Protein 6UB1 (pdb70)

Radius of gyration: 30.56 Å; Cα contacts (8 Å, |Δi|>4): 1996; chains: 4; bounding box: 62×91×70 Å

Sequence (920 aa):
GSGKRGLAYNNINLLTAFEGGPFSWSYNWEPRPGGYTAGIEYVPMLWGPRGYGSWNADAEAGIAAGSKNLLAFNEPDIASQANMSPEAAAAAYQKYMNPYAARARLGSPAVSNGAPPKGLGWMQGFLDVCAGNCKIDFLAVHWHGPSGNVDDFKRYVSEAIALGQKYGIGTVWVTEFEGQGDEEAQVNFLKEVLPWLDSNAGVERYASFFVDNLVKGGALTSVGKAYKTIGSGKRGLAYNNINLLTAFEGGPFSWSYNWEPRPGGYTAGIEYVPMLWGPRGYGSWNADAEAGIAAGSKNLLAFNEPDIASQANMSPEAAAAAYQKYMNPYAARARLGSPAVSNGAPPKGLGWMQGFLDVCAGNCKIDFLAVHWHGPSGNVDDFKRYVSEAIALGQKYGIGTVWVTEFEGQGDEEAQVNFLKEVLPWLDSNAGVERYASFFVDNNLVKGGALTSVGKAYKTIGSGKRGLAYNNINLLTAFEGGPFSWSYNWEPRPGGYTAGIEYVPMLWGPRGYGSWNADAEAGIAAGSKNLLAFNEPDIASQANMSPEAAAAAYQKYMNPYAARARLGSPAVSNGAPPKGLGWMQGFLDVCAGNCKIDFLAVHWHGPSGNVDDFKRYVSEAIALGQKYGIGTVWVTEFEGQGDEEAQVNFLKEVLPWLDSNAGVEERYASFFVDNLVKGGALTSVGKAYKTIGSGKRGLAYNNINLLTAFEGGPFSWSYNWEPRPGGYTAGIEYVPMLWGPRGYGSWNADAEAGIAAGSKNLLAFNEPDIASQANMSPEEAAAAAYQKYMNPYAARARLGSPAVSNGAPPKGLGWMQGFLDVCAGNCKIDFLAVHWHGPSGNVDDFKRYVSEAIALGQKYGIGTVWVTEFEGQGDEEAQVNFLKEVLPWLDSNAGVERYASFFVDNLVKGGALTSVGKAYKTI

Foldseek 3Di:
DLLFEAAADAPLVLCVQLPPFSHAEYEDLALADPDDDPRHQYEGEQAADVSQVCQVVSVVVSLVVPHQAYEYHEACLDCVGRVHQLLRQLVVLLVRPVVCVVRHAYEGHEFECDDPVGFVVRVLSNLVNNVLRHRHQAYEYEYEDALVVLVVVVVSLVVRCVSCVVSPHRAYEDAEYFHDDPLVSLLSSCVPVVVVLSPDPRYRHYYYPHSVVQADPSHGDSNSVSSRPD/DLQFEAAADAPPLLCVQLPPFSHAEYEDLALAPVDDDPRHQYEGEQAADVRPVCLVVSVVVSLVVPHQEYEYHEACLDCPGRVHQLLRQLVVQLVRVVVCVVRHAYEGHEFECDDPVGFVVRVLSNLVSNVLRHRHQAYEYEYEDALVVLVVVVVSLVVRQVSCVVSVHRAYEDAEYFNDDDQVSLLVSLVPVVVVLSPDSRYRHYYYPHSVVQADPSHGDSNVVSSRPD/DLLFEEAADQPPVLVVQLPPFSHAEYEDLALADVDDDPRHQYEGEQAAPVNPVCLVVSVVVSLVVPHAEYEYHEACLDCVGNVHQLLRQLVVQLVRPVVCVVRHAYEGHEFECDDPVGFVVRVLSNLVNNVLRHRHQAYEYEYEDALVCLVVVVVSLVVRCVSCVVSPHRAYEDAEYFHDDPLVSRLVSCVPVVVVLSPDPRYRHYYYPHSVVQDDPSHGDSNSVSSRPD/DLLFEEAADQPPVLCVQQPPFSHAEYEDLALADVDDDPRHQYEGEQAADVRPVCQVVSVVVSLVVPHQEYEYHEACLDCVGRVHQLLRQLVVQLVRVVVCVVRHAYEGHEFELDDPVGFVVRVLSNLVSNVLRHRHQAYEYEYEEALVVLVSVVVSLVVRCVSCVVSPHHAYEDAEYFHDDPLVSRLVSCVVVVVVLSPPPRYRHYYYPHSVVQADPSHGDSNRVSSRPD

Secondary structure (DSSP, 8-state):
--S-EEEE-SSGGGGGGGTTSSEEEEE-SSSS-SS--TTSEE--B--SGGGHHHHHHHHHHHHHTT--EEE--B-TTSTTTT---HHHHHHHHHHHTGGGTTTSEEEEEEE-SPPTTSHHHHHHHHHHHHTT-S--SEEEEEEEEEGGGHHHHHHHHHHHHHHHHHTT--EEEEEEEEEESSHHHHHHHHHHHHHHHHT-TTEEEEEES-GGGSEETTEE-HHHHHHHH-/--S-EEEE-SSGGGGGGGTTSSEEEEE-SSSS-SS--TTSEE--B--SGGGHHHHHHHHHHHHHTT--EEE--B-TTSTTTT---HHHHHHHHHHHTGGGTTTSEEEEEEE-S--TTSHHHHHHHHHHHHTT-S--SEEEEEEEEEGGGHHHHHHHHHHHHHHHHHTT---EEEEEEEEESSHHHHHHHHHHHHHHHHH-TTEEEEEES-GGGSEETTEE-HHHHHHHH-/--S-BEEE-S-GGGGGGGTTSS--EEE-SSSS-SS--TTSEE--B--SGGGHHHHHHHHHHHHHTT--EEE--B-TTSTTTT---HHHHHHHHHHHTGGGTTTSEEEEEEE-SPPTTSHHHHHHHHHHHHTT-S--SEEEEEEEEEGGGHHHHHHHHHHHHHHHHHTT---EEEEEEEEESSHHHHHHHHHHHHHHHHH-TTEEEEEES-GGGSEETTEE-HHHHHHHH-/--S-BEEE-S-GGGGGGGTTSS--EEE-SSSS-SS--TTSEE--B--SGGGHHHHHHHHHHHHHTT--EEE--B-TTSTTTT---HHHHHHHHHHHTGGGTTTSEEEEEEE-SPPTTSHHHHHHHHHHHHTT-S--SEEEEEEEEETT-HHHHHHHHHHHHHHHHHTT--EEEEEEEEEESSHHHHHHHHHHHHHHHHH-TTEEEEEES-HHHHEETTEE-HHHHHHHH-

Structure (mmCIF, N/CA/C/O backbone):
data_6UB1
#
_entry.id   6UB1
#
_cell.length_a   56.323
_cell.length_b   60.804
_cell.length_c   63.545
_cell.angle_alpha   69.670
_cell.angle_beta   78.240
_cell.angle_gamma   77.860
#
_symmetry.space_group_name_H-M   'P 1'
#
loop_
_entity.id
_entity.type
_entity.pdbx_description
1 polymer 'GLYCOSIDE HYDROLASE'
2 branched beta-D-glucopyranose-(1-3)-beta-D-glucopyranose
3 non-polymer beta-D-glucopyranose
4 water water
#
loop_
_atom_site.group_PDB
_atom_site.id
_atom_site.type_symbol
_atom_site.label_atom_id
_atom_site.label_alt_id
_atom_site.label_comp_id
_atom_site.label_asym_id
_atom_site.label_entity_id
_atom_site.label_seq_id
_atom_site.pdbx_PDB_ins_code
_atom_site.Cartn_x
_atom_site.Cartn_y
_atom_site.Cartn_z
_atom_site.occupancy
_atom_site.B_iso_or_equiv
_atom_site.auth_seq_id
_atom_site.auth_comp_id
_atom_site.auth_asym_id
_atom_site.auth_atom_id
_atom_site.pdbx_PDB_model_num
ATOM 1 N N . GLY A 1 32 ? -4.329 33.794 -45.147 1.00 46.49 33 GLY A N 1
ATOM 2 C CA . GLY A 1 32 ? -5.341 33.808 -44.058 1.00 45.42 33 GLY A CA 1
ATOM 3 C C . GLY A 1 32 ? -5.993 32.445 -43.851 1.00 43.61 33 GLY A C 1
ATOM 4 O O . GLY A 1 32 ? -5.268 31.420 -43.865 1.00 44.98 33 GLY A O 1
ATOM 5 N N . SER A 1 33 ? -7.314 32.431 -43.616 1.00 40.33 34 SER A N 1
ATOM 6 C CA . SER A 1 33 ? -8.170 31.215 -43.459 1.00 34.71 34 SER A CA 1
ATOM 7 C C . SER A 1 33 ? -8.219 30.368 -44.749 1.00 31.80 34 SER A C 1
ATOM 8 O O . SER A 1 33 ? -8.392 29.115 -44.678 1.00 32.57 34 SER A O 1
ATOM 11 N N . GLY A 1 34 ? -8.126 30.989 -45.929 1.00 27.14 35 GLY A N 1
ATOM 12 C CA . GLY A 1 34 ? -8.401 30.250 -47.156 1.00 23.09 35 GLY A CA 1
ATOM 13 C C . GLY A 1 34 ? -9.863 30.402 -47.576 1.00 20.32 35 GLY A C 1
ATOM 14 O O . GLY A 1 34 ? -10.188 29.883 -48.643 1.00 20.99 35 GLY A O 1
ATOM 15 N N . LYS A 1 35 ? -10.669 31.135 -46.806 1.00 18.44 36 LYS A N 1
ATOM 16 C CA . LYS A 1 35 ? -12.128 31.254 -47.074 1.00 16.86 36 LYS A CA 1
ATOM 17 C C . LYS A 1 35 ? -12.415 32.421 -48.039 1.00 16.84 36 LYS A C 1
ATOM 18 O O . LYS A 1 35 ? -13.514 32.389 -48.625 1.00 14.85 36 LYS A O 1
ATOM 24 N N . ARG A 1 36 ? -11.553 33.430 -48.161 1.00 15.76 37 ARG A N 1
ATOM 25 C CA . ARG A 1 36 ? -11.923 34.770 -48.676 1.00 16.21 37 ARG A CA 1
ATOM 26 C C . ARG A 1 36 ? -11.936 34.733 -50.201 1.00 15.77 37 ARG A C 1
ATOM 27 O O . ARG A 1 36 ? -10.938 34.259 -50.738 1.00 16.63 37 ARG A O 1
ATOM 35 N N . GLY A 1 37 ? -13.027 35.194 -50.839 1.00 14.55 38 GLY A N 1
ATOM 36 C CA . GLY A 1 37 ? -13.174 35.192 -52.308 1.00 13.35 38 GLY A CA 1
ATOM 37 C C . GLY A 1 37 ? -13.299 36.571 -52.951 1.00 13.28 38 GLY A C 1
ATOM 38 O O . GLY A 1 37 ? -13.607 37.596 -52.269 1.00 13.78 38 GLY A O 1
ATOM 39 N N . LEU A 1 38 ? -13.079 36.586 -54.253 1.00 13.27 39 LEU A N 1
ATOM 40 C CA . LEU A 1 38 ? -13.152 37.797 -55.091 1.00 13.64 39 LEU A CA 1
ATOM 41 C C . LEU A 1 38 ? -14.328 37.658 -56.063 1.00 13.39 39 LEU A C 1
ATOM 42 O O . LEU A 1 38 ? -14.257 36.911 -57.033 1.00 14.76 39 LEU A O 1
ATOM 47 N N . ALA A 1 39 ? -15.427 38.363 -55.754 1.00 12.72 40 ALA A N 1
ATOM 48 C CA . ALA A 1 39 ? -16.668 38.443 -56.568 1.00 13.00 40 ALA A CA 1
ATOM 49 C C . ALA A 1 39 ? -16.548 39.661 -57.462 1.00 13.52 40 ALA A C 1
ATOM 50 O O . ALA A 1 39 ? -16.433 40.802 -56.926 1.00 13.65 40 ALA A O 1
ATOM 52 N N . TYR A 1 40 ? -16.468 39.472 -58.782 1.00 13.09 41 TYR A N 1
ATOM 53 C CA . TYR A 1 40 ? -16.104 40.561 -59.719 1.00 13.27 41 TYR A CA 1
ATOM 54 C C . TYR A 1 40 ? -17.078 40.670 -60.872 1.00 13.52 41 TYR A C 1
ATOM 55 O O . TYR A 1 40 ? -17.748 39.725 -61.241 1.00 12.64 41 TYR A O 1
ATOM 64 N N . ASN A 1 41 ? -17.070 41.855 -61.467 1.00 14.39 42 ASN A N 1
ATOM 65 C CA . ASN A 1 41 ? -17.597 42.102 -62.834 1.00 14.97 42 ASN A CA 1
ATOM 66 C C . ASN A 1 41 ? -16.419 42.359 -63.772 1.00 15.30 42 ASN A C 1
ATOM 67 O O . ASN A 1 41 ? -16.200 41.586 -64.722 1.00 15.55 42 ASN A O 1
ATOM 72 N N . ASN A 1 42 ? -15.673 43.444 -63.544 1.00 16.24 43 ASN A N 1
ATOM 73 C CA . ASN A 1 42 ? -14.521 43.767 -64.405 1.00 16.11 43 ASN A CA 1
ATOM 74 C C . ASN A 1 42 ? -13.304 42.940 -63.975 1.00 16.78 43 ASN A C 1
ATOM 75 O O . ASN A 1 42 ? -12.716 43.227 -62.928 1.00 16.75 43 ASN A O 1
ATOM 80 N N . ILE A 1 43 ? -12.925 41.962 -64.774 1.00 15.99 44 ILE A N 1
ATOM 81 C CA . ILE A 1 43 ? -11.816 41.013 -64.484 1.00 16.70 44 ILE A CA 1
ATOM 82 C C . ILE A 1 43 ? -10.508 41.792 -64.259 1.00 17.43 44 ILE A C 1
ATOM 83 O O . ILE A 1 43 ? -9.613 41.224 -63.560 1.00 18.41 44 ILE A O 1
ATOM 88 N N . ASN A 1 44 ? -10.364 42.971 -64.875 1.00 18.79 45 ASN A N 1
ATOM 89 C CA . ASN A 1 44 ? -9.114 43.756 -64.877 1.00 19.75 45 ASN A CA 1
ATOM 90 C C . ASN A 1 44 ? -8.894 44.361 -63.486 1.00 20.40 45 ASN A C 1
ATOM 91 O O . ASN A 1 44 ? -7.789 44.899 -63.288 1.00 22.48 45 ASN A O 1
ATOM 96 N N . LEU A 1 45 ? -9.870 44.287 -62.571 1.00 18.92 46 LEU A N 1
ATOM 97 C CA . LEU A 1 45 ? -9.711 44.851 -61.207 1.00 18.49 46 LEU A CA 1
ATOM 98 C C . LEU A 1 45 ? -9.148 43.826 -60.221 1.00 18.36 46 LEU A C 1
ATOM 99 O O . LEU A 1 45 ? -8.768 44.245 -59.145 1.00 17.96 46 LEU A O 1
ATOM 104 N N . LEU A 1 46 ? -9.163 42.528 -60.547 1.00 17.19 47 LEU A N 1
ATOM 105 C CA . LEU A 1 46 ? -8.621 41.470 -59.679 1.00 17.20 47 LEU A CA 1
ATOM 106 C C . LEU A 1 46 ? -7.136 41.718 -59.358 1.00 16.77 47 LEU A C 1
ATOM 107 O O . LEU A 1 46 ? -6.720 41.391 -58.268 1.00 16.69 47 LEU A O 1
ATOM 112 N N . THR A 1 47 ? -6.363 42.261 -60.279 1.00 17.77 48 THR A N 1
ATOM 113 C CA . THR A 1 47 ? -4.928 42.611 -60.104 1.00 19.15 48 THR A CA 1
ATOM 114 C C . THR A 1 47 ? -4.719 43.409 -58.818 1.00 19.43 48 THR A C 1
ATOM 115 O O . THR A 1 47 ? -3.644 43.218 -58.198 1.00 19.50 48 THR A O 1
ATOM 122 N N . ALA A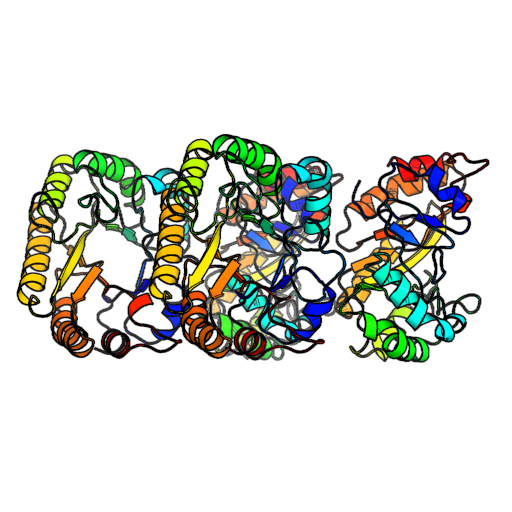 1 48 ? -5.664 44.265 -58.429 1.00 18.81 49 ALA A N 1
ATOM 123 C CA . ALA A 1 48 ? -5.490 45.121 -57.225 1.00 19.98 49 ALA A CA 1
ATOM 124 C C . ALA A 1 48 ? -5.358 44.236 -56.000 1.00 20.71 49 ALA A C 1
ATOM 125 O O . ALA A 1 48 ? -4.806 44.688 -54.971 1.00 20.88 49 ALA A O 1
ATOM 127 N N . PHE A 1 49 ? -5.822 42.995 -56.073 1.00 18.72 50 PHE A N 1
ATOM 128 C CA . PHE A 1 49 ? -5.945 42.093 -54.899 1.00 19.28 50 PHE A CA 1
ATOM 129 C C . PHE A 1 49 ? -4.819 41.065 -54.935 1.00 20.71 50 PHE A C 1
ATOM 130 O O . PHE A 1 49 ? -4.758 40.190 -54.040 1.00 22.34 50 PHE A O 1
ATOM 138 N N . GLU A 1 50 ? -4.000 41.081 -55.977 1.00 24.12 51 GLU A N 1
ATOM 139 C CA . GLU A 1 50 ? -2.916 40.076 -56.205 1.00 29.08 51 GLU A CA 1
ATOM 140 C C . GLU A 1 50 ? -2.058 39.974 -54.934 1.00 29.19 51 GLU A C 1
ATOM 141 O O . GLU A 1 50 ? -1.751 41.009 -54.331 1.00 27.50 51 GLU A O 1
ATOM 147 N N . GLY A 1 51 ? -1.768 38.747 -54.481 1.00 31.40 52 GLY A N 1
ATOM 148 C CA . GLY A 1 51 ? -0.941 38.502 -53.280 1.00 30.55 52 GLY A CA 1
ATOM 149 C C . GLY A 1 51 ? -1.741 38.444 -51.980 1.00 31.34 52 GLY A C 1
ATOM 150 O O . GLY A 1 51 ? -1.196 37.963 -50.962 1.00 33.11 52 GLY A O 1
ATOM 151 N N . GLY A 1 52 ? -3.006 38.868 -51.971 1.00 26.43 53 GLY A N 1
ATOM 152 C CA . GLY A 1 52 ? -3.847 38.770 -50.759 1.00 24.87 53 GLY A CA 1
ATOM 153 C C . GLY A 1 52 ? -4.279 37.348 -50.421 1.00 22.93 53 GLY A C 1
ATOM 154 O O . GLY A 1 52 ? -4.008 36.432 -51.194 1.00 22.12 53 GLY A O 1
ATOM 155 N N . PRO A 1 53 ? -4.997 37.159 -49.281 1.00 21.69 54 PRO A N 1
ATOM 156 C CA . PRO A 1 53 ? -5.394 35.844 -48.770 1.00 21.84 54 PRO A CA 1
ATOM 157 C C . PRO A 1 53 ? -6.704 35.406 -49.429 1.00 21.03 54 PRO A C 1
ATOM 158 O O . PRO A 1 53 ? -7.726 35.118 -48.769 1.00 21.70 54 PRO A O 1
ATOM 162 N N . PHE A 1 54 ? -6.651 35.316 -50.742 1.00 18.97 55 PHE A N 1
ATOM 163 C CA . PHE A 1 54 ? -7.812 35.039 -51.608 1.00 19.20 55 PHE A CA 1
ATOM 164 C C . PHE A 1 54 ? -7.589 33.738 -52.347 1.00 19.34 55 PHE A C 1
ATOM 165 O O . PHE A 1 54 ? -6.599 33.663 -53.069 1.00 23.38 55 PHE A O 1
ATOM 173 N N . SER A 1 55 ? -8.530 32.808 -52.235 1.00 17.10 56 SER A N 1
ATOM 174 C CA . SER A 1 55 ? -8.424 31.451 -52.807 1.00 17.46 56 SER A CA 1
ATOM 175 C C . SER A 1 55 ? -9.239 31.320 -54.085 1.00 15.32 56 SER A C 1
ATOM 176 O O . SER A 1 55 ? -9.041 30.343 -54.840 1.00 15.51 56 SER A O 1
ATOM 179 N N . TRP A 1 56 ? -10.249 32.169 -54.233 1.00 14.57 57 TRP A N 1
ATOM 180 C CA . TRP A 1 56 ? -11.330 31.826 -55.195 1.00 13.89 57 TRP A CA 1
ATOM 181 C C . TRP A 1 56 ? -11.998 33.108 -55.690 1.00 13.63 57 TRP A C 1
ATOM 182 O O . TRP A 1 56 ? -11.902 34.144 -55.031 1.00 13.35 57 TRP A O 1
ATOM 193 N N . SER A 1 57 ? -12.648 32.999 -56.830 1.00 14.27 58 SER A N 1
ATOM 194 C CA . SER A 1 57 ? -13.393 34.114 -57.431 1.00 13.12 58 SER A CA 1
ATOM 195 C C . SER A 1 57 ? -14.679 33.601 -58.068 1.00 12.85 58 SER A C 1
ATOM 196 O O . SER A 1 57 ? -14.791 32.407 -58.327 1.00 12.87 58 SER A O 1
ATOM 199 N N . TYR A 1 58 ? -15.612 34.494 -58.304 1.00 11.86 59 TYR A N 1
ATOM 200 C CA . TYR A 1 58 ? -16.765 34.194 -59.203 1.00 11.21 59 TYR A CA 1
ATOM 201 C C . TYR A 1 58 ? -17.249 35.520 -59.786 1.00 11.33 59 TYR A C 1
ATOM 202 O O . TYR A 1 58 ? -16.857 36.589 -59.279 1.00 11.37 59 TYR A O 1
ATOM 211 N N . ASN A 1 59 ? -18.076 35.476 -60.817 1.00 11.56 60 ASN A N 1
ATOM 212 C CA . ASN A 1 59 ? -18.450 36.733 -61.503 1.00 11.62 60 ASN A CA 1
ATOM 213 C C . ASN A 1 59 ? -19.950 36.731 -61.877 1.00 11.93 60 ASN A C 1
ATOM 214 O O . ASN A 1 59 ? -20.345 37.475 -62.764 1.00 12.03 60 ASN A O 1
ATOM 219 N N . TRP A 1 60 ? -20.780 35.918 -61.221 1.00 11.57 61 TRP A N 1
ATOM 220 C CA . TRP A 1 60 ? -22.236 35.789 -61.505 1.00 11.99 61 TRP A CA 1
ATOM 221 C C . TRP A 1 60 ? -22.479 35.281 -62.919 1.00 12.28 61 TRP A C 1
ATOM 222 O O . TRP A 1 60 ? -23.595 35.445 -63.423 1.00 15.40 61 TRP A O 1
ATOM 233 N N . GLU A 1 61 ? -21.465 34.727 -63.564 1.00 11.99 62 GLU A N 1
ATOM 234 C CA . GLU A 1 61 ? -21.546 34.240 -64.961 1.00 12.79 62 GLU A CA 1
ATOM 235 C C . GLU A 1 61 ? -21.036 32.821 -65.005 1.00 12.26 62 GLU A C 1
ATOM 236 O O . GLU A 1 61 ? -20.417 32.340 -64.058 1.00 11.73 62 GLU A O 1
ATOM 242 N N . PRO A 1 62 ? -21.309 32.075 -66.098 1.00 11.93 63 PRO A N 1
ATOM 243 C CA . PRO A 1 62 ? -20.767 30.736 -66.222 1.00 11.93 63 PRO A CA 1
ATOM 244 C C . PRO A 1 62 ? -19.307 30.660 -66.710 1.00 12.45 63 PRO A C 1
ATOM 245 O O . PRO A 1 62 ? -18.760 29.598 -66.727 1.00 14.09 63 PRO A O 1
ATOM 249 N N . ARG A 1 63 ? -18.787 31.764 -67.246 1.00 13.60 64 ARG A N 1
ATOM 250 C CA . ARG A 1 63 ? -17.443 31.835 -67.845 1.00 15.04 64 ARG A CA 1
ATOM 251 C C . ARG A 1 63 ? -16.721 33.031 -67.243 1.00 14.28 64 ARG A C 1
ATOM 252 O O . ARG A 1 63 ? -17.328 34.046 -66.964 1.00 13.07 64 ARG A O 1
ATOM 260 N N . PRO A 1 64 ? -15.405 32.913 -67.024 1.00 13.53 65 PRO A N 1
ATOM 261 C CA . PRO A 1 64 ? -14.681 33.963 -66.288 1.00 13.93 65 PRO A CA 1
ATOM 262 C C . PRO A 1 64 ? -14.408 35.293 -67.013 1.00 14.20 65 PRO A C 1
ATOM 263 O O . PRO A 1 64 ? -14.105 36.278 -66.333 1.00 14.34 65 PRO A O 1
ATOM 267 N N . GLY A 1 65 ? -14.528 35.314 -68.338 1.00 15.60 66 GLY A N 1
ATOM 268 C CA . GLY A 1 65 ? -14.298 36.559 -69.091 1.00 15.58 66 GLY A CA 1
ATOM 269 C C . GLY A 1 65 ? -12.816 36.826 -69.308 1.00 15.22 66 GLY A C 1
ATOM 270 O O . GLY A 1 65 ? -12.438 37.997 -69.490 1.00 17.51 66 GLY A O 1
ATOM 271 N N . GLY A 1 66 ? -12.022 35.778 -69.174 1.00 15.25 67 GLY A N 1
ATOM 272 C CA . GLY A 1 66 ? -10.571 35.769 -69.305 1.00 15.92 67 GLY A CA 1
ATOM 273 C C . GLY A 1 66 ? -9.932 34.737 -68.397 1.00 15.85 67 GLY A C 1
ATOM 274 O O . GLY A 1 66 ? -10.554 33.715 -68.100 1.00 18.46 67 GLY A O 1
ATOM 275 N N . TYR A 1 67 ? -8.703 34.995 -67.971 1.00 14.97 68 TYR A N 1
ATOM 276 C CA . TYR A 1 67 ? -7.915 34.117 -67.107 1.00 15.34 68 TYR A CA 1
ATOM 277 C C . TYR A 1 67 ? -7.241 34.955 -66.041 1.00 14.74 68 TYR A C 1
ATOM 278 O O . TYR A 1 67 ? -6.697 36.026 -66.355 1.00 13.89 68 TYR A O 1
ATOM 287 N N . THR A 1 68 ? -7.305 34.469 -64.805 1.00 14.82 69 THR A N 1
ATOM 288 C CA . THR A 1 68 ? -6.572 35.046 -63.671 1.00 15.32 69 THR A CA 1
ATOM 289 C C . THR A 1 68 ? -5.726 33.960 -63.007 1.00 15.38 69 THR A C 1
ATOM 290 O O . THR A 1 68 ? -6.319 33.035 -62.405 1.00 16.56 69 THR A O 1
ATOM 294 N N . ALA A 1 69 ? -4.403 34.072 -63.033 1.00 14.23 70 ALA A N 1
ATOM 295 C CA . ALA A 1 69 ? -3.521 33.062 -62.400 1.00 15.30 70 ALA A CA 1
ATOM 296 C C . ALA A 1 69 ? -3.703 33.053 -60.876 1.00 15.50 70 ALA A C 1
ATOM 297 O O . ALA A 1 69 ? -3.904 34.072 -60.255 1.00 16.23 70 ALA A O 1
ATOM 299 N N . GLY A 1 70 ? -3.672 31.853 -60.315 1.00 16.93 71 GLY A N 1
ATOM 300 C CA . GLY A 1 70 ? -3.428 31.603 -58.879 1.00 18.48 71 GLY A CA 1
ATOM 301 C C . GLY A 1 70 ? -4.701 31.593 -58.026 1.00 18.89 71 GLY A C 1
ATOM 302 O O . GLY A 1 70 ? -4.611 31.638 -56.789 1.00 21.08 71 GLY A O 1
ATOM 303 N N . ILE A 1 71 ? -5.860 31.626 -58.662 1.00 17.91 72 ILE A N 1
ATOM 304 C CA . ILE A 1 71 ? -7.180 31.779 -58.005 1.00 19.09 72 ILE A CA 1
ATOM 305 C C . ILE A 1 71 ? -8.111 30.753 -58.632 1.00 17.09 72 ILE A C 1
ATOM 306 O O . ILE A 1 71 ? -8.035 30.604 -59.830 1.00 16.82 72 ILE A O 1
ATOM 311 N N . GLU A 1 72 ? -8.877 30.016 -57.847 1.00 15.19 73 GLU A N 1
ATOM 312 C CA . GLU A 1 72 ? -9.896 29.072 -58.378 1.00 15.37 73 GLU A CA 1
ATOM 313 C C . GLU A 1 72 ? -11.125 29.861 -58.833 1.00 14.74 73 GLU A C 1
ATOM 314 O O . GLU A 1 72 ? -11.803 30.449 -57.958 1.00 13.78 73 GLU A O 1
ATOM 320 N N . TYR A 1 73 ? -11.406 29.910 -60.147 1.00 13.46 74 TYR A N 1
ATOM 321 C CA . TYR A 1 73 ? -12.675 30.517 -60.615 1.00 13.31 74 TYR A CA 1
ATOM 322 C C . TYR A 1 73 ? -13.831 29.509 -60.414 1.00 12.54 74 TYR A C 1
ATOM 323 O O . TYR A 1 73 ? -13.679 28.328 -60.755 1.00 14.78 74 TYR A O 1
ATOM 332 N N . VAL A 1 74 ? -14.969 29.952 -59.906 1.00 11.87 75 VAL A N 1
ATOM 333 C CA . VAL A 1 74 ? -16.179 29.106 -59.643 1.00 11.45 75 VAL A CA 1
ATOM 334 C C . VAL A 1 74 ? -17.252 29.571 -60.631 1.00 10.92 75 VAL A C 1
ATOM 335 O O . VAL A 1 74 ? -17.808 30.634 -60.492 1.00 10.42 75 VAL A O 1
ATOM 339 N N . PRO A 1 75 ? -17.561 28.771 -61.654 1.00 10.58 76 PRO A N 1
ATOM 340 C CA . PRO A 1 75 ? -18.692 29.039 -62.551 1.00 10.67 76 PRO A CA 1
ATOM 341 C C . PRO A 1 75 ? -20.043 29.049 -61.836 1.00 10.48 76 PRO A C 1
ATOM 342 O O . PRO A 1 75 ? -20.256 28.259 -60.926 1.00 9.96 76 PRO A O 1
ATOM 346 N N . MET A 1 76 ? -20.953 29.875 -62.341 1.00 10.48 77 MET A N 1
ATOM 347 C CA . MET A 1 76 ? -22.302 30.022 -61.807 1.00 10.28 77 MET A CA 1
ATOM 348 C C . MET A 1 76 ? -23.291 29.770 -62.934 1.00 10.39 77 MET A C 1
ATOM 349 O O . MET A 1 76 ? -23.156 30.334 -64.030 1.00 9.39 77 MET A O 1
ATOM 354 N N . LEU A 1 77 ? -24.289 28.939 -62.644 1.00 10.09 78 LEU A N 1
ATOM 355 C CA . LEU A 1 77 ? -25.518 28.782 -63.440 1.00 10.54 78 LEU A CA 1
ATOM 356 C C . LEU A 1 77 ? -26.497 29.796 -62.853 1.00 9.90 78 LEU A C 1
ATOM 357 O O . LEU A 1 77 ? -27.147 29.519 -61.879 1.00 10.45 78 LEU A O 1
ATOM 362 N N . TRP A 1 78 ? -26.575 31.002 -63.458 1.00 10.05 79 TRP A N 1
ATOM 363 C CA . TRP A 1 78 ? -27.216 32.167 -62.801 1.00 10.15 79 TRP A CA 1
ATOM 364 C C . TRP A 1 78 ? -28.725 31.969 -62.756 1.00 10.42 79 TRP A C 1
ATOM 365 O O . TRP A 1 78 ? -29.345 32.375 -61.788 1.00 10.28 79 TRP A O 1
ATOM 376 N N . GLY A 1 79 ? -29.293 31.401 -63.807 1.00 11.02 80 GLY A N 1
ATOM 377 C CA . GLY A 1 79 ? -30.757 31.273 -63.950 1.00 11.42 80 GLY A CA 1
ATOM 378 C C . GLY A 1 79 ? -31.088 30.588 -65.259 1.00 11.85 80 GLY A C 1
ATOM 379 O O . GLY A 1 79 ? -30.198 30.115 -65.957 1.00 11.60 80 GLY A O 1
ATOM 380 N N . PRO A 1 80 ? -32.382 30.510 -65.593 1.00 12.84 81 PRO A N 1
ATOM 381 C CA . PRO A 1 80 ? -32.799 29.764 -66.775 1.00 13.64 81 PRO A CA 1
ATOM 382 C C . PRO A 1 80 ? -32.179 30.218 -68.109 1.00 13.59 81 PRO A C 1
ATOM 383 O O . PRO A 1 80 ? -32.066 29.391 -69.020 1.00 14.30 81 PRO A O 1
ATOM 387 N N . ARG A 1 81 ? -31.774 31.476 -68.261 1.00 15.63 82 ARG A N 1
ATOM 388 C CA . ARG A 1 81 ? -31.109 31.958 -69.516 1.00 17.86 82 ARG A CA 1
ATOM 389 C C . ARG A 1 81 ? -29.833 31.133 -69.704 1.00 16.08 82 ARG A C 1
ATOM 390 O O . ARG A 1 81 ? -29.324 30.975 -70.877 1.00 17.79 82 ARG A O 1
ATOM 398 N N . GLY A 1 82 ? -29.260 30.536 -68.657 1.00 13.66 83 GLY A N 1
ATOM 399 C CA . GLY A 1 82 ? -27.959 29.849 -68.751 1.00 13.73 83 GLY A CA 1
ATOM 400 C C . GLY A 1 82 ? -28.092 28.389 -69.167 1.00 13.77 83 GLY A C 1
ATOM 401 O O . GLY A 1 82 ? -27.061 27.715 -69.361 1.00 13.01 83 GLY A O 1
ATOM 402 N N . TYR A 1 83 ? -29.314 27.842 -69.241 1.00 12.99 84 TYR A N 1
ATOM 403 C CA . TYR A 1 83 ? -29.482 26.368 -69.416 1.00 13.19 84 TYR A CA 1
ATOM 404 C C . TYR A 1 83 ? -28.886 25.914 -70.760 1.00 14.25 84 TYR A C 1
ATOM 405 O O . TYR A 1 83 ? -28.283 24.823 -70.867 1.00 15.02 84 TYR A O 1
ATOM 414 N N . GLY A 1 84 ? -29.049 26.719 -71.807 1.00 14.38 85 GLY A N 1
ATOM 415 C CA . GLY A 1 84 ? -28.607 26.330 -73.159 1.00 14.52 85 GLY A CA 1
ATOM 416 C C . GLY A 1 84 ? -27.121 26.053 -73.240 1.00 15.04 85 GLY A C 1
ATOM 417 O O . GLY A 1 84 ? -26.748 25.103 -73.928 1.00 16.78 85 GLY A O 1
ATOM 418 N N . SER A 1 85 ? -26.295 26.846 -72.566 1.00 14.22 86 SER A N 1
ATOM 419 C CA . SER A 1 85 ? -24.810 26.715 -72.616 1.00 14.13 86 SER A CA 1
ATOM 420 C C . SER A 1 85 ? -24.248 25.969 -71.401 1.00 13.53 86 SER A C 1
ATOM 421 O O . SER A 1 85 ? -23.020 25.692 -71.406 1.00 12.77 86 SER A O 1
ATOM 424 N N . TRP A 1 86 ? -25.072 25.658 -70.398 1.00 12.68 87 TRP A N 1
ATOM 425 C CA . TRP A 1 86 ? -24.489 25.291 -69.089 1.00 12.14 87 TRP A CA 1
ATOM 426 C C . TRP A 1 86 ? -23.626 24.034 -69.178 1.00 12.23 87 TRP A C 1
ATOM 427 O O . TRP A 1 86 ? -22.554 24.023 -68.522 1.00 12.60 87 TRP A O 1
ATOM 438 N N . ASN A 1 87 ? -24.075 22.965 -69.831 1.00 13.46 88 ASN A N 1
ATOM 439 C CA . ASN A 1 87 ? -23.306 21.697 -69.817 1.00 14.19 88 ASN A CA 1
ATOM 440 C C . ASN A 1 87 ? -21.895 21.969 -70.382 1.00 14.28 88 ASN A C 1
ATOM 441 O O . ASN A 1 87 ? -20.909 21.539 -69.744 1.00 15.23 88 ASN A O 1
ATOM 446 N N . ALA A 1 88 ? -21.762 22.693 -71.486 1.00 14.39 89 ALA A N 1
ATOM 447 C CA . ALA A 1 88 ? -20.464 23.086 -72.067 1.00 15.20 89 ALA A CA 1
ATOM 448 C C . ALA A 1 88 ? -19.670 23.960 -71.096 1.00 14.41 89 ALA A C 1
ATOM 449 O O . ALA A 1 88 ? -18.462 23.764 -70.977 1.00 15.96 89 ALA A O 1
ATOM 451 N N . ASP A 1 89 ? -20.351 24.924 -70.447 1.00 14.23 90 ASP A N 1
ATOM 452 C CA . ASP A 1 89 ? -19.723 25.889 -69.537 1.00 14.11 90 ASP A CA 1
ATOM 453 C C . ASP A 1 89 ? -19.161 25.117 -68.324 1.00 14.01 90 ASP A C 1
ATOM 454 O O . ASP A 1 89 ? -18.033 25.409 -67.909 1.00 14.78 90 ASP A O 1
ATOM 459 N N . ALA A 1 90 ? -19.933 24.180 -67.780 1.00 13.20 91 ALA A N 1
ATOM 460 C CA . ALA A 1 90 ? -19.505 23.373 -66.595 1.00 13.33 91 ALA A CA 1
ATOM 461 C C . ALA A 1 90 ? -18.320 22.483 -66.977 1.00 13.92 91 ALA A C 1
ATOM 462 O O . ALA A 1 90 ? -17.295 22.447 -66.238 1.00 14.45 91 ALA A O 1
ATOM 464 N N . GLU A 1 91 ? -18.359 21.884 -68.150 1.00 13.86 92 GLU A N 1
ATOM 465 C CA . GLU A 1 91 ? -17.252 20.982 -68.552 1.00 15.24 92 GLU A CA 1
ATOM 466 C C . GLU A 1 91 ? -16.010 21.840 -68.735 1.00 15.64 92 GLU A C 1
ATOM 467 O O . GLU A 1 91 ? -14.904 21.374 -68.365 1.00 17.50 92 GLU A O 1
ATOM 473 N N . ALA A 1 92 ? -16.166 23.033 -69.345 1.00 17.09 93 ALA A N 1
ATOM 474 C CA . ALA A 1 92 ? -15.018 23.923 -69.575 1.00 17.37 93 ALA A CA 1
ATOM 475 C C . ALA A 1 92 ? -14.401 24.329 -68.234 1.00 17.83 93 ALA A C 1
ATOM 476 O O . ALA A 1 92 ? -13.143 24.355 -68.164 1.00 19.55 93 ALA A O 1
ATOM 478 N N . GLY A 1 93 ? -15.224 24.691 -67.241 1.00 16.82 94 GLY A N 1
ATOM 479 C CA . GLY A 1 93 ? -14.769 25.094 -65.908 1.00 15.71 94 GLY A CA 1
ATOM 480 C C . GLY A 1 93 ? -14.030 23.935 -65.225 1.00 15.37 94 GLY A C 1
ATOM 481 O O . GLY A 1 93 ? -12.928 24.163 -64.710 1.00 16.20 94 GLY A O 1
ATOM 482 N N . ILE A 1 94 ? -14.591 22.731 -65.279 1.00 15.21 95 ILE A N 1
ATOM 483 C CA . ILE A 1 94 ? -13.955 21.526 -64.678 1.00 15.59 95 ILE A CA 1
ATOM 484 C C . ILE A 1 94 ? -12.597 21.275 -65.341 1.00 15.96 95 ILE A C 1
ATOM 485 O O . ILE A 1 94 ? -11.626 21.094 -64.609 1.00 17.72 95 ILE A O 1
ATOM 490 N N . ALA A 1 95 ? -12.516 21.332 -66.659 1.00 17.45 96 ALA A N 1
ATOM 491 C CA . ALA A 1 95 ? -11.271 21.113 -67.401 1.00 18.79 96 ALA A CA 1
ATOM 492 C C . ALA A 1 95 ? -10.260 22.228 -67.072 1.00 19.72 96 ALA A C 1
ATOM 493 O O . ALA A 1 95 ? -9.037 21.963 -67.121 1.00 24.74 96 ALA A O 1
ATOM 495 N N . ALA A 1 96 ? -10.664 23.443 -66.738 1.00 20.24 97 ALA A N 1
ATOM 496 C CA . ALA A 1 96 ? -9.720 24.542 -66.456 1.00 21.06 97 ALA A CA 1
ATOM 497 C C . ALA A 1 96 ? -9.409 24.560 -64.950 1.00 21.94 97 ALA A C 1
ATOM 498 O O . ALA A 1 96 ? -8.723 25.474 -64.532 1.00 23.92 97 ALA A O 1
ATOM 500 N N . GLY A 1 97 ? -9.887 23.583 -64.165 1.00 20.04 98 GLY A N 1
ATOM 501 C CA . GLY A 1 97 ? -9.433 23.423 -62.761 1.00 20.27 98 GLY A CA 1
ATOM 502 C C . GLY A 1 97 ? -10.475 23.803 -61.745 1.00 20.38 98 GLY A C 1
ATOM 503 O O . GLY A 1 97 ? -10.191 23.669 -60.548 1.00 20.52 98 GLY A O 1
ATOM 504 N N . SER A 1 98 ? -11.665 24.268 -62.151 1.00 19.99 99 SER A N 1
ATOM 505 C CA . SER A 1 98 ? -12.759 24.568 -61.190 1.00 18.52 99 SER A CA 1
ATOM 506 C C . SER A 1 98 ? -13.150 23.263 -60.474 1.00 17.52 99 SER A C 1
ATOM 507 O O . SER A 1 98 ? -13.316 22.247 -61.165 1.00 17.75 99 SER A O 1
ATOM 510 N N . LYS A 1 99 ? -13.332 23.322 -59.149 1.00 17.65 100 LYS A N 1
ATOM 511 C CA . LYS A 1 99 ? -13.725 22.137 -58.317 1.00 17.26 100 LYS A CA 1
ATOM 512 C C . LYS A 1 99 ? -15.052 22.374 -57.607 1.00 14.81 100 LYS A C 1
ATOM 513 O O . LYS A 1 99 ? -15.480 21.542 -56.807 1.00 14.08 100 LYS A O 1
ATOM 519 N N . ASN A 1 100 ? -15.689 23.499 -57.905 1.00 13.08 101 ASN A N 1
ATOM 520 C CA . ASN A 1 100 ? -16.994 23.895 -57.360 1.00 12.42 101 ASN A CA 1
ATOM 521 C C . ASN A 1 100 ? -17.813 24.547 -58.474 1.00 11.72 101 ASN A C 1
ATOM 522 O O . ASN A 1 100 ? -17.244 25.113 -59.404 1.00 12.00 101 ASN A O 1
ATOM 527 N N . LEU A 1 101 ? -19.125 24.417 -58.357 1.00 11.21 102 LEU A N 1
ATOM 528 C CA . LEU A 1 101 ? -20.110 25.053 -59.256 1.00 10.82 102 LEU A CA 1
ATOM 529 C C . LEU A 1 101 ? -21.171 25.649 -58.362 1.00 11.00 102 LEU A C 1
ATOM 530 O O . LEU A 1 101 ? -21.618 24.979 -57.406 1.00 11.13 102 LEU A O 1
ATOM 535 N N . LEU A 1 102 ? -21.644 26.827 -58.725 1.00 10.31 103 LEU A N 1
ATOM 536 C CA . LEU A 1 102 ? -22.753 27.497 -58.022 1.00 10.22 103 LEU A CA 1
ATOM 537 C C . LEU A 1 102 ? -24.055 27.485 -58.845 1.00 9.94 103 LEU A C 1
ATOM 538 O O . LEU A 1 102 ? -24.006 27.723 -60.066 1.00 10.18 103 LEU A O 1
ATOM 543 N N . ALA A 1 103 ? -25.191 27.293 -58.196 1.00 10.35 104 ALA A N 1
ATOM 544 C CA . ALA A 1 103 ? -26.503 27.392 -58.863 1.00 10.45 104 ALA A CA 1
ATOM 545 C C . ALA A 1 103 ? -27.072 28.827 -58.778 1.00 10.36 104 ALA A C 1
ATOM 546 O O . ALA A 1 103 ? -26.325 29.790 -58.541 1.00 11.24 104 ALA A O 1
ATOM 548 N N . PHE A 1 104 ? -28.387 28.976 -58.905 1.00 9.52 105 PHE A N 1
ATOM 549 C CA . PHE A 1 104 ? -29.075 30.172 -59.409 1.00 9.83 105 PHE A CA 1
ATOM 550 C C . PHE A 1 104 ? -28.869 31.312 -58.424 1.00 9.58 105 PHE A C 1
ATOM 551 O O . PHE A 1 104 ? -28.843 31.132 -57.205 1.00 9.88 105 PHE A O 1
ATOM 559 N N . ASN A 1 105 ? -28.834 32.509 -58.963 1.00 9.52 106 ASN A N 1
ATOM 560 C CA . ASN A 1 105 ? -28.585 33.757 -58.186 1.00 9.41 106 ASN A CA 1
ATOM 561 C C . ASN A 1 105 ? -29.912 34.379 -57.810 1.00 9.64 106 ASN A C 1
ATOM 562 O O . ASN A 1 105 ? -30.548 34.935 -58.646 1.00 9.60 106 ASN A O 1
ATOM 567 N N . GLU A 1 106 ? -30.253 34.318 -56.564 1.00 9.77 107 GLU A N 1
ATOM 568 C CA . GLU A 1 106 ? -31.446 34.954 -55.964 1.00 10.50 107 GLU A CA 1
ATOM 569 C C . GLU A 1 106 ? -32.705 34.594 -56.741 1.00 10.05 107 GLU A C 1
ATOM 570 O O . GLU A 1 106 ? -33.439 35.449 -57.235 1.00 10.50 107 GLU A O 1
ATOM 576 N N . PRO A 1 107 ? -33.011 33.270 -56.834 1.00 9.99 108 PRO A N 1
ATOM 577 C CA . PRO A 1 107 ? -34.276 32.848 -57.457 1.00 10.23 108 PRO A CA 1
ATOM 578 C C . PRO A 1 107 ? -35.493 33.422 -56.718 1.00 10.51 108 PRO A C 1
ATOM 579 O O . PRO A 1 107 ? -36.612 33.456 -57.241 1.00 11.19 108 PRO A O 1
ATOM 583 N N . ASP A 1 108 ? -35.264 33.796 -55.440 1.00 11.26 109 ASP A N 1
ATOM 584 C CA . ASP A 1 108 ? -36.300 34.365 -54.560 1.00 11.47 109 ASP A CA 1
ATOM 585 C C . ASP A 1 108 ? -36.639 35.812 -54.948 1.00 11.84 109 ASP A C 1
ATOM 586 O O . ASP A 1 108 ? -37.691 36.301 -54.503 1.00 13.32 109 ASP A O 1
ATOM 591 N N . ILE A 1 109 ? -35.855 36.458 -55.795 1.00 12.61 110 ILE A N 1
ATOM 592 C CA . ILE A 1 109 ? -35.969 37.898 -56.150 1.00 12.30 110 ILE A CA 1
ATOM 593 C C . ILE A 1 109 ? -36.397 37.968 -57.610 1.00 12.79 110 ILE A C 1
ATOM 594 O O . ILE A 1 109 ? -35.719 37.386 -58.503 1.00 11.91 110 ILE A O 1
ATOM 599 N N . ALA A 1 110 ? -37.492 38.641 -57.898 1.00 12.41 111 ALA A N 1
ATOM 600 C CA . ALA A 1 110 ? -38.070 38.627 -59.254 1.00 12.73 111 ALA A CA 1
ATOM 601 C C . ALA A 1 110 ? -37.183 39.379 -60.263 1.00 12.72 111 ALA A C 1
ATOM 602 O O . ALA A 1 110 ? -37.236 39.032 -61.444 1.00 14.63 111 ALA A O 1
ATOM 604 N N . SER A 1 111 ? -36.337 40.289 -59.809 1.00 13.57 112 SER A N 1
ATOM 605 C CA . SER A 1 111 ? -35.392 41.021 -60.685 1.00 15.07 112 SER A CA 1
ATOM 606 C C . SER A 1 111 ? -34.094 40.242 -60.866 1.00 14.90 112 SER A C 1
ATOM 607 O O . SER A 1 111 ? -33.184 40.742 -61.606 1.00 17.19 112 SER A O 1
ATOM 610 N N . GLN A 1 112 ? -33.960 39.106 -60.166 1.00 12.78 113 GLN A N 1
ATOM 611 C CA . GLN A 1 112 ? -32.779 38.210 -60.320 1.00 13.00 113 GLN A CA 1
ATOM 612 C C . GLN A 1 112 ? -33.261 36.911 -60.963 1.00 12.82 113 GLN A C 1
ATOM 613 O O . GLN A 1 112 ? -33.973 36.975 -61.973 1.00 12.79 113 GLN A O 1
ATOM 619 N N . ALA A 1 113 ? -32.848 35.743 -60.474 1.00 12.46 114 ALA A N 1
ATOM 620 C CA . ALA A 1 113 ? -33.097 34.520 -61.266 1.00 12.15 114 ALA A CA 1
ATOM 621 C C . ALA A 1 113 ? -34.611 34.240 -61.331 1.00 12.58 114 ALA A C 1
ATOM 622 O O . ALA A 1 113 ? -35.033 33.653 -62.330 1.00 12.51 114 ALA A O 1
ATOM 624 N N . ASN A 1 114 ? -35.410 34.673 -60.348 1.00 11.92 115 ASN A N 1
ATOM 625 C CA . ASN A 1 114 ? -36.894 34.635 -60.410 1.00 11.64 115 ASN A CA 1
ATOM 626 C C . ASN A 1 114 ? -37.436 33.235 -60.735 1.00 11.75 115 ASN A C 1
ATOM 627 O O . ASN A 1 114 ? -38.012 33.072 -61.841 1.00 12.42 115 ASN A O 1
ATOM 632 N N . MET A 1 115 ? -37.233 32.299 -59.824 1.00 11.19 116 MET A N 1
ATOM 633 C CA . MET A 1 115 ? -37.657 30.888 -60.016 1.00 11.51 116 MET A CA 1
ATOM 634 C C . MET A 1 115 ? -38.388 30.396 -58.785 1.00 10.61 116 MET A C 1
ATOM 635 O O . MET A 1 115 ? -37.945 30.684 -57.651 1.00 11.20 116 MET A O 1
ATOM 640 N N . SER A 1 116 ? -39.496 29.702 -58.969 1.00 11.14 117 SER A N 1
ATOM 641 C CA . SER A 1 116 ? -40.170 29.011 -57.859 1.00 11.23 117 SER A CA 1
ATOM 642 C C . SER A 1 116 ? -39.245 27.993 -57.212 1.00 11.55 117 SER A C 1
ATOM 643 O O . SER A 1 116 ? -38.353 27.431 -57.850 1.00 10.92 117 SER A O 1
ATOM 646 N N . PRO A 1 117 ? -39.423 27.711 -55.907 1.00 12.41 118 PRO A N 1
ATOM 647 C CA . PRO A 1 117 ? -38.728 26.550 -55.327 1.00 12.69 118 PRO A CA 1
ATOM 648 C C . PRO A 1 117 ? -38.871 25.243 -56.131 1.00 12.89 118 PRO A C 1
ATOM 649 O O . PRO A 1 117 ? -37.898 24.508 -56.335 1.00 12.55 118 PRO A O 1
ATOM 653 N N . GLU A 1 118 ? -40.062 24.945 -56.618 1.00 13.71 119 GLU A N 1
ATOM 654 C CA . GLU A 1 118 ? -40.345 23.692 -57.365 1.00 15.99 119 GLU A CA 1
ATOM 655 C C . GLU A 1 118 ? -39.532 23.696 -58.664 1.00 14.19 119 GLU A C 1
ATOM 656 O O . GLU A 1 118 ? -38.900 22.651 -59.030 1.00 14.42 119 GLU A O 1
ATOM 662 N N . ALA A 1 119 ? -39.524 24.815 -59.381 1.00 12.42 120 ALA A N 1
ATOM 663 C CA . ALA A 1 119 ? -38.781 24.929 -60.636 1.00 12.52 120 ALA A CA 1
ATOM 664 C C . ALA A 1 119 ? -37.293 24.770 -60.351 1.00 11.76 120 ALA A C 1
ATOM 665 O O . ALA A 1 119 ? -36.654 24.043 -61.102 1.00 11.99 120 ALA A O 1
ATOM 667 N N . ALA A 1 120 ? -36.776 25.431 -59.324 1.00 11.07 121 ALA A N 1
ATOM 668 C CA . ALA A 1 120 ? -35.340 25.378 -59.032 1.00 10.65 121 ALA A CA 1
ATOM 669 C C . ALA A 1 120 ? -34.959 23.938 -58.646 1.00 11.45 121 ALA A C 1
ATOM 670 O O . ALA A 1 120 ? -33.855 23.532 -58.978 1.00 10.57 121 ALA A O 1
ATOM 672 N N . ALA A 1 121 ? -35.780 23.239 -57.868 1.00 11.69 122 ALA A N 1
ATOM 673 C CA . ALA A 1 121 ? -35.450 21.841 -57.474 1.00 12.06 122 ALA A CA 1
ATOM 674 C C . ALA A 1 121 ? -35.327 20.944 -58.715 1.00 12.14 122 ALA A C 1
ATOM 675 O O . ALA A 1 121 ? -34.374 20.173 -58.786 1.00 11.63 122 ALA A O 1
ATOM 677 N N . ALA A 1 122 ? -36.247 21.060 -59.660 1.00 11.55 123 ALA A N 1
ATOM 678 C CA . ALA A 1 122 ? -36.201 20.227 -60.865 1.00 11.95 123 ALA A CA 1
ATOM 679 C C . ALA A 1 122 ? -34.958 20.644 -61.655 1.00 11.71 123 ALA A C 1
ATOM 680 O O . ALA A 1 122 ? -34.277 19.780 -62.199 1.00 11.32 123 ALA A O 1
ATOM 682 N N . ALA A 1 123 ? -34.742 21.933 -61.847 1.00 10.98 124 ALA A N 1
ATOM 683 C CA . ALA A 1 123 ? -33.600 22.389 -62.678 1.00 10.65 124 ALA A CA 1
ATOM 684 C C . ALA A 1 123 ? -32.243 22.038 -62.058 1.00 10.27 124 ALA A C 1
ATOM 685 O O . ALA A 1 123 ? -31.305 21.735 -62.782 1.00 10.78 124 ALA A O 1
ATOM 687 N N . TYR A 1 124 ? -32.172 22.065 -60.722 1.00 10.17 125 TYR A N 1
ATOM 688 C CA . TYR A 1 124 ? -30.944 21.712 -59.997 1.00 10.27 125 TYR A CA 1
ATOM 689 C C . TYR A 1 124 ? -30.632 20.248 -60.285 1.00 10.80 125 TYR A C 1
ATOM 690 O O . TYR A 1 124 ? -29.487 19.924 -60.589 1.00 11.10 125 TYR A O 1
ATOM 699 N N . GLN A 1 125 ? -31.642 19.367 -60.243 1.00 11.73 126 GLN A N 1
ATOM 700 C CA . GLN A 1 125 ? -31.430 17.912 -60.448 1.00 12.43 126 GLN A CA 1
ATOM 701 C C . GLN A 1 125 ? -30.982 17.723 -61.881 1.00 12.37 126 GLN A C 1
ATOM 702 O O . GLN A 1 125 ? -30.137 16.856 -62.102 1.00 13.19 126 GLN A O 1
ATOM 708 N N . LYS A 1 126 ? -31.527 18.485 -62.850 1.00 12.20 127 LYS A N 1
ATOM 709 C CA . LYS A 1 126 ? -31.153 18.323 -64.278 1.00 12.57 127 LYS A CA 1
ATOM 710 C C . LYS A 1 126 ? -29.730 18.844 -64.536 1.00 12.04 127 LYS A C 1
ATOM 711 O O . LYS A 1 126 ? -28.955 18.143 -65.224 1.00 13.47 127 LYS A O 1
ATOM 717 N N . TYR A 1 127 ? -29.405 20.026 -64.057 1.00 11.61 128 TYR A N 1
ATOM 718 C CA . TYR A 1 127 ? -28.249 20.788 -64.542 1.00 11.70 128 TYR A CA 1
ATOM 719 C C . TYR A 1 127 ? -27.067 20.754 -63.569 1.00 11.49 128 TYR A C 1
ATOM 720 O O . TYR A 1 127 ? -25.947 20.916 -64.064 1.00 11.66 128 TYR A O 1
ATOM 729 N N . MET A 1 128 ? -27.292 20.518 -62.256 1.00 11.11 129 MET A N 1
ATOM 730 C CA . MET A 1 128 ? -26.200 20.556 -61.267 1.00 11.98 129 MET A CA 1
ATOM 731 C C . MET A 1 128 ? -25.822 19.112 -60.890 1.00 12.05 129 MET A C 1
ATOM 732 O O . MET A 1 128 ? -24.630 18.770 -60.994 1.00 10.75 129 MET A O 1
ATOM 737 N N . ASN A 1 129 ? -26.796 18.267 -60.546 1.00 12.02 130 ASN A N 1
ATOM 738 C CA . ASN A 1 129 ? -26.500 16.881 -60.057 1.00 12.41 130 ASN A CA 1
ATOM 739 C C . ASN A 1 129 ? -25.524 16.135 -60.961 1.00 13.09 130 ASN A C 1
ATOM 740 O O . ASN A 1 129 ? -24.673 15.398 -60.439 1.00 14.31 130 ASN A O 1
ATOM 745 N N . PRO A 1 130 ? -25.570 16.225 -62.307 1.00 13.60 131 PRO A N 1
ATOM 746 C CA . PRO A 1 130 ? -24.667 15.386 -63.099 1.00 13.98 131 PRO A CA 1
ATOM 747 C C . PRO A 1 130 ? -23.167 15.637 -62.838 1.00 14.75 131 PRO A C 1
ATOM 748 O O . PRO A 1 130 ? -22.407 14.703 -63.157 1.00 15.22 131 PRO A O 1
ATOM 752 N N . TYR A 1 131 ? -22.798 16.750 -62.216 1.00 13.21 132 TYR A N 1
ATOM 753 C CA . TYR A 1 131 ? -21.398 17.176 -61.992 1.00 15.05 132 TYR A CA 1
ATOM 754 C C . TYR A 1 131 ? -20.899 16.764 -60.614 1.00 15.25 132 TYR A C 1
ATOM 755 O O . TYR A 1 131 ? -19.715 17.030 -60.338 1.00 15.63 132 TYR A O 1
ATOM 764 N N . ALA A 1 132 ? -21.744 16.137 -59.804 1.00 15.28 133 ALA A N 1
ATOM 765 C CA . ALA A 1 132 ? -21.421 15.978 -58.357 1.00 15.87 133 ALA A CA 1
ATOM 766 C C . ALA A 1 132 ? -20.168 15.106 -58.154 1.00 16.07 133 ALA A C 1
ATOM 767 O O . ALA A 1 132 ? -19.484 15.346 -57.153 1.00 16.71 133 ALA A O 1
ATOM 769 N N . ALA A 1 133 ? -19.909 14.152 -59.032 1.00 17.26 134 ALA A N 1
ATOM 770 C CA . ALA A 1 133 ? -18.743 13.254 -58.859 1.00 16.31 134 ALA A CA 1
ATOM 771 C C . ALA A 1 133 ? -17.451 14.083 -59.024 1.00 16.26 134 ALA A C 1
ATOM 772 O O . ALA A 1 133 ? -16.380 13.604 -58.546 1.00 16.93 134 ALA A O 1
ATOM 774 N N . ARG A 1 134 ? -17.476 15.197 -59.761 1.00 15.39 135 ARG A N 1
ATOM 775 C CA . ARG A 1 134 ? -16.250 15.914 -60.213 1.00 14.95 135 ARG A CA 1
ATOM 776 C C . ARG A 1 134 ? -16.192 17.356 -59.689 1.00 14.51 135 ARG A C 1
ATOM 777 O O . ARG A 1 134 ? -15.181 18.070 -59.923 1.00 15.11 135 ARG A O 1
ATOM 785 N N . ALA A 1 135 ? -17.183 17.800 -58.926 1.00 14.99 136 ALA A N 1
ATOM 786 C CA . ALA A 1 135 ? -17.274 19.176 -58.433 1.00 14.33 136 ALA A CA 1
ATOM 787 C C . ALA A 1 135 ? -18.208 19.211 -57.237 1.00 14.03 136 ALA A C 1
ATOM 788 O O . ALA A 1 135 ? -19.193 18.443 -57.208 1.00 14.27 136 ALA A O 1
ATOM 790 N N . ARG A 1 136 ? -17.856 20.000 -56.273 1.00 13.02 137 ARG A N 1
ATOM 791 C CA . ARG A 1 136 ? -18.734 20.287 -55.128 1.00 13.41 137 ARG A CA 1
ATOM 792 C C . ARG A 1 136 ? -19.764 21.315 -55.608 1.00 13.55 137 ARG A C 1
ATOM 793 O O . ARG A 1 136 ? -19.382 22.259 -56.317 1.00 14.51 137 ARG A O 1
ATOM 801 N N . LEU A 1 137 ? -21.010 21.118 -55.230 1.00 12.43 138 LEU A N 1
ATOM 802 C CA . LEU A 1 137 ? -22.170 21.835 -55.761 1.00 11.51 138 LEU A CA 1
ATOM 803 C C . LEU A 1 137 ? -22.800 22.712 -54.726 1.00 11.22 138 LEU A C 1
ATOM 804 O O . LEU A 1 137 ? -23.213 22.239 -53.633 1.00 11.42 138 LEU A O 1
ATOM 809 N N . GLY A 1 138 ? -22.925 23.978 -55.062 1.00 10.16 139 GLY A N 1
ATOM 810 C CA . GLY A 1 138 ? -23.607 24.946 -54.186 1.00 10.68 139 GLY A CA 1
ATOM 811 C C . GLY A 1 138 ? -25.058 25.195 -54.537 1.00 10.32 139 GLY A C 1
ATOM 812 O O . GLY A 1 138 ? -25.448 25.227 -55.709 1.00 10.04 139 GLY A O 1
ATOM 813 N N . SER A 1 139 ? -25.868 25.263 -53.530 1.00 10.53 140 SER A N 1
ATOM 814 C CA . SER A 1 139 ? -27.306 25.586 -53.667 1.00 10.69 140 SER A CA 1
ATOM 815 C C . SER A 1 139 ? -27.490 26.897 -54.441 1.00 10.21 140 SER A C 1
ATOM 816 O O . SER A 1 139 ? -26.617 27.727 -54.564 1.00 10.27 140 SER A O 1
ATOM 819 N N . PRO A 1 140 ? -28.718 27.161 -54.930 1.00 11.01 141 PRO A N 1
ATOM 820 C CA . PRO A 1 140 ? -29.071 28.512 -55.342 1.00 10.64 141 PRO A CA 1
ATOM 821 C C . PRO A 1 140 ? -28.842 29.439 -54.165 1.00 10.67 141 PRO A C 1
ATOM 822 O O . PRO A 1 140 ? -28.999 29.030 -53.008 1.00 10.80 141 PRO A O 1
ATOM 826 N N . ALA A 1 141 ? -28.426 30.672 -54.445 1.00 10.76 142 ALA A N 1
ATOM 827 C CA . ALA A 1 141 ? -28.102 31.677 -53.427 1.00 11.70 142 ALA A CA 1
ATOM 828 C C . ALA A 1 141 ? -29.323 32.523 -53.166 1.00 12.40 142 ALA A C 1
ATOM 829 O O . ALA A 1 141 ? -29.817 33.121 -54.093 1.00 13.31 142 ALA A O 1
ATOM 831 N N . VAL A 1 142 ? -29.796 32.520 -51.922 1.00 12.90 143 VAL A N 1
ATOM 832 C CA . VAL A 1 142 ? -30.976 33.369 -51.566 1.00 12.84 143 VAL A CA 1
ATOM 833 C C . VAL A 1 142 ? -30.529 34.690 -50.959 1.00 12.99 143 VAL A C 1
ATOM 834 O O . VAL A 1 142 ? -29.427 34.792 -50.428 1.00 12.75 143 VAL A O 1
ATOM 838 N N . SER A 1 143 ? -31.387 35.696 -51.100 1.00 12.94 144 SER A N 1
ATOM 839 C CA . SER A 1 143 ? -31.274 36.996 -50.384 1.00 13.66 144 SER A CA 1
ATOM 840 C C . SER A 1 143 ? -31.462 36.820 -48.881 1.00 14.39 144 SER A C 1
ATOM 841 O O . SER A 1 143 ? -31.643 35.705 -48.424 1.00 14.42 144 SER A O 1
ATOM 844 N N . ASN A 1 144 ? -31.399 37.947 -48.156 1.00 15.59 145 ASN A N 1
ATOM 845 C CA . ASN A 1 144 ? -31.756 37.955 -46.713 1.00 18.41 145 ASN A CA 1
ATOM 846 C C . ASN A 1 144 ? -33.180 38.461 -46.516 1.00 19.22 145 ASN A C 1
ATOM 847 O O . ASN A 1 144 ? -33.506 38.830 -45.370 1.00 21.46 145 ASN A O 1
ATOM 852 N N . GLY A 1 145 ? -34.036 38.420 -47.548 1.00 19.52 146 GLY A N 1
ATOM 853 C CA . GLY A 1 145 ? -35.453 38.814 -47.441 1.00 20.11 146 GLY A CA 1
ATOM 854 C C . GLY A 1 145 ? -36.207 37.959 -46.440 1.00 21.09 146 GLY A C 1
ATOM 855 O O . GLY A 1 145 ? -35.850 36.768 -46.238 1.00 20.72 146 GLY A O 1
ATOM 856 N N . ALA A 1 146 ? -37.302 38.483 -45.885 1.00 21.87 147 ALA A N 1
ATOM 857 C CA . ALA A 1 146 ? -38.169 37.686 -44.996 1.00 23.11 147 ALA A CA 1
ATOM 858 C C . ALA A 1 146 ? -38.901 36.619 -45.786 1.00 22.91 147 ALA A C 1
ATOM 859 O O . ALA A 1 146 ? -39.154 36.775 -46.989 1.00 21.61 147 ALA A O 1
ATOM 861 N N . PRO A 1 147 ? -39.275 35.488 -45.147 1.00 23.40 148 PRO A N 1
ATOM 862 C CA . PRO A 1 147 ? -40.106 34.491 -45.795 1.00 22.97 148 PRO A CA 1
ATOM 863 C C . PRO A 1 147 ? -41.330 35.146 -46.411 1.00 22.67 148 PRO A C 1
ATOM 864 O O . PRO A 1 147 ? -41.834 36.101 -45.804 1.00 25.15 148 PRO A O 1
ATOM 868 N N . PRO A 1 148 ? -41.835 34.694 -47.586 1.00 21.89 149 PRO A N 1
ATOM 869 C CA . PRO A 1 148 ? -41.363 33.491 -48.267 1.00 20.46 149 PRO A CA 1
ATOM 870 C C . PRO A 1 148 ? -40.132 33.639 -49.176 1.00 18.88 149 PRO A C 1
ATOM 871 O O . PRO A 1 148 ? -39.866 32.737 -49.915 1.00 19.67 149 PRO A O 1
ATOM 875 N N . LYS A 1 149 ? -39.444 34.763 -49.127 1.00 17.56 150 LYS A N 1
ATOM 876 C CA . LYS A 1 149 ? -38.136 34.937 -49.810 1.00 17.35 150 LYS A CA 1
ATOM 877 C C . LYS A 1 149 ? -37.036 34.449 -48.873 1.00 16.43 150 LYS A C 1
ATOM 878 O O . LYS A 1 149 ? -37.366 33.814 -47.843 1.00 14.94 150 LYS A O 1
ATOM 884 N N . GLY A 1 150 ? -35.772 34.655 -49.249 1.00 14.69 151 GLY A N 1
ATOM 885 C CA . GLY A 1 150 ? -34.642 34.359 -48.378 1.00 14.38 151 GLY A CA 1
ATOM 886 C C . GLY A 1 150 ? -34.574 32.918 -47.927 1.00 14.14 151 GLY A C 1
ATOM 887 O O . GLY A 1 150 ? -34.750 32.001 -48.750 1.00 13.37 151 GLY A O 1
ATOM 888 N N . LEU A 1 151 ? -34.308 32.683 -46.642 1.00 14.12 152 LEU A N 1
ATOM 889 C CA . LEU A 1 151 ? -34.250 31.305 -46.095 1.00 14.23 152 LEU A CA 1
ATOM 890 C C . LEU A 1 151 ? -35.622 30.616 -46.107 1.00 13.73 152 LEU A C 1
ATOM 891 O O . LEU A 1 151 ? -35.690 29.368 -46.065 1.00 14.97 152 LEU A O 1
ATOM 896 N N . GLY A 1 152 ? -36.699 31.351 -46.197 1.00 14.19 153 GLY A N 1
ATOM 897 C CA . GLY A 1 152 ? -38.014 30.747 -46.485 1.00 13.89 153 GLY A CA 1
ATOM 898 C C . GLY A 1 152 ? -38.024 30.056 -47.814 1.00 13.41 153 GLY A C 1
ATOM 899 O O . GLY A 1 152 ? -38.488 28.931 -47.907 1.00 14.30 153 GLY A O 1
ATOM 900 N N . TRP A 1 153 ? -37.575 30.776 -48.814 1.00 12.78 154 TRP A N 1
ATOM 901 C CA . TRP A 1 153 ? -37.414 30.199 -50.171 1.00 12.16 154 TRP A CA 1
ATOM 902 C C . TRP A 1 153 ? -36.502 28.987 -50.098 1.00 12.00 154 TRP A C 1
ATOM 903 O O . TRP A 1 153 ? -36.785 28.006 -50.700 1.00 11.83 154 TRP A O 1
ATOM 914 N N . MET A 1 154 ? -35.379 29.119 -49.423 1.00 12.78 155 MET A N 1
ATOM 915 C CA . MET A 1 154 ? -34.407 28.030 -49.338 1.00 13.40 155 MET A CA 1
ATOM 916 C C . MET A 1 154 ? -35.074 26.799 -48.726 1.00 13.92 155 MET A C 1
ATOM 917 O O . MET A 1 154 ? -34.891 25.714 -49.290 1.00 13.28 155 MET A O 1
ATOM 922 N N . GLN A 1 155 ? -35.822 26.959 -47.627 1.00 15.08 156 GLN A N 1
ATOM 923 C CA . GLN A 1 155 ? -36.475 25.793 -47.013 1.00 16.47 156 GLN A CA 1
ATOM 924 C C . GLN A 1 155 ? -37.449 25.188 -48.032 1.00 16.12 156 GLN A C 1
ATOM 925 O O . GLN A 1 155 ? -37.507 23.952 -48.133 1.00 15.30 156 GLN A O 1
ATOM 931 N N . GLY A 1 156 ? -38.206 26.012 -48.785 1.00 15.00 157 GLY A N 1
ATOM 932 C CA . GLY A 1 156 ? -39.165 25.460 -49.755 1.00 15.14 157 GLY A CA 1
ATOM 933 C C . GLY A 1 156 ? -38.438 24.634 -50.809 1.00 14.07 157 GLY A C 1
ATOM 934 O O . GLY A 1 156 ? -38.966 23.586 -51.247 1.00 14.51 157 GLY A O 1
ATOM 935 N N . PHE A 1 157 ? -37.292 25.155 -51.258 1.00 12.97 158 PHE A N 1
ATOM 936 C CA . PHE A 1 157 ? -36.427 24.508 -52.253 1.00 12.04 158 PHE A CA 1
ATOM 937 C C . PHE A 1 157 ? -35.924 23.181 -51.690 1.00 11.91 158 PHE A C 1
ATOM 938 O O . PHE A 1 157 ? -35.970 22.143 -52.399 1.00 13.07 158 PHE A O 1
ATOM 946 N N . LEU A 1 158 ? -35.450 23.138 -50.431 1.00 12.06 159 LEU A N 1
ATOM 947 C CA . LEU A 1 158 ? -34.927 21.876 -49.835 1.00 12.67 159 LEU A CA 1
ATOM 948 C C . LEU A 1 158 ? -36.046 20.869 -49.608 1.00 12.72 159 LEU A C 1
ATOM 949 O O . LEU A 1 158 ? -35.776 19.649 -49.784 1.00 13.11 159 LEU A O 1
ATOM 954 N N . ASP A 1 159 ? -37.256 21.337 -49.351 1.00 13.12 160 ASP A N 1
ATOM 955 C CA . ASP A 1 159 ? -38.474 20.487 -49.308 1.00 13.84 160 ASP A CA 1
ATOM 956 C C . ASP A 1 159 ? -38.765 19.897 -50.686 1.00 13.69 160 ASP A C 1
ATOM 957 O O . ASP A 1 159 ? -38.863 18.674 -50.795 1.00 13.30 160 ASP A O 1
ATOM 962 N N . VAL A 1 160 ? -38.810 20.698 -51.763 1.00 13.58 161 VAL A N 1
ATOM 963 C CA . VAL A 1 160 ? -39.156 20.088 -53.073 1.00 13.75 161 VAL A CA 1
ATOM 964 C C . VAL A 1 160 ? -38.048 19.129 -53.548 1.00 13.00 161 VAL A C 1
ATOM 965 O O . VAL A 1 160 ? -38.327 18.069 -54.222 1.00 13.53 161 VAL A O 1
ATOM 969 N N . CYS A 1 161 ? -36.788 19.469 -53.236 1.00 13.26 162 CYS A N 1
ATOM 970 C CA B CYS A 1 161 ? -35.663 18.582 -53.563 0.97 13.58 162 CYS A CA 1
ATOM 971 C C . CYS A 1 161 ? -35.947 17.181 -53.023 1.00 13.61 162 CYS A C 1
ATOM 972 O O . CYS A 1 161 ? -35.609 16.184 -53.734 1.00 14.00 162 CYS A O 1
ATOM 975 N N . ALA A 1 162 ? -36.456 17.088 -51.811 1.00 13.69 163 ALA A N 1
ATOM 976 C CA . ALA A 1 162 ? -36.867 15.789 -51.208 1.00 13.81 163 ALA A CA 1
ATOM 977 C C . ALA A 1 162 ? -35.712 14.778 -51.201 1.00 13.90 163 ALA A C 1
ATOM 978 O O . ALA A 1 162 ? -35.993 13.593 -51.374 1.00 13.67 163 ALA A O 1
ATOM 980 N N . GLY A 1 163 ? -34.496 15.261 -50.923 1.00 14.59 164 GLY A N 1
ATOM 981 C CA . GLY A 1 163 ? -33.287 14.428 -50.801 1.00 15.85 164 GLY A CA 1
ATOM 982 C C . GLY A 1 163 ? -32.639 14.119 -52.125 1.00 16.08 164 GLY A C 1
ATOM 983 O O . GLY A 1 163 ? -31.600 13.367 -52.120 1.00 16.83 164 GLY A O 1
ATOM 984 N N . ASN A 1 164 ? -33.191 14.613 -53.242 1.00 15.38 165 ASN A N 1
ATOM 985 C CA . ASN A 1 164 ? -32.715 14.259 -54.600 1.00 15.94 165 ASN A CA 1
ATOM 986 C C . ASN A 1 164 ? -31.724 15.293 -55.159 1.00 14.84 165 ASN A C 1
ATOM 987 O O . ASN A 1 164 ? -31.160 15.034 -56.233 1.00 16.34 165 ASN A O 1
ATOM 992 N N . CYS A 1 165 ? -31.564 16.451 -54.547 1.00 14.87 166 CYS A N 1
ATOM 993 C CA . CYS A 1 165 ? -30.586 17.454 -54.991 1.00 14.31 166 CYS A CA 1
ATOM 994 C C . CYS A 1 165 ? -29.236 17.144 -54.319 1.00 14.07 166 CYS A C 1
ATOM 995 O O . CYS A 1 165 ? -29.167 17.113 -53.045 1.00 14.48 166 CYS A O 1
ATOM 998 N N . LYS A 1 166 ? -28.182 17.038 -55.101 1.00 13.87 167 LYS A N 1
ATOM 999 C CA . LYS A 1 166 ? -26.815 16.796 -54.556 1.00 14.64 167 LYS A CA 1
ATOM 1000 C C . LYS A 1 166 ? -26.231 18.165 -54.258 1.00 13.22 167 LYS A C 1
ATOM 1001 O O . LYS A 1 166 ? -25.811 18.862 -55.175 1.00 13.56 167 LYS A O 1
ATOM 1007 N N . ILE A 1 167 ? -26.267 18.558 -53.002 1.00 13.64 168 ILE A N 1
ATOM 1008 C CA . ILE A 1 167 ? -25.885 19.888 -52.481 1.00 13.42 168 ILE A CA 1
ATOM 1009 C C . ILE A 1 167 ? -24.778 19.708 -51.460 1.00 13.70 168 ILE A C 1
ATOM 1010 O O . ILE A 1 167 ? -25.010 19.029 -50.373 1.00 14.25 168 ILE A O 1
ATOM 1015 N N . ASP A 1 168 ? -23.607 20.256 -51.778 1.00 13.44 169 ASP A N 1
ATOM 1016 C CA . ASP A 1 168 ? -22.439 20.198 -50.864 1.00 14.11 169 ASP A CA 1
ATOM 1017 C C . ASP A 1 168 ? -22.498 21.371 -49.890 1.00 13.44 169 ASP A C 1
ATOM 1018 O O . ASP A 1 168 ? -22.131 21.189 -48.726 1.00 14.85 169 ASP A O 1
ATOM 1023 N N . PHE A 1 169 ? -23.056 22.505 -50.269 1.00 12.59 170 PHE A N 1
ATOM 1024 C CA . PHE A 1 169 ? -23.115 23.680 -49.369 1.00 12.64 170 PHE A CA 1
ATOM 1025 C C . PHE A 1 169 ? -24.249 24.587 -49.790 1.00 12.61 170 PHE A C 1
ATOM 1026 O O . PHE A 1 169 ? -24.644 24.589 -50.978 1.00 11.95 170 PHE A O 1
ATOM 1034 N N . LEU A 1 170 ? -24.796 25.308 -48.821 1.00 12.31 171 LEU A N 1
ATOM 1035 C CA . LEU A 1 170 ? -25.818 26.360 -49.110 1.00 13.07 171 LEU A CA 1
ATOM 1036 C C . LEU A 1 170 ? -25.062 27.613 -49.500 1.00 12.98 171 LEU A C 1
ATOM 1037 O O . LEU A 1 170 ? -23.973 27.894 -48.936 1.00 15.36 171 LEU A O 1
ATOM 1042 N N . ALA A 1 171 ? -25.619 28.376 -50.430 1.00 12.37 172 ALA A N 1
ATOM 1043 C CA . ALA A 1 171 ? -25.092 29.707 -50.762 1.00 11.39 172 ALA A CA 1
ATOM 1044 C C . ALA A 1 171 ? -26.080 30.753 -50.293 1.00 11.05 172 ALA A C 1
ATOM 1045 O O . ALA A 1 171 ? -27.277 30.581 -50.566 1.00 10.95 172 ALA A O 1
ATOM 1047 N N . VAL A 1 172 ? -25.617 31.786 -49.581 1.00 11.42 173 VAL A N 1
ATOM 1048 C CA . VAL A 1 172 ? -26.525 32.813 -49.028 1.00 12.27 173 VAL A CA 1
ATOM 1049 C C . VAL A 1 172 ? -25.933 34.213 -49.183 1.00 12.38 173 VAL A C 1
ATOM 1050 O O . VAL A 1 172 ? -24.690 34.340 -49.349 1.00 11.79 173 VAL A O 1
ATOM 1054 N N . HIS A 1 173 ? -26.775 35.238 -49.116 1.00 12.41 174 HIS A N 1
ATOM 1055 C CA . HIS A 1 173 ? -26.430 36.670 -49.302 1.00 13.29 174 HIS A CA 1
ATOM 1056 C C . HIS A 1 173 ? -26.953 37.467 -48.114 1.00 13.97 174 HIS A C 1
ATOM 1057 O O . HIS A 1 173 ? -28.069 37.207 -47.721 1.00 15.12 174 HIS A O 1
ATOM 1064 N N . TRP A 1 174 ? -26.228 38.474 -47.682 1.00 13.71 175 TRP A N 1
ATOM 1065 C CA . TRP A 1 174 ? -26.732 39.426 -46.649 1.00 14.43 175 TRP A CA 1
ATOM 1066 C C . TRP A 1 174 ? -26.247 40.800 -47.038 1.00 14.56 175 TRP A C 1
ATOM 1067 O O . TRP A 1 174 ? -25.036 40.956 -47.153 1.00 14.51 175 TRP A O 1
ATOM 1078 N N . HIS A 1 175 ? -27.173 41.755 -47.170 1.00 15.31 176 HIS A N 1
ATOM 1079 C CA . HIS A 1 175 ? -26.856 43.172 -47.356 1.00 16.13 176 HIS A CA 1
ATOM 1080 C C . HIS A 1 175 ? -27.604 43.985 -46.312 1.00 16.62 176 HIS A C 1
ATOM 1081 O O . HIS A 1 175 ? -28.813 43.784 -46.191 1.00 17.67 176 HIS A O 1
ATOM 1088 N N . GLY A 1 176 ? -26.911 44.911 -45.664 1.00 18.28 177 GLY A N 1
ATOM 1089 C CA . GLY A 1 176 ? -27.627 45.819 -44.748 1.00 19.01 177 GLY A CA 1
ATOM 1090 C C . GLY A 1 176 ? -26.651 46.720 -44.055 1.00 20.30 177 GLY A C 1
ATOM 1091 O O . GLY A 1 176 ? -25.450 46.667 -44.261 1.00 21.50 177 GLY A O 1
ATOM 1092 N N . PRO A 1 177 ? -27.163 47.651 -43.241 1.00 21.58 178 PRO A N 1
ATOM 1093 C CA . PRO A 1 177 ? -26.298 48.608 -42.575 1.00 21.35 178 PRO A CA 1
ATOM 1094 C C . PRO A 1 177 ? -25.230 47.961 -41.680 1.00 20.39 178 PRO A C 1
ATOM 1095 O O . PRO A 1 177 ? -25.445 46.889 -41.079 1.00 20.45 178 PRO A O 1
ATOM 1099 N N . SER A 1 178 ? -24.105 48.634 -41.644 1.00 21.51 179 SER A N 1
ATOM 1100 C CA . SER A 1 178 ? -22.857 48.244 -40.932 1.00 22.22 179 SER A CA 1
ATOM 1101 C C . SER A 1 178 ? -23.069 48.084 -39.428 1.00 22.28 179 SER A C 1
ATOM 1102 O O . SER A 1 178 ? -22.438 47.152 -38.809 1.00 22.47 179 SER A O 1
ATOM 1105 N N . GLY A 1 179 ? -24.043 48.829 -38.904 1.00 23.87 180 GLY A N 1
ATOM 1106 C CA . GLY A 1 179 ? -24.502 48.696 -37.507 1.00 24.20 180 GLY A CA 1
ATOM 1107 C C . GLY A 1 179 ? -25.264 47.415 -37.220 1.00 24.33 180 GLY A C 1
ATOM 1108 O O . GLY A 1 179 ? -25.462 47.132 -36.052 1.00 26.49 180 GLY A O 1
ATOM 1109 N N . ASN A 1 180 ? -25.668 46.639 -38.244 1.00 24.17 181 ASN A N 1
ATOM 1110 C CA . ASN A 1 180 ? -26.542 45.444 -38.070 1.00 24.67 181 ASN A CA 1
ATOM 1111 C C . ASN A 1 180 ? -25.691 44.139 -38.074 1.00 23.94 181 ASN A C 1
ATOM 1112 O O . ASN A 1 180 ? -26.140 43.128 -38.581 1.00 22.04 181 ASN A O 1
ATOM 1117 N N . VAL A 1 181 ? -24.472 44.145 -37.538 1.00 23.38 182 VAL A N 1
ATOM 1118 C CA . VAL A 1 181 ? -23.657 42.921 -37.318 1.00 23.70 182 VAL A CA 1
ATOM 1119 C C . VAL A 1 181 ? -24.488 41.819 -36.662 1.00 23.65 182 VAL A C 1
ATOM 1120 O O . VAL A 1 181 ? -24.312 40.634 -37.028 1.00 22.47 182 VAL A O 1
ATOM 1124 N N . ASP A 1 182 ? -25.295 42.176 -35.647 1.00 24.62 183 ASP A N 1
ATOM 1125 C CA . ASP A 1 182 ? -26.108 41.205 -34.897 1.00 25.59 183 ASP A CA 1
ATOM 1126 C C . ASP A 1 182 ? -26.982 40.441 -35.897 1.00 22.95 183 ASP A C 1
ATOM 1127 O O . ASP A 1 182 ? -27.050 39.201 -35.836 1.00 22.77 183 ASP A O 1
ATOM 1132 N N . ASP A 1 183 ? -27.545 41.188 -36.821 1.00 21.75 184 ASP A N 1
ATOM 1133 C CA . ASP A 1 183 ? -28.551 40.622 -37.765 1.00 21.42 184 ASP A CA 1
ATOM 1134 C C . ASP A 1 183 ? -27.810 39.775 -38.804 1.00 21.58 184 ASP A C 1
ATOM 1135 O O . ASP A 1 183 ? -28.344 38.675 -39.189 1.00 20.16 184 ASP A O 1
ATOM 1140 N N . PHE A 1 184 ? -26.586 40.193 -39.146 1.00 20.01 185 PHE A N 1
ATOM 1141 C CA . PHE A 1 184 ? -25.763 39.415 -40.104 1.00 18.73 185 PHE A CA 1
ATOM 1142 C C . PHE A 1 184 ? -25.464 38.051 -39.490 1.00 18.92 185 PHE A C 1
ATOM 1143 O O . PHE A 1 184 ? -25.632 37.029 -40.174 1.00 20.44 185 PHE A O 1
ATOM 1151 N N . LYS A 1 185 ? -25.025 38.051 -38.217 1.00 19.79 186 LYS A N 1
ATOM 1152 C CA . LYS A 1 185 ? -24.595 36.792 -37.554 1.00 20.46 186 LYS A CA 1
ATOM 1153 C C . LYS A 1 185 ? -25.820 35.885 -37.411 1.00 19.50 186 LYS A C 1
ATOM 1154 O O . LYS A 1 185 ? -25.693 34.623 -37.619 1.00 19.77 186 LYS A O 1
ATOM 1160 N N . ARG A 1 186 ? -26.947 36.478 -37.033 1.00 20.63 187 ARG A N 1
ATOM 1161 C CA . ARG A 1 186 ? -28.273 35.817 -36.873 1.00 21.29 187 ARG A CA 1
ATOM 1162 C C . ARG A 1 186 ? -28.618 35.086 -38.186 1.00 19.42 187 ARG A C 1
ATOM 1163 O O . ARG A 1 186 ? -28.951 33.856 -38.154 1.00 19.91 187 ARG A O 1
ATOM 1171 N N . TYR A 1 187 ? -28.471 35.818 -39.279 1.00 17.94 188 TYR A N 1
ATOM 1172 C CA . TYR A 1 187 ? -28.813 35.305 -40.627 1.00 16.96 188 TYR A CA 1
ATOM 1173 C C . TYR A 1 187 ? -27.879 34.160 -41.022 1.00 17.34 188 TYR A C 1
ATOM 1174 O O . TYR A 1 187 ? -28.318 33.051 -41.453 1.00 16.74 188 TYR A O 1
ATOM 1183 N N . VAL A 1 188 ? -26.575 34.345 -40.868 1.00 16.93 189 VAL A N 1
ATOM 1184 C CA . VAL A 1 188 ? -25.609 33.260 -41.192 1.00 16.12 189 VAL A CA 1
ATOM 1185 C C . VAL A 1 188 ? -25.854 32.043 -40.283 1.00 16.47 189 VAL A C 1
ATOM 1186 O O . VAL A 1 188 ? -25.842 30.904 -40.771 1.00 16.88 189 VAL A O 1
ATOM 1190 N N . SER A 1 189 ? -26.028 32.238 -38.972 1.00 16.59 190 SER A N 1
ATOM 1191 C CA . SER A 1 189 ? -26.312 31.086 -38.067 1.00 17.58 190 SER A CA 1
ATOM 1192 C C . SER A 1 189 ? -27.579 30.346 -38.501 1.00 16.90 190 SER A C 1
ATOM 1193 O O . SER A 1 189 ? -27.590 29.126 -38.437 1.00 17.98 190 SER A O 1
ATOM 1196 N N . GLU A 1 190 ? -28.590 31.096 -38.954 1.00 17.78 191 GLU A N 1
ATOM 1197 C CA . GLU A 1 190 ? -29.936 30.549 -39.320 1.00 18.69 191 GLU A CA 1
ATOM 1198 C C . GLU A 1 190 ? -29.708 29.692 -40.569 1.00 17.23 191 GLU A C 1
ATOM 1199 O O . GLU A 1 190 ? -30.269 28.589 -40.676 1.00 16.41 191 GLU A O 1
ATOM 1205 N N . ALA A 1 191 ? -28.869 30.165 -41.473 1.00 17.81 192 ALA A N 1
ATOM 1206 C CA . ALA A 1 191 ? -28.558 29.443 -42.735 1.00 17.02 192 ALA A CA 1
ATOM 1207 C C . ALA A 1 191 ? -27.827 28.135 -42.477 1.00 17.96 192 ALA A C 1
ATOM 1208 O O . ALA A 1 191 ? -28.167 27.077 -43.027 1.00 17.43 192 ALA A O 1
ATOM 1210 N N . ILE A 1 192 ? -26.859 28.197 -41.583 1.00 17.92 193 ILE A N 1
ATOM 1211 C CA . ILE A 1 192 ? -26.120 26.997 -41.142 1.00 18.56 193 ILE A CA 1
ATOM 1212 C C . ILE A 1 192 ? -27.117 26.007 -40.543 1.00 17.06 193 ILE A C 1
ATOM 1213 O O . ILE A 1 192 ? -27.088 24.830 -40.937 1.00 18.02 193 ILE A O 1
ATOM 1218 N N . ALA A 1 193 ? -27.981 26.456 -39.635 1.00 18.27 194 ALA A N 1
ATOM 1219 C CA . ALA A 1 193 ? -28.963 25.557 -38.972 1.00 18.77 194 ALA A CA 1
ATOM 1220 C C . ALA A 1 193 ? -29.894 24.927 -40.003 1.00 18.61 194 ALA A C 1
ATOM 1221 O O . ALA A 1 193 ? -30.236 23.777 -39.870 1.00 19.56 194 ALA A O 1
ATOM 1223 N N . LEU A 1 194 ? -30.252 25.670 -41.048 1.00 18.22 195 LEU A N 1
ATOM 1224 C CA . LEU A 1 194 ? -31.225 25.167 -42.042 1.00 17.68 195 LEU A CA 1
ATOM 1225 C C . LEU A 1 194 ? -30.557 24.060 -42.867 1.00 17.63 195 LEU A C 1
ATOM 1226 O O . LEU A 1 194 ? -31.133 22.961 -43.015 1.00 16.83 195 LEU A O 1
ATOM 1231 N N . GLY A 1 195 ? -29.349 24.320 -43.352 1.00 17.44 196 GLY A N 1
AT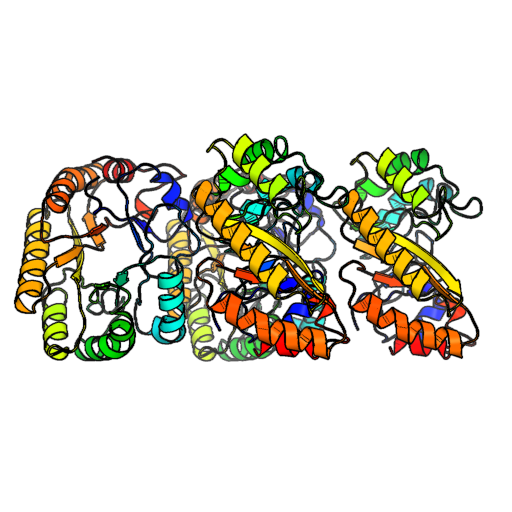OM 1232 C CA . GLY A 1 195 ? -28.528 23.326 -44.053 1.00 17.61 196 GLY A CA 1
ATOM 1233 C C . GLY A 1 195 ? -28.467 22.052 -43.231 1.00 18.17 196 GLY A C 1
ATOM 1234 O O . GLY A 1 195 ? -28.791 20.987 -43.734 1.00 17.41 196 GLY A O 1
ATOM 1235 N N . GLN A 1 196 ? -28.159 22.195 -41.932 1.00 19.01 197 GLN A N 1
ATOM 1236 C CA . GLN A 1 196 ? -27.971 21.019 -41.044 1.00 20.58 197 GLN A CA 1
ATOM 1237 C C . GLN A 1 196 ? -29.269 20.190 -40.966 1.00 21.13 197 GLN A C 1
ATOM 1238 O O . GLN A 1 196 ? -29.135 18.959 -40.948 1.00 20.19 197 GLN A O 1
ATOM 1244 N N . LYS A 1 197 ? -30.454 20.803 -41.032 1.00 21.79 198 LYS A N 1
ATOM 1245 C CA . LYS A 1 197 ? -31.760 20.065 -40.941 1.00 24.08 198 LYS A CA 1
ATOM 1246 C C . LYS A 1 197 ? -31.943 19.189 -42.187 1.00 22.20 198 LYS A C 1
ATOM 1247 O O . LYS A 1 197 ? -32.691 18.170 -42.104 1.00 22.64 198 LYS A O 1
ATOM 1253 N N . TYR A 1 198 ? -31.256 19.533 -43.290 1.00 19.68 199 TYR A N 1
ATOM 1254 C CA . TYR A 1 198 ? -31.357 18.818 -44.585 1.00 19.24 199 TYR A CA 1
ATOM 1255 C C . TYR A 1 198 ? -30.030 18.115 -44.933 1.00 18.82 199 TYR A C 1
ATOM 1256 O O . TYR A 1 198 ? -29.826 17.686 -46.091 1.00 17.54 199 TYR A O 1
ATOM 1265 N N . GLY A 1 199 ? -29.171 17.871 -43.939 1.00 18.72 200 GLY A N 1
ATOM 1266 C CA . GLY A 1 199 ? -27.912 17.131 -44.121 1.00 19.25 200 GLY A CA 1
ATOM 1267 C C . GLY A 1 199 ? -26.806 17.833 -44.889 1.00 19.84 200 GLY A C 1
ATOM 1268 O O . GLY A 1 199 ? -25.911 17.121 -45.387 1.00 22.10 200 GLY A O 1
ATOM 1269 N N . ILE A 1 200 ? -26.846 19.162 -44.964 1.00 20.00 201 ILE A N 1
ATOM 1270 C CA . ILE A 1 200 ? -25.871 20.019 -45.686 1.00 20.62 201 ILE A CA 1
ATOM 1271 C C . ILE A 1 200 ? -25.112 20.771 -44.578 1.00 21.46 201 ILE A C 1
ATOM 1272 O O . ILE A 1 200 ? -25.693 21.649 -43.923 1.00 21.69 201 ILE A O 1
ATOM 1277 N N . GLY A 1 201 ? -23.852 20.410 -44.386 1.00 24.33 202 GLY A N 1
ATOM 1278 C CA . GLY A 1 201 ? -23.056 20.797 -43.207 1.00 25.04 202 GLY A CA 1
ATOM 1279 C C . GLY A 1 201 ? -22.744 22.282 -43.149 1.00 26.56 202 GLY A C 1
ATOM 1280 O O . GLY A 1 201 ? -22.732 22.828 -42.010 1.00 30.74 202 GLY A O 1
ATOM 1281 N N . THR A 1 202 ? -22.525 22.931 -44.317 1.00 24.48 203 THR A N 1
ATOM 1282 C CA . THR A 1 202 ? -21.811 24.231 -44.414 1.00 22.12 203 THR A CA 1
ATOM 1283 C C . THR A 1 202 ? -22.431 25.147 -45.473 1.00 18.43 203 THR A C 1
ATOM 1284 O O . THR A 1 202 ? -23.227 24.675 -46.285 1.00 18.85 203 THR A O 1
ATOM 1288 N N . VAL A 1 203 ? -22.068 26.422 -45.379 1.00 15.68 204 VAL A N 1
ATOM 1289 C CA . VAL A 1 203 ? -22.539 27.522 -46.243 1.00 15.32 204 VAL A CA 1
ATOM 1290 C C . VAL A 1 203 ? -21.310 28.221 -46.813 1.00 15.23 204 VAL A C 1
ATOM 1291 O O . VAL A 1 203 ? -20.182 28.183 -46.259 1.00 14.03 204 VAL A O 1
ATOM 1295 N N . TRP A 1 204 ? -21.541 28.827 -47.978 1.00 13.38 205 TRP A N 1
ATOM 1296 C CA . TRP A 1 204 ? -20.738 29.951 -48.484 1.00 13.05 205 TRP A CA 1
ATOM 1297 C C . TRP A 1 204 ? -21.608 31.188 -48.404 1.00 13.01 205 TRP A C 1
ATOM 1298 O O . TRP A 1 204 ? -22.791 31.196 -48.867 1.00 14.09 205 TRP A O 1
ATOM 1309 N N . VAL A 1 205 ? -21.037 32.226 -47.860 1.00 12.60 206 VAL A N 1
ATOM 1310 C CA . VAL A 1 205 ? -21.694 33.551 -47.870 1.00 11.59 206 VAL A CA 1
ATOM 1311 C C . VAL A 1 205 ? -21.196 34.265 -49.106 1.00 11.12 206 VAL A C 1
ATOM 1312 O O . VAL A 1 205 ? -20.140 34.904 -49.079 1.00 12.42 206 VAL A O 1
ATOM 1316 N N . THR A 1 206 ? -21.842 34.020 -50.246 1.00 11.36 207 THR A N 1
ATOM 1317 C CA . THR A 1 206 ? -21.281 34.448 -51.543 1.00 11.24 207 THR A CA 1
ATOM 1318 C C . THR A 1 206 ? -21.485 35.942 -51.813 1.00 11.98 207 THR A C 1
ATOM 1319 O O . THR A 1 206 ? -20.897 36.468 -52.775 1.00 12.49 207 THR A O 1
ATOM 1323 N N . GLU A 1 207 ? -22.322 36.639 -51.066 1.00 12.65 208 GLU A N 1
ATOM 1324 C CA . GLU A 1 207 ? -22.376 38.119 -51.032 1.00 13.39 208 GLU A CA 1
ATOM 1325 C C . GLU A 1 207 ? -22.630 38.523 -49.587 1.00 14.11 208 GLU A C 1
ATOM 1326 O O . GLU A 1 207 ? -23.600 38.040 -48.995 1.00 13.44 208 GLU A O 1
ATOM 1332 N N . PHE A 1 208 ? -21.813 39.414 -49.054 1.00 14.69 209 PHE A N 1
ATOM 1333 C CA . PHE A 1 208 ? -22.240 40.116 -47.826 1.00 16.10 209 PHE A CA 1
ATOM 1334 C C . PHE A 1 208 ? -21.741 41.538 -47.971 1.00 15.77 209 PHE A C 1
ATOM 1335 O O . PHE A 1 208 ? -20.689 41.791 -48.470 1.00 15.49 209 PHE A O 1
ATOM 1343 N N . GLU A 1 209 ? -22.502 42.452 -47.405 1.00 16.58 210 GLU A N 1
ATOM 1344 C CA . GLU A 1 209 ? -22.226 43.891 -47.522 1.00 17.22 210 GLU A CA 1
ATOM 1345 C C . GLU A 1 209 ? -22.729 44.639 -46.280 1.00 17.78 210 GLU A C 1
ATOM 1346 O O . GLU A 1 209 ? -23.951 44.749 -46.131 1.00 18.52 210 GLU A O 1
ATOM 1352 N N . GLY A 1 210 ? -21.813 45.005 -45.384 1.00 18.86 211 GLY A N 1
ATOM 1353 C CA . GLY A 1 210 ? -22.079 45.894 -44.235 1.00 19.57 211 GLY A CA 1
ATOM 1354 C C . GLY A 1 210 ? -21.946 47.323 -44.707 1.00 20.22 211 GLY A C 1
ATOM 1355 O O . GLY A 1 210 ? -20.820 47.785 -44.830 1.00 19.95 211 GLY A O 1
ATOM 1356 N N . GLN A 1 211 ? -23.060 47.997 -44.965 1.00 21.68 212 GLN A N 1
ATOM 1357 C CA . GLN A 1 211 ? -23.134 49.263 -45.718 1.00 22.68 212 GLN A CA 1
ATOM 1358 C C . GLN A 1 211 ? -22.962 50.496 -44.812 1.00 23.61 212 GLN A C 1
ATOM 1359 O O . GLN A 1 211 ? -23.431 50.449 -43.656 1.00 21.65 212 GLN A O 1
ATOM 1365 N N . GLY A 1 212 ? -22.384 51.552 -45.373 1.00 22.08 213 GLY A N 1
ATOM 1366 C CA . GLY A 1 212 ? -22.188 52.861 -44.706 1.00 22.93 213 GLY A CA 1
ATOM 1367 C C . GLY A 1 212 ? -21.051 53.624 -45.355 1.00 23.77 213 GLY A C 1
ATOM 1368 O O . GLY A 1 212 ? -20.708 53.250 -46.466 1.00 23.50 213 GLY A O 1
ATOM 1369 N N . ASP A 1 213 ? -20.469 54.621 -44.679 1.00 22.09 214 ASP A N 1
ATOM 1370 C CA . ASP A 1 213 ? -19.194 55.271 -45.130 1.00 23.56 214 ASP A CA 1
ATOM 1371 C C . ASP A 1 213 ? -18.022 54.299 -45.037 1.00 23.79 214 ASP A C 1
ATOM 1372 O O . ASP A 1 213 ? -18.195 53.184 -44.482 1.00 22.83 214 ASP A O 1
ATOM 1377 N N . GLU A 1 214 ? -16.838 54.682 -45.558 1.00 26.53 215 GLU A N 1
ATOM 1378 C CA . GLU A 1 214 ? -15.716 53.710 -45.682 1.00 26.89 215 GLU A CA 1
ATOM 1379 C C . GLU A 1 214 ? -15.339 53.253 -44.276 1.00 25.06 215 GLU A C 1
ATOM 1380 O O . GLU A 1 214 ? -15.109 52.047 -44.080 1.00 23.44 215 GLU A O 1
ATOM 1386 N N . GLU A 1 215 ? -15.347 54.184 -43.320 1.00 25.34 216 GLU A N 1
ATOM 1387 C CA . GLU A 1 215 ? -14.991 53.910 -41.903 1.00 25.81 216 GLU A CA 1
ATOM 1388 C C . GLU A 1 215 ? -15.922 52.845 -41.310 1.00 22.01 216 GLU A C 1
ATOM 1389 O O . GLU A 1 215 ? -15.435 51.899 -40.676 1.00 21.73 216 GLU A O 1
ATOM 1395 N N . ALA A 1 216 ? -17.233 53.003 -41.500 1.00 22.27 217 ALA A N 1
ATOM 1396 C CA . ALA A 1 216 ? -18.285 52.084 -41.031 1.00 21.10 217 ALA A CA 1
ATOM 1397 C C . ALA A 1 216 ? -18.101 50.748 -41.757 1.00 20.90 217 ALA A C 1
ATOM 1398 O O . ALA A 1 216 ? -18.209 49.717 -41.104 1.00 22.20 217 ALA A O 1
ATOM 1400 N N . GLN A 1 217 ? -17.779 50.786 -43.055 1.00 20.25 218 GLN A N 1
ATOM 1401 C CA . GLN A 1 217 ? -17.545 49.533 -43.829 1.00 20.00 218 GLN A CA 1
ATOM 1402 C C . GLN A 1 217 ? -16.350 48.742 -43.281 1.00 19.84 218 GLN A C 1
ATOM 1403 O O . GLN A 1 217 ? -16.454 47.476 -43.162 1.00 20.14 218 GLN A O 1
ATOM 1409 N N . VAL A 1 218 ? -15.267 49.418 -42.936 1.00 21.27 219 VAL A N 1
ATOM 1410 C CA . VAL A 1 218 ? -14.038 48.811 -42.344 1.00 20.85 219 VAL A CA 1
ATOM 1411 C C . VAL A 1 218 ? -14.355 48.236 -40.955 1.00 21.18 219 VAL A C 1
ATOM 1412 O O . VAL A 1 218 ? -14.020 47.044 -40.711 1.00 22.76 219 VAL A O 1
ATOM 1416 N N . ASN A 1 219 ? -15.028 49.003 -40.090 1.00 22.78 220 ASN A N 1
ATOM 1417 C CA . ASN A 1 219 ? -15.458 48.482 -38.770 1.00 24.23 220 ASN A CA 1
ATOM 1418 C C . ASN A 1 219 ? -16.263 47.218 -38.928 1.00 23.69 220 ASN A C 1
ATOM 1419 O O . ASN A 1 219 ? -16.064 46.292 -38.099 1.00 23.55 220 ASN A O 1
ATOM 1424 N N . PHE A 1 220 ? -17.125 47.156 -39.950 1.00 22.19 221 PHE A N 1
ATOM 1425 C CA . PHE A 1 220 ? -17.969 45.960 -40.158 1.00 22.73 221 PHE A CA 1
ATOM 1426 C C . PHE A 1 220 ? -17.022 44.784 -40.446 1.00 19.88 221 PHE A C 1
ATOM 1427 O O . PHE A 1 220 ? -17.143 43.685 -39.780 1.00 20.35 221 PHE A O 1
ATOM 1435 N N . LEU A 1 221 ? -16.099 44.989 -41.386 1.00 19.07 222 LEU A N 1
ATOM 1436 C CA . LEU A 1 221 ? -15.144 43.914 -41.763 1.00 19.15 222 LEU A CA 1
ATOM 1437 C C . LEU A 1 221 ? -14.280 43.477 -40.574 1.00 19.59 222 LEU A C 1
ATOM 1438 O O . LEU A 1 221 ? -14.073 42.254 -40.409 1.00 20.42 222 LEU A O 1
ATOM 1443 N N . LYS A 1 222 ? -13.853 44.403 -39.723 1.00 21.02 223 LYS A N 1
ATOM 1444 C CA . LYS A 1 222 ? -13.055 44.089 -38.516 1.00 23.33 223 LYS A CA 1
ATOM 1445 C C . LYS A 1 222 ? -13.867 43.200 -37.575 1.00 22.76 223 LYS A C 1
ATOM 1446 O O . LYS A 1 222 ? -13.211 42.347 -36.883 1.00 22.43 223 LYS A O 1
ATOM 1452 N N . GLU A 1 223 ? -15.194 43.358 -37.550 1.00 23.22 224 GLU A N 1
ATOM 1453 C CA . GLU A 1 223 ? -16.110 42.552 -36.696 1.00 25.27 224 GLU A CA 1
ATOM 1454 C C . GLU A 1 223 ? -16.353 41.206 -37.364 1.00 23.64 224 GLU A C 1
ATOM 1455 O O . GLU A 1 223 ? -16.211 40.191 -36.668 1.00 25.95 224 GLU A O 1
ATOM 1461 N N . VAL A 1 224 ? -16.716 41.144 -38.655 1.00 20.80 225 VAL A N 1
ATOM 1462 C CA . VAL A 1 224 ? -17.262 39.866 -39.208 1.00 19.79 225 VAL A CA 1
ATOM 1463 C C . VAL A 1 224 ? -16.172 38.982 -39.817 1.00 18.69 225 VAL A C 1
ATOM 1464 O O . VAL A 1 224 ? -16.378 37.725 -39.840 1.00 18.30 225 VAL A O 1
ATOM 1468 N N . LEU A 1 225 ? -15.037 39.526 -40.271 1.00 18.89 226 LEU A N 1
ATOM 1469 C CA . LEU A 1 225 ? -14.047 38.679 -40.954 1.00 18.61 226 LEU A CA 1
ATOM 1470 C C . LEU A 1 225 ? -13.493 37.655 -39.973 1.00 18.21 226 LEU A C 1
ATOM 1471 O O . LEU A 1 225 ? -13.430 36.476 -40.292 1.00 19.11 226 LEU A O 1
ATOM 1476 N N . PRO A 1 226 ? -13.054 38.025 -38.759 1.00 18.59 227 PRO A N 1
ATOM 1477 C CA . PRO A 1 226 ? -12.621 36.981 -37.824 1.00 18.89 227 PRO A CA 1
ATOM 1478 C C . PRO A 1 226 ? -13.720 36.000 -37.428 1.00 19.16 227 PRO A C 1
ATOM 1479 O O . PRO A 1 226 ? -13.403 34.784 -37.194 1.00 19.85 227 PRO A O 1
ATOM 1483 N N . TRP A 1 227 ? -14.935 36.511 -37.297 1.00 19.46 228 TRP A N 1
ATOM 1484 C CA . TRP A 1 227 ? -16.097 35.692 -36.893 1.00 19.13 228 TRP A CA 1
ATOM 1485 C C . TRP A 1 227 ? -16.323 34.639 -37.974 1.00 18.14 228 TRP A C 1
ATOM 1486 O O . TRP A 1 227 ? -16.441 33.409 -37.633 1.00 20.13 228 TRP A O 1
ATOM 1497 N N . LEU A 1 228 ? -16.208 35.028 -39.243 1.00 17.17 229 LEU A N 1
ATOM 1498 C CA . LEU A 1 228 ? -16.446 34.060 -40.353 1.00 17.44 229 LEU A CA 1
ATOM 1499 C C . LEU A 1 228 ? -15.288 33.067 -40.439 1.00 17.07 229 LEU A C 1
ATOM 1500 O O . LEU A 1 228 ? -15.509 31.871 -40.721 1.00 17.43 229 LEU A O 1
ATOM 1505 N N . ASP A 1 229 ? -14.071 33.581 -40.305 1.00 18.65 230 ASP A N 1
ATOM 1506 C CA . ASP A 1 229 ? -12.833 32.775 -40.379 1.00 18.18 230 ASP A CA 1
ATOM 1507 C C . ASP A 1 229 ? -12.839 31.680 -39.320 1.00 18.80 230 ASP A C 1
ATOM 1508 O O . ASP A 1 229 ? -12.356 30.611 -39.625 1.00 19.44 230 ASP A O 1
ATOM 1513 N N . SER A 1 230 ? -13.400 31.893 -38.132 1.00 19.57 231 SER A N 1
ATOM 1514 C CA . SER A 1 230 ? -13.391 30.823 -37.097 1.00 19.99 231 SER A CA 1
ATOM 1515 C C . SER A 1 230 ? -14.721 30.059 -37.079 1.00 19.97 231 SER A C 1
ATOM 1516 O O . SER A 1 230 ? -14.878 29.124 -36.245 1.00 19.71 231 SER A O 1
ATOM 1519 N N . ASN A 1 231 ? -15.645 30.341 -38.003 1.00 19.06 232 ASN A N 1
ATOM 1520 C CA . ASN A 1 231 ? -16.996 29.714 -37.971 1.00 17.59 232 ASN A CA 1
ATOM 1521 C C . ASN A 1 231 ? -16.912 28.407 -38.755 1.00 17.59 232 ASN A C 1
ATOM 1522 O O . ASN A 1 231 ? -16.743 28.458 -39.973 1.00 18.71 232 ASN A O 1
ATOM 1527 N N . ALA A 1 232 ? -17.022 27.262 -38.069 1.00 20.22 233 ALA A N 1
ATOM 1528 C CA . ALA A 1 232 ? -16.884 25.929 -38.702 1.00 21.48 233 ALA A CA 1
ATOM 1529 C C . ALA A 1 232 ? -17.961 25.796 -39.806 1.00 20.58 233 ALA A C 1
ATOM 1530 O O . ALA A 1 232 ? -17.760 24.978 -40.740 1.00 20.84 233 ALA A O 1
ATOM 1532 N N . GLY A 1 233 ? -19.080 26.529 -39.657 1.00 20.90 234 GLY A N 1
ATOM 1533 C CA . GLY A 1 233 ? -20.263 26.453 -40.539 1.00 18.80 234 GLY A CA 1
ATOM 1534 C C . GLY A 1 233 ? -20.018 27.137 -41.861 1.00 18.11 234 GLY A C 1
ATOM 1535 O O . GLY A 1 233 ? -20.811 26.927 -42.756 1.00 17.02 234 GLY A O 1
ATOM 1536 N N . VAL A 1 234 ? -19.016 27.993 -41.927 1.00 16.09 235 VAL A N 1
ATOM 1537 C CA . VAL A 1 234 ? -18.784 28.783 -43.169 1.00 15.96 235 VAL A CA 1
ATOM 1538 C C . VAL A 1 234 ? -17.499 28.318 -43.838 1.00 15.75 235 VAL A C 1
ATOM 1539 O O . VAL A 1 234 ? -16.372 28.539 -43.303 1.00 16.24 235 VAL A O 1
ATOM 1543 N N . GLU A 1 235 ? -17.640 27.756 -45.030 1.00 14.95 236 GLU A N 1
ATOM 1544 C CA . GLU A 1 235 ? -16.451 27.296 -45.782 1.00 16.56 236 GLU A CA 1
ATOM 1545 C C . GLU A 1 235 ? -15.771 28.456 -46.489 1.00 15.54 236 GLU A C 1
ATOM 1546 O O . GLU A 1 235 ? -14.526 28.415 -46.596 1.00 16.29 236 GLU A O 1
ATOM 1552 N N . ARG A 1 236 ? -16.547 29.314 -47.149 1.00 14.85 237 ARG A N 1
ATOM 1553 C CA . ARG A 1 236 ? -15.992 30.385 -48.005 1.00 14.28 237 ARG A CA 1
ATOM 1554 C C . ARG A 1 236 ? -16.923 31.581 -47.942 1.00 13.50 237 ARG A C 1
ATOM 1555 O O . ARG A 1 236 ? -18.094 31.400 -47.628 1.00 13.36 237 ARG A O 1
ATOM 1563 N N . TYR A 1 237 ? -16.454 32.742 -48.315 1.00 13.04 238 TYR A N 1
ATOM 1564 C CA . TYR A 1 237 ? -17.281 33.963 -48.324 1.00 13.76 238 TYR A CA 1
ATOM 1565 C C . TYR A 1 237 ? -16.655 34.983 -49.275 1.00 13.70 238 TYR A C 1
ATOM 1566 O O . TYR A 1 237 ? -15.470 34.887 -49.562 1.00 14.99 238 TYR A O 1
ATOM 1575 N N . ALA A 1 238 ? -17.437 35.969 -49.686 1.00 13.74 239 ALA A N 1
ATOM 1576 C CA . ALA A 1 238 ? -16.982 37.065 -50.542 1.00 13.38 239 ALA A CA 1
ATOM 1577 C C . ALA A 1 238 ? -17.720 38.340 -50.185 1.00 13.91 239 ALA A C 1
ATOM 1578 O O . ALA A 1 238 ? -18.972 38.418 -50.249 1.00 14.51 239 ALA A O 1
ATOM 1580 N N . SER A 1 239 ? -16.982 39.283 -49.660 1.00 14.89 240 SER A N 1
ATOM 1581 C CA . SER A 1 239 ? -17.523 40.639 -49.441 1.00 15.21 240 SER A CA 1
ATOM 1582 C C . SER A 1 239 ? -17.966 41.197 -50.787 1.00 15.54 240 SER A C 1
ATOM 1583 O O . SER A 1 239 ? -17.383 40.854 -51.822 1.00 16.60 240 SER A O 1
ATOM 1586 N N . PHE A 1 240 ? -19.042 41.943 -50.805 1.00 15.07 241 PHE A N 1
ATOM 1587 C CA . PHE A 1 240 ? -19.707 42.429 -52.022 1.00 14.84 241 PHE A CA 1
ATOM 1588 C C . PHE A 1 240 ? -19.193 43.838 -52.273 1.00 16.16 241 PHE A C 1
ATOM 1589 O O . PHE A 1 240 ? -19.520 44.728 -51.465 1.00 17.24 241 PHE A O 1
ATOM 1597 N N . PHE A 1 241 ? -18.404 44.090 -53.311 1.00 16.33 242 PHE A N 1
ATOM 1598 C CA . PHE A 1 241 ? -17.786 43.147 -54.245 1.00 15.55 242 PHE A CA 1
ATOM 1599 C C . PHE A 1 241 ? -16.568 43.856 -54.810 1.00 16.40 242 PHE A C 1
ATOM 1600 O O . PHE A 1 241 ? -16.366 45.019 -54.477 1.00 14.73 242 PHE A O 1
ATOM 1608 N N . VAL A 1 242 ? -15.707 43.143 -55.524 1.00 16.79 243 VAL A N 1
ATOM 1609 C CA . VAL A 1 242 ? -14.404 43.650 -56.050 1.00 16.91 243 VAL A CA 1
ATOM 1610 C C . VAL A 1 242 ? -14.563 45.045 -56.690 1.00 17.39 243 VAL A C 1
ATOM 1611 O O . VAL A 1 242 ? -13.810 45.924 -56.283 1.00 18.48 243 VAL A O 1
ATOM 1615 N N . ASP A 1 243 ? -15.544 45.273 -57.547 1.00 17.81 244 ASP A N 1
ATOM 1616 C CA . ASP A 1 243 ? -15.603 46.511 -58.357 1.00 18.28 244 ASP A CA 1
ATOM 1617 C C . ASP A 1 243 ? -15.985 47.720 -57.517 1.00 20.15 244 ASP A C 1
ATOM 1618 O O . ASP A 1 243 ? -15.709 48.807 -57.996 1.00 23.02 244 ASP A O 1
ATOM 1623 N N . ASN A 1 244 ? -16.613 47.552 -56.364 1.00 19.06 245 ASN A N 1
ATOM 1624 C CA . ASN A 1 244 ? -16.789 48.705 -55.444 1.00 20.26 245 ASN A CA 1
ATOM 1625 C C . ASN A 1 244 ? -15.531 48.903 -54.566 1.00 20.21 245 ASN A C 1
ATOM 1626 O O . ASN A 1 244 ? -15.458 49.982 -53.910 1.00 23.29 245 ASN A O 1
ATOM 1631 N N . LEU A 1 245 ? -14.605 47.925 -54.489 1.00 19.51 246 LEU A N 1
ATOM 1632 C CA . LEU A 1 245 ? -13.499 47.918 -53.496 1.00 19.64 246 LEU A CA 1
ATOM 1633 C C . LEU A 1 245 ? -12.222 48.475 -54.124 1.00 21.55 246 LEU A C 1
ATOM 1634 O O . LEU A 1 245 ? -11.220 48.555 -53.423 1.00 19.13 246 LEU A O 1
ATOM 1639 N N . VAL A 1 246 ? -12.306 48.848 -55.400 1.00 22.57 247 VAL A N 1
ATOM 1640 C CA . VAL A 1 246 ? -11.206 49.282 -56.297 1.00 25.95 247 VAL A CA 1
ATOM 1641 C C . VAL A 1 246 ? -11.671 50.581 -56.946 1.00 28.16 247 VAL A C 1
ATOM 1642 O O . VAL A 1 246 ? -12.672 50.520 -57.638 1.00 32.92 247 VAL A O 1
ATOM 1646 N N . LYS A 1 247 ? -10.931 51.683 -56.768 1.00 28.39 248 LYS A N 1
ATOM 1647 C CA . LYS A 1 247 ? -11.182 52.996 -57.425 1.00 30.24 248 LYS A CA 1
ATOM 1648 C C . LYS A 1 247 ? -9.880 53.499 -58.076 1.00 27.54 248 LYS A C 1
ATOM 1649 O O . LYS A 1 247 ? -8.834 53.541 -57.380 1.00 25.74 248 LYS A O 1
ATOM 1655 N N . GLY A 1 248 ? -9.910 53.813 -59.379 1.00 26.22 249 GLY A N 1
ATOM 1656 C CA . GLY A 1 248 ? -8.735 54.291 -60.149 1.00 26.98 249 GLY A CA 1
ATOM 1657 C C . GLY A 1 248 ? -7.552 53.320 -60.096 1.00 26.46 249 GLY A C 1
ATOM 1658 O O . GLY A 1 248 ? -6.397 53.777 -60.078 1.00 27.08 249 GLY A O 1
ATOM 1659 N N . GLY A 1 249 ? -7.814 52.022 -60.129 1.00 24.41 250 GLY A N 1
ATOM 1660 C CA . GLY A 1 249 ? -6.789 50.972 -60.060 1.00 22.48 250 GLY A CA 1
ATOM 1661 C C . GLY A 1 249 ? -6.356 50.620 -58.659 1.00 22.87 250 GLY A C 1
ATOM 1662 O O . GLY A 1 249 ? -5.642 49.608 -58.559 1.00 22.33 250 GLY A O 1
ATOM 1663 N N . ALA A 1 250 ? -6.775 51.368 -57.628 1.00 21.70 251 ALA A N 1
ATOM 1664 C CA . ALA A 1 250 ? -6.230 51.275 -56.251 1.00 21.03 251 ALA A CA 1
ATOM 1665 C C . ALA A 1 250 ? -7.258 50.683 -55.292 1.00 18.93 251 ALA A C 1
ATOM 1666 O O . ALA A 1 250 ? -8.432 50.954 -55.434 1.00 20.79 251 ALA A O 1
ATOM 1668 N N . LEU A 1 251 ? -6.828 49.848 -54.358 1.00 20.48 252 LEU A N 1
ATOM 1669 C CA . LEU A 1 251 ? -7.765 49.403 -53.309 1.00 19.71 252 LEU A CA 1
ATOM 1670 C C . LEU A 1 251 ? -8.249 50.676 -52.606 1.00 20.13 252 LEU A C 1
ATOM 1671 O O . LEU A 1 251 ? -7.413 51.583 -52.338 1.00 20.56 252 LEU A O 1
ATOM 1676 N N . THR A 1 252 ? -9.529 50.779 -52.328 1.00 20.61 253 THR A N 1
ATOM 1677 C CA . THR A 1 252 ? -10.055 51.769 -51.363 1.00 20.95 253 THR A CA 1
ATOM 1678 C C . THR A 1 252 ? -9.643 51.342 -49.953 1.00 21.87 253 THR A C 1
ATOM 1679 O O . THR A 1 252 ? -9.135 50.216 -49.773 1.00 21.33 253 THR A O 1
ATOM 1683 N N . SER A 1 253 ? -9.942 52.153 -48.932 1.00 21.36 254 SER A N 1
ATOM 1684 C CA . SER A 1 253 ? -9.587 51.729 -47.550 1.00 22.67 254 SER A CA 1
ATOM 1685 C C . SER A 1 253 ? -10.344 50.448 -47.182 1.00 20.96 254 SER A C 1
ATOM 1686 O O . SER A 1 253 ? -9.809 49.631 -46.356 1.00 23.00 254 SER A O 1
ATOM 1689 N N . VAL A 1 254 ? -11.499 50.226 -47.822 1.00 20.91 255 VAL A N 1
ATOM 1690 C CA . VAL A 1 254 ? -12.382 49.056 -47.595 1.00 19.33 255 VAL A CA 1
ATOM 1691 C C . VAL A 1 254 ? -11.742 47.851 -48.283 1.00 18.61 255 VAL A C 1
ATOM 1692 O O . VAL A 1 254 ? -11.589 46.808 -47.628 1.00 17.87 255 VAL A O 1
ATOM 1696 N N . GLY A 1 255 ? -11.309 48.021 -49.536 1.00 17.98 256 GLY A N 1
ATOM 1697 C CA . GLY A 1 255 ? -10.553 46.955 -50.232 1.00 19.12 256 GLY A CA 1
ATOM 1698 C C . GLY A 1 255 ? -9.285 46.581 -49.492 1.00 19.34 256 GLY A C 1
ATOM 1699 O O . GLY A 1 255 ? -8.988 45.406 -49.374 1.00 19.08 256 GLY A O 1
ATOM 1700 N N . LYS A 1 256 ? -8.587 47.558 -48.918 1.00 20.64 257 LYS A N 1
ATOM 1701 C CA . LYS A 1 256 ? -7.325 47.275 -48.209 1.00 22.00 257 LYS A CA 1
ATOM 1702 C C . LYS A 1 256 ? -7.671 46.475 -46.948 1.00 19.87 257 LYS A C 1
ATOM 1703 O O . LYS A 1 256 ? -6.918 45.527 -46.633 1.00 19.48 257 LYS A O 1
ATOM 1709 N N . ALA A 1 257 ? -8.747 46.822 -46.238 1.00 19.58 258 ALA A N 1
ATOM 1710 C CA . ALA A 1 257 ? -9.127 46.078 -45.015 1.00 19.57 258 ALA A CA 1
ATOM 1711 C C . ALA A 1 257 ? -9.513 44.648 -45.390 1.00 19.28 258 ALA A C 1
ATOM 1712 O O . ALA A 1 257 ? -9.114 43.688 -44.691 1.00 18.50 258 ALA A O 1
ATOM 1714 N N . TYR A 1 258 ? -10.213 44.471 -46.508 1.00 19.37 259 TYR A N 1
ATOM 1715 C CA . TYR A 1 258 ? -10.569 43.113 -46.987 1.00 19.24 259 TYR A CA 1
ATOM 1716 C C . TYR A 1 258 ? -9.304 42.279 -47.245 1.00 18.49 259 TYR A C 1
ATOM 1717 O O . TYR A 1 258 ? -9.372 41.068 -47.026 1.00 19.60 259 TYR A O 1
ATOM 1726 N N . LYS A 1 259 ? -8.242 42.891 -47.761 1.00 20.26 260 LYS A N 1
ATOM 1727 C CA . LYS A 1 259 ? -6.950 42.229 -48.070 1.00 21.73 260 LYS A CA 1
ATOM 1728 C C . LYS A 1 259 ? -6.208 41.946 -46.760 1.00 22.84 260 LYS A C 1
ATOM 1729 O O . LYS A 1 259 ? -5.581 40.902 -46.704 1.00 25.10 260 LYS A O 1
ATOM 1735 N N . THR A 1 260 ? -6.304 42.794 -45.732 1.00 23.93 261 THR A N 1
ATOM 1736 C CA . THR A 1 260 ? -5.308 42.783 -44.614 1.00 24.41 261 THR A CA 1
ATOM 1737 C C . THR A 1 260 ? -5.853 42.195 -43.293 1.00 23.67 261 THR A C 1
ATOM 1738 O O . THR A 1 260 ? -5.051 41.632 -42.485 1.00 23.91 261 THR A O 1
ATOM 1742 N N . ILE A 1 261 ? -7.162 42.213 -43.057 1.00 22.69 262 ILE A N 1
ATOM 1743 C CA . ILE A 1 261 ? -7.713 41.746 -41.751 1.00 22.88 262 ILE A CA 1
ATOM 1744 C C . ILE A 1 261 ? -7.432 40.248 -41.578 1.00 24.96 262 ILE A C 1
ATOM 1745 O O . ILE A 1 261 ? -7.006 39.876 -40.451 1.00 27.85 262 ILE A O 1
ATOM 1751 N N . GLY B 1 32 ? -15.795 -1.959 -48.588 1.00 37.55 33 GLY B N 1
ATOM 1752 C CA . GLY B 1 32 ? -15.118 -3.295 -48.305 1.00 36.52 33 GLY B CA 1
ATOM 1753 C C . GLY B 1 32 ? -14.356 -3.270 -46.979 1.00 36.85 33 GLY B C 1
ATOM 1754 O O . GLY B 1 32 ? -14.903 -2.696 -46.009 1.00 40.53 33 GLY B O 1
ATOM 1755 N N . SER B 1 33 ? -13.156 -3.870 -46.894 1.00 34.67 34 SER B N 1
ATOM 1756 C CA . SER B 1 33 ? -12.220 -3.738 -45.724 1.00 32.14 34 SER B CA 1
ATOM 1757 C C . SER B 1 33 ? -12.015 -2.252 -45.386 1.00 28.91 34 SER B C 1
ATOM 1758 O O . SER B 1 33 ? -11.756 -1.891 -44.192 1.00 29.92 34 SER B O 1
ATOM 1761 N N . GLY B 1 34 ? -12.122 -1.418 -46.417 1.00 24.69 35 GLY B N 1
ATOM 1762 C CA . GLY B 1 34 ? -11.730 -0.028 -46.334 1.00 21.37 35 GLY B CA 1
ATOM 1763 C C . GLY B 1 34 ? -10.262 0.122 -46.653 1.00 18.50 35 GLY B C 1
ATOM 1764 O O . GLY B 1 34 ? -9.860 1.285 -46.631 1.00 19.36 35 GLY B O 1
ATOM 1765 N N . LYS B 1 35 ? -9.520 -0.951 -47.044 1.00 15.06 36 LYS B N 1
ATOM 1766 C CA . LYS B 1 35 ? -8.069 -0.821 -47.218 1.00 12.96 36 LYS B CA 1
ATOM 1767 C C . LYS B 1 35 ? -7.712 -0.424 -48.659 1.00 12.30 36 LYS B C 1
ATOM 1768 O O . LYS B 1 35 ? -6.631 0.145 -48.835 1.00 11.99 36 LYS B O 1
ATOM 1774 N N . ARG B 1 36 ? -8.568 -0.668 -49.630 1.00 12.57 37 ARG B N 1
ATOM 1775 C CA . ARG B 1 36 ? -8.162 -0.638 -51.053 1.00 12.92 37 ARG B CA 1
ATOM 1776 C C . ARG B 1 36 ? -8.127 0.774 -51.599 1.00 12.48 37 ARG B C 1
ATOM 1777 O O . ARG B 1 36 ? -9.120 1.536 -51.350 1.00 13.33 37 ARG B O 1
ATOM 1785 N N . GLY B 1 37 ? -7.040 1.132 -52.284 1.00 11.26 38 GLY B N 1
ATOM 1786 C CA . GLY B 1 37 ? -6.856 2.498 -52.817 1.00 11.07 38 GLY B CA 1
ATOM 1787 C C . GLY B 1 37 ? -6.786 2.525 -54.326 1.00 11.43 38 GLY B C 1
ATOM 1788 O O . GLY B 1 37 ? -6.496 1.512 -54.959 1.00 11.59 38 GLY B O 1
ATOM 1789 N N . LEU B 1 38 ? -6.941 3.716 -54.860 1.00 10.89 39 LEU B N 1
ATOM 1790 C CA . LEU B 1 38 ? -6.862 3.999 -56.305 1.00 11.46 39 LEU B CA 1
ATOM 1791 C C . LEU B 1 38 ? -5.681 4.957 -56.551 1.00 11.69 39 LEU B C 1
ATOM 1792 O O . LEU B 1 38 ? -5.792 6.173 -56.290 1.00 11.30 39 LEU B O 1
ATOM 1797 N N . ALA B 1 39 ? -4.610 4.374 -57.067 1.00 10.66 40 ALA B N 1
ATOM 1798 C CA . ALA B 1 39 ? -3.376 5.077 -57.469 1.00 10.51 40 ALA B CA 1
ATOM 1799 C C . ALA B 1 39 ? -3.510 5.426 -58.937 1.00 10.80 40 ALA B C 1
ATOM 1800 O O . ALA B 1 39 ? -3.629 4.486 -59.773 1.00 11.16 40 ALA B O 1
ATOM 1802 N N . TYR B 1 40 ? -3.552 6.727 -59.236 1.00 10.82 41 TYR B N 1
ATOM 1803 C CA . TYR B 1 40 ? -3.960 7.155 -60.611 1.00 11.18 41 TYR B CA 1
ATOM 1804 C C . TYR B 1 40 ? -3.029 8.199 -61.172 1.00 11.35 41 TYR B C 1
ATOM 1805 O O . TYR B 1 40 ? -2.311 8.919 -60.456 1.00 11.23 41 TYR B O 1
ATOM 1814 N N . ASN B 1 41 ? -3.103 8.320 -62.507 1.00 12.46 42 ASN B N 1
ATOM 1815 C CA . ASN B 1 41 ? -2.526 9.468 -63.232 1.00 12.67 42 ASN B CA 1
ATOM 1816 C C . ASN B 1 41 ? -3.672 10.264 -63.827 1.00 13.54 42 ASN B C 1
ATOM 1817 O O . ASN B 1 41 ? -3.841 11.462 -63.498 1.00 14.16 42 ASN B O 1
ATOM 1822 N N . ASN B 1 42 ? -4.415 9.647 -64.745 1.00 12.81 43 ASN B N 1
ATOM 1823 C CA . ASN B 1 42 ? -5.603 10.289 -65.353 1.00 13.32 43 ASN B CA 1
ATOM 1824 C C . ASN B 1 42 ? -6.807 10.213 -64.406 1.00 13.59 43 ASN B C 1
ATOM 1825 O O . ASN B 1 42 ? -7.427 9.148 -64.256 1.00 14.10 43 ASN B O 1
ATOM 1830 N N . ILE B 1 43 ? -7.136 11.318 -63.778 1.00 13.95 44 ILE B N 1
ATOM 1831 C CA . ILE B 1 43 ? -8.264 11.424 -62.828 1.00 14.36 44 ILE B CA 1
ATOM 1832 C C . ILE B 1 43 ? -9.596 10.984 -63.481 1.00 14.73 44 ILE B C 1
ATOM 1833 O O . ILE B 1 43 ? -10.454 10.473 -62.740 1.00 14.24 44 ILE B O 1
ATOM 1838 N N . ASN B 1 44 ? -9.727 11.111 -64.814 1.00 15.47 45 ASN B N 1
ATOM 1839 C CA . ASN B 1 44 ? -10.957 10.692 -65.520 1.00 16.84 45 ASN B CA 1
ATOM 1840 C C . ASN B 1 44 ? -11.144 9.168 -65.539 1.00 16.44 45 ASN B C 1
ATOM 1841 O O . ASN B 1 44 ? -12.287 8.735 -65.885 1.00 17.19 45 ASN B O 1
ATOM 1846 N N . LEU B 1 45 ? -10.138 8.384 -65.167 1.00 14.97 46 LEU B N 1
ATOM 1847 C CA . LEU B 1 45 ? -10.267 6.911 -65.161 1.00 15.20 46 LEU B CA 1
ATOM 1848 C C . LEU B 1 45 ? -10.842 6.416 -63.832 1.00 15.35 46 LEU B C 1
ATOM 1849 O O . LEU B 1 45 ? -11.209 5.234 -63.736 1.00 16.74 46 LEU B O 1
ATOM 1854 N N . LEU B 1 46 ? -10.831 7.225 -62.784 1.00 14.94 47 LEU B N 1
ATOM 1855 C CA . LEU B 1 46 ? -11.370 6.784 -61.474 1.00 15.56 47 LEU B CA 1
ATOM 1856 C C . LEU B 1 46 ? -12.862 6.384 -61.584 1.00 16.91 47 LEU B C 1
ATOM 1857 O O . LEU B 1 46 ? -13.295 5.494 -60.851 1.00 16.46 47 LEU B O 1
ATOM 1862 N N . THR B 1 47 ? -13.622 7.029 -62.452 1.00 17.86 48 THR B N 1
ATOM 1863 C CA . THR B 1 47 ? -15.061 6.715 -62.681 1.00 20.08 48 THR B CA 1
ATOM 1864 C C . THR B 1 47 ? -15.291 5.235 -62.950 1.00 18.90 48 THR B C 1
ATOM 1865 O O . THR B 1 47 ? -16.297 4.738 -62.536 1.00 20.11 48 THR B O 1
ATOM 1869 N N . ALA B 1 48 ? -14.351 4.524 -63.558 1.00 19.30 49 ALA B N 1
ATOM 1870 C CA . ALA B 1 48 ? -14.528 3.102 -63.907 1.00 20.17 49 ALA B CA 1
ATOM 1871 C C . ALA B 1 48 ? -14.631 2.291 -62.605 1.00 20.20 49 ALA B C 1
ATOM 1872 O O . ALA B 1 48 ? -15.243 1.187 -62.578 1.00 21.02 49 ALA B O 1
ATOM 1874 N N . PHE B 1 49 ? -14.094 2.827 -61.514 1.00 18.67 50 PHE B N 1
ATOM 1875 C CA . PHE B 1 49 ? -14.044 2.093 -60.225 1.00 19.06 50 PHE B CA 1
ATOM 1876 C C . PHE B 1 49 ? -15.168 2.524 -59.284 1.00 20.52 50 PHE B C 1
ATOM 1877 O O . PHE B 1 49 ? -15.217 2.003 -58.152 1.00 20.21 50 PHE B O 1
ATOM 1885 N N . GLU B 1 50 ? -16.080 3.387 -59.714 1.00 22.20 51 GLU B N 1
ATOM 1886 C CA . GLU B 1 50 ? -17.268 3.821 -58.911 1.00 25.58 51 GLU B CA 1
ATOM 1887 C C . GLU B 1 50 ? -18.096 2.623 -58.428 1.00 25.30 51 GLU B C 1
ATOM 1888 O O . GLU B 1 50 ? -18.395 1.721 -59.210 1.00 25.41 51 GLU B O 1
ATOM 1894 N N . GLY B 1 51 ? -18.448 2.621 -57.144 1.00 23.79 52 GLY B N 1
ATOM 1895 C CA . GLY B 1 51 ? -19.222 1.523 -56.532 1.00 23.64 52 GLY B CA 1
ATOM 1896 C C . GLY B 1 51 ? -18.329 0.466 -55.922 1.00 23.00 52 GLY B C 1
ATOM 1897 O O . GLY B 1 51 ? -18.833 -0.378 -55.167 1.00 25.00 52 GLY B O 1
ATOM 1898 N N . GLY B 1 52 ? -17.019 0.521 -56.165 1.00 20.97 53 GLY B N 1
ATOM 1899 C CA . GLY B 1 52 ? -16.073 -0.453 -55.588 1.00 18.98 53 GLY B CA 1
ATOM 1900 C C . GLY B 1 52 ? -15.701 -0.157 -54.137 1.00 18.03 53 GLY B C 1
ATOM 1901 O O . GLY B 1 52 ? -16.035 0.892 -53.584 1.00 18.45 53 GLY B O 1
ATOM 1902 N N . PRO B 1 53 ? -14.952 -1.067 -53.481 1.00 17.01 54 PRO B N 1
ATOM 1903 C CA . PRO B 1 53 ? -14.621 -0.949 -52.056 1.00 16.54 54 PRO B CA 1
ATOM 1904 C C . PRO B 1 53 ? -13.363 -0.095 -51.859 1.00 16.65 54 PRO B C 1
ATOM 1905 O O . PRO B 1 53 ? -12.363 -0.596 -51.334 1.00 17.71 54 PRO B O 1
ATOM 1909 N N . PHE B 1 54 ? -13.435 1.133 -52.351 1.00 15.80 55 PHE B N 1
ATOM 1910 C CA . PHE B 1 54 ? -12.288 2.056 -52.440 1.00 15.95 55 PHE B CA 1
ATOM 1911 C C . PHE B 1 54 ? -12.513 3.237 -51.516 1.00 16.44 55 PHE B C 1
ATOM 1912 O O . PHE B 1 54 ? -13.543 3.879 -51.632 1.00 19.13 55 PHE B O 1
ATOM 1920 N N . SER B 1 55 ? -11.568 3.493 -50.607 1.00 16.07 56 SER B N 1
ATOM 1921 C CA . SER B 1 55 ? -11.702 4.557 -49.559 1.00 15.54 56 SER B CA 1
ATOM 1922 C C . SER B 1 55 ? -10.776 5.737 -49.843 1.00 14.52 56 SER B C 1
ATOM 1923 O O . SER B 1 55 ? -11.000 6.826 -49.257 1.00 15.16 56 SER B O 1
ATOM 1926 N N . TRP B 1 56 ? -9.775 5.529 -50.692 1.00 13.40 57 TRP B N 1
ATOM 1927 C CA . TRP B 1 56 ? -8.685 6.523 -50.827 1.00 12.00 57 TRP B CA 1
ATOM 1928 C C . TRP B 1 56 ? -8.045 6.453 -52.203 1.00 11.37 57 TRP B C 1
ATOM 1929 O O . TRP B 1 56 ? -8.159 5.463 -52.944 1.00 10.84 57 TRP B O 1
ATOM 1940 N N . SER B 1 57 ? -7.391 7.553 -52.531 1.00 11.40 58 SER B N 1
ATOM 1941 C CA . SER B 1 57 ? -6.609 7.682 -53.782 1.00 11.46 58 SER B CA 1
ATOM 1942 C C . SER B 1 57 ? -5.305 8.411 -53.529 1.00 10.90 58 SER B C 1
ATOM 1943 O O . SER B 1 57 ? -5.192 9.163 -52.575 1.00 10.88 58 SER B O 1
ATOM 1946 N N . TYR B 1 58 ? -4.391 8.301 -54.478 1.00 10.84 59 TYR B N 1
ATOM 1947 C CA . TYR B 1 58 ? -3.215 9.177 -54.587 1.00 10.71 59 TYR B CA 1
ATOM 1948 C C . TYR B 1 58 ? -2.729 9.167 -56.018 1.00 10.63 59 TYR B C 1
ATOM 1949 O O . TYR B 1 58 ? -3.165 8.303 -56.819 1.00 10.08 59 TYR B O 1
ATOM 1958 N N . ASN B 1 59 ? -1.911 10.151 -56.349 1.00 10.99 60 ASN B N 1
ATOM 1959 C CA . ASN B 1 59 ? -1.507 10.266 -57.774 1.00 10.62 60 ASN B CA 1
ATOM 1960 C C . ASN B 1 59 ? -0.050 10.638 -57.901 1.00 10.17 60 ASN B C 1
ATOM 1961 O O . ASN B 1 59 ? 0.309 11.128 -58.998 1.00 9.86 60 ASN B O 1
ATOM 1966 N N . TRP B 1 60 ? 0.779 10.327 -56.899 1.00 10.84 61 TRP B N 1
ATOM 1967 C CA . TRP B 1 60 ? 2.240 10.619 -56.905 1.00 11.15 61 TRP B CA 1
ATOM 1968 C C . TRP B 1 60 ? 2.520 12.116 -57.034 1.00 11.49 61 TRP B C 1
ATOM 1969 O O . TRP B 1 60 ? 3.647 12.465 -57.284 1.00 14.01 61 TRP B O 1
ATOM 1980 N N . GLU B 1 61 ? 1.542 12.975 -56.767 1.00 11.79 62 GLU B N 1
ATOM 1981 C CA . GLU B 1 61 ? 1.609 14.452 -56.887 1.00 12.77 62 GLU B CA 1
ATOM 1982 C C . GLU B 1 61 ? 1.082 15.000 -55.571 1.00 11.58 62 GLU B C 1
ATOM 1983 O O . GLU B 1 61 ? 0.486 14.295 -54.762 1.00 10.16 62 GLU B O 1
ATOM 1989 N N . PRO B 1 62 ? 1.329 16.293 -55.316 1.00 11.12 63 PRO B N 1
ATOM 1990 C CA . PRO B 1 62 ? 0.803 16.971 -54.144 1.00 11.34 63 PRO B CA 1
ATOM 1991 C C . PRO B 1 62 ? -0.648 17.421 -54.243 1.00 11.61 63 PRO B C 1
ATOM 1992 O O . PRO B 1 62 ? -1.227 17.836 -53.267 1.00 13.00 63 PRO B O 1
ATOM 1996 N N . ARG B 1 63 ? -1.112 17.541 -55.472 1.00 11.76 64 ARG B N 1
ATOM 1997 C CA . ARG B 1 63 ? -2.472 18.037 -55.793 1.00 12.81 64 ARG B CA 1
ATOM 1998 C C . ARG B 1 63 ? -3.210 17.018 -56.651 1.00 11.55 64 ARG B C 1
ATOM 1999 O O . ARG B 1 63 ? -2.593 16.344 -57.466 1.00 11.21 64 ARG B O 1
ATOM 2007 N N . PRO B 1 64 ? -4.535 16.878 -56.448 1.00 11.32 65 PRO B N 1
ATOM 2008 C CA . PRO B 1 64 ? -5.344 15.812 -57.049 1.00 11.60 65 PRO B CA 1
ATOM 2009 C C . PRO B 1 64 ? -5.635 15.990 -58.551 1.00 12.31 65 PRO B C 1
ATOM 2010 O O . PRO B 1 64 ? -5.871 14.987 -59.251 1.00 12.93 65 PRO B O 1
ATOM 2014 N N . GLY B 1 65 ? -5.438 17.198 -59.066 1.00 14.10 66 GLY B N 1
ATOM 2015 C CA . GLY B 1 65 ? -5.708 17.479 -60.502 1.00 14.92 66 GLY B CA 1
ATOM 2016 C C . GLY B 1 65 ? -7.192 17.462 -60.840 1.00 15.54 66 GLY B C 1
ATOM 2017 O O . GLY B 1 65 ? -7.513 17.230 -62.014 1.00 17.14 66 GLY B O 1
ATOM 2018 N N . GLY B 1 66 ? -8.008 17.768 -59.836 1.00 15.97 67 GLY B N 1
ATOM 2019 C CA . GLY B 1 66 ? -9.471 17.865 -59.925 1.00 15.79 67 GLY B CA 1
ATOM 2020 C C . GLY B 1 66 ? -10.087 17.483 -58.603 1.00 17.07 67 GLY B C 1
ATOM 2021 O O . GLY B 1 66 ? -9.402 17.593 -57.577 1.00 18.88 67 GLY B O 1
ATOM 2022 N N . TYR B 1 67 ? -11.334 17.044 -58.617 1.00 16.11 68 TYR B N 1
ATOM 2023 C CA . TYR B 1 67 ? -12.066 16.606 -57.412 1.00 15.99 68 TYR B CA 1
ATOM 2024 C C . TYR B 1 67 ? -12.756 15.296 -57.737 1.00 15.59 68 TYR B C 1
ATOM 2025 O O . TYR B 1 67 ? -13.380 15.218 -58.800 1.00 15.10 68 TYR B O 1
ATOM 2034 N N . THR B 1 68 ? -12.716 14.356 -56.797 1.00 15.45 69 THR B N 1
ATOM 2035 C CA . THR B 1 68 ? -13.379 13.041 -56.889 1.00 15.27 69 THR B CA 1
ATOM 2036 C C . THR B 1 68 ? -14.239 12.859 -55.639 1.00 15.02 69 THR B C 1
ATOM 2037 O O . THR B 1 68 ? -13.690 12.790 -54.492 1.00 15.45 69 THR B O 1
ATOM 2041 N N . ALA B 1 69 ? -15.552 12.850 -55.791 1.00 14.40 70 ALA B N 1
ATOM 2042 C CA . ALA B 1 69 ? -16.465 12.745 -54.638 1.00 15.28 70 ALA B CA 1
ATOM 2043 C C . ALA B 1 69 ? -16.304 11.371 -53.982 1.00 14.79 70 ALA B C 1
ATOM 2044 O O . ALA B 1 69 ? -16.154 10.358 -54.707 1.00 15.59 70 ALA B O 1
ATOM 2046 N N . GLY B 1 70 ? -16.403 11.348 -52.644 1.00 15.35 71 GLY B N 1
ATOM 2047 C CA . GLY B 1 70 ? -16.601 10.093 -51.891 1.00 16.39 71 GLY B CA 1
ATOM 2048 C C . GLY B 1 70 ? -15.333 9.270 -51.657 1.00 15.98 71 GLY B C 1
ATOM 2049 O O . GLY B 1 70 ? -15.453 8.111 -51.183 1.00 17.83 71 GLY B O 1
ATOM 2050 N N . ILE B 1 71 ? -14.165 9.861 -51.870 1.00 14.92 72 ILE B N 1
ATOM 2051 C CA . ILE B 1 71 ? -12.830 9.193 -51.811 1.00 15.97 72 ILE B CA 1
ATOM 2052 C C . ILE B 1 71 ? -11.923 10.175 -51.079 1.00 14.48 72 ILE B C 1
ATOM 2053 O O . ILE B 1 71 ? -11.944 11.407 -51.354 1.00 15.19 72 ILE B O 1
ATOM 2058 N N . GLU B 1 72 ? -11.069 9.686 -50.202 1.00 12.91 73 GLU B N 1
ATOM 2059 C CA . GLU B 1 72 ? -10.048 10.501 -49.531 1.00 13.31 73 GLU B CA 1
ATOM 2060 C C . GLU B 1 72 ? -8.852 10.565 -50.462 1.00 12.11 73 GLU B C 1
ATOM 2061 O O . GLU B 1 72 ? -8.141 9.572 -50.621 1.00 12.20 73 GLU B O 1
ATOM 2067 N N . TYR B 1 73 ? -8.538 11.763 -50.936 1.00 11.29 74 TYR B N 1
ATOM 2068 C CA . TYR B 1 73 ? -7.281 11.946 -51.696 1.00 10.65 74 TYR B CA 1
ATOM 2069 C C . TYR B 1 73 ? -6.121 12.205 -50.721 1.00 10.89 74 TYR B C 1
ATOM 2070 O O . TYR B 1 73 ? -6.256 12.996 -49.783 1.00 12.49 74 TYR B O 1
ATOM 2079 N N . VAL B 1 74 ? -5.010 11.543 -50.937 1.00 10.29 75 VAL B N 1
ATOM 2080 C CA . VAL B 1 74 ? -3.807 11.652 -50.075 1.00 9.62 75 VAL B CA 1
ATOM 2081 C C . VAL B 1 74 ? -2.696 12.328 -50.875 1.00 9.73 75 VAL B C 1
ATOM 2082 O O . VAL B 1 74 ? -2.100 11.731 -51.765 1.00 9.78 75 VAL B O 1
ATOM 2086 N N . PRO B 1 75 ? -2.387 13.582 -50.545 1.00 9.79 76 PRO B N 1
ATOM 2087 C CA . PRO B 1 75 ? -1.280 14.281 -51.151 1.00 9.37 76 PRO B CA 1
ATOM 2088 C C . PRO B 1 75 ? 0.063 13.606 -50.875 1.00 9.37 76 PRO B C 1
ATOM 2089 O O . PRO B 1 75 ? 0.279 13.069 -49.784 1.00 9.03 76 PRO B O 1
ATOM 2093 N N . MET B 1 76 ? 0.934 13.673 -51.858 1.00 8.99 77 MET B N 1
ATOM 2094 C CA . MET B 1 76 ? 2.323 13.183 -51.762 1.00 9.22 77 MET B CA 1
ATOM 2095 C C . MET B 1 76 ? 3.330 14.323 -51.973 1.00 9.27 77 MET B C 1
ATOM 2096 O O . MET B 1 76 ? 3.296 15.024 -52.967 1.00 9.45 77 MET B O 1
ATOM 2101 N N . LEU B 1 77 ? 4.316 14.355 -51.101 1.00 8.83 78 LEU B N 1
ATOM 2102 C CA . LEU B 1 77 ? 5.560 15.129 -51.241 1.00 8.84 78 LEU B CA 1
ATOM 2103 C C . LEU B 1 77 ? 6.522 14.172 -51.963 1.00 8.87 78 LEU B C 1
ATOM 2104 O O . LEU B 1 77 ? 7.148 13.347 -51.322 1.00 8.59 78 LEU B O 1
ATOM 2109 N N . TRP B 1 78 ? 6.590 14.255 -53.302 1.00 8.93 79 TRP B N 1
ATOM 2110 C CA . TRP B 1 78 ? 7.223 13.210 -54.116 1.00 9.60 79 TRP B CA 1
ATOM 2111 C C . TRP B 1 78 ? 8.721 13.208 -53.877 1.00 9.99 79 TRP B C 1
ATOM 2112 O O . TRP B 1 78 ? 9.350 12.157 -53.841 1.00 9.49 79 TRP B O 1
ATOM 2123 N N . GLY B 1 79 ? 9.298 14.388 -53.798 1.00 10.68 80 GLY B N 1
ATOM 2124 C CA . GLY B 1 79 ? 10.744 14.535 -53.663 1.00 11.21 80 GLY B CA 1
ATOM 2125 C C . GLY B 1 79 ? 11.125 16.009 -53.644 1.00 12.66 80 GLY B C 1
ATOM 2126 O O . GLY B 1 79 ? 10.259 16.860 -53.498 1.00 11.76 80 GLY B O 1
ATOM 2127 N N . PRO B 1 80 ? 12.428 16.314 -53.732 1.00 13.21 81 PRO B N 1
ATOM 2128 C CA . PRO B 1 80 ? 12.861 17.689 -53.588 1.00 15.75 81 PRO B CA 1
ATOM 2129 C C . PRO B 1 80 ? 12.225 18.739 -54.511 1.00 16.71 81 PRO B C 1
ATOM 2130 O O . PRO B 1 80 ? 12.064 19.873 -54.035 1.00 17.54 81 PRO B O 1
ATOM 2134 N N . ARG B 1 81 ? 11.787 18.337 -55.702 1.00 18.81 82 ARG B N 1
ATOM 2135 C CA . ARG B 1 81 ? 11.085 19.227 -56.698 1.00 20.21 82 ARG B CA 1
ATOM 2136 C C . ARG B 1 81 ? 9.850 19.815 -56.014 1.00 20.75 82 ARG B C 1
ATOM 2137 O O . ARG B 1 81 ? 9.359 20.868 -56.465 1.00 23.14 82 ARG B O 1
ATOM 2145 N N . GLY B 1 82 ? 9.297 19.142 -54.990 1.00 17.06 83 GLY B N 1
ATOM 2146 C CA . GLY B 1 82 ? 8.050 19.576 -54.348 1.00 15.77 83 GLY B CA 1
ATOM 2147 C C . GLY B 1 82 ? 8.213 20.525 -53.180 1.00 15.94 83 GLY B C 1
ATOM 2148 O O . GLY B 1 82 ? 7.180 20.925 -52.668 1.00 15.24 83 GLY B O 1
ATOM 2149 N N . TYR B 1 83 ? 9.409 20.814 -52.674 1.00 15.12 84 TYR B N 1
ATOM 2150 C CA . TYR B 1 83 ? 9.579 21.552 -51.407 1.00 15.65 84 TYR B CA 1
ATOM 2151 C C . TYR B 1 83 ? 8.996 22.959 -51.542 1.00 16.06 84 TYR B C 1
ATOM 2152 O O . TYR B 1 83 ? 8.340 23.390 -50.594 1.00 16.25 84 TYR B O 1
ATOM 2161 N N . GLY B 1 84 ? 9.108 23.584 -52.723 1.00 17.34 85 GLY B N 1
ATOM 2162 C CA . GLY B 1 84 ? 8.670 24.989 -52.895 1.00 16.28 85 GLY B CA 1
ATOM 2163 C C . GLY B 1 84 ? 7.186 25.219 -52.657 1.00 16.98 85 GLY B C 1
ATOM 2164 O O . GLY B 1 84 ? 6.825 26.215 -51.946 1.00 17.89 85 GLY B O 1
ATOM 2165 N N . SER B 1 85 ? 6.329 24.285 -53.088 1.00 16.10 86 SER B N 1
ATOM 2166 C CA . SER B 1 85 ? 4.848 24.408 -52.989 1.00 15.63 86 SER B CA 1
ATOM 2167 C C . SER B 1 85 ? 4.272 23.588 -51.811 1.00 15.06 86 SER B C 1
ATOM 2168 O O . SER B 1 85 ? 3.055 23.655 -51.564 1.00 14.44 86 SER B O 1
ATOM 2171 N N . TRP B 1 86 ? 5.052 22.712 -51.157 1.00 13.86 87 TRP B N 1
ATOM 2172 C CA . TRP B 1 86 ? 4.499 21.651 -50.258 1.00 13.05 87 TRP B CA 1
ATOM 2173 C C . TRP B 1 86 ? 3.609 22.269 -49.153 1.00 12.96 87 TRP B C 1
ATOM 2174 O O . TRP B 1 86 ? 2.510 21.709 -48.910 1.00 12.28 87 TRP B O 1
ATOM 2185 N N . ASN B 1 87 ? 4.044 23.338 -48.491 1.00 13.53 88 ASN B N 1
ATOM 2186 C CA . ASN B 1 87 ? 3.217 23.816 -47.365 1.00 14.47 88 ASN B CA 1
ATOM 2187 C C . ASN B 1 87 ? 1.818 24.217 -47.855 1.00 14.06 88 ASN B C 1
ATOM 2188 O O . ASN B 1 87 ? 0.808 23.817 -47.187 1.00 15.87 88 ASN B O 1
ATOM 2193 N N . ALA B 1 88 ? 1.731 24.933 -48.977 1.00 13.88 89 ALA B N 1
ATOM 2194 C CA . ALA B 1 88 ? 0.426 25.253 -49.591 1.00 14.34 89 ALA B CA 1
ATOM 2195 C C . ALA B 1 88 ? -0.347 24.011 -50.026 1.00 13.96 89 ALA B C 1
ATOM 2196 O O . ALA B 1 88 ? -1.583 23.934 -49.842 1.00 15.10 89 ALA B O 1
ATOM 2198 N N . ASP B 1 89 ? 0.350 23.028 -50.586 1.00 13.91 90 ASP B N 1
ATOM 2199 C CA . ASP B 1 89 ? -0.266 21.808 -51.086 1.00 13.80 90 ASP B CA 1
ATOM 2200 C C . ASP B 1 89 ? -0.863 21.031 -49.910 1.00 13.11 90 ASP B C 1
ATOM 2201 O O . ASP B 1 89 ? -1.997 20.539 -50.026 1.00 13.65 90 ASP B O 1
ATOM 2206 N N . ALA B 1 90 ? -0.088 20.867 -48.847 1.00 14.06 91 ALA B N 1
ATOM 2207 C CA . ALA B 1 90 ? -0.493 20.121 -47.637 1.00 13.71 91 ALA B CA 1
ATOM 2208 C C . ALA B 1 90 ? -1.698 20.826 -46.996 1.00 14.27 91 ALA B C 1
ATOM 2209 O O . ALA B 1 90 ? -2.676 20.155 -46.659 1.00 14.15 91 ALA B O 1
ATOM 2211 N N . GLU B 1 91 ? -1.633 22.131 -46.854 1.00 15.58 92 GLU B N 1
ATOM 2212 C CA . GLU B 1 91 ? -2.810 22.880 -46.333 1.00 16.43 92 GLU B CA 1
ATOM 2213 C C . GLU B 1 91 ? -4.036 22.669 -47.221 1.00 16.28 92 GLU B C 1
ATOM 2214 O O . GLU B 1 91 ? -5.138 22.531 -46.656 1.00 18.68 92 GLU B O 1
ATOM 2220 N N . ALA B 1 92 ? -3.919 22.759 -48.558 1.00 16.17 93 ALA B N 1
ATOM 2221 C CA . ALA B 1 92 ? -5.087 22.612 -49.455 1.00 16.47 93 ALA B CA 1
ATOM 2222 C C . ALA B 1 92 ? -5.670 21.213 -49.244 1.00 17.40 93 ALA B C 1
ATOM 2223 O O . ALA B 1 92 ? -6.883 21.013 -49.371 1.00 18.04 93 ALA B O 1
ATOM 2225 N N . GLY B 1 93 ? -4.804 20.214 -49.103 1.00 16.12 94 GLY B N 1
ATOM 2226 C CA . GLY B 1 93 ? -5.244 18.835 -48.937 1.00 16.89 94 GLY B CA 1
ATOM 2227 C C . GLY B 1 93 ? -6.004 18.710 -47.648 1.00 18.46 94 GLY B C 1
ATOM 2228 O O . GLY B 1 93 ? -7.127 18.185 -47.649 1.00 22.18 94 GLY B O 1
ATOM 2229 N N . ILE B 1 94 ? -5.419 19.127 -46.547 1.00 17.88 95 ILE B N 1
ATOM 2230 C CA . ILE B 1 94 ? -6.094 19.073 -45.231 1.00 17.41 95 ILE B CA 1
ATOM 2231 C C . ILE B 1 94 ? -7.422 19.830 -45.303 1.00 17.55 95 ILE B C 1
ATOM 2232 O O . ILE B 1 94 ? -8.390 19.263 -44.796 1.00 18.19 95 ILE B O 1
ATOM 2237 N N . ALA B 1 95 ? -7.475 21.007 -45.920 1.00 18.74 96 ALA B N 1
ATOM 2238 C CA . ALA B 1 95 ? -8.746 21.792 -46.035 1.00 19.69 96 ALA B CA 1
ATOM 2239 C C . ALA B 1 95 ? -9.794 21.012 -46.833 1.00 21.04 96 ALA B C 1
ATOM 2240 O O . ALA B 1 95 ? -11.022 21.144 -46.549 1.00 24.71 96 ALA B O 1
ATOM 2242 N N . ALA B 1 96 ? -9.376 20.201 -47.810 1.00 21.71 97 ALA B N 1
ATOM 2243 C CA . ALA B 1 96 ? -10.308 19.453 -48.674 1.00 22.17 97 ALA B CA 1
ATOM 2244 C C . ALA B 1 96 ? -10.676 18.118 -48.029 1.00 22.70 97 ALA B C 1
ATOM 2245 O O . ALA B 1 96 ? -11.483 17.372 -48.669 1.00 25.18 97 ALA B O 1
ATOM 2247 N N . GLY B 1 97 ? -10.175 17.844 -46.830 1.00 21.12 98 GLY B N 1
ATOM 2248 C CA . GLY B 1 97 ? -10.559 16.664 -46.042 1.00 21.69 98 GLY B CA 1
ATOM 2249 C C . GLY B 1 97 ? -9.523 15.544 -46.042 1.00 20.11 98 GLY B C 1
ATOM 2250 O O . GLY B 1 97 ? -9.840 14.502 -45.429 1.00 20.35 98 GLY B O 1
ATOM 2251 N N . SER B 1 98 ? -8.348 15.709 -46.661 1.00 20.62 99 SER B N 1
ATOM 2252 C CA . SER B 1 98 ? -7.223 14.718 -46.555 1.00 18.30 99 SER B CA 1
ATOM 2253 C C . SER B 1 98 ? -6.823 14.566 -45.055 1.00 18.38 99 SER B C 1
ATOM 2254 O O . SER B 1 98 ? -6.717 15.637 -44.391 1.00 18.27 99 SER B O 1
ATOM 2257 N N . LYS B 1 99 ? -6.742 13.341 -44.503 1.00 16.91 100 LYS B N 1
ATOM 2258 C CA . LYS B 1 99 ? -6.329 13.023 -43.091 1.00 17.61 100 LYS B CA 1
ATOM 2259 C C . LYS B 1 99 ? -4.959 12.300 -43.025 1.00 14.33 100 LYS B C 1
ATOM 2260 O O . LYS B 1 99 ? -4.497 11.947 -41.949 1.00 12.14 100 LYS B O 1
ATOM 2266 N N . ASN B 1 100 ? -4.342 12.190 -44.191 1.00 11.77 101 ASN B N 1
ATOM 2267 C CA . ASN B 1 100 ? -3.043 11.538 -44.361 1.00 11.00 101 ASN B CA 1
ATOM 2268 C C . ASN B 1 100 ? -2.183 12.285 -45.382 1.00 10.43 101 ASN B C 1
ATOM 2269 O O . ASN B 1 100 ? -2.759 12.933 -46.304 1.00 10.93 101 ASN B O 1
ATOM 2274 N N . LEU B 1 101 ? -0.836 12.243 -45.201 1.00 9.88 102 LEU B N 1
ATOM 2275 C CA . LEU B 1 101 ? 0.169 12.791 -46.141 1.00 9.99 102 LEU B CA 1
ATOM 2276 C C . LEU B 1 101 ? 1.271 11.758 -46.356 1.00 9.70 102 LEU B C 1
ATOM 2277 O O . LEU B 1 101 ? 1.623 11.048 -45.401 1.00 10.53 102 LEU B O 1
ATOM 2282 N N . LEU B 1 102 ? 1.722 11.599 -47.593 1.00 9.51 103 LEU B N 1
ATOM 2283 C CA . LEU B 1 102 ? 2.772 10.642 -47.935 1.00 8.98 103 LEU B CA 1
ATOM 2284 C C . LEU B 1 102 ? 4.067 11.390 -48.263 1.00 8.79 103 LEU B C 1
ATOM 2285 O O . LEU B 1 102 ? 4.020 12.439 -48.936 1.00 9.17 103 LEU B O 1
ATOM 2290 N N . ALA B 1 103 ? 5.229 10.840 -47.896 1.00 8.48 104 ALA B N 1
ATOM 2291 C CA . ALA B 1 103 ? 6.540 11.429 -48.213 1.00 8.54 104 ALA B CA 1
ATOM 2292 C C . ALA B 1 103 ? 7.083 10.790 -49.482 1.00 8.81 104 ALA B C 1
ATOM 2293 O O . ALA B 1 103 ? 6.298 10.211 -50.305 1.00 9.12 104 ALA B O 1
ATOM 2295 N N . PHE B 1 104 ? 8.382 10.869 -49.634 1.00 9.17 105 PHE B N 1
ATOM 2296 C CA . PHE B 1 104 ? 9.042 10.846 -50.950 1.00 9.47 105 PHE B CA 1
ATOM 2297 C C . PHE B 1 104 ? 8.808 9.484 -51.614 1.00 9.43 105 PHE B C 1
ATOM 2298 O O . PHE B 1 104 ? 8.874 8.428 -50.987 1.00 9.86 105 PHE B O 1
ATOM 2306 N N . ASN B 1 105 ? 8.761 9.513 -52.959 1.00 9.46 106 ASN B N 1
ATOM 2307 C CA . ASN B 1 105 ? 8.556 8.309 -53.795 1.00 9.57 106 ASN B CA 1
ATOM 2308 C C . ASN B 1 105 ? 9.866 7.667 -54.190 1.00 9.57 106 ASN B C 1
ATOM 2309 O O . ASN B 1 105 ? 10.559 8.269 -55.032 1.00 9.78 106 ASN B O 1
ATOM 2314 N N . GLU B 1 106 ? 10.201 6.510 -53.602 1.00 9.46 107 GLU B N 1
ATOM 2315 C CA . GLU B 1 106 ? 11.376 5.744 -54.009 1.00 9.42 107 GLU B CA 1
ATOM 2316 C C . GLU B 1 106 ? 12.652 6.585 -53.952 1.00 9.34 107 GLU B C 1
ATOM 2317 O O . GLU B 1 106 ? 13.395 6.724 -54.926 1.00 9.32 107 GLU B O 1
ATOM 2323 N N . PRO B 1 107 ? 12.995 7.168 -52.790 1.00 9.42 108 PRO B N 1
ATOM 2324 C CA . PRO B 1 107 ? 14.274 7.838 -52.648 1.00 9.69 108 PRO B CA 1
ATOM 2325 C C . PRO B 1 107 ? 15.461 6.895 -52.862 1.00 9.95 108 PRO B C 1
ATOM 2326 O O . PRO B 1 107 ? 16.574 7.362 -53.136 1.00 10.82 108 PRO B O 1
ATOM 2330 N N . ASP B 1 108 ? 15.216 5.598 -52.717 1.00 9.97 109 ASP B N 1
ATOM 2331 C CA . ASP B 1 108 ? 16.229 4.543 -52.924 1.00 10.12 109 ASP B CA 1
ATOM 2332 C C . ASP B 1 108 ? 16.468 4.275 -54.406 1.00 10.78 109 ASP B C 1
ATOM 2333 O O . ASP B 1 108 ? 17.435 3.550 -54.693 1.00 12.16 109 ASP B O 1
ATOM 2338 N N . ILE B 1 109 ? 15.724 4.885 -55.310 1.00 11.28 110 ILE B N 1
ATOM 2339 C CA . ILE B 1 109 ? 15.826 4.633 -56.758 1.00 11.52 110 ILE B CA 1
ATOM 2340 C C . ILE B 1 109 ? 16.348 5.902 -57.430 1.00 12.16 110 ILE B C 1
ATOM 2341 O O . ILE B 1 109 ? 15.799 6.980 -57.273 1.00 11.86 110 ILE B O 1
ATOM 2346 N N . ALA B 1 110 ? 17.364 5.735 -58.258 1.00 11.91 111 ALA B N 1
ATOM 2347 C CA . ALA B 1 110 ? 18.091 6.868 -58.881 1.00 13.33 111 ALA B CA 1
ATOM 2348 C C . ALA B 1 110 ? 17.194 7.653 -59.836 1.00 13.12 111 ALA B C 1
ATOM 2349 O O . ALA B 1 110 ? 17.401 8.894 -60.011 1.00 13.88 111 ALA B O 1
ATOM 2351 N N . SER B 1 111 ? 16.254 6.963 -60.477 1.00 13.01 112 SER B N 1
ATOM 2352 C CA . SER B 1 111 ? 15.316 7.556 -61.445 1.00 13.09 112 SER B CA 1
ATOM 2353 C C . SER B 1 111 ? 14.051 8.092 -60.796 1.00 13.34 112 SER B C 1
ATOM 2354 O O . SER B 1 111 ? 13.146 8.579 -61.518 1.00 13.48 112 SER B O 1
ATOM 2357 N N . GLN B 1 112 ? 13.941 7.999 -59.457 1.00 11.64 113 GLN B N 1
ATOM 2358 C CA . GLN B 1 112 ? 12.748 8.498 -58.719 1.00 11.91 113 GLN B CA 1
ATOM 2359 C C . GLN B 1 112 ? 13.254 9.570 -57.784 1.00 11.40 113 GLN B C 1
ATOM 2360 O O . GLN B 1 112 ? 14.041 10.454 -58.228 1.00 11.22 113 GLN B O 1
ATOM 2366 N N . ALA B 1 113 ? 12.806 9.596 -56.537 1.00 11.31 114 ALA B N 1
ATOM 2367 C CA . ALA B 1 113 ? 13.163 10.760 -55.679 1.00 10.93 114 ALA B CA 1
ATOM 2368 C C . ALA B 1 113 ? 14.670 10.861 -55.442 1.00 11.34 114 ALA B C 1
ATOM 2369 O O . ALA B 1 113 ? 15.192 11.978 -55.313 1.00 12.15 114 ALA B O 1
ATOM 2371 N N . ASN B 1 114 ? 15.400 9.749 -55.450 1.00 11.17 115 ASN B N 1
ATOM 2372 C CA . ASN B 1 114 ? 16.877 9.768 -55.467 1.00 11.49 115 ASN B CA 1
ATOM 2373 C C . ASN B 1 114 ? 17.429 10.656 -54.369 1.00 11.91 115 ASN B C 1
ATOM 2374 O O . ASN B 1 114 ? 18.066 11.689 -54.642 1.00 13.06 115 ASN B O 1
ATOM 2379 N N . MET B 1 115 ? 17.262 10.186 -53.110 1.00 11.40 116 MET B N 1
ATOM 2380 C CA . MET B 1 115 ? 17.716 10.909 -51.891 1.00 11.76 116 MET B CA 1
ATOM 2381 C C . MET B 1 115 ? 18.449 9.953 -50.957 1.00 12.09 116 MET B C 1
ATOM 2382 O O . MET B 1 115 ? 18.034 8.807 -50.768 1.00 12.15 116 MET B O 1
ATOM 2387 N N . SER B 1 116 ? 19.521 10.432 -50.332 1.00 13.25 117 SER B N 1
ATOM 2388 C CA . SER B 1 116 ? 20.193 9.614 -49.297 1.00 13.41 117 SER B CA 1
ATOM 2389 C C . SER B 1 116 ? 19.248 9.492 -48.105 1.00 13.41 117 SER B C 1
ATOM 2390 O O . SER B 1 116 ? 18.375 10.321 -47.884 1.00 12.49 117 SER B O 1
ATOM 2393 N N . PRO B 1 117 ? 19.393 8.430 -47.311 1.00 13.64 118 PRO B N 1
ATOM 2394 C CA . PRO B 1 117 ? 18.662 8.388 -46.043 1.00 14.17 118 PRO B CA 1
ATOM 2395 C C . PRO B 1 117 ? 18.827 9.651 -45.198 1.00 14.88 118 PRO B C 1
ATOM 2396 O O . PRO B 1 117 ? 17.878 10.141 -44.642 1.00 14.10 118 PRO B O 1
ATOM 2400 N N . GLU B 1 118 ? 20.038 10.167 -45.112 1.00 16.60 119 GLU B N 1
ATOM 2401 C CA . GLU B 1 118 ? 20.298 11.310 -44.229 1.00 18.38 119 GLU B CA 1
ATOM 2402 C C . GLU B 1 118 ? 19.586 12.549 -44.803 1.00 16.55 119 GLU B C 1
ATOM 2403 O O . GLU B 1 118 ? 18.937 13.316 -44.045 1.00 15.56 119 GLU B O 1
ATOM 2409 N N . ALA B 1 119 ? 19.578 12.761 -46.128 1.00 14.99 120 ALA B N 1
ATOM 2410 C CA . ALA B 1 119 ? 18.844 13.906 -46.675 1.00 14.53 120 ALA B CA 1
ATOM 2411 C C . ALA B 1 119 ? 17.339 13.724 -46.393 1.00 12.70 120 ALA B C 1
ATOM 2412 O O . ALA B 1 119 ? 16.654 14.713 -46.051 1.00 13.18 120 ALA B O 1
ATOM 2414 N N . ALA B 1 120 ? 16.821 12.513 -46.584 1.00 11.81 121 ALA B N 1
ATOM 2415 C CA . ALA B 1 120 ? 15.375 12.256 -46.427 1.00 11.28 121 ALA B CA 1
ATOM 2416 C C . ALA B 1 120 ? 14.967 12.430 -44.960 1.00 11.62 121 ALA B C 1
ATOM 2417 O O . ALA B 1 120 ? 13.911 12.993 -44.734 1.00 11.00 121 ALA B O 1
ATOM 2419 N N . ALA B 1 121 ? 15.794 12.040 -43.994 1.00 12.35 122 ALA B N 1
ATOM 2420 C CA . ALA B 1 121 ? 15.444 12.247 -42.562 1.00 13.28 122 ALA B CA 1
ATOM 2421 C C . ALA B 1 121 ? 15.338 13.746 -42.287 1.00 14.04 122 ALA B C 1
ATOM 2422 O O . ALA B 1 121 ? 14.397 14.178 -41.611 1.00 13.34 122 ALA B O 1
ATOM 2424 N N . ALA B 1 122 ? 16.286 14.541 -42.765 1.00 13.99 123 ALA B N 1
ATOM 2425 C CA . ALA B 1 122 ? 16.257 16.009 -42.560 1.00 14.40 123 ALA B CA 1
ATOM 2426 C C . ALA B 1 122 ? 15.020 16.648 -43.190 1.00 14.51 123 ALA B C 1
ATOM 2427 O O . ALA B 1 122 ? 14.311 17.402 -42.511 1.00 14.89 123 ALA B O 1
ATOM 2429 N N . ALA B 1 123 ? 14.727 16.307 -44.451 1.00 13.67 124 ALA B N 1
ATOM 2430 C CA . ALA B 1 123 ? 13.634 16.904 -45.233 1.00 13.02 124 ALA B CA 1
ATOM 2431 C C . ALA B 1 123 ? 12.297 16.451 -44.619 1.00 12.59 124 ALA B C 1
ATOM 2432 O O . ALA B 1 123 ? 11.350 17.206 -44.579 1.00 12.01 124 ALA B O 1
ATOM 2434 N N . TYR B 1 124 ? 12.257 15.222 -44.115 1.00 11.79 125 TYR B N 1
ATOM 2435 C CA . TYR B 1 124 ? 11.035 14.672 -43.470 1.00 11.36 125 TYR B CA 1
ATOM 2436 C C . TYR B 1 124 ? 10.730 15.503 -42.223 1.00 11.16 125 TYR B C 1
ATOM 2437 O O . TYR B 1 124 ? 9.601 15.932 -42.043 1.00 11.23 125 TYR B O 1
ATOM 2446 N N . GLN B 1 125 ? 11.753 15.792 -41.421 1.00 12.00 126 GLN B N 1
ATOM 2447 C CA . GLN B 1 125 ? 11.545 16.591 -40.186 1.00 12.87 126 GLN B CA 1
ATOM 2448 C C . GLN B 1 125 ? 11.079 17.978 -40.584 1.00 12.96 126 GLN B C 1
ATOM 2449 O O . GLN B 1 125 ? 10.323 18.564 -39.857 1.00 13.99 126 GLN B O 1
ATOM 2455 N N . LYS B 1 126 ? 11.630 18.566 -41.637 1.00 12.89 127 LYS B N 1
ATOM 2456 C CA . LYS B 1 126 ? 11.284 19.938 -42.021 1.00 13.98 127 LYS B CA 1
ATOM 2457 C C . LYS B 1 126 ? 9.883 20.011 -42.587 1.00 13.83 127 LYS B C 1
ATOM 2458 O O . LYS B 1 126 ? 9.196 21.020 -42.351 1.00 14.38 127 LYS B O 1
ATOM 2464 N N . TYR B 1 127 ? 9.521 19.083 -43.465 1.00 12.49 128 TYR B N 1
ATOM 2465 C CA . TYR B 1 127 ? 8.367 19.263 -44.345 1.00 13.17 128 TYR B CA 1
ATOM 2466 C C . TYR B 1 127 ? 7.162 18.403 -43.935 1.00 12.04 128 TYR B C 1
ATOM 2467 O O . TYR B 1 127 ? 6.055 18.803 -44.277 1.00 11.31 128 TYR B O 1
ATOM 2476 N N . MET B 1 128 ? 7.364 17.240 -43.278 1.00 11.19 129 MET B N 1
ATOM 2477 C CA . MET B 1 128 ? 6.242 16.350 -42.901 1.00 10.91 129 MET B CA 1
ATOM 2478 C C . MET B 1 128 ? 5.842 16.571 -41.437 1.00 10.45 129 MET B C 1
ATOM 2479 O O . MET B 1 128 ? 4.672 16.845 -41.148 1.00 9.52 129 MET B O 1
ATOM 2484 N N . ASN B 1 129 ? 6.822 16.567 -40.517 1.00 10.70 130 ASN B N 1
ATOM 2485 C CA . ASN B 1 129 ? 6.570 16.727 -39.062 1.00 10.84 130 ASN B CA 1
ATOM 2486 C C . ASN B 1 129 ? 5.612 17.876 -38.766 1.00 11.08 130 ASN B C 1
ATOM 2487 O O . ASN B 1 129 ? 4.777 17.689 -37.887 1.00 11.87 130 ASN B O 1
ATOM 2492 N N . PRO B 1 130 ? 5.656 19.069 -39.423 1.00 11.01 131 PRO B N 1
ATOM 2493 C CA . PRO B 1 130 ? 4.773 20.169 -39.020 1.00 11.06 131 PRO B CA 1
ATOM 2494 C C . PRO B 1 130 ? 3.276 19.857 -39.090 1.00 11.76 131 PRO B C 1
ATOM 2495 O O . PRO B 1 130 ? 2.481 20.590 -38.415 1.00 13.73 131 PRO B O 1
ATOM 2499 N N . TYR B 1 131 ? 2.884 18.830 -39.861 1.00 11.48 132 TYR B N 1
ATOM 2500 C CA . TYR B 1 131 ? 1.457 18.437 -40.082 1.00 12.12 132 TYR B CA 1
ATOM 2501 C C . TYR B 1 131 ? 0.984 17.305 -39.151 1.00 12.44 132 TYR B C 1
ATOM 2502 O O . TYR B 1 131 ? -0.183 16.943 -39.252 1.00 13.09 132 TYR B O 1
ATOM 2511 N N . ALA B 1 132 ? 1.816 16.828 -38.227 1.00 13.11 133 ALA B N 1
ATOM 2512 C CA . ALA B 1 132 ? 1.489 15.615 -37.422 1.00 13.55 133 ALA B CA 1
ATOM 2513 C C . ALA B 1 132 ? 0.218 15.800 -36.563 1.00 14.36 133 ALA B C 1
ATOM 2514 O O . ALA B 1 132 ? -0.518 14.755 -36.354 1.00 15.80 133 ALA B O 1
ATOM 2516 N N . ALA B 1 133 ? -0.067 17.036 -36.119 1.00 15.62 134 ALA B N 1
ATOM 2517 C CA . ALA B 1 133 ? -1.252 17.245 -35.256 1.00 15.84 134 ALA B CA 1
ATOM 2518 C C . ALA B 1 133 ? -2.533 17.056 -36.068 1.00 14.80 134 ALA B C 1
ATOM 2519 O O . ALA B 1 133 ? -3.536 16.693 -35.476 1.00 16.01 134 ALA B O 1
ATOM 2521 N N . ARG B 1 134 ? -2.511 17.284 -37.389 1.00 14.23 135 ARG B N 1
ATOM 2522 C CA . ARG B 1 134 ? -3.725 17.379 -38.217 1.00 14.15 135 ARG B CA 1
ATOM 2523 C C . ARG B 1 134 ? -3.762 16.287 -39.282 1.00 13.82 135 ARG B C 1
ATOM 2524 O O . ARG B 1 134 ? -4.774 16.189 -40.011 1.00 12.92 135 ARG B O 1
ATOM 2532 N N . ALA B 1 135 ? -2.718 15.479 -39.410 1.00 12.37 136 ALA B N 1
ATOM 2533 C CA . ALA B 1 135 ? -2.688 14.434 -40.431 1.00 11.96 136 ALA B CA 1
ATOM 2534 C C . ALA B 1 135 ? -1.769 13.311 -39.954 1.00 11.82 136 ALA B C 1
ATOM 2535 O O . ALA B 1 135 ? -0.762 13.569 -39.323 1.00 12.07 136 ALA B O 1
ATOM 2537 N N . ARG B 1 136 ? -2.119 12.090 -40.308 1.00 12.28 137 ARG B N 1
ATOM 2538 C CA . ARG B 1 136 ? -1.194 10.969 -40.111 1.00 12.65 137 ARG B CA 1
ATOM 2539 C C . ARG B 1 136 ? -0.199 10.928 -41.260 1.00 12.26 137 ARG B C 1
ATOM 2540 O O . ARG B 1 136 ? -0.568 11.276 -42.415 1.00 12.68 137 ARG B O 1
ATOM 2548 N N . LEU B 1 137 ? 1.035 10.604 -40.936 1.00 10.89 138 LEU B N 1
ATOM 2549 C CA . LEU B 1 137 ? 2.163 10.845 -41.836 1.00 10.59 138 LEU B CA 1
ATOM 2550 C C . LEU B 1 137 ? 2.811 9.532 -42.238 1.00 10.15 138 LEU B C 1
ATOM 2551 O O . LEU B 1 137 ? 3.184 8.706 -41.387 1.00 9.86 138 LEU B O 1
ATOM 2556 N N . GLY B 1 138 ? 2.938 9.358 -43.528 1.00 9.81 139 GLY B N 1
ATOM 2557 C CA . GLY B 1 138 ? 3.584 8.184 -44.133 1.00 9.54 139 GLY B CA 1
ATOM 2558 C C . GLY B 1 138 ? 5.061 8.393 -44.435 1.00 9.06 139 GLY B C 1
ATOM 2559 O O . GLY B 1 138 ? 5.451 9.450 -44.910 1.00 9.48 139 GLY B O 1
ATOM 2560 N N . SER B 1 139 ? 5.858 7.368 -44.182 1.00 8.61 140 SER B N 1
ATOM 2561 C CA . SER B 1 139 ? 7.296 7.387 -44.503 1.00 8.90 140 SER B CA 1
ATOM 2562 C C . SER B 1 139 ? 7.468 7.606 -46.018 1.00 8.91 140 SER B C 1
ATOM 2563 O O . SER B 1 139 ? 6.575 7.335 -46.848 1.00 8.51 140 SER B O 1
ATOM 2566 N N . PRO B 1 140 ? 8.693 7.945 -46.438 1.00 9.34 141 PRO B N 1
ATOM 2567 C CA . PRO B 1 140 ? 9.095 7.758 -47.839 1.00 9.48 141 PRO B CA 1
ATOM 2568 C C . PR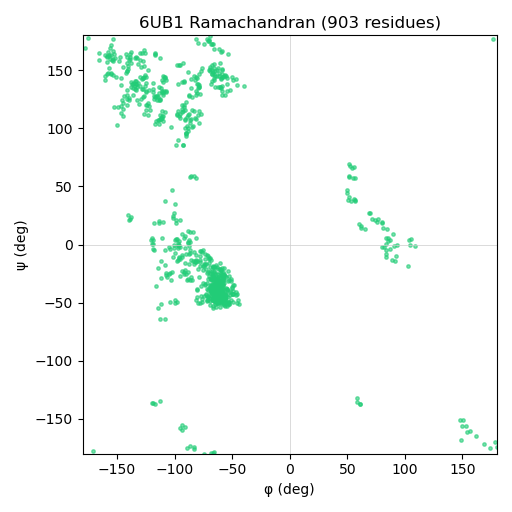O B 1 140 ? 8.840 6.303 -48.206 1.00 9.27 141 PRO B C 1
ATOM 2569 O O . PRO B 1 140 ? 8.995 5.413 -47.393 1.00 9.58 141 PRO B O 1
ATOM 2573 N N . ALA B 1 141 ? 8.406 6.079 -49.458 1.00 9.31 142 ALA B N 1
ATOM 2574 C CA . ALA B 1 141 ? 8.076 4.761 -50.009 1.00 9.87 142 ALA B CA 1
ATOM 2575 C C . ALA B 1 141 ? 9.292 4.178 -50.680 1.00 10.32 142 ALA B C 1
ATOM 2576 O O . ALA B 1 141 ? 9.748 4.761 -51.642 1.00 11.05 142 ALA B O 1
ATOM 2578 N N . VAL B 1 142 ? 9.730 3.019 -50.195 1.00 10.48 143 VAL B N 1
ATOM 2579 C CA . VAL B 1 142 ? 10.881 2.327 -50.823 1.00 9.85 143 VAL B CA 1
ATOM 2580 C C . VAL B 1 142 ? 10.405 1.249 -51.769 1.00 10.35 143 VAL B C 1
ATOM 2581 O O . VAL B 1 142 ? 9.255 0.756 -51.648 1.00 10.02 143 VAL B O 1
ATOM 2585 N N . SER B 1 143 ? 11.247 0.943 -52.724 1.00 10.35 144 SER B N 1
ATOM 2586 C CA . SER B 1 143 ? 11.112 -0.223 -53.623 1.00 11.23 144 SER B CA 1
ATOM 2587 C C . SER B 1 143 ? 11.280 -1.532 -52.869 1.00 12.32 144 SER B C 1
ATOM 2588 O O . SER B 1 143 ? 11.512 -1.520 -51.645 1.00 12.25 144 SER B O 1
ATOM 2591 N N . ASN B 1 144 ? 11.190 -2.639 -53.575 1.00 13.01 145 ASN B N 1
ATOM 2592 C CA . ASN B 1 144 ? 11.549 -3.977 -53.054 1.00 13.52 145 ASN B CA 1
ATOM 2593 C C . ASN B 1 144 ? 12.931 -4.361 -53.573 1.00 14.13 145 ASN B C 1
ATOM 2594 O O . ASN B 1 144 ? 13.216 -5.543 -53.531 1.00 15.49 145 ASN B O 1
ATOM 2599 N N . GLY B 1 145 ? 13.774 -3.395 -53.920 1.00 14.62 146 GLY B N 1
ATOM 2600 C CA . GLY B 1 145 ? 15.212 -3.609 -54.213 1.00 14.78 146 GLY B CA 1
ATOM 2601 C C . GLY B 1 145 ? 15.906 -4.208 -53.005 1.00 16.13 146 GLY B C 1
ATOM 2602 O O . GLY B 1 145 ? 15.487 -3.991 -51.800 1.00 15.71 146 GLY B O 1
ATOM 2603 N N . ALA B 1 146 ? 16.962 -5.006 -53.234 1.00 17.20 147 ALA B N 1
ATOM 2604 C CA . ALA B 1 146 ? 17.825 -5.527 -52.169 1.00 17.10 147 ALA B CA 1
ATOM 2605 C C . ALA B 1 146 ? 18.629 -4.410 -51.512 1.00 16.81 147 ALA B C 1
ATOM 2606 O O . ALA B 1 146 ? 18.955 -3.421 -52.163 1.00 17.06 147 ALA B O 1
ATOM 2608 N N . PRO B 1 147 ? 18.915 -4.511 -50.201 1.00 17.68 148 PRO B N 1
ATOM 2609 C CA . PRO B 1 147 ? 19.856 -3.596 -49.527 1.00 17.37 148 PRO B CA 1
ATOM 2610 C C . PRO B 1 147 ? 21.081 -3.275 -50.392 1.00 17.76 148 PRO B C 1
ATOM 2611 O O . PRO B 1 147 ? 21.637 -4.201 -51.026 1.00 20.47 148 PRO B O 1
ATOM 2615 N N . PRO B 1 148 ? 21.567 -2.011 -50.498 1.00 18.94 149 PRO B N 1
ATOM 2616 C CA . PRO B 1 148 ? 21.093 -0.898 -49.678 1.00 18.79 149 PRO B CA 1
ATOM 2617 C C . PRO B 1 148 ? 19.864 -0.137 -50.185 1.00 17.70 149 PRO B C 1
ATOM 2618 O O . PRO B 1 148 ? 19.590 0.916 -49.650 1.00 16.59 149 PRO B O 1
ATOM 2622 N N . LYS B 1 149 ? 19.186 -0.651 -51.198 1.00 15.51 150 LYS B N 1
ATOM 2623 C CA . LYS B 1 149 ? 17.885 -0.084 -51.614 1.00 15.64 150 LYS B CA 1
ATOM 2624 C C . LYS B 1 149 ? 16.809 -0.688 -50.716 1.00 13.74 150 LYS B C 1
ATOM 2625 O O . LYS B 1 149 ? 17.116 -1.388 -49.704 1.00 13.26 150 LYS B O 1
ATOM 2631 N N . GLY B 1 150 ? 15.555 -0.380 -51.030 1.00 13.11 151 GLY B N 1
ATOM 2632 C CA . GLY B 1 150 ? 14.435 -1.090 -50.387 1.00 12.87 151 GLY B CA 1
ATOM 2633 C C . GLY B 1 150 ? 14.396 -0.926 -48.868 1.00 12.47 151 GLY B C 1
ATOM 2634 O O . GLY B 1 150 ? 14.593 0.203 -48.338 1.00 12.22 151 GLY B O 1
ATOM 2635 N N . LEU B 1 151 ? 14.125 -2.016 -48.166 1.00 12.25 152 LEU B N 1
ATOM 2636 C CA . LEU B 1 151 ? 14.073 -1.963 -46.712 1.00 13.26 152 LEU B CA 1
ATOM 2637 C C . LEU B 1 151 ? 15.472 -1.669 -46.103 1.00 13.20 152 LEU B C 1
ATOM 2638 O O . LEU B 1 151 ? 15.499 -1.232 -44.956 1.00 13.68 152 LEU B O 1
ATOM 2643 N N . GLY B 1 152 ? 16.572 -1.884 -46.819 1.00 13.51 153 GLY B N 1
ATOM 2644 C CA . GLY B 1 152 ? 17.885 -1.382 -46.364 1.00 13.19 153 GLY B CA 1
ATOM 2645 C C . GLY B 1 152 ? 17.861 0.112 -46.243 1.00 12.64 153 GLY B C 1
ATOM 2646 O O . GLY B 1 152 ? 18.267 0.686 -45.203 1.00 12.30 153 GLY B O 1
ATOM 2647 N N . TRP B 1 153 ? 17.454 0.785 -47.332 1.00 11.60 154 TRP B N 1
ATOM 2648 C CA . TRP B 1 153 ? 17.286 2.259 -47.345 1.00 11.31 154 TRP B CA 1
ATOM 2649 C C . TRP B 1 153 ? 16.392 2.656 -46.177 1.00 11.22 154 TRP B C 1
ATOM 2650 O O . TRP B 1 153 ? 16.723 3.566 -45.407 1.00 11.37 154 TRP B O 1
ATOM 2661 N N . MET B 1 154 ? 15.233 2.017 -46.043 1.00 11.23 155 MET B N 1
ATOM 2662 C CA . MET B 1 154 ? 14.274 2.378 -44.982 1.00 11.71 155 MET B CA 1
ATOM 2663 C C . MET B 1 154 ? 14.958 2.280 -43.623 1.00 11.84 155 MET B C 1
ATOM 2664 O O . MET B 1 154 ? 14.785 3.211 -42.810 1.00 12.15 155 MET B O 1
ATOM 2669 N N . GLN B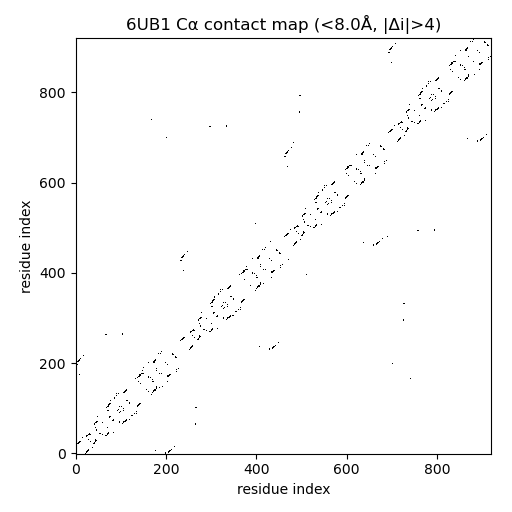 1 155 ? 15.684 1.194 -43.353 1.00 12.80 156 GLN B N 1
ATOM 2670 C CA . GLN B 1 155 ? 16.317 1.055 -42.015 1.00 13.68 156 GLN B CA 1
ATOM 2671 C C . GLN B 1 155 ? 17.343 2.194 -41.857 1.00 13.32 156 GLN B C 1
ATOM 2672 O O . GLN B 1 155 ? 17.442 2.806 -40.740 1.00 13.16 156 GLN B O 1
ATOM 2678 N N . GLY B 1 156 ? 18.076 2.540 -42.901 1.00 12.65 157 GLY B N 1
ATOM 2679 C CA . GLY B 1 156 ? 19.074 3.633 -42.849 1.00 13.23 157 GLY B CA 1
ATOM 2680 C C . GLY B 1 156 ? 18.422 4.959 -42.499 1.00 12.78 157 GLY B C 1
ATOM 2681 O O . GLY B 1 156 ? 18.950 5.762 -41.701 1.00 13.41 157 GLY B O 1
ATOM 2682 N N . PHE B 1 157 ? 17.218 5.176 -43.019 1.00 11.98 158 PHE B N 1
ATOM 2683 C CA . PHE B 1 157 ? 16.439 6.433 -42.845 1.00 11.51 158 PHE B CA 1
ATOM 2684 C C . PHE B 1 157 ? 15.923 6.460 -41.405 1.00 11.34 158 PHE B C 1
ATOM 2685 O O . PHE B 1 157 ? 15.938 7.527 -40.771 1.00 11.57 158 PHE B O 1
ATOM 2693 N N . LEU B 1 158 ? 15.431 5.321 -40.931 1.00 11.48 159 LEU B N 1
ATOM 2694 C CA . LEU B 1 158 ? 14.881 5.255 -39.546 1.00 11.44 159 LEU B CA 1
ATOM 2695 C C . LEU B 1 158 ? 16.022 5.433 -38.538 1.00 11.94 159 LEU B C 1
ATOM 2696 O O . LEU B 1 158 ? 15.766 6.084 -37.523 1.00 12.77 159 LEU B O 1
ATOM 2701 N N . ASP B 1 159 ? 17.232 5.017 -38.882 1.00 12.69 160 ASP B N 1
ATOM 2702 C CA . ASP B 1 159 ? 18.407 5.292 -38.015 1.00 13.52 160 ASP B CA 1
ATOM 2703 C C . ASP B 1 159 ? 18.703 6.789 -38.046 1.00 13.37 160 ASP B C 1
ATOM 2704 O O . ASP B 1 159 ? 18.836 7.411 -36.984 1.00 12.84 160 ASP B O 1
ATOM 2709 N N . VAL B 1 160 ? 18.841 7.440 -39.199 1.00 13.74 161 VAL B N 1
ATOM 2710 C CA . VAL B 1 160 ? 19.209 8.881 -39.156 1.00 14.43 161 VAL B CA 1
ATOM 2711 C C . VAL B 1 160 ? 18.082 9.689 -38.499 1.00 13.82 161 VAL B C 1
ATOM 2712 O O . VAL B 1 160 ? 18.355 10.725 -37.830 1.00 13.99 161 VAL B O 1
ATOM 2716 N N . CYS B 1 161 ? 16.815 9.270 -38.667 1.00 13.06 162 CYS B N 1
ATOM 2717 C CA B CYS B 1 161 ? 15.658 9.923 -37.979 0.97 13.10 162 CYS B CA 1
ATOM 2718 C C . CYS B 1 161 ? 15.877 9.968 -36.464 1.00 13.26 162 CYS B C 1
ATOM 2719 O O . CYS B 1 161 ? 15.599 10.991 -35.870 1.00 12.67 162 CYS B O 1
ATOM 2722 N N . ALA B 1 162 ? 16.444 8.935 -35.881 1.00 13.43 163 ALA B N 1
ATOM 2723 C CA . ALA B 1 162 ? 16.853 8.937 -34.466 1.00 13.47 163 ALA B CA 1
ATOM 2724 C C . ALA B 1 162 ? 15.699 9.351 -33.560 1.00 13.92 163 ALA B C 1
ATOM 2725 O O . ALA B 1 162 ? 15.971 9.965 -32.535 1.00 12.78 163 ALA B O 1
ATOM 2727 N N . GLY B 1 163 ? 14.471 8.919 -33.909 1.00 13.26 164 GLY B N 1
ATOM 2728 C CA . GLY B 1 163 ? 13.268 9.183 -33.089 1.00 14.36 164 GLY B CA 1
ATOM 2729 C C . GLY B 1 163 ? 12.607 10.498 -33.401 1.00 14.73 164 GLY B C 1
ATOM 2730 O O . GLY B 1 163 ? 11.546 10.817 -32.747 1.00 16.88 164 GLY B O 1
ATOM 2731 N N . ASN B 1 164 ? 13.186 11.315 -34.299 1.00 14.16 165 ASN B N 1
ATOM 2732 C CA . ASN B 1 164 ? 12.711 12.707 -34.520 1.00 15.03 165 ASN B CA 1
ATOM 2733 C C . ASN B 1 164 ? 11.720 12.787 -35.697 1.00 13.69 165 ASN B C 1
ATOM 2734 O O . ASN B 1 164 ? 11.186 13.829 -35.888 1.00 14.57 165 ASN B O 1
ATOM 2739 N N . CYS B 1 165 ? 11.584 11.761 -36.511 1.00 14.35 166 CYS B N 1
ATOM 2740 C CA . CYS B 1 165 ? 10.600 11.758 -37.615 1.00 13.54 166 CYS B CA 1
ATOM 2741 C C . CYS B 1 165 ? 9.253 11.297 -37.059 1.00 13.26 166 CYS B C 1
ATOM 2742 O O . CYS B 1 165 ? 9.210 10.185 -36.509 1.00 14.29 166 CYS B O 1
ATOM 2745 N N . LYS B 1 166 ? 8.187 12.073 -37.285 1.00 11.67 167 LYS B N 1
ATOM 2746 C CA . LYS B 1 166 ? 6.825 11.725 -36.807 1.00 12.59 167 LYS B CA 1
ATOM 2747 C C . LYS B 1 166 ? 6.204 10.884 -37.910 1.00 11.49 167 LYS B C 1
ATOM 2748 O O . LYS B 1 166 ? 5.797 11.429 -38.939 1.00 12.49 167 LYS B O 1
ATOM 2754 N N . ILE B 1 167 ? 6.253 9.582 -37.755 1.00 10.91 168 ILE B N 1
ATOM 2755 C CA . ILE B 1 167 ? 5.836 8.599 -38.786 1.00 11.10 168 ILE B CA 1
ATOM 2756 C C . ILE B 1 167 ? 4.739 7.720 -38.195 1.00 11.80 168 ILE B C 1
ATOM 2757 O O . ILE B 1 167 ? 4.971 6.987 -37.167 1.00 13.25 168 ILE B O 1
ATOM 2762 N N . ASP B 1 168 ? 3.572 7.762 -38.814 1.00 11.39 169 ASP B N 1
ATOM 2763 C CA . ASP B 1 168 ? 2.420 6.940 -38.384 1.00 11.76 169 ASP B CA 1
ATOM 2764 C C . ASP B 1 168 ? 2.435 5.597 -39.120 1.00 11.61 169 ASP B C 1
ATOM 2765 O O . ASP B 1 168 ? 1.981 4.607 -38.562 1.00 12.32 169 ASP B O 1
ATOM 2770 N N . PHE B 1 169 ? 3.023 5.503 -40.294 1.00 10.47 170 PHE B N 1
ATOM 2771 C CA . PHE B 1 169 ? 3.021 4.230 -41.057 1.00 10.32 170 PHE B CA 1
ATOM 2772 C C . PHE B 1 169 ? 4.178 4.257 -42.036 1.00 9.86 170 PHE B C 1
ATOM 2773 O O . PHE B 1 169 ? 4.540 5.339 -42.518 1.00 10.03 170 PHE B O 1
ATOM 2781 N N . LEU B 1 170 ? 4.750 3.097 -42.298 1.00 9.81 171 LEU B N 1
ATOM 2782 C CA . LEU B 1 170 ? 5.728 2.963 -43.397 1.00 10.16 171 LEU B CA 1
ATOM 2783 C C . LEU B 1 170 ? 4.973 2.802 -44.710 1.00 9.90 171 LEU B C 1
ATOM 2784 O O . LEU B 1 170 ? 3.947 2.058 -44.750 1.00 10.82 171 LEU B O 1
ATOM 2789 N N . ALA B 1 171 ? 5.498 3.362 -45.782 1.00 8.93 172 ALA B N 1
ATOM 2790 C CA . ALA B 1 171 ? 5.001 3.098 -47.143 1.00 9.32 172 ALA B CA 1
ATOM 2791 C C . ALA B 1 171 ? 5.982 2.232 -47.926 1.00 9.06 172 ALA B C 1
ATOM 2792 O O . ALA B 1 171 ? 7.149 2.510 -47.872 1.00 9.39 172 ALA B O 1
ATOM 2794 N N . VAL B 1 172 ? 5.508 1.180 -48.560 1.00 9.00 173 VAL B N 1
ATOM 2795 C CA . VAL B 1 172 ? 6.388 0.238 -49.280 1.00 9.03 173 VAL B CA 1
ATOM 2796 C C . VAL B 1 172 ? 5.768 -0.158 -50.615 1.00 8.88 173 VAL B C 1
ATOM 2797 O O . VAL B 1 172 ? 4.515 -0.038 -50.802 1.00 9.48 173 VAL B O 1
ATOM 2801 N N . HIS B 1 173 ? 6.652 -0.567 -51.512 1.00 9.01 174 HIS B N 1
ATOM 2802 C CA . HIS B 1 173 ? 6.301 -0.992 -52.888 1.00 9.33 174 HIS B CA 1
ATOM 2803 C C . HIS B 1 173 ? 6.848 -2.380 -53.178 1.00 9.53 174 HIS B C 1
ATOM 2804 O O . HIS B 1 173 ? 7.963 -2.663 -52.725 1.00 10.79 174 HIS B O 1
ATOM 2811 N N . TRP B 1 174 ? 6.126 -3.131 -53.951 1.00 10.19 175 TRP B N 1
ATOM 2812 C CA . TRP B 1 174 ? 6.593 -4.478 -54.413 1.00 10.59 175 TRP B CA 1
ATOM 2813 C C . TRP B 1 174 ? 6.185 -4.690 -55.853 1.00 11.01 175 TRP B C 1
ATOM 2814 O O . TRP B 1 174 ? 4.993 -4.657 -56.189 1.00 11.71 175 TRP B O 1
ATOM 2825 N N . HIS B 1 175 ? 7.159 -4.891 -56.685 1.00 11.36 176 HIS B N 1
ATOM 2826 C CA . HIS B 1 175 ? 6.917 -5.319 -58.081 1.00 11.80 176 HIS B CA 1
ATOM 2827 C C . HIS B 1 175 ? 7.744 -6.573 -58.320 1.00 12.92 176 HIS B C 1
ATOM 2828 O O . HIS B 1 175 ? 8.982 -6.559 -58.083 1.00 13.29 176 HIS B O 1
ATOM 2835 N N . GLY B 1 176 ? 7.089 -7.623 -58.806 1.00 13.89 177 GLY B N 1
ATOM 2836 C CA . GLY B 1 176 ? 7.863 -8.817 -59.149 1.00 15.00 177 GLY B CA 1
ATOM 2837 C C . GLY B 1 176 ? 6.947 -9.786 -59.875 1.00 14.76 177 GLY B C 1
ATOM 2838 O O . GLY B 1 176 ? 5.804 -9.508 -60.127 1.00 14.48 177 GLY B O 1
ATOM 2839 N N . PRO B 1 177 ? 7.419 -10.988 -60.245 1.00 17.94 178 PRO B N 1
ATOM 2840 C CA . PRO B 1 177 ? 6.554 -11.923 -60.951 1.00 17.14 178 PRO B CA 1
ATOM 2841 C C . PRO B 1 177 ? 5.374 -12.414 -60.117 1.00 15.58 178 PRO B C 1
ATOM 2842 O O . PRO B 1 177 ? 5.539 -12.662 -58.893 1.00 16.06 178 PRO B O 1
ATOM 2846 N N . SER B 1 178 ? 4.263 -12.610 -60.811 1.00 15.20 179 SER B N 1
ATOM 2847 C CA . SER B 1 178 ? 2.974 -13.064 -60.254 1.00 15.74 179 SER B CA 1
ATOM 2848 C C . SER B 1 178 ? 3.224 -14.409 -59.572 1.00 15.76 179 SER B C 1
ATOM 2849 O O . SER B 1 178 ? 2.577 -14.651 -58.571 1.00 15.83 179 SER B O 1
ATOM 2852 N N . GLY B 1 179 ? 4.186 -15.197 -60.055 1.00 16.45 180 GLY B N 1
ATOM 2853 C CA . GLY B 1 179 ? 4.532 -16.509 -59.466 1.00 17.31 180 GLY B CA 1
ATOM 2854 C C . GLY B 1 179 ? 5.324 -16.439 -58.180 1.00 18.85 180 GLY B C 1
ATOM 2855 O O . GLY B 1 179 ? 5.449 -17.489 -57.501 1.00 18.19 180 GLY B O 1
ATOM 2856 N N . ASN B 1 180 ? 5.720 -15.242 -57.732 1.00 19.06 181 ASN B N 1
ATOM 2857 C CA . ASN B 1 180 ? 6.626 -15.015 -56.569 1.00 19.59 181 ASN B CA 1
ATOM 2858 C C . ASN B 1 180 ? 5.796 -14.431 -55.409 1.00 19.64 181 ASN B C 1
ATOM 2859 O O . ASN B 1 180 ? 6.322 -13.610 -54.675 1.00 17.77 181 ASN B O 1
ATOM 2864 N N . VAL B 1 181 ? 4.555 -14.872 -55.219 1.00 19.40 182 VAL B N 1
ATOM 2865 C CA . VAL B 1 181 ? 3.625 -14.316 -54.181 1.00 21.59 182 VAL B CA 1
ATOM 2866 C C . VAL B 1 181 ? 4.232 -14.551 -52.807 1.00 21.31 182 VAL B C 1
ATOM 2867 O O . VAL B 1 181 ? 4.042 -13.729 -51.879 1.00 17.59 182 VAL B O 1
ATOM 2871 N N . ASP B 1 182 ? 4.954 -15.644 -52.586 1.00 18.63 183 ASP B N 1
ATOM 2872 C CA . ASP B 1 182 ? 5.508 -15.818 -51.223 1.00 20.52 183 ASP B CA 1
ATOM 2873 C C . ASP B 1 182 ? 6.501 -14.689 -50.952 1.00 18.45 183 ASP B C 1
ATOM 2874 O O . ASP B 1 182 ? 6.687 -14.296 -49.803 1.00 19.42 183 ASP B O 1
ATOM 2879 N N . ASP B 1 183 ? 7.189 -14.211 -51.982 1.00 17.10 184 ASP B N 1
ATOM 2880 C CA . ASP B 1 183 ? 8.206 -13.160 -51.767 1.00 16.94 184 ASP B CA 1
ATOM 2881 C C . ASP B 1 183 ? 7.474 -11.857 -51.428 1.00 15.67 184 ASP B C 1
ATOM 2882 O O . ASP B 1 183 ? 8.007 -11.092 -50.589 1.00 15.74 184 ASP B O 1
ATOM 2887 N N . PHE B 1 184 ? 6.349 -11.608 -52.094 1.00 15.67 185 PHE B N 1
ATOM 2888 C CA . PHE B 1 184 ? 5.474 -10.440 -51.803 1.00 14.76 185 PHE B CA 1
ATOM 2889 C C . PHE B 1 184 ? 5.087 -10.496 -50.315 1.00 14.92 185 PHE B C 1
ATOM 2890 O O . PHE B 1 184 ? 5.209 -9.498 -49.538 1.00 14.29 185 PHE B O 1
ATOM 2898 N N . LYS B 1 185 ? 4.558 -11.626 -49.865 1.00 14.35 186 LYS B N 1
ATOM 2899 C CA . LYS B 1 185 ? 4.148 -11.752 -48.432 1.00 14.95 186 LYS B CA 1
ATOM 2900 C C . LYS B 1 185 ? 5.344 -11.599 -47.489 1.00 15.01 186 LYS B C 1
ATOM 2901 O O . LYS B 1 185 ? 5.245 -10.923 -46.404 1.00 15.17 186 LYS B O 1
ATOM 2907 N N . ARG B 1 186 ? 6.495 -12.153 -47.847 1.00 15.47 187 ARG B N 1
ATOM 2908 C CA . ARG B 1 186 ? 7.709 -12.024 -47.001 1.00 17.37 187 ARG B CA 1
ATOM 2909 C C . ARG B 1 186 ? 8.174 -10.566 -46.929 1.00 16.57 187 ARG B C 1
ATOM 2910 O O . ARG B 1 186 ? 8.537 -10.085 -45.839 1.00 16.49 187 ARG B O 1
ATOM 2918 N N . TYR B 1 187 ? 8.097 -9.856 -48.051 1.00 14.78 188 TYR B N 1
ATOM 2919 C CA . TYR B 1 187 ? 8.543 -8.454 -48.084 1.00 13.87 188 TYR B CA 1
ATOM 2920 C C . TYR B 1 187 ? 7.637 -7.590 -47.216 1.00 12.81 188 TYR B C 1
ATOM 2921 O O . TYR B 1 187 ? 8.128 -6.806 -46.359 1.00 12.20 188 TYR B O 1
ATOM 2930 N N . VAL B 1 188 ? 6.323 -7.748 -47.357 1.00 13.06 189 VAL B N 1
ATOM 2931 C CA . VAL B 1 188 ? 5.357 -7.005 -46.506 1.00 12.73 189 VAL B CA 1
ATOM 2932 C C . VAL B 1 188 ? 5.545 -7.380 -45.025 1.00 13.48 189 VAL B C 1
ATOM 2933 O O . VAL B 1 188 ? 5.593 -6.480 -44.182 1.00 12.91 189 VAL B O 1
ATOM 2937 N N . SER B 1 189 ? 5.726 -8.670 -44.705 1.00 13.68 190 SER B N 1
ATOM 2938 C CA . SER B 1 189 ? 6.005 -9.101 -43.318 1.00 13.93 190 SER B CA 1
ATOM 2939 C C . SER B 1 189 ? 7.266 -8.430 -42.752 1.00 13.81 190 SER B C 1
ATOM 2940 O O . SER B 1 189 ? 7.267 -8.030 -41.550 1.00 14.05 190 SER B O 1
ATOM 2943 N N . GLU B 1 190 ? 8.338 -8.376 -43.552 1.00 14.42 191 GLU B N 1
ATOM 2944 C CA . GLU B 1 190 ? 9.610 -7.761 -43.144 1.00 16.10 191 GLU B CA 1
ATOM 2945 C C . GLU B 1 190 ? 9.417 -6.264 -42.943 1.00 15.02 191 GLU B C 1
ATOM 2946 O O . GLU B 1 190 ? 9.939 -5.732 -41.971 1.00 14.07 191 GLU B O 1
ATOM 2952 N N . ALA B 1 191 ? 8.605 -5.624 -43.795 1.00 14.51 192 ALA B N 1
ATOM 2953 C CA . ALA B 1 191 ? 8.340 -4.180 -43.660 1.00 13.35 192 ALA B CA 1
ATOM 2954 C C . ALA B 1 191 ? 7.649 -3.911 -42.341 1.00 12.98 192 ALA B C 1
ATOM 2955 O O . ALA B 1 191 ? 8.034 -2.970 -41.620 1.00 13.12 192 ALA B O 1
ATOM 2957 N N . ILE B 1 192 ? 6.654 -4.711 -42.017 1.00 13.14 193 ILE B N 1
ATOM 2958 C CA . ILE B 1 192 ? 5.934 -4.583 -40.735 1.00 13.36 193 ILE B CA 1
ATOM 2959 C C . ILE B 1 192 ? 6.888 -4.766 -39.572 1.00 13.99 193 ILE B C 1
ATOM 2960 O O . ILE B 1 192 ? 6.865 -3.963 -38.630 1.00 13.48 193 ILE B O 1
ATOM 2965 N N . ALA B 1 193 ? 7.690 -5.805 -39.611 1.00 14.06 194 ALA B N 1
ATOM 2966 C CA . ALA B 1 193 ? 8.657 -6.068 -38.518 1.00 14.70 194 ALA B CA 1
ATOM 2967 C C . ALA B 1 193 ? 9.653 -4.921 -38.407 1.00 14.92 194 ALA B C 1
ATOM 2968 O O . ALA B 1 193 ? 10.003 -4.562 -37.285 1.00 17.41 194 ALA B O 1
ATOM 2970 N N . LEU B 1 194 ? 10.078 -4.309 -39.537 1.00 14.93 195 LEU B N 1
ATOM 2971 C CA . LEU B 1 194 ? 11.041 -3.196 -39.465 1.00 15.05 195 LEU B CA 1
ATOM 2972 C C . LEU B 1 194 ? 10.369 -2.010 -38.786 1.00 14.18 195 LEU B C 1
ATOM 2973 O O . LEU B 1 194 ? 10.988 -1.414 -37.912 1.00 14.04 195 LEU B O 1
ATOM 2978 N N . GLY B 1 195 ? 9.129 -1.682 -39.158 1.00 14.40 196 GLY B N 1
ATOM 2979 C CA . GLY B 1 195 ? 8.385 -0.573 -38.515 1.00 14.28 196 GLY B CA 1
ATOM 2980 C C . GLY B 1 195 ? 8.310 -0.798 -37.022 1.00 15.54 196 GLY B C 1
ATOM 2981 O O . GLY B 1 195 ? 8.651 0.095 -36.242 1.00 14.99 196 GLY B O 1
ATOM 2982 N N . GLN B 1 196 ? 8.026 -2.023 -36.623 1.00 15.63 197 GLN B N 1
ATOM 2983 C CA . GLN B 1 196 ? 7.817 -2.330 -35.183 1.00 16.82 197 GLN B CA 1
ATOM 2984 C C . GLN B 1 196 ? 9.105 -2.088 -34.366 1.00 17.89 197 GLN B C 1
ATOM 2985 O O . GLN B 1 196 ? 9.001 -1.610 -33.222 1.00 18.43 197 GLN B O 1
ATOM 2991 N N . LYS B 1 197 ? 10.277 -2.292 -34.945 1.00 19.22 198 LYS B N 1
ATOM 2992 C CA . LYS B 1 197 ? 11.600 -2.082 -34.285 1.00 20.50 198 LYS B CA 1
ATOM 2993 C C . LYS B 1 197 ? 11.759 -0.603 -33.977 1.00 18.97 198 LYS B C 1
ATOM 2994 O O . LYS B 1 197 ? 12.517 -0.270 -33.097 1.00 20.11 198 LYS B O 1
ATOM 3000 N N . TYR B 1 198 ? 11.127 0.279 -34.769 1.00 17.13 199 TYR B N 1
ATOM 3001 C CA . TYR B 1 198 ? 11.239 1.756 -34.634 1.00 16.13 199 TYR B CA 1
ATOM 3002 C C . TYR B 1 198 ? 9.934 2.382 -34.136 1.00 15.85 199 TYR B C 1
ATOM 3003 O O . TYR B 1 198 ? 9.818 3.590 -34.217 1.00 15.95 199 TYR B O 1
ATOM 3012 N N . GLY B 1 199 ? 9.035 1.604 -33.526 1.00 16.51 200 GLY B N 1
ATOM 3013 C CA . GLY B 1 199 ? 7.778 2.096 -32.908 1.00 16.77 200 GLY B CA 1
ATOM 3014 C C . GLY B 1 199 ? 6.673 2.458 -33.901 1.00 16.17 200 GLY B C 1
ATOM 3015 O O . GLY B 1 199 ? 5.790 3.215 -33.522 1.00 17.65 200 GLY B O 1
ATOM 3016 N N . ILE B 1 200 ? 6.755 1.964 -35.132 1.00 14.65 201 ILE B N 1
ATOM 3017 C CA . ILE B 1 200 ? 5.797 2.274 -36.232 1.00 15.65 201 ILE B CA 1
ATOM 3018 C C . ILE B 1 200 ? 5.023 0.978 -36.515 1.00 15.67 201 ILE B C 1
ATOM 3019 O O . ILE B 1 200 ? 5.584 0.025 -37.005 1.00 17.21 201 ILE B O 1
ATOM 3024 N N . GLY B 1 201 ? 3.766 0.968 -36.137 1.00 17.64 202 GLY B N 1
ATOM 3025 C CA . GLY B 1 201 ? 2.945 -0.241 -35.964 1.00 19.33 202 GLY B CA 1
ATOM 3026 C C . GLY B 1 201 ? 2.060 -0.528 -37.151 1.00 21.47 202 GLY B C 1
ATOM 3027 O O . GLY B 1 201 ? 1.141 -1.359 -36.978 1.00 30.28 202 GLY B O 1
ATOM 3028 N N . THR B 1 202 ? 2.338 0.035 -38.335 1.00 17.57 203 THR B N 1
ATOM 3029 C CA . THR B 1 202 ? 1.604 -0.401 -39.536 1.00 15.81 203 THR B CA 1
ATOM 3030 C C . THR B 1 202 ? 2.296 0.091 -40.796 1.00 13.45 203 THR B C 1
ATOM 3031 O O . THR B 1 202 ? 3.190 0.941 -40.734 1.00 12.62 203 THR B O 1
ATOM 3035 N N . VAL B 1 203 ? 1.897 -0.495 -41.896 1.00 12.62 204 VAL B N 1
ATOM 3036 C CA . VAL B 1 203 ? 2.411 -0.100 -43.214 1.00 12.03 204 VAL B CA 1
ATOM 3037 C C . VAL B 1 203 ? 1.255 0.087 -44.179 1.00 11.00 204 VAL B C 1
ATOM 3038 O O . VAL B 1 203 ? 0.139 -0.402 -43.990 1.00 11.52 204 VAL B O 1
ATOM 3042 N N . TRP B 1 204 ? 1.542 0.904 -45.180 1.00 9.49 205 TRP B N 1
ATOM 3043 C CA . TRP B 1 204 ? 0.744 0.988 -46.427 1.00 9.34 205 TRP B CA 1
ATOM 3044 C C . TRP B 1 204 ? 1.555 0.400 -47.574 1.00 9.08 205 TRP B C 1
ATOM 3045 O O . TRP B 1 204 ? 2.690 0.768 -47.739 1.00 9.76 205 TRP B O 1
ATOM 3056 N N . VAL B 1 205 ? 0.952 -0.507 -48.296 1.00 9.14 206 VAL B N 1
ATOM 3057 C CA . VAL B 1 205 ? 1.587 -1.050 -49.538 1.00 9.34 206 VAL B CA 1
ATOM 3058 C C . VAL B 1 205 ? 1.073 -0.191 -50.702 1.00 9.17 206 VAL B C 1
ATOM 3059 O O . VAL B 1 205 ? 0.054 -0.496 -51.326 1.00 9.63 206 VAL B O 1
ATOM 3063 N N . THR B 1 206 ? 1.727 0.935 -50.965 1.00 9.06 207 THR B N 1
ATOM 3064 C CA . THR B 1 206 ? 1.201 2.020 -51.853 1.00 8.53 207 THR B CA 1
ATOM 3065 C C . THR B 1 206 ? 1.434 1.719 -53.340 1.00 8.92 207 THR B C 1
ATOM 3066 O O . THR B 1 206 ? 0.866 2.379 -54.153 1.00 9.12 207 THR B O 1
ATOM 3070 N N . GLU B 1 207 ? 2.204 0.684 -53.652 1.00 8.83 208 GLU B N 1
ATOM 3071 C CA . GLU B 1 207 ? 2.226 0.069 -55.001 1.00 9.36 208 GLU B CA 1
ATOM 3072 C C . GLU B 1 207 ? 2.479 -1.441 -54.813 1.00 9.85 208 GLU B C 1
ATOM 3073 O O . GLU B 1 207 ? 3.426 -1.828 -54.111 1.00 9.75 208 GLU B O 1
ATOM 3079 N N . PHE B 1 208 ? 1.744 -2.253 -55.557 1.00 10.13 209 PHE B N 1
ATOM 3080 C CA . PHE B 1 208 ? 2.152 -3.659 -55.737 1.00 11.09 209 PHE B CA 1
ATOM 3081 C C . PHE B 1 208 ? 1.645 -4.092 -57.089 1.00 11.83 209 PHE B C 1
ATOM 3082 O O . PHE B 1 208 ? 0.518 -3.815 -57.471 1.00 11.68 209 PHE B O 1
ATOM 3090 N N . GLU B 1 209 ? 2.447 -4.939 -57.743 1.00 13.62 210 GLU B N 1
ATOM 3091 C CA . GLU B 1 209 ? 2.100 -5.505 -59.062 1.00 15.22 210 GLU B CA 1
ATOM 3092 C C . GLU B 1 209 ? 2.726 -6.891 -59.157 1.00 15.47 210 GLU B C 1
ATOM 3093 O O . GLU B 1 209 ? 3.953 -6.995 -59.067 1.00 13.75 210 GLU B O 1
ATOM 3099 N N . GLY B 1 210 ? 1.839 -7.881 -59.306 1.00 15.67 211 GLY B N 1
ATOM 3100 C CA . GLY B 1 210 ? 2.281 -9.247 -59.655 1.00 15.98 211 GLY B CA 1
ATOM 3101 C C . GLY B 1 210 ? 2.304 -9.335 -61.152 1.00 16.98 211 GLY B C 1
ATOM 3102 O O . GLY B 1 210 ? 1.203 -9.355 -61.715 1.00 22.04 211 GLY B O 1
ATOM 3103 N N . GLN B 1 211 ? 3.471 -9.255 -61.768 1.00 16.86 212 GLN B N 1
ATOM 3104 C CA . GLN B 1 211 ? 3.563 -9.138 -63.244 1.00 18.03 212 GLN B CA 1
ATOM 3105 C C . GLN B 1 211 ? 3.324 -10.466 -63.948 1.00 19.00 212 GLN B C 1
ATOM 3106 O O . GLN B 1 211 ? 3.702 -11.533 -63.441 1.00 19.09 212 GLN B O 1
ATOM 3112 N N . GLY B 1 212 ? 2.779 -10.345 -65.128 1.00 17.72 213 GLY B N 1
ATOM 3113 C CA . GLY B 1 212 ? 2.473 -11.498 -65.988 1.00 18.70 213 GLY B CA 1
ATOM 3114 C C . GLY B 1 212 ? 1.260 -11.209 -66.836 1.00 19.45 213 GLY B C 1
ATOM 3115 O O . GLY B 1 212 ? 0.815 -10.040 -66.907 1.00 19.07 213 GLY B O 1
ATOM 3116 N N . ASP B 1 213 ? 0.693 -12.214 -67.506 1.00 19.50 214 ASP B N 1
ATOM 3117 C CA . ASP B 1 213 ? -0.509 -11.926 -68.335 1.00 19.24 214 ASP B CA 1
ATOM 3118 C C . ASP B 1 213 ? -1.744 -11.718 -67.454 1.00 18.31 214 ASP B C 1
ATOM 3119 O O . ASP B 1 213 ? -1.625 -11.804 -66.196 1.00 17.75 214 ASP B O 1
ATOM 3124 N N . GLU B 1 214 ? -2.912 -11.451 -68.032 1.00 19.41 215 GLU B N 1
ATOM 3125 C CA . GLU B 1 214 ? -4.100 -10.987 -67.259 1.00 20.12 215 GLU B CA 1
ATOM 3126 C C . GLU B 1 214 ? -4.581 -12.078 -66.304 1.00 19.65 215 GLU B C 1
ATOM 3127 O O . GLU B 1 214 ? -4.882 -11.768 -65.167 1.00 18.72 215 GLU B O 1
ATOM 3133 N N . GLU B 1 215 ? -4.645 -13.334 -66.751 1.00 19.56 216 GLU B N 1
ATOM 3134 C CA . GLU B 1 215 ? -5.049 -14.440 -65.867 1.00 20.51 216 GLU B CA 1
ATOM 3135 C C . GLU B 1 215 ? -4.047 -14.570 -64.689 1.00 19.01 216 GLU B C 1
ATOM 3136 O O . GLU B 1 215 ? -4.462 -14.777 -63.562 1.00 19.48 216 GLU B O 1
ATOM 3142 N N . ALA B 1 216 ? -2.745 -14.439 -64.946 1.00 18.52 217 ALA B N 1
ATOM 3143 C CA . ALA B 1 216 ? -1.670 -14.538 -63.933 1.00 18.46 217 ALA B CA 1
ATOM 3144 C C . ALA B 1 216 ? -1.925 -13.447 -62.908 1.00 17.62 217 ALA B C 1
ATOM 3145 O O . ALA B 1 216 ? -1.807 -13.740 -61.662 1.00 18.64 217 ALA B O 1
ATOM 3147 N N . GLN B 1 217 ? -2.185 -12.243 -63.406 1.00 18.74 218 GLN B N 1
ATOM 3148 C CA . GLN B 1 217 ? -2.476 -11.090 -62.502 1.00 18.85 218 GLN B CA 1
ATOM 3149 C C . GLN B 1 217 ? -3.757 -11.316 -61.701 1.00 18.59 218 GLN B C 1
ATOM 3150 O O . GLN B 1 217 ? -3.761 -11.028 -60.480 1.00 18.06 218 GLN B O 1
ATOM 3156 N N . VAL B 1 218 ? -4.829 -11.800 -62.316 1.00 17.71 219 VAL B N 1
ATOM 3157 C CA . VAL B 1 218 ? -6.074 -12.065 -61.546 1.00 18.39 219 VAL B CA 1
ATOM 3158 C C . VAL B 1 218 ? -5.778 -13.082 -60.443 1.00 19.72 219 VAL B C 1
ATOM 3159 O O . VAL B 1 218 ? -6.290 -12.920 -59.329 1.00 18.74 219 VAL B O 1
ATOM 3163 N N . ASN B 1 219 ? -5.064 -14.169 -60.751 1.00 19.48 220 ASN B N 1
ATOM 3164 C CA . ASN B 1 219 ? -4.821 -15.230 -59.736 1.00 19.76 220 ASN B CA 1
ATOM 3165 C C . ASN B 1 219 ? -3.986 -14.657 -58.576 1.00 19.75 220 ASN B C 1
ATOM 3166 O O . ASN B 1 219 ? -4.214 -15.110 -57.424 1.00 19.36 220 ASN B O 1
ATOM 3171 N N . PHE B 1 220 ? -2.977 -13.822 -58.868 1.00 18.51 221 PHE B N 1
ATOM 3172 C CA . PHE B 1 220 ? -2.132 -13.118 -57.874 1.00 17.29 221 PHE B CA 1
ATOM 3173 C C . PHE B 1 220 ? -3.064 -12.334 -56.928 1.00 17.50 221 PHE B C 1
ATOM 3174 O O . PHE B 1 220 ? -3.007 -12.506 -55.660 1.00 16.60 221 PHE B O 1
ATOM 3182 N N . LEU B 1 221 ? -3.935 -11.523 -57.492 1.00 16.17 222 LEU B N 1
ATOM 3183 C CA . LEU B 1 221 ? -4.916 -10.753 -56.669 1.00 16.84 222 LEU B CA 1
ATOM 3184 C C . LEU B 1 221 ? -5.835 -11.657 -55.833 1.00 17.08 222 LEU B C 1
ATOM 3185 O O . LEU B 1 221 ? -6.141 -11.311 -54.653 1.00 16.95 222 LEU B O 1
ATOM 3190 N N . LYS B 1 222 ? -6.281 -12.788 -56.381 1.00 17.20 223 LYS B N 1
ATOM 3191 C CA . LYS B 1 222 ? -7.178 -13.682 -55.607 1.00 18.76 223 LYS B CA 1
ATOM 3192 C C . LYS B 1 222 ? -6.471 -14.211 -54.364 1.00 19.33 223 LYS B C 1
ATOM 3193 O O . LYS B 1 222 ? -7.186 -14.419 -53.347 1.00 18.83 223 LYS B O 1
ATOM 3199 N N . GLU B 1 223 ? -5.149 -14.416 -54.438 1.00 19.03 224 GLU B N 1
ATOM 3200 C CA . GLU B 1 223 ? -4.344 -14.796 -53.260 1.00 19.55 224 GLU B CA 1
ATOM 3201 C C . GLU B 1 223 ? -4.073 -13.560 -52.378 1.00 18.99 224 GLU B C 1
ATOM 3202 O O . GLU B 1 223 ? -4.258 -13.650 -51.142 1.00 20.82 224 GLU B O 1
ATOM 3208 N N . VAL B 1 224 ? -3.586 -12.464 -52.955 1.00 18.14 225 VAL B N 1
ATOM 3209 C CA . VAL B 1 224 ? -2.963 -11.445 -52.058 1.00 17.34 225 VAL B CA 1
ATOM 3210 C C . VAL B 1 224 ? -4.023 -10.518 -51.476 1.00 17.01 225 VAL B C 1
ATOM 3211 O O . VAL B 1 224 ? -3.802 -10.080 -50.309 1.00 15.58 225 VAL B O 1
ATOM 3215 N N . LEU B 1 225 ? -5.124 -10.234 -52.157 1.00 16.63 226 LEU B N 1
ATOM 3216 C CA . LEU B 1 225 ? -6.098 -9.277 -51.559 1.00 16.49 226 LEU B CA 1
ATOM 3217 C C . LEU B 1 225 ? -6.688 -9.803 -50.252 1.00 17.86 226 LEU B C 1
ATOM 3218 O O . LEU B 1 225 ? -6.717 -9.063 -49.272 1.00 15.87 226 LEU B O 1
ATOM 3223 N N . PRO B 1 226 ? -7.212 -11.032 -50.149 1.00 17.08 227 PRO B N 1
ATOM 3224 C CA . PRO B 1 226 ? -7.705 -11.487 -48.849 1.00 17.85 227 PRO B CA 1
ATOM 3225 C C . PRO B 1 226 ? -6.611 -11.457 -47.762 1.00 17.01 227 PRO B C 1
ATOM 3226 O O . PRO B 1 226 ? -6.907 -11.178 -46.588 1.00 17.99 227 PRO B O 1
ATOM 3230 N N . TRP B 1 227 ? -5.385 -11.834 -48.131 1.00 15.64 228 TRP B N 1
ATOM 3231 C CA . TRP B 1 227 ? -4.234 -11.906 -47.205 1.00 15.76 228 TRP B CA 1
ATOM 3232 C C . TRP B 1 227 ? -4.006 -10.481 -46.681 1.00 15.32 228 TRP B C 1
ATOM 3233 O O . TRP B 1 227 ? -3.804 -10.283 -45.448 1.00 15.04 228 TRP B O 1
ATOM 3244 N N . LEU B 1 228 ? -3.982 -9.505 -47.581 1.00 13.90 229 LEU B N 1
ATOM 3245 C CA . LEU B 1 228 ? -3.752 -8.104 -47.112 1.00 13.95 229 LEU B CA 1
ATOM 3246 C C . LEU B 1 228 ? -4.931 -7.655 -46.248 1.00 13.72 229 LEU B C 1
ATOM 3247 O O . LEU B 1 228 ? -4.703 -6.953 -45.238 1.00 12.98 229 LEU B O 1
ATOM 3252 N N . ASP B 1 229 ? -6.155 -8.004 -46.642 1.00 15.65 230 ASP B N 1
ATOM 3253 C CA . ASP B 1 229 ? -7.372 -7.533 -45.932 1.00 15.49 230 ASP B CA 1
ATOM 3254 C C . ASP B 1 229 ? -7.388 -8.055 -44.500 1.00 16.23 230 ASP B C 1
ATOM 3255 O O . ASP B 1 229 ? -7.857 -7.282 -43.651 1.00 16.19 230 ASP B O 1
ATOM 3260 N N . SER B 1 230 ? -6.863 -9.234 -44.195 1.00 16.29 231 SER B N 1
ATOM 3261 C CA . SER B 1 230 ? -6.837 -9.731 -42.786 1.00 17.89 231 SER B CA 1
ATOM 3262 C C . SER B 1 230 ? -5.495 -9.453 -42.101 1.00 17.96 231 SER B C 1
ATOM 3263 O O . SER B 1 230 ? -5.326 -9.843 -40.884 1.00 18.33 231 SER B O 1
ATOM 3266 N N . ASN B 1 231 ? -4.536 -8.811 -42.760 1.00 15.83 232 ASN B N 1
ATOM 3267 C CA . ASN B 1 231 ? -3.205 -8.553 -42.154 1.00 15.04 232 ASN B CA 1
ATOM 3268 C C . ASN B 1 231 ? -3.346 -7.343 -41.232 1.00 15.52 232 ASN B C 1
ATOM 3269 O O . ASN B 1 231 ? -3.465 -6.259 -41.785 1.00 15.68 232 ASN B O 1
ATOM 3274 N N . ALA B 1 232 ? -3.229 -7.542 -39.912 1.00 16.69 233 ALA B N 1
ATOM 3275 C CA . ALA B 1 232 ? -3.202 -6.481 -38.853 1.00 17.70 233 ALA B CA 1
ATOM 3276 C C . ALA B 1 232 ? -2.224 -5.344 -39.182 1.00 16.31 233 ALA B C 1
ATOM 3277 O O . ALA B 1 232 ? -2.534 -4.171 -38.842 1.00 17.34 233 ALA B O 1
ATOM 3279 N N . GLY B 1 233 ? -1.106 -5.678 -39.829 1.00 14.27 234 GLY B N 1
ATOM 3280 C CA . GLY B 1 233 ? 0.018 -4.787 -40.049 1.00 14.29 234 GLY B CA 1
ATOM 3281 C C . GLY B 1 233 ? -0.133 -3.944 -41.283 1.00 12.91 234 GLY B C 1
ATOM 3282 O O . GLY B 1 233 ? 0.759 -3.108 -41.513 1.00 13.00 234 GLY B O 1
ATOM 3283 N N . VAL B 1 234 ? -1.160 -4.216 -42.086 1.00 12.56 235 VAL B N 1
ATOM 3284 C CA . VAL B 1 234 ? -1.369 -3.448 -43.353 1.00 11.90 235 VAL B CA 1
ATOM 3285 C C . VAL B 1 234 ? -2.639 -2.624 -43.204 1.00 11.75 235 VAL B C 1
ATOM 3286 O O . VAL B 1 234 ? -3.772 -3.190 -43.151 1.00 11.58 235 VAL B O 1
ATOM 3290 N N . GLU B 1 235 ? -2.479 -1.309 -43.135 1.00 11.46 236 GLU B N 1
ATOM 3291 C CA . GLU B 1 235 ? -3.659 -0.430 -42.986 1.00 12.42 236 GLU B CA 1
ATOM 3292 C C . GLU B 1 235 ? -4.344 -0.206 -44.336 1.00 12.11 236 GLU B C 1
ATOM 3293 O O . GLU B 1 235 ? -5.616 -0.132 -44.358 1.00 12.83 236 GLU B O 1
ATOM 3299 N N . ARG B 1 236 ? -3.545 -0.050 -45.393 1.00 11.08 237 ARG B N 1
ATOM 3300 C CA . ARG B 1 236 ? -4.077 0.379 -46.708 1.00 11.06 237 ARG B CA 1
ATOM 3301 C C . ARG B 1 236 ? -3.150 -0.194 -47.753 1.00 10.07 237 ARG B C 1
ATOM 3302 O O . ARG B 1 236 ? -1.933 -0.427 -47.468 1.00 9.90 237 ARG B O 1
ATOM 3310 N N . TYR B 1 237 ? -3.635 -0.268 -48.968 1.00 9.93 238 TYR B N 1
ATOM 3311 C CA . TYR B 1 237 ? -2.800 -0.708 -50.094 1.00 10.19 238 TYR B CA 1
ATOM 3312 C C . TYR B 1 237 ? -3.438 -0.246 -51.379 1.00 10.57 238 TYR B C 1
ATOM 3313 O O . TYR B 1 237 ? -4.616 0.039 -51.392 1.00 10.62 238 TYR B O 1
ATOM 3322 N N . ALA B 1 238 ? -2.650 -0.267 -52.413 1.00 10.97 239 ALA B N 1
ATOM 3323 C CA . ALA B 1 238 ? -3.064 0.098 -53.788 1.00 10.84 239 ALA B CA 1
ATOM 3324 C C . ALA B 1 238 ? -2.352 -0.750 -54.806 1.00 11.63 239 ALA B C 1
ATOM 3325 O O . ALA B 1 238 ? -1.137 -0.698 -54.899 1.00 11.99 239 ALA B O 1
ATOM 3327 N N . SER B 1 239 ? -3.105 -1.535 -55.549 1.00 12.49 240 SER B N 1
ATOM 3328 C CA . SER B 1 239 ? -2.565 -2.212 -56.770 1.00 13.68 240 SER B CA 1
ATOM 3329 C C . SER B 1 239 ? -2.054 -1.176 -57.742 1.00 13.04 240 SER B C 1
ATOM 3330 O O . SER B 1 239 ? -2.602 -0.075 -57.798 1.00 14.50 240 SER B O 1
ATOM 3333 N N . PHE B 1 240 ? -0.971 -1.514 -58.440 1.00 12.41 241 PHE B N 1
ATOM 3334 C CA . PHE B 1 240 ? -0.334 -0.601 -59.396 1.00 12.96 241 PHE B CA 1
ATOM 3335 C C . PHE B 1 240 ? -0.819 -0.939 -60.811 1.00 12.45 241 PHE B C 1
ATOM 3336 O O . PHE B 1 240 ? -0.490 -2.026 -61.327 1.00 13.82 241 PHE B O 1
ATOM 3344 N N . PHE B 1 241 ? -1.588 -0.101 -61.476 1.00 12.93 242 PHE B N 1
ATOM 3345 C CA . PHE B 1 241 ? -2.262 1.090 -60.930 1.00 12.06 242 PHE B CA 1
ATOM 3346 C C . PHE B 1 241 ? -3.483 1.346 -61.789 1.00 12.93 242 PHE B C 1
ATOM 3347 O O . PHE B 1 241 ? -3.663 0.641 -62.768 1.00 13.23 242 PHE B O 1
ATOM 3355 N N . VAL B 1 242 ? -4.291 2.338 -61.445 1.00 11.91 243 VAL B N 1
ATOM 3356 C CA . VAL B 1 242 ? -5.626 2.521 -62.080 1.00 12.86 243 VAL B CA 1
ATOM 3357 C C . VAL B 1 242 ? -5.449 2.534 -63.596 1.00 13.41 243 VAL B C 1
ATOM 3358 O O . VAL B 1 242 ? -6.277 1.882 -64.290 1.00 13.73 243 VAL B O 1
ATOM 3362 N N . ASP B 1 243 ? -4.508 3.323 -64.128 1.00 13.67 244 ASP B N 1
ATOM 3363 C CA . ASP B 1 243 ? -4.506 3.609 -65.580 1.00 15.06 244 ASP B CA 1
ATOM 3364 C C . ASP B 1 243 ? -4.196 2.330 -66.368 1.00 16.25 244 ASP B C 1
ATOM 3365 O O . ASP B 1 243 ? -4.633 2.234 -67.527 1.00 18.92 244 ASP B O 1
ATOM 3370 N N A ASN B 1 244 ? -3.555 1.339 -65.742 0.60 15.85 245 ASN B N 1
ATOM 3371 N N B ASN B 1 244 ? -3.534 1.329 -65.784 0.40 15.85 245 ASN B N 1
ATOM 3372 C CA A ASN B 1 244 ? -3.215 0.069 -66.434 0.60 16.16 245 ASN B CA 1
ATOM 3373 C CA B ASN B 1 244 ? -3.279 0.046 -66.497 0.40 15.98 245 ASN B CA 1
ATOM 3374 C C A ASN B 1 244 ? -4.315 -0.993 -66.191 0.60 16.73 245 ASN B C 1
ATOM 3375 C C B ASN B 1 244 ? -4.500 -0.890 -66.377 0.40 16.58 245 ASN B C 1
ATOM 3376 O O A ASN B 1 244 ? -4.154 -2.107 -66.819 0.60 16.19 245 ASN B O 1
ATOM 3377 O O B ASN B 1 244 ? -4.613 -1.840 -67.217 0.40 17.13 245 ASN B O 1
ATOM 3386 N N . LEU B 1 245 ? -5.341 -0.696 -65.347 1.00 16.31 246 LEU B N 1
ATOM 3387 C CA . LEU B 1 245 ? -6.508 -1.558 -65.017 1.00 17.16 246 LEU B CA 1
ATOM 3388 C C . LEU B 1 245 ? -7.786 -1.167 -65.798 1.00 18.90 246 LEU B C 1
ATOM 3389 O O . LEU B 1 245 ? -8.810 -1.801 -65.564 1.00 17.93 246 LEU B O 1
ATOM 3394 N N . VAL B 1 246 ? -7.749 -0.139 -66.640 1.00 19.66 247 VAL B N 1
ATOM 3395 C CA . VAL B 1 246 ? -8.870 0.401 -67.459 1.00 23.04 247 VAL B CA 1
ATOM 3396 C C . VAL B 1 246 ? -8.374 0.426 -68.913 1.00 26.10 247 VAL B C 1
ATOM 3397 O O . VAL B 1 246 ? -7.244 0.906 -69.128 1.00 28.12 247 VAL B O 1
ATOM 3401 N N . LYS B 1 247 ? -9.199 0.010 -69.881 1.00 29.00 248 LYS B N 1
ATOM 3402 C CA . LYS B 1 247 ? -8.920 0.131 -71.349 1.00 33.09 248 LYS B CA 1
ATOM 3403 C C . LYS B 1 247 ? -10.181 0.695 -72.031 1.00 34.70 248 LYS B C 1
ATOM 3404 O O . LYS B 1 247 ? -11.270 0.104 -71.788 1.00 29.51 248 LYS B O 1
ATOM 3410 N N . GLY B 1 248 ? -10.063 1.815 -72.778 1.00 36.36 249 GLY B N 1
ATOM 3411 C CA . GLY B 1 248 ? -11.189 2.515 -73.434 1.00 36.32 249 GLY B CA 1
ATOM 3412 C C . GLY B 1 248 ? -12.349 2.760 -72.477 1.00 39.17 249 GLY B C 1
ATOM 3413 O O . GLY B 1 248 ? -13.505 2.474 -72.838 1.00 42.39 249 GLY B O 1
ATOM 3414 N N . GLY B 1 249 ? -12.063 3.259 -71.275 1.00 40.40 250 GLY B N 1
ATOM 3415 C CA . GLY B 1 249 ? -13.102 3.593 -70.280 1.00 40.51 250 GLY B CA 1
ATOM 3416 C C . GLY B 1 249 ? -13.565 2.401 -69.456 1.00 36.98 250 GLY B C 1
ATOM 3417 O O . GLY B 1 249 ? -14.228 2.653 -68.410 1.00 41.67 250 GLY B O 1
ATOM 3418 N N . ALA B 1 250 ? -13.191 1.165 -69.823 1.00 33.11 251 ALA B N 1
ATOM 3419 C CA . ALA B 1 250 ? -13.723 -0.061 -69.173 1.00 29.17 251 ALA B CA 1
ATOM 3420 C C . ALA B 1 250 ? -12.673 -0.777 -68.305 1.00 24.36 251 ALA B C 1
ATOM 3421 O O . ALA B 1 250 ? -11.568 -0.900 -68.750 1.00 22.84 251 ALA B O 1
ATOM 3423 N N . LEU B 1 251 ? -13.071 -1.360 -67.180 1.00 22.85 252 LEU B N 1
ATOM 3424 C CA . LEU B 1 251 ? -12.169 -2.239 -66.393 1.00 22.07 252 LEU B CA 1
ATOM 3425 C C . LEU B 1 251 ? -11.728 -3.442 -67.238 1.00 22.39 252 LEU B C 1
ATOM 3426 O O . LEU B 1 251 ? -12.578 -4.072 -67.873 1.00 24.23 252 LEU B O 1
ATOM 3431 N N . THR B 1 252 ? -10.456 -3.779 -67.198 1.00 20.43 253 THR B N 1
ATOM 3432 C CA . THR B 1 252 ? -9.917 -5.049 -67.713 1.00 19.41 253 THR B CA 1
ATOM 3433 C C . THR B 1 252 ? -10.296 -6.155 -66.729 1.00 19.43 253 THR B C 1
ATOM 3434 O O . THR B 1 252 ? -10.793 -5.889 -65.632 1.00 17.93 253 THR B O 1
ATOM 3438 N N . SER B 1 253 ? -10.027 -7.404 -67.084 1.00 18.98 254 SER B N 1
ATOM 3439 C CA . SER B 1 253 ? -10.289 -8.527 -66.147 1.00 19.02 254 SER B CA 1
ATOM 3440 C C . SER B 1 253 ? -9.546 -8.290 -64.862 1.00 17.71 254 SER B C 1
ATOM 3441 O O . SER B 1 253 ? -10.022 -8.726 -63.831 1.00 18.56 254 SER B O 1
ATOM 3444 N N . VAL B 1 254 ? -8.404 -7.611 -64.924 1.00 18.16 255 VAL B N 1
ATOM 3445 C CA . VAL B 1 254 ? -7.560 -7.403 -63.709 1.00 16.49 255 VAL B CA 1
ATOM 3446 C C . VAL B 1 254 ? -8.235 -6.295 -62.873 1.00 15.81 255 VAL B C 1
ATOM 3447 O O . VAL B 1 254 ? -8.347 -6.423 -61.635 1.00 15.37 255 VAL B O 1
ATOM 3451 N N . GLY B 1 255 ? -8.670 -5.222 -63.539 1.00 15.62 256 GLY B N 1
ATOM 3452 C CA . GLY B 1 255 ? -9.395 -4.129 -62.860 1.00 15.66 256 GLY B CA 1
ATOM 3453 C C . GLY B 1 255 ? -10.669 -4.665 -62.252 1.00 16.44 256 GLY B C 1
ATOM 3454 O O . GLY B 1 255 ? -10.976 -4.374 -61.076 1.00 15.97 256 GLY B O 1
ATOM 3455 N N . LYS B 1 256 ? -11.374 -5.534 -62.985 1.00 18.27 257 LYS B N 1
ATOM 3456 C CA . LYS B 1 256 ? -12.558 -6.161 -62.367 1.00 20.09 257 LYS B CA 1
ATOM 3457 C C . LYS B 1 256 ? -12.181 -6.955 -61.121 1.00 19.64 257 LYS B C 1
ATOM 3458 O O . LYS B 1 256 ? -12.944 -6.849 -60.137 1.00 19.72 257 LYS B O 1
ATOM 3464 N N . ALA B 1 257 ? -11.148 -7.799 -61.168 1.00 17.71 258 ALA B N 1
ATOM 3465 C CA . ALA B 1 257 ? -10.707 -8.560 -59.980 1.00 17.49 258 ALA B CA 1
ATOM 3466 C C . ALA B 1 257 ? -10.451 -7.590 -58.821 1.00 17.27 258 ALA B C 1
ATOM 3467 O O . ALA B 1 257 ? -10.797 -7.920 -57.682 1.00 16.90 258 ALA B O 1
ATOM 3469 N N . TYR B 1 258 ? -9.691 -6.521 -59.078 1.00 16.92 259 TYR B N 1
ATOM 3470 C CA . TYR B 1 258 ? -9.317 -5.529 -58.042 1.00 17.48 259 TYR B CA 1
ATOM 3471 C C . TYR B 1 258 ? -10.598 -4.972 -57.410 1.00 18.49 259 TYR B C 1
ATOM 3472 O O . TYR B 1 258 ? -10.571 -4.823 -56.144 1.00 17.73 259 TYR B O 1
ATOM 3481 N N . LYS B 1 259 ? -11.624 -4.686 -58.224 1.00 19.60 260 LYS B N 1
ATOM 3482 C CA . LYS B 1 259 ? -12.965 -4.169 -57.759 1.00 22.45 260 LYS B CA 1
ATOM 3483 C C . LYS B 1 259 ? -13.740 -5.211 -56.930 1.00 23.63 260 LYS B C 1
ATOM 3484 O O . LYS B 1 259 ? -14.376 -4.838 -55.902 1.00 29.89 260 LYS B O 1
ATOM 3490 N N . THR B 1 260 ? -13.742 -6.484 -57.297 1.00 21.68 261 THR B N 1
ATOM 3491 C CA . THR B 1 260 ? -14.778 -7.431 -56.821 1.00 22.41 261 THR B CA 1
ATOM 3492 C C . THR B 1 260 ? -14.239 -8.335 -55.721 1.00 22.75 261 THR B C 1
ATOM 3493 O O . THR B 1 260 ? -15.066 -8.785 -54.874 1.00 26.70 261 THR B O 1
ATOM 3497 N N . ILE B 1 261 ? -12.951 -8.670 -55.718 1.00 20.56 262 ILE B N 1
ATOM 3498 C CA . ILE B 1 261 ? -12.473 -9.745 -54.822 1.00 21.99 262 ILE B CA 1
ATOM 3499 C C . ILE B 1 261 ? -12.780 -9.344 -53.376 1.00 21.89 262 ILE B C 1
ATOM 3500 O O . ILE B 1 261 ? -13.211 -10.154 -52.582 1.00 26.21 262 ILE B O 1
ATOM 3506 N N . GLY C 1 32 ? -16.219 -21.513 -19.471 1.00 28.00 33 GLY C N 1
ATOM 3507 C CA . GLY C 1 32 ? -15.373 -22.757 -19.367 1.00 26.62 33 GLY C CA 1
ATOM 3508 C C . GLY C 1 32 ? -14.548 -22.764 -18.077 1.00 25.89 33 GLY C C 1
ATOM 3509 O O . GLY C 1 32 ? -15.115 -22.364 -17.026 1.00 30.79 33 GLY C O 1
ATOM 3510 N N . SER C 1 33 ? -13.309 -23.280 -18.088 1.00 24.53 34 SER C N 1
ATOM 3511 C CA . SER C 1 33 ? -12.351 -23.223 -16.939 1.00 23.77 34 SER C CA 1
ATOM 3512 C C . SER C 1 33 ? -12.056 -21.774 -16.561 1.00 21.79 34 SER C C 1
ATOM 3513 O O . SER C 1 33 ? -11.602 -21.523 -15.443 1.00 24.78 34 SER C O 1
ATOM 3516 N N . GLY C 1 34 ? -12.222 -20.843 -17.494 1.00 20.90 35 GLY C N 1
ATOM 3517 C CA . GLY C 1 34 ? -11.868 -19.459 -17.226 1.00 18.53 35 GLY C CA 1
ATOM 3518 C C . GLY C 1 34 ? -10.381 -19.263 -17.473 1.00 16.69 35 GLY C C 1
ATOM 3519 O O . GLY C 1 34 ? -9.974 -18.146 -17.290 1.00 17.37 35 GLY C O 1
ATOM 3520 N N . LYS C 1 35 ? -9.633 -20.263 -17.992 1.00 13.54 36 LYS C N 1
ATOM 3521 C CA . LYS C 1 35 ? -8.179 -20.127 -18.180 1.00 13.06 36 LYS C CA 1
ATOM 3522 C C . LYS C 1 35 ? -7.816 -19.691 -19.609 1.00 12.50 36 LYS C C 1
ATOM 3523 O O . LYS C 1 35 ? -6.722 -19.161 -19.821 1.00 12.30 36 LYS C O 1
ATOM 3529 N N . ARG C 1 36 ? -8.656 -20.020 -20.581 1.00 13.40 37 ARG C N 1
ATOM 3530 C CA . ARG C 1 36 ? -8.264 -19.921 -22.012 1.00 13.63 37 ARG C CA 1
ATOM 3531 C C . ARG C 1 36 ? -8.288 -18.492 -22.576 1.00 14.00 37 ARG C C 1
ATOM 3532 O O . ARG C 1 36 ? -9.262 -17.737 -22.318 1.00 14.63 37 ARG C O 1
ATOM 3540 N N . GLY C 1 37 ? -7.173 -18.135 -23.211 1.00 12.09 38 GLY C N 1
ATOM 3541 C CA . GLY C 1 37 ? -6.894 -16.777 -23.708 1.00 12.01 38 GLY C CA 1
ATOM 3542 C C . GLY C 1 37 ? -6.838 -16.630 -25.211 1.00 11.17 38 GLY C C 1
ATOM 3543 O O . GLY C 1 37 ? -6.548 -17.601 -25.912 1.00 11.07 38 GLY C O 1
ATOM 3544 N N . LEU C 1 38 ? -6.983 -15.413 -25.684 1.00 11.18 39 LEU C N 1
ATOM 3545 C CA . LEU C 1 38 ? -6.891 -15.131 -27.135 1.00 11.59 39 LEU C CA 1
ATOM 3546 C C . LEU C 1 38 ? -5.667 -14.223 -27.336 1.00 11.72 39 LEU C C 1
ATOM 3547 O O . LEU C 1 38 ? -5.748 -13.051 -26.954 1.00 11.75 39 LEU C O 1
ATOM 3552 N N . ALA C 1 39 ? -4.585 -14.769 -27.872 1.00 11.22 40 ALA C N 1
ATOM 3553 C CA . ALA C 1 39 ? -3.337 -14.061 -28.215 1.00 11.21 40 ALA C CA 1
ATOM 3554 C C . ALA C 1 39 ? -3.484 -13.588 -29.682 1.00 11.25 40 ALA C C 1
ATOM 3555 O O . ALA C 1 39 ? -3.593 -14.458 -30.607 1.00 12.23 40 ALA C O 1
ATOM 3557 N N . TYR C 1 40 ? -3.499 -12.288 -29.943 1.00 12.03 41 TYR C N 1
ATOM 3558 C CA . TYR C 1 40 ? -3.904 -11.782 -31.289 1.00 11.87 41 TYR C CA 1
ATOM 3559 C C . TYR C 1 40 ? -2.957 -10.709 -31.806 1.00 12.42 41 TYR C C 1
ATOM 3560 O O . TYR C 1 40 ? -2.189 -10.128 -31.006 1.00 11.96 41 TYR C O 1
ATOM 3569 N N . ASN C 1 41 ? -2.978 -10.475 -33.129 1.00 13.47 42 ASN C N 1
ATOM 3570 C CA . ASN C 1 41 ? -2.511 -9.228 -33.739 1.00 14.53 42 ASN C CA 1
ATOM 3571 C C . ASN C 1 41 ? -3.702 -8.469 -34.324 1.00 14.69 42 ASN C C 1
ATOM 3572 O O . ASN C 1 41 ? -3.853 -7.281 -34.037 1.00 14.54 42 ASN C O 1
ATOM 3577 N N . ASN C 1 42 ? -4.527 -9.139 -35.136 1.00 15.17 43 ASN C N 1
ATOM 3578 C CA . ASN C 1 42 ? -5.717 -8.498 -35.743 1.00 15.39 43 ASN C CA 1
ATOM 3579 C C . ASN C 1 42 ? -6.888 -8.613 -34.785 1.00 16.16 43 ASN C C 1
ATOM 3580 O O . ASN C 1 42 ? -7.467 -9.690 -34.699 1.00 15.96 43 ASN C O 1
ATOM 3585 N N . ILE C 1 43 ? -7.237 -7.521 -34.112 1.00 15.92 44 ILE C N 1
ATOM 3586 C CA . ILE C 1 43 ? -8.367 -7.496 -33.154 1.00 15.77 44 ILE C CA 1
ATOM 3587 C C . ILE C 1 43 ? -9.673 -7.888 -33.853 1.00 16.20 44 ILE C C 1
ATOM 3588 O O . ILE C 1 43 ? -10.524 -8.441 -33.193 1.00 14.93 44 ILE C O 1
ATOM 3593 N N . ASN C 1 44 ? -9.780 -7.664 -35.176 1.00 16.69 45 ASN C N 1
ATOM 3594 C CA . ASN C 1 44 ? -11.019 -8.024 -35.910 1.00 18.65 45 ASN C CA 1
ATOM 3595 C C . ASN C 1 44 ? -11.211 -9.542 -35.920 1.00 18.05 45 ASN C C 1
ATOM 3596 O O . ASN C 1 44 ? -12.392 -9.972 -36.102 1.00 19.25 45 ASN C O 1
ATOM 3601 N N . LEU C 1 45 ? -10.157 -10.346 -35.751 1.00 17.68 46 LEU C N 1
ATOM 3602 C CA . LEU C 1 45 ? -10.277 -11.829 -35.783 1.00 17.53 46 LEU C CA 1
ATOM 3603 C C . LEU C 1 45 ? -10.839 -12.384 -34.474 1.00 17.90 46 LEU C C 1
ATOM 3604 O O . LEU C 1 45 ? -11.277 -13.536 -34.428 1.00 18.58 46 LEU C O 1
ATOM 3609 N N . LEU C 1 46 ? -10.859 -11.597 -33.404 1.00 16.89 47 LEU C N 1
ATOM 3610 C CA . LEU C 1 46 ? -11.401 -12.100 -32.115 1.00 16.76 47 LEU C CA 1
ATOM 3611 C C . LEU C 1 46 ? -12.890 -12.451 -32.273 1.00 17.84 47 LEU C C 1
ATOM 3612 O O . LEU C 1 46 ? -13.374 -13.332 -31.560 1.00 16.81 47 LEU C O 1
ATOM 3617 N N . THR C 1 47 ? -13.591 -11.783 -33.206 1.00 19.04 48 THR C N 1
ATOM 3618 C CA . THR C 1 47 ? -15.041 -11.961 -33.471 1.00 19.84 48 THR C CA 1
ATOM 3619 C C . THR C 1 47 ? -15.324 -13.440 -33.772 1.00 19.28 48 THR C C 1
ATOM 3620 O O . THR C 1 47 ? -16.389 -13.983 -33.347 1.00 20.87 48 THR C O 1
ATOM 3624 N N . ALA C 1 48 ? -14.428 -14.122 -34.471 1.00 19.32 49 ALA C N 1
ATOM 3625 C CA . ALA C 1 48 ? -14.658 -15.540 -34.824 1.00 20.02 49 ALA C CA 1
ATOM 3626 C C . ALA C 1 48 ? -14.698 -16.408 -33.579 1.00 18.93 49 ALA C C 1
ATOM 3627 O O . ALA C 1 48 ? -15.219 -17.475 -33.651 1.00 21.58 49 ALA C O 1
ATOM 3629 N N . PHE C 1 49 ? -14.158 -15.949 -32.455 1.00 18.47 50 PHE C N 1
ATOM 3630 C CA . PHE C 1 49 ? -14.127 -16.742 -31.205 1.00 17.96 50 PHE C CA 1
ATOM 3631 C C . PHE C 1 49 ? -15.239 -16.337 -30.246 1.00 19.38 50 PHE C C 1
ATOM 3632 O O . PHE C 1 49 ? -15.260 -16.879 -29.158 1.00 19.47 50 PHE C O 1
ATOM 3640 N N . GLU C 1 50 ? -16.113 -15.415 -30.652 1.00 21.35 51 GLU C N 1
ATOM 3641 C CA . GLU C 1 50 ? -17.262 -14.974 -29.816 1.00 23.27 51 GLU C CA 1
ATOM 3642 C C . GLU C 1 50 ? -18.105 -16.189 -29.440 1.00 21.91 51 GLU C C 1
ATOM 3643 O O . GLU C 1 50 ? -18.439 -16.999 -30.342 1.00 22.81 51 GLU C O 1
ATOM 3649 N N . GLY C 1 51 ? -18.392 -16.363 -28.152 1.00 23.13 52 GLY C N 1
ATOM 3650 C CA . GLY C 1 51 ? -19.178 -17.504 -27.662 1.00 23.72 52 GLY C CA 1
ATOM 3651 C C . GLY C 1 51 ? -18.335 -18.583 -27.023 1.00 23.29 52 GLY C C 1
ATOM 3652 O O . GLY C 1 51 ? -18.885 -19.420 -26.294 1.00 24.44 52 GLY C O 1
ATOM 3653 N N . GLY C 1 52 ? -17.029 -18.610 -27.271 1.00 21.37 53 GLY C N 1
ATOM 3654 C CA . GLY C 1 52 ? -16.186 -19.652 -26.675 1.00 20.52 53 GLY C CA 1
ATOM 3655 C C . GLY C 1 52 ? -15.789 -19.335 -25.233 1.00 18.16 53 GLY C C 1
ATOM 3656 O O . GLY C 1 52 ? -16.079 -18.230 -24.733 1.00 18.26 53 GLY C O 1
ATOM 3657 N N . PRO C 1 53 ? -15.073 -20.283 -24.589 1.00 17.30 54 PRO C N 1
ATOM 3658 C CA . PRO C 1 53 ? -14.702 -20.194 -23.172 1.00 16.91 54 PRO C CA 1
ATOM 3659 C C . PRO C 1 53 ? -13.463 -19.329 -22.922 1.00 16.30 54 PRO C C 1
ATOM 3660 O O . PRO C 1 53 ? -12.493 -19.816 -22.414 1.00 16.67 54 PRO C O 1
ATOM 3664 N N . PHE C 1 54 ? -13.535 -18.080 -23.362 1.00 15.54 55 PHE C N 1
ATOM 3665 C CA . PHE C 1 54 ? -12.405 -17.127 -23.379 1.00 15.09 55 PHE C CA 1
ATOM 3666 C C . PHE C 1 54 ? -12.640 -16.047 -22.341 1.00 15.57 55 PHE C C 1
ATOM 3667 O O . PHE C 1 54 ? -13.758 -15.541 -22.249 1.00 16.80 55 PHE C O 1
ATOM 3675 N N . SER C 1 55 ? -11.639 -15.777 -21.505 1.00 14.86 56 SER C N 1
ATOM 3676 C CA . SER C 1 55 ? -11.751 -14.796 -20.406 1.00 14.92 56 SER C CA 1
ATOM 3677 C C . SER C 1 55 ? -10.811 -13.610 -20.652 1.00 13.16 56 SER C C 1
ATOM 3678 O O . SER C 1 55 ? -10.967 -12.571 -19.944 1.00 13.88 56 SER C O 1
ATOM 3681 N N . TRP C 1 56 ? -9.804 -13.799 -21.493 1.00 12.51 57 TRP C N 1
ATOM 3682 C CA . TRP C 1 56 ? -8.711 -12.805 -21.534 1.00 12.30 57 TRP C CA 1
ATOM 3683 C C . TRP C 1 56 ? -8.047 -12.774 -22.898 1.00 11.90 57 TRP C C 1
ATOM 3684 O O . TRP C 1 56 ? -8.153 -13.724 -23.664 1.00 11.76 57 TRP C O 1
ATOM 3695 N N . SER C 1 57 ? -7.316 -11.710 -23.117 1.00 11.88 58 SER C N 1
ATOM 3696 C CA . SER C 1 57 ? -6.623 -11.517 -24.395 1.00 11.55 58 SER C CA 1
ATOM 3697 C C . SER C 1 57 ? -5.319 -10.744 -24.161 1.00 11.62 58 SER C C 1
ATOM 3698 O O . SER C 1 57 ? -5.199 -10.073 -23.145 1.00 11.29 58 SER C O 1
ATOM 3701 N N . TYR C 1 58 ? -4.383 -10.882 -25.092 1.00 11.32 59 TYR C N 1
ATOM 3702 C CA . TYR C 1 58 ? -3.172 -10.031 -25.159 1.00 11.08 59 TYR C CA 1
ATOM 3703 C C . TYR C 1 58 ? -2.683 -10.042 -26.588 1.00 11.05 59 TYR C C 1
ATOM 3704 O O . TYR C 1 58 ? -3.059 -10.886 -27.435 1.00 10.72 59 TYR C O 1
ATOM 3713 N N . ASN C 1 59 ? -1.892 -9.027 -26.899 1.00 11.44 60 ASN C N 1
ATOM 3714 C CA . ASN C 1 59 ? -1.486 -8.849 -28.298 1.00 11.70 60 ASN C CA 1
ATOM 3715 C C . ASN C 1 59 ? -0.005 -8.476 -28.420 1.00 11.55 60 ASN C C 1
ATOM 3716 O O . ASN C 1 59 ? 0.360 -7.929 -29.472 1.00 11.88 60 ASN C O 1
ATOM 3721 N N . TRP C 1 60 ? 0.838 -8.815 -27.427 1.00 12.29 61 TRP C N 1
ATOM 3722 C CA . TRP C 1 60 ? 2.298 -8.541 -27.432 1.00 12.27 61 TRP C CA 1
ATOM 3723 C C . TRP C 1 60 ? 2.560 -7.051 -27.481 1.00 13.01 61 TRP C C 1
ATOM 3724 O O . TRP C 1 60 ? 3.741 -6.672 -27.744 1.00 15.13 61 TRP C O 1
ATOM 3735 N N . GLU C 1 61 ? 1.557 -6.214 -27.227 1.00 13.01 62 GLU C N 1
ATOM 3736 C CA . GLU C 1 61 ? 1.699 -4.726 -27.230 1.00 13.88 62 GLU C CA 1
ATOM 3737 C C . GLU C 1 61 ? 1.181 -4.215 -25.898 1.00 12.29 62 GLU C C 1
ATOM 3738 O O . GLU C 1 61 ? 0.574 -4.955 -25.109 1.00 11.35 62 GLU C O 1
ATOM 3744 N N . PRO C 1 62 ? 1.447 -2.927 -25.578 1.00 12.84 63 PRO C N 1
ATOM 3745 C CA . PRO C 1 62 ? 0.938 -2.315 -24.370 1.00 13.12 63 PRO C CA 1
ATOM 3746 C C . PRO C 1 62 ? -0.509 -1.833 -24.474 1.00 14.50 63 PRO C C 1
ATOM 3747 O O . PRO C 1 62 ? -1.070 -1.509 -23.467 1.00 14.01 63 PRO C O 1
ATOM 3751 N N . ARG C 1 63 ? -1.017 -1.734 -25.693 1.00 14.01 64 ARG C N 1
ATOM 3752 C CA . ARG C 1 63 ? -2.334 -1.162 -26.012 1.00 14.67 64 ARG C CA 1
ATOM 3753 C C . ARG C 1 63 ? -3.103 -2.153 -26.881 1.00 14.27 64 ARG C C 1
ATOM 3754 O O . ARG C 1 63 ? -2.542 -2.829 -27.731 1.00 14.87 64 ARG C O 1
ATOM 3762 N N . PRO C 1 64 ? -4.430 -2.277 -26.681 1.00 14.33 65 PRO C N 1
ATOM 3763 C CA . PRO C 1 64 ? -5.182 -3.355 -27.340 1.00 14.44 65 PRO C CA 1
ATOM 3764 C C . PRO C 1 64 ? -5.447 -3.133 -28.845 1.00 14.45 65 PRO C C 1
ATOM 3765 O O . PRO C 1 64 ? -5.791 -4.069 -29.501 1.00 13.86 65 PRO C O 1
ATOM 3769 N N . GLY C 1 65 ? -5.395 -1.882 -29.317 1.00 16.10 66 GLY C N 1
ATOM 3770 C CA . GLY C 1 65 ? -5.736 -1.595 -30.727 1.00 16.98 66 GLY C CA 1
ATOM 3771 C C . GLY C 1 65 ? -7.237 -1.519 -30.962 1.00 17.99 66 GLY C C 1
ATOM 3772 O O . GLY C 1 65 ? -7.672 -1.662 -32.127 1.00 20.30 66 GLY C O 1
ATOM 3773 N N . GLY C 1 66 ? -8.010 -1.326 -29.902 1.00 18.27 67 GLY C N 1
ATOM 3774 C CA . GLY C 1 66 ? -9.473 -1.316 -29.998 1.00 18.42 67 GLY C CA 1
ATOM 3775 C C . GLY C 1 66 ? -10.074 -1.730 -28.665 1.00 18.81 67 GLY C C 1
ATOM 3776 O O . GLY C 1 66 ? -9.381 -1.616 -27.635 1.00 22.65 67 GLY C O 1
ATOM 3777 N N . TYR C 1 67 ? -11.290 -2.228 -28.705 1.00 18.09 68 TYR C N 1
ATOM 3778 C CA . TYR C 1 67 ? -12.033 -2.689 -27.526 1.00 17.03 68 TYR C CA 1
ATOM 3779 C C . TYR C 1 67 ? -12.732 -3.983 -27.872 1.00 17.35 68 TYR C C 1
ATOM 3780 O O . TYR C 1 67 ? -13.375 -4.128 -28.973 1.00 16.76 68 TYR C O 1
ATOM 3789 N N . THR C 1 68 ? -12.633 -4.946 -26.935 1.00 16.56 69 THR C N 1
ATOM 3790 C CA . THR C 1 68 ? -13.325 -6.234 -27.048 1.00 17.44 69 THR C CA 1
ATOM 3791 C C . THR C 1 68 ? -14.217 -6.441 -25.827 1.00 17.45 69 THR C C 1
ATOM 3792 O O . THR C 1 68 ? -13.707 -6.647 -24.700 1.00 17.13 69 THR C O 1
ATOM 3796 N N . ALA C 1 69 ? -15.535 -6.425 -25.993 1.00 16.29 70 ALA C N 1
ATOM 3797 C CA . ALA C 1 69 ? -16.424 -6.568 -24.823 1.00 16.37 70 ALA C CA 1
ATOM 3798 C C . ALA C 1 69 ? -16.300 -7.977 -24.225 1.00 15.64 70 ALA C C 1
ATOM 3799 O O . ALA C 1 69 ? -16.136 -8.943 -24.966 1.00 15.39 70 ALA C O 1
ATOM 3801 N N . GLY C 1 70 ? -16.322 -8.079 -22.891 1.00 15.55 71 GLY C N 1
ATOM 3802 C CA . GLY C 1 70 ? -16.496 -9.366 -22.193 1.00 16.06 71 GLY C CA 1
ATOM 3803 C C . GLY C 1 70 ? -15.190 -10.129 -22.001 1.00 16.48 71 GLY C C 1
ATOM 3804 O O . GLY C 1 70 ? -15.269 -11.260 -21.521 1.00 18.91 71 GLY C O 1
ATOM 3805 N N . ILE C 1 71 ? -14.065 -9.531 -22.354 1.00 15.66 72 ILE C N 1
ATOM 3806 C CA . ILE C 1 71 ? -12.713 -10.183 -22.322 1.00 17.95 72 ILE C CA 1
ATOM 3807 C C . ILE C 1 71 ? -11.790 -9.229 -21.576 1.00 15.92 72 ILE C C 1
ATOM 3808 O O . ILE C 1 71 ? -11.830 -7.995 -21.910 1.00 17.87 72 ILE C O 1
ATOM 3813 N N . GLU C 1 72 ? -10.946 -9.722 -20.664 1.00 14.16 73 GLU C N 1
ATOM 3814 C CA . GLU C 1 72 ? -9.933 -8.889 -19.983 1.00 14.12 73 GLU C CA 1
ATOM 3815 C C . GLU C 1 72 ? -8.718 -8.772 -20.885 1.00 13.43 73 GLU C C 1
ATOM 3816 O O . GLU C 1 72 ? -8.110 -9.805 -21.192 1.00 13.16 73 GLU C O 1
ATOM 3822 N N . TYR C 1 73 ? -8.433 -7.563 -21.353 1.00 12.10 74 TYR C N 1
ATOM 3823 C CA . TYR C 1 73 ? -7.182 -7.337 -22.113 1.00 11.98 74 TYR C CA 1
ATOM 3824 C C . TYR C 1 73 ? -6.016 -7.194 -21.112 1.00 11.61 74 TYR C C 1
ATOM 3825 O O . TYR C 1 73 ? -6.125 -6.411 -20.176 1.00 13.19 74 TYR C O 1
ATOM 3834 N N . VAL C 1 74 ? -4.918 -7.866 -21.401 1.00 10.61 75 VAL C N 1
ATOM 3835 C CA . VAL C 1 74 ? -3.691 -7.820 -20.564 1.00 10.00 75 VAL C CA 1
ATOM 3836 C C . VAL C 1 74 ? -2.598 -7.074 -21.306 1.00 10.21 75 VAL C C 1
ATOM 3837 O O . VAL C 1 74 ? -2.024 -7.609 -22.243 1.00 10.55 75 VAL C O 1
ATOM 3841 N N . PRO C 1 75 ? -2.288 -5.836 -20.912 1.00 10.32 76 PRO C N 1
ATOM 3842 C CA . PRO C 1 75 ? -1.139 -5.119 -21.454 1.00 10.35 76 PRO C CA 1
ATOM 3843 C C . PRO C 1 75 ? 0.189 -5.823 -21.220 1.00 10.42 76 PRO C C 1
ATOM 3844 O O . PRO C 1 75 ? 0.363 -6.479 -20.159 1.00 9.69 76 PRO C O 1
ATOM 3848 N N . MET C 1 76 ? 1.046 -5.724 -22.218 1.00 10.64 77 MET C N 1
ATOM 3849 C CA . MET C 1 76 ? 2.440 -6.249 -22.187 1.00 10.63 77 MET C CA 1
ATOM 3850 C C . MET C 1 76 ? 3.470 -5.123 -22.355 1.00 10.55 77 MET C C 1
ATOM 3851 O O . MET C 1 76 ? 3.434 -4.367 -23.297 1.00 10.62 77 MET C O 1
ATOM 3856 N N . LEU C 1 77 ? 4.443 -5.144 -21.466 1.00 10.41 78 LEU C N 1
ATOM 3857 C CA . LEU C 1 77 ? 5.697 -4.397 -21.614 1.00 10.43 78 LEU C CA 1
ATOM 3858 C C . LEU C 1 77 ? 6.650 -5.336 -22.328 1.00 10.47 78 LEU C C 1
ATOM 3859 O O . LEU C 1 77 ? 7.253 -6.193 -21.701 1.00 10.31 78 LEU C O 1
ATOM 3864 N N . TRP C 1 78 ? 6.763 -5.226 -23.660 1.00 10.60 79 TRP C N 1
ATOM 3865 C CA . TRP C 1 78 ? 7.380 -6.264 -24.494 1.00 11.18 79 TRP C CA 1
ATOM 3866 C C . TRP C 1 78 ? 8.902 -6.272 -24.318 1.00 11.70 79 TRP C C 1
ATOM 3867 O O . TRP C 1 78 ? 9.492 -7.325 -24.320 1.00 12.00 79 TRP C O 1
ATOM 3878 N N . GLY C 1 79 ? 9.494 -5.106 -24.101 1.00 12.46 80 GLY C N 1
ATOM 3879 C CA . GLY C 1 79 ? 10.944 -4.949 -24.084 1.00 12.97 80 GLY C CA 1
ATOM 3880 C C . GLY C 1 79 ? 11.290 -3.477 -23.970 1.00 14.84 80 GLY C C 1
ATOM 3881 O O . GLY C 1 79 ? 10.402 -2.627 -23.761 1.00 14.01 80 GLY C O 1
ATOM 3882 N N . PRO C 1 80 ? 12.596 -3.171 -24.039 1.00 14.18 81 PRO C N 1
ATOM 3883 C CA . PRO C 1 80 ? 13.021 -1.794 -23.886 1.00 16.27 81 PRO C CA 1
ATOM 3884 C C . PRO C 1 80 ? 12.356 -0.731 -24.780 1.00 17.42 81 PRO C C 1
ATOM 3885 O O . PRO C 1 80 ? 12.201 0.416 -24.305 1.00 20.30 81 PRO C O 1
ATOM 3889 N N . ARG C 1 81 ? 11.939 -1.094 -25.984 1.00 19.42 82 ARG C N 1
ATOM 3890 C CA . ARG C 1 81 ? 11.164 -0.190 -26.922 1.00 20.69 82 ARG C CA 1
ATOM 3891 C C . ARG C 1 81 ? 9.915 0.387 -26.227 1.00 20.67 82 ARG C C 1
ATOM 3892 O O . ARG C 1 81 ? 9.371 1.397 -26.695 1.00 24.05 82 ARG C O 1
ATOM 3900 N N . GLY C 1 82 ? 9.395 -0.262 -25.175 1.00 17.70 83 GLY C N 1
ATOM 3901 C CA . GLY C 1 82 ? 8.140 0.093 -24.495 1.00 16.77 83 GLY C CA 1
ATOM 3902 C C . GLY C 1 82 ? 8.337 1.007 -23.298 1.00 16.75 83 GLY C C 1
ATOM 3903 O O . GLY C 1 82 ? 7.325 1.467 -22.773 1.00 16.64 83 GLY C O 1
ATOM 3904 N N . TYR C 1 83 ? 9.558 1.267 -22.848 1.00 16.60 84 TYR C N 1
ATOM 3905 C CA . TYR C 1 83 ? 9.741 1.976 -21.556 1.00 17.25 84 TYR C CA 1
ATOM 3906 C C . TYR C 1 83 ? 9.121 3.388 -21.642 1.00 18.25 84 TYR C C 1
ATOM 3907 O O . TYR C 1 83 ? 8.577 3.841 -20.648 1.00 17.80 84 TYR C O 1
ATOM 3916 N N . GLY C 1 84 ? 9.253 4.074 -22.786 1.00 19.50 85 GLY C N 1
ATOM 3917 C CA . GLY C 1 84 ? 8.877 5.511 -22.870 1.00 21.03 85 GLY C CA 1
ATOM 3918 C C . GLY C 1 84 ? 7.394 5.753 -22.635 1.00 20.65 85 GLY C C 1
ATOM 3919 O O . GLY C 1 84 ? 7.037 6.727 -21.936 1.00 22.77 85 GLY C O 1
ATOM 3920 N N . SER C 1 85 ? 6.539 4.855 -23.139 1.00 19.79 86 SER C N 1
ATOM 3921 C CA . SER C 1 85 ? 5.066 4.988 -23.014 1.00 18.57 86 SER C CA 1
ATOM 3922 C C . SER C 1 85 ? 4.491 4.147 -21.853 1.00 16.94 86 SER C C 1
ATOM 3923 O O . SER C 1 85 ? 3.271 4.223 -21.654 1.00 16.64 86 SER C O 1
ATOM 3926 N N . TRP C 1 86 ? 5.257 3.205 -21.281 1.00 15.78 87 TRP C N 1
ATOM 3927 C CA . TRP C 1 86 ? 4.700 2.140 -20.404 1.00 14.62 87 TRP C CA 1
ATOM 3928 C C . TRP C 1 86 ? 3.816 2.714 -19.309 1.00 14.84 87 TRP C C 1
ATOM 3929 O O . TRP C 1 86 ? 2.730 2.152 -19.073 1.00 14.99 87 TRP C O 1
ATOM 3940 N N . ASN C 1 87 ? 4.257 3.747 -18.603 1.00 16.15 88 ASN C N 1
ATOM 3941 C CA . ASN C 1 87 ? 3.480 4.223 -17.428 1.00 16.38 88 ASN C CA 1
ATOM 3942 C C . ASN C 1 87 ? 2.085 4.635 -17.897 1.00 16.28 88 ASN C C 1
ATOM 3943 O O . ASN C 1 87 ? 1.059 4.203 -17.239 1.00 16.75 88 ASN C O 1
ATOM 3948 N N . ALA C 1 88 ? 2.009 5.406 -18.985 1.00 16.52 89 ALA C N 1
ATOM 3949 C CA . ALA C 1 88 ? 0.724 5.807 -19.588 1.00 17.07 89 ALA C CA 1
ATOM 3950 C C . ALA C 1 88 ? -0.070 4.576 -20.030 1.00 15.63 89 ALA C C 1
ATOM 3951 O O . ALA C 1 88 ? -1.289 4.536 -19.873 1.00 16.16 89 ALA C O 1
ATOM 3953 N N . ASP C 1 89 ? 0.589 3.610 -20.664 1.00 15.35 90 ASP C N 1
ATOM 3954 C CA . ASP C 1 89 ? -0.059 2.402 -21.203 1.00 15.37 90 ASP C CA 1
ATOM 3955 C C . ASP C 1 89 ? -0.649 1.590 -20.044 1.00 14.62 90 ASP C C 1
ATOM 3956 O O . ASP C 1 89 ? -1.794 1.148 -20.162 1.00 15.92 90 ASP C O 1
ATOM 3961 N N . ALA C 1 90 ? 0.130 1.383 -18.995 1.00 14.46 91 ALA C N 1
ATOM 3962 C CA . ALA C 1 90 ? -0.299 0.608 -17.813 1.00 14.91 91 ALA C CA 1
ATOM 3963 C C . ALA C 1 90 ? -1.500 1.281 -17.157 1.00 15.18 91 ALA C C 1
ATOM 3964 O O . ALA C 1 90 ? -2.509 0.547 -16.850 1.00 15.42 91 ALA C O 1
ATOM 3966 N N . GLU C 1 91 ? -1.413 2.584 -16.928 1.00 16.70 92 GLU C N 1
ATOM 3967 C CA . GLU C 1 91 ? -2.538 3.303 -16.305 1.00 17.66 92 GLU C CA 1
ATOM 3968 C C . GLU C 1 91 ? -3.743 3.217 -17.231 1.00 17.78 92 GLU C C 1
ATOM 3969 O O . GLU C 1 91 ? -4.858 3.067 -16.706 1.00 19.39 92 GLU C O 1
ATOM 3975 N N . ALA C 1 92 ? -3.594 3.313 -18.553 1.00 18.44 93 ALA C N 1
ATOM 3976 C CA . ALA C 1 92 ? -4.783 3.223 -19.438 1.00 18.72 93 ALA C CA 1
ATOM 3977 C C . ALA C 1 92 ? -5.427 1.846 -19.276 1.00 18.30 93 ALA C C 1
ATOM 3978 O O . ALA C 1 92 ? -6.638 1.758 -19.249 1.00 21.00 93 ALA C O 1
ATOM 3980 N N . GLY C 1 93 ? -4.610 0.802 -19.281 1.00 16.84 94 GLY C N 1
ATOM 3981 C CA . GLY C 1 93 ? -5.066 -0.588 -19.140 1.00 16.39 94 GLY C CA 1
ATOM 3982 C C . GLY C 1 93 ? -5.790 -0.772 -17.819 1.00 17.46 94 GLY C C 1
ATOM 3983 O O . GLY C 1 93 ? -6.929 -1.241 -17.798 1.00 20.43 94 GLY C O 1
ATOM 3984 N N . ILE C 1 94 ? -5.207 -0.347 -16.717 1.00 17.30 95 ILE C N 1
ATOM 3985 C CA . ILE C 1 94 ? -5.876 -0.454 -15.398 1.00 17.37 95 ILE C CA 1
ATOM 3986 C C . ILE C 1 94 ? -7.207 0.325 -15.413 1.00 18.67 95 ILE C C 1
ATOM 3987 O O . ILE C 1 94 ? -8.203 -0.230 -14.957 1.00 18.71 95 ILE C O 1
ATOM 3992 N N . ALA C 1 95 ? -7.233 1.537 -15.940 1.00 19.79 96 ALA C N 1
ATOM 3993 C CA . ALA C 1 95 ? -8.488 2.336 -16.018 1.00 21.40 96 ALA C CA 1
ATOM 3994 C C . ALA C 1 95 ? -9.558 1.605 -16.841 1.00 22.67 96 ALA C C 1
ATOM 3995 O O . ALA C 1 95 ? -10.722 1.739 -16.496 1.00 24.84 96 ALA C O 1
ATOM 3997 N N . ALA C 1 96 ? -9.180 0.830 -17.870 1.00 21.18 97 ALA C N 1
ATOM 3998 C CA . ALA C 1 96 ? -10.116 0.138 -18.792 1.00 22.16 97 ALA C CA 1
ATOM 3999 C C . ALA C 1 96 ? -10.501 -1.242 -18.248 1.00 23.44 97 ALA C C 1
ATOM 4000 O O . ALA C 1 96 ? -11.264 -1.913 -18.923 1.00 24.53 97 ALA C O 1
ATOM 4002 N N . GLY C 1 97 ? -10.018 -1.611 -17.062 1.00 21.56 98 GLY C N 1
ATOM 4003 C CA . GLY C 1 97 ? -10.450 -2.810 -16.329 1.00 21.17 98 GLY C CA 1
ATOM 4004 C C . GLY C 1 97 ? -9.435 -3.938 -16.373 1.00 19.67 98 GLY C C 1
ATOM 4005 O O . GLY C 1 97 ? -9.754 -5.036 -15.836 1.00 19.96 98 GLY C O 1
ATOM 4006 N N . SER C 1 98 ? -8.255 -3.732 -16.950 1.00 18.71 99 SER C N 1
ATOM 4007 C CA . SER C 1 98 ? -7.158 -4.748 -16.934 1.00 17.22 99 SER C CA 1
ATOM 4008 C C . SER C 1 98 ? -6.729 -4.932 -15.456 1.00 17.34 99 SER C C 1
ATOM 4009 O O . SER C 1 98 ? -6.546 -3.912 -14.727 1.00 17.55 99 SER C O 1
ATOM 4012 N N . LYS C 1 99 ? -6.547 -6.171 -15.025 1.00 16.55 100 LYS C N 1
ATOM 4013 C CA . LYS C 1 99 ? -6.219 -6.562 -13.623 1.00 17.53 100 LYS C CA 1
ATOM 4014 C C . LYS C 1 99 ? -4.848 -7.284 -13.531 1.00 14.79 100 LYS C C 1
ATOM 4015 O O . LYS C 1 99 ? -4.432 -7.760 -12.512 1.00 12.46 100 LYS C O 1
ATOM 4021 N N . ASN C 1 100 ? -4.210 -7.419 -14.662 1.00 12.35 101 ASN C N 1
ATOM 4022 C CA . ASN C 1 100 ? -2.929 -8.133 -14.777 1.00 11.73 101 ASN C CA 1
ATOM 4023 C C . ASN C 1 100 ? -2.079 -7.334 -15.767 1.00 11.37 101 ASN C C 1
ATOM 4024 O O . ASN C 1 100 ? -2.648 -6.705 -16.667 1.00 11.81 101 ASN C O 1
ATOM 4029 N N . LEU C 1 101 ? -0.742 -7.421 -15.663 1.00 10.58 102 LEU C N 1
ATOM 4030 C CA . LEU C 1 101 ? 0.243 -6.845 -16.606 1.00 10.19 102 LEU C CA 1
ATOM 4031 C C . LEU C 1 101 ? 1.356 -7.855 -16.860 1.00 9.77 102 LEU C C 1
ATOM 4032 O O . LEU C 1 101 ? 1.667 -8.598 -15.930 1.00 10.42 102 LEU C O 1
ATOM 4037 N N . LEU C 1 102 ? 1.792 -7.986 -18.101 1.00 9.57 103 LEU C N 1
ATOM 4038 C CA . LEU C 1 102 ? 2.870 -8.950 -18.449 1.00 9.21 103 LEU C CA 1
ATOM 4039 C C . LEU C 1 102 ? 4.159 -8.201 -18.770 1.00 9.74 103 LEU C C 1
ATOM 4040 O O . LEU C 1 102 ? 4.114 -7.124 -19.394 1.00 9.97 103 LEU C O 1
ATOM 4045 N N . ALA C 1 103 ? 5.310 -8.756 -18.380 1.00 9.63 104 ALA C N 1
ATOM 4046 C CA . ALA C 1 103 ? 6.637 -8.167 -18.689 1.00 9.80 104 ALA C CA 1
ATOM 4047 C C . ALA C 1 103 ? 7.181 -8.793 -19.966 1.00 10.00 104 ALA C C 1
ATOM 4048 O O . ALA C 1 103 ? 6.431 -9.310 -20.874 1.00 9.83 104 ALA C O 1
ATOM 4050 N N . PHE C 1 104 ? 8.488 -8.785 -20.119 1.00 9.73 105 PHE C N 1
ATOM 4051 C CA . PHE C 1 104 ? 9.123 -8.734 -21.440 1.00 11.07 105 PHE C CA 1
ATOM 4052 C C . PHE C 1 104 ? 8.888 -10.047 -22.174 1.00 10.93 105 PHE C C 1
ATOM 4053 O O . PHE C 1 104 ? 8.915 -11.139 -21.614 1.00 10.68 105 PHE C O 1
ATOM 4061 N N . ASN C 1 105 ? 8.845 -9.981 -23.504 1.00 10.45 106 ASN C N 1
ATOM 4062 C CA . ASN C 1 105 ? 8.641 -11.169 -24.366 1.00 11.14 106 ASN C CA 1
ATOM 4063 C C . ASN C 1 105 ? 9.944 -11.813 -24.787 1.00 11.47 106 ASN C C 1
ATOM 4064 O O . ASN C 1 105 ? 10.622 -11.221 -25.619 1.00 11.84 106 ASN C O 1
ATOM 4069 N N . GLU C 1 106 ? 10.263 -12.974 -24.236 1.00 11.37 107 GLU C N 1
ATOM 4070 C CA . GLU C 1 106 ? 11.419 -13.783 -24.674 1.00 11.69 107 GLU C CA 1
ATOM 4071 C C . GLU C 1 106 ? 12.700 -12.969 -24.579 1.00 11.71 107 GLU C C 1
ATOM 4072 O O . GLU C 1 106 ? 13.447 -12.829 -25.532 1.00 11.99 107 GLU C O 1
ATOM 4078 N N . PRO C 1 107 ? 13.037 -12.444 -23.384 1.00 11.70 108 PRO C N 1
ATOM 4079 C CA . PRO C 1 107 ? 14.317 -11.761 -23.196 1.00 12.24 108 PRO C CA 1
ATOM 4080 C C . PRO C 1 107 ? 15.507 -12.721 -23.419 1.00 12.91 108 PRO C C 1
ATOM 4081 O O . PRO C 1 107 ? 16.614 -12.230 -23.662 1.00 13.14 108 PRO C O 1
ATOM 4085 N N . ASP C 1 108 ? 15.235 -14.019 -23.343 1.00 12.68 109 ASP C N 1
ATOM 4086 C CA . ASP C 1 108 ? 16.224 -15.101 -23.530 1.00 12.98 109 ASP C CA 1
ATOM 4087 C C . ASP C 1 108 ? 16.506 -15.313 -24.997 1.00 13.85 109 ASP C C 1
ATOM 4088 O O . ASP C 1 108 ? 17.462 -16.081 -25.267 1.00 15.06 109 ASP C O 1
ATOM 4093 N N . ILE C 1 109 ? 15.804 -14.638 -25.895 1.00 14.45 110 ILE C N 1
ATOM 4094 C CA . ILE C 1 109 ? 15.918 -14.880 -27.360 1.00 15.12 110 ILE C CA 1
ATOM 4095 C C . ILE C 1 109 ? 16.428 -13.599 -27.997 1.00 15.44 110 ILE C C 1
ATOM 4096 O O . ILE C 1 109 ? 15.845 -12.559 -27.821 1.00 15.66 110 ILE C O 1
ATOM 4101 N N . ALA C 1 110 ? 17.499 -13.699 -28.785 1.00 16.67 111 ALA C N 1
ATOM 4102 C CA . ALA C 1 110 ? 18.165 -12.507 -29.363 1.00 17.48 111 ALA C CA 1
ATOM 4103 C C . ALA C 1 110 ? 17.268 -11.740 -30.321 1.00 17.64 111 ALA C C 1
ATOM 4104 O O . ALA C 1 110 ? 17.498 -10.509 -30.496 1.00 17.69 111 ALA C O 1
ATOM 4106 N N . SER C 1 111 ? 16.370 -12.455 -31.015 1.00 18.42 112 SER C N 1
ATOM 4107 C CA . SER C 1 111 ? 15.480 -11.809 -31.995 1.00 18.28 112 SER C CA 1
ATOM 4108 C C . SER C 1 111 ? 14.179 -11.360 -31.358 1.00 18.06 112 SER C C 1
ATOM 4109 O O . SER C 1 111 ? 13.367 -10.780 -32.094 1.00 18.93 112 SER C O 1
ATOM 4112 N N . GLN C 1 112 ? 14.068 -11.466 -30.025 1.00 15.47 113 GLN C N 1
ATOM 4113 C CA . GLN C 1 112 ? 12.897 -10.945 -29.270 1.00 14.71 113 GLN C CA 1
ATOM 4114 C C . GLN C 1 112 ? 13.407 -9.906 -28.285 1.00 14.51 113 GLN C C 1
ATOM 4115 O O . GLN C 1 112 ? 14.142 -9.009 -28.681 1.00 14.73 113 GLN C O 1
ATOM 4121 N N . ALA C 1 113 ? 12.943 -9.910 -27.043 1.00 13.81 114 ALA C N 1
ATOM 4122 C CA . ALA C 1 113 ? 13.246 -8.754 -26.172 1.00 13.94 114 ALA C CA 1
ATOM 4123 C C . ALA C 1 113 ? 14.747 -8.684 -25.908 1.00 13.43 114 ALA C C 1
ATOM 4124 O O . ALA C 1 113 ? 15.258 -7.597 -25.684 1.00 13.76 114 ALA C O 1
ATOM 4126 N N . ASN C 1 114 ? 15.455 -9.805 -25.993 1.00 14.17 115 ASN C N 1
ATOM 4127 C CA . ASN C 1 114 ? 16.950 -9.757 -25.982 1.00 14.39 115 ASN C CA 1
ATOM 4128 C C . ASN C 1 114 ? 17.547 -8.974 -24.800 1.00 14.83 115 ASN C C 1
ATOM 4129 O O . ASN C 1 114 ? 18.177 -7.875 -25.004 1.00 17.00 115 ASN C O 1
ATOM 4134 N N . MET C 1 115 ? 17.385 -9.505 -23.570 1.00 14.05 116 MET C N 1
ATOM 4135 C CA . MET C 1 115 ? 17.801 -8.801 -22.317 1.00 14.03 116 MET C CA 1
ATOM 4136 C C . MET C 1 115 ? 18.497 -9.803 -21.410 1.00 13.97 116 MET C C 1
ATOM 4137 O O . MET C 1 115 ? 18.036 -10.871 -21.256 1.00 13.94 116 MET C O 1
ATOM 4142 N N . SER C 1 116 ? 19.591 -9.375 -20.792 1.00 16.10 117 SER C N 1
ATOM 4143 C CA . SER C 1 116 ? 20.272 -10.184 -19.754 1.00 16.00 117 SER C CA 1
ATOM 4144 C C . SER C 1 116 ? 19.313 -10.357 -18.566 1.00 14.94 117 SER C C 1
ATOM 4145 O O . SER C 1 116 ? 18.455 -9.515 -18.324 1.00 13.40 117 SER C O 1
ATOM 4148 N N . PRO C 1 117 ? 19.419 -11.466 -17.822 1.00 15.13 118 PRO C N 1
ATOM 4149 C CA . PRO C 1 117 ? 18.694 -11.557 -16.573 1.00 15.86 118 PRO C CA 1
ATOM 4150 C C . PRO C 1 117 ? 18.874 -10.340 -15.677 1.00 15.17 118 PRO C C 1
ATOM 4151 O O . PRO C 1 117 ? 17.925 -9.824 -15.095 1.00 14.43 118 PRO C O 1
ATOM 4155 N N . GLU C 1 118 ? 20.103 -9.821 -15.556 1.00 15.97 119 GLU C N 1
ATOM 4156 C CA . GLU C 1 118 ? 20.291 -8.680 -14.640 1.00 16.69 119 GLU C CA 1
ATOM 4157 C C . GLU C 1 118 ? 19.643 -7.392 -15.178 1.00 15.07 119 GLU C C 1
ATOM 4158 O O . GLU C 1 118 ? 19.001 -6.655 -14.436 1.00 16.23 119 GLU C O 1
ATOM 4164 N N . ALA C 1 119 ? 19.681 -7.120 -16.483 1.00 14.66 120 ALA C N 1
ATOM 4165 C CA . ALA C 1 119 ? 18.964 -5.974 -17.048 1.00 14.08 120 ALA C CA 1
ATOM 4166 C C . ALA C 1 119 ? 17.438 -6.123 -16.821 1.00 12.79 120 ALA C C 1
ATOM 4167 O O . ALA C 1 119 ? 16.778 -5.154 -16.441 1.00 11.91 120 ALA C O 1
ATOM 4169 N N . ALA C 1 120 ? 16.905 -7.321 -17.026 1.00 13.56 121 ALA C N 1
ATOM 4170 C CA . ALA C 1 120 ? 15.455 -7.551 -16.897 1.00 12.73 121 ALA C CA 1
ATOM 4171 C C . ALA C 1 120 ? 15.042 -7.368 -15.424 1.00 12.61 121 ALA C C 1
ATOM 4172 O O . ALA C 1 120 ? 13.983 -6.826 -15.173 1.00 12.49 121 ALA C O 1
ATOM 4174 N N . ALA C 1 121 ? 15.862 -7.829 -14.472 1.00 12.21 122 ALA C N 1
ATOM 4175 C CA . ALA C 1 121 ? 15.495 -7.704 -13.036 1.00 12.66 122 ALA C CA 1
ATOM 4176 C C . ALA C 1 121 ? 15.405 -6.234 -12.691 1.00 12.41 122 ALA C C 1
ATOM 4177 O O . ALA C 1 121 ? 14.461 -5.792 -12.020 1.00 11.67 122 ALA C O 1
ATOM 4179 N N . ALA C 1 122 ? 16.370 -5.429 -13.170 1.00 12.48 123 ALA C N 1
ATOM 4180 C CA . ALA C 1 122 ? 16.368 -3.985 -12.849 1.00 13.33 123 ALA C CA 1
ATOM 4181 C C . ALA C 1 122 ? 15.174 -3.279 -13.500 1.00 13.38 123 ALA C C 1
ATOM 4182 O O . ALA C 1 122 ? 14.475 -2.504 -12.876 1.00 13.55 123 ALA C O 1
ATOM 4184 N N . ALA C 1 123 ? 14.932 -3.547 -14.770 1.00 12.89 124 ALA C N 1
ATOM 4185 C CA . ALA C 1 123 ? 13.807 -2.929 -15.482 1.00 13.21 124 ALA C CA 1
ATOM 4186 C C . ALA C 1 123 ? 12.465 -3.378 -14.911 1.00 12.26 124 ALA C C 1
ATOM 4187 O O . ALA C 1 123 ? 11.539 -2.608 -14.898 1.00 11.98 124 ALA C O 1
ATOM 4189 N N . TYR C 1 124 ? 12.377 -4.646 -14.470 1.00 12.04 125 TYR C N 1
ATOM 4190 C CA . TYR C 1 124 ? 11.129 -5.180 -13.869 1.00 11.90 125 TYR C CA 1
ATOM 4191 C C . TYR C 1 124 ? 10.826 -4.405 -12.573 1.00 11.48 125 TYR C C 1
ATOM 4192 O O . TYR C 1 124 ? 9.673 -3.939 -12.353 1.00 11.79 125 TYR C O 1
ATOM 4201 N N . GLN C 1 125 ? 11.840 -4.212 -11.719 1.00 11.87 126 GLN C N 1
ATOM 4202 C CA . GLN C 1 125 ? 11.666 -3.406 -10.473 1.00 12.32 126 GLN C CA 1
ATOM 4203 C C . GLN C 1 125 ? 11.246 -1.981 -10.813 1.00 12.84 126 GLN C C 1
ATOM 4204 O O . GLN C 1 125 ? 10.446 -1.422 -10.066 1.00 14.03 126 GLN C O 1
ATOM 4210 N N . LYS C 1 126 ? 11.787 -1.395 -11.878 1.00 12.34 127 LYS C N 1
ATOM 4211 C CA . LYS C 1 126 ? 11.458 0.020 -12.241 1.00 13.50 127 LYS C CA 1
ATOM 4212 C C . LYS C 1 126 ? 10.034 0.103 -12.776 1.00 13.68 127 LYS C C 1
ATOM 4213 O O . LYS C 1 126 ? 9.344 1.099 -12.447 1.00 13.85 127 LYS C O 1
ATOM 4219 N N . TYR C 1 127 ? 9.688 -0.788 -13.715 1.00 12.38 128 TYR C N 1
ATOM 4220 C CA . TYR C 1 127 ? 8.519 -0.578 -14.583 1.00 13.20 128 TYR C CA 1
ATOM 4221 C C . TYR C 1 127 ? 7.335 -1.453 -14.204 1.00 11.78 128 TYR C C 1
ATOM 4222 O O . TYR C 1 127 ? 6.207 -1.003 -14.510 1.00 12.74 128 TYR C O 1
ATOM 4231 N N . MET C 1 128 ? 7.522 -2.622 -13.555 1.00 11.52 129 MET C N 1
ATOM 4232 C CA . MET C 1 128 ? 6.366 -3.464 -13.199 1.00 11.38 129 MET C CA 1
ATOM 4233 C C . MET C 1 128 ? 5.988 -3.250 -11.736 1.00 11.15 129 MET C C 1
ATOM 4234 O O . MET C 1 128 ? 4.830 -3.043 -11.452 1.00 10.46 129 MET C O 1
ATOM 4239 N N . ASN C 1 129 ? 6.952 -3.281 -10.832 1.00 11.26 130 ASN C N 1
ATOM 4240 C CA . ASN C 1 129 ? 6.672 -3.230 -9.378 1.00 11.32 130 ASN C CA 1
ATOM 4241 C C . ASN C 1 129 ? 5.736 -2.076 -9.012 1.00 12.00 130 ASN C C 1
ATOM 4242 O O . ASN C 1 129 ? 4.923 -2.265 -8.103 1.00 13.01 130 ASN C O 1
ATOM 4247 N N . PRO C 1 130 ? 5.792 -0.860 -9.629 1.00 11.85 131 PRO C N 1
ATOM 4248 C CA . PRO C 1 130 ? 4.902 0.225 -9.173 1.00 12.55 131 PRO C CA 1
ATOM 4249 C C . PRO C 1 130 ? 3.401 -0.107 -9.231 1.00 13.47 131 PRO C C 1
ATOM 4250 O O . PRO C 1 130 ? 2.588 0.555 -8.531 1.00 15.22 131 PRO C O 1
ATOM 4254 N N . TYR C 1 131 ? 2.996 -1.045 -10.081 1.00 13.12 132 TYR C N 1
ATOM 4255 C CA . TYR C 1 131 ? 1.573 -1.421 -10.327 1.00 13.64 132 TYR C CA 1
ATOM 4256 C C . TYR C 1 131 ? 1.090 -2.556 -9.408 1.00 14.12 132 TYR C C 1
ATOM 4257 O O . TYR C 1 131 ? -0.065 -2.919 -9.534 1.00 14.17 132 TYR C O 1
ATOM 4266 N N . ALA C 1 132 ? 1.943 -3.115 -8.557 1.00 14.24 133 ALA C N 1
ATOM 4267 C CA . ALA C 1 132 ? 1.627 -4.353 -7.779 1.00 14.99 133 ALA C CA 1
ATOM 4268 C C . ALA C 1 132 ? 0.370 -4.183 -6.913 1.00 15.79 133 ALA C C 1
ATOM 4269 O O . ALA C 1 132 ? -0.390 -5.151 -6.772 1.00 16.04 133 ALA C O 1
ATOM 4271 N N . ALA C 1 133 ? 0.075 -2.974 -6.454 1.00 16.08 134 ALA C N 1
ATOM 4272 C CA . ALA C 1 133 ? -1.123 -2.756 -5.608 1.00 15.96 134 ALA C CA 1
ATOM 4273 C C . ALA C 1 133 ? -2.414 -2.914 -6.384 1.00 15.71 134 ALA C C 1
ATOM 4274 O O . ALA C 1 133 ? -3.441 -3.267 -5.746 1.00 16.09 134 ALA C O 1
ATOM 4276 N N . ARG C 1 134 ? -2.377 -2.636 -7.692 1.00 15.67 135 ARG C N 1
ATOM 4277 C CA . ARG C 1 134 ? -3.590 -2.464 -8.523 1.00 15.47 135 ARG C CA 1
ATOM 4278 C C . ARG C 1 134 ? -3.632 -3.505 -9.630 1.00 14.99 135 ARG C C 1
ATOM 4279 O O . ARG C 1 134 ? -4.614 -3.589 -10.357 1.00 15.70 135 ARG C O 1
ATOM 4287 N N . ALA C 1 135 ? -2.607 -4.331 -9.757 1.00 14.85 136 ALA C N 1
ATOM 4288 C CA . ALA C 1 135 ? -2.605 -5.360 -10.808 1.00 13.70 136 ALA C CA 1
ATOM 4289 C C . ALA C 1 135 ? -1.691 -6.511 -10.373 1.00 12.64 136 ALA C C 1
ATOM 4290 O O . ALA C 1 135 ? -0.699 -6.280 -9.700 1.00 12.52 136 ALA C O 1
ATOM 4292 N N . ARG C 1 136 ? -2.027 -7.713 -10.772 1.00 12.71 137 ARG C N 1
ATOM 4293 C CA . ARG C 1 136 ? -1.144 -8.899 -10.640 1.00 12.71 137 ARG C CA 1
ATOM 4294 C C . ARG C 1 136 ? -0.125 -8.896 -11.769 1.00 11.60 137 ARG C C 1
ATOM 4295 O O . ARG C 1 136 ? -0.455 -8.436 -12.865 1.00 12.62 137 ARG C O 1
ATOM 4303 N N . LEU C 1 137 ? 1.119 -9.216 -11.453 1.00 10.73 138 LEU C N 1
ATOM 4304 C CA . LEU C 1 137 ? 2.248 -8.934 -12.333 1.00 10.03 138 LEU C CA 1
ATOM 4305 C C . LEU C 1 137 ? 2.871 -10.222 -12.811 1.00 9.74 138 LEU C C 1
ATOM 4306 O O . LEU C 1 137 ? 3.215 -11.091 -11.991 1.00 9.90 138 LEU C O 1
ATOM 4311 N N . GLY C 1 138 ? 2.970 -10.385 -14.096 1.00 8.89 139 GLY C N 1
ATOM 4312 C CA . GLY C 1 138 ? 3.590 -11.559 -14.733 1.00 9.02 139 GLY C CA 1
ATOM 4313 C C . GLY C 1 138 ? 5.078 -11.358 -15.015 1.00 9.24 139 GLY C C 1
ATOM 4314 O O . GLY C 1 138 ? 5.495 -10.296 -15.516 1.00 9.26 139 GLY C O 1
ATOM 4315 N N . SER C 1 139 ? 5.866 -12.402 -14.781 1.00 9.05 140 SER C N 1
ATOM 4316 C CA . SER C 1 139 ? 7.306 -12.362 -15.131 1.00 8.94 140 SER C CA 1
ATOM 4317 C C . SER C 1 139 ? 7.489 -12.103 -16.627 1.00 9.06 140 SER C C 1
ATOM 4318 O O . SER C 1 139 ? 6.606 -12.302 -17.455 1.00 8.65 140 SER C O 1
ATOM 4321 N N . PRO C 1 140 ? 8.709 -11.769 -17.040 1.00 9.11 141 PRO C N 1
ATOM 4322 C CA . PRO C 1 140 ? 9.088 -11.915 -18.449 1.00 9.27 141 PRO C CA 1
ATOM 4323 C C . PRO C 1 140 ? 8.827 -13.369 -18.841 1.00 9.09 141 PRO C C 1
ATOM 4324 O O . PRO C 1 140 ? 8.961 -14.318 -18.044 1.00 9.04 141 PRO C O 1
ATOM 4328 N N . ALA C 1 141 ? 8.412 -13.514 -20.099 1.00 9.69 142 ALA C N 1
ATOM 4329 C CA . ALA C 1 141 ? 8.046 -14.794 -20.703 1.00 10.46 142 ALA C CA 1
ATOM 4330 C C . ALA C 1 141 ? 9.264 -15.394 -21.382 1.00 10.94 142 ALA C C 1
ATOM 4331 O O . ALA C 1 141 ? 9.716 -14.852 -22.354 1.00 12.60 142 ALA C O 1
ATOM 4333 N N . VAL C 1 142 ? 9.687 -16.550 -20.937 1.00 11.46 143 VAL C N 1
ATOM 4334 C CA . VAL C 1 142 ? 10.815 -17.251 -21.591 1.00 11.54 143 VAL C CA 1
ATOM 4335 C C . VAL C 1 142 ? 10.345 -18.272 -22.592 1.00 12.40 143 VAL C C 1
ATOM 4336 O O . VAL C 1 142 ? 9.234 -18.809 -22.456 1.00 12.88 143 VAL C O 1
ATOM 4340 N N . SER C 1 143 ? 11.216 -18.532 -23.535 1.00 12.96 144 SER C N 1
ATOM 4341 C CA . SER C 1 143 ? 11.071 -19.644 -24.489 1.00 14.32 144 SER C CA 1
ATOM 4342 C C . SER C 1 143 ? 11.223 -20.994 -23.802 1.00 13.93 144 SER C C 1
ATOM 4343 O O . SER C 1 143 ? 11.494 -21.078 -22.587 1.00 13.29 144 SER C O 1
ATOM 4346 N N . ASN C 1 144 ? 11.119 -22.085 -24.556 1.00 13.92 145 ASN C N 1
ATOM 4347 C CA . ASN C 1 144 ? 11.408 -23.433 -24.019 1.00 14.53 145 ASN C CA 1
ATOM 4348 C C . ASN C 1 144 ? 12.807 -23.874 -24.473 1.00 15.25 145 ASN C C 1
ATOM 4349 O O . ASN C 1 144 ? 13.089 -25.079 -24.426 1.00 16.48 145 ASN C O 1
ATOM 4354 N N . GLY C 1 145 ? 13.687 -22.942 -24.822 1.00 15.09 146 GLY C N 1
ATOM 4355 C CA . GLY C 1 145 ? 15.101 -23.280 -25.078 1.00 15.55 146 GLY C CA 1
ATOM 4356 C C . GLY C 1 145 ? 15.788 -23.845 -23.840 1.00 15.61 146 GLY C C 1
ATOM 4357 O O . GLY C 1 145 ? 15.360 -23.601 -22.665 1.00 14.85 146 GLY C O 1
ATOM 4358 N N . ALA C 1 146 ? 16.795 -24.691 -24.061 1.00 17.23 147 ALA C N 1
ATOM 4359 C CA . ALA C 1 146 ? 17.586 -25.251 -22.953 1.00 18.29 147 ALA C CA 1
ATOM 4360 C C . ALA C 1 146 ? 18.379 -24.175 -22.244 1.00 18.56 147 ALA C C 1
ATOM 4361 O O . ALA C 1 146 ? 18.802 -23.215 -22.868 1.00 17.84 147 ALA C O 1
ATOM 4363 N N . PRO C 1 147 ? 18.587 -24.309 -20.909 1.00 19.37 148 PRO C N 1
ATOM 4364 C CA . PRO C 1 147 ? 19.477 -23.398 -20.185 1.00 20.00 148 PRO C CA 1
ATOM 4365 C C . PRO C 1 147 ? 20.749 -23.245 -20.989 1.00 21.80 148 PRO C C 1
ATOM 4366 O O . PRO C 1 147 ? 21.248 -24.247 -21.509 1.00 23.31 148 PRO C O 1
ATOM 4370 N N . PRO C 1 148 ? 21.327 -22.044 -21.141 1.00 21.90 149 PRO C N 1
ATOM 4371 C CA . PRO C 1 148 ? 20.917 -20.845 -20.391 1.00 21.16 149 PRO C CA 1
ATOM 4372 C C . PRO C 1 148 ? 19.795 -19.979 -20.985 1.00 18.89 149 PRO C C 1
ATOM 4373 O O . PRO C 1 148 ? 19.518 -18.881 -20.457 1.00 17.96 149 PRO C O 1
ATOM 4377 N N . LYS C 1 149 ? 19.096 -20.460 -21.998 1.00 17.64 150 LYS C N 1
ATOM 4378 C CA . LYS C 1 149 ? 17.802 -19.845 -22.407 1.00 18.39 150 LYS C CA 1
ATOM 4379 C C . LYS C 1 149 ? 16.707 -20.413 -21.512 1.00 15.78 150 LYS C C 1
ATOM 4380 O O . LYS C 1 149 ? 17.000 -21.119 -20.560 1.00 15.42 150 LYS C O 1
ATOM 4386 N N . GLY C 1 150 ? 15.451 -20.056 -21.777 1.00 14.32 151 GLY C N 1
ATOM 4387 C CA . GLY C 1 150 ? 14.314 -20.770 -21.175 1.00 14.12 151 GLY C CA 1
ATOM 4388 C C . GLY C 1 150 ? 14.327 -20.678 -19.646 1.00 13.32 151 GLY C C 1
ATOM 4389 O O . GLY C 1 150 ? 14.517 -19.570 -19.090 1.00 13.39 151 GLY C O 1
ATOM 4390 N N . LEU C 1 151 ? 14.056 -21.787 -18.964 1.00 13.83 152 LEU C N 1
ATOM 4391 C CA . LEU C 1 151 ? 13.939 -21.796 -17.501 1.00 14.43 152 LEU C CA 1
ATOM 4392 C C . LEU C 1 151 ? 15.329 -21.572 -16.869 1.00 15.12 152 LEU C C 1
ATOM 4393 O O . LEU C 1 151 ? 15.399 -21.158 -15.673 1.00 14.98 152 LEU C O 1
ATOM 4398 N N . GLY C 1 152 ? 16.395 -21.671 -17.662 1.00 16.46 153 GLY C N 1
ATOM 4399 C CA . GLY C 1 152 ? 17.742 -21.265 -17.226 1.00 16.10 153 GLY C CA 1
ATOM 4400 C C . GLY C 1 152 ? 17.786 -19.776 -17.009 1.00 14.74 153 GLY C C 1
ATOM 4401 O O . GLY C 1 152 ? 18.125 -19.297 -15.892 1.00 14.57 153 GLY C O 1
ATOM 4402 N N . TRP C 1 153 ? 17.391 -19.058 -18.042 1.00 13.99 154 TRP C N 1
ATOM 4403 C CA . TRP C 1 153 ? 17.228 -17.588 -18.010 1.00 12.65 154 TRP C CA 1
ATOM 4404 C C . TRP C 1 153 ? 16.336 -17.206 -16.829 1.00 12.21 154 TRP C C 1
ATOM 4405 O O . TRP C 1 153 ? 16.659 -16.296 -16.078 1.00 12.25 154 TRP C O 1
ATOM 4416 N N . MET C 1 154 ? 15.188 -17.834 -16.708 1.00 12.98 155 MET C N 1
ATOM 4417 C CA . MET C 1 154 ? 14.194 -17.488 -15.679 1.00 13.25 155 MET C CA 1
ATOM 4418 C C . MET C 1 154 ? 14.844 -17.588 -14.309 1.00 13.16 155 MET C C 1
ATOM 4419 O O . MET C 1 154 ? 14.709 -16.663 -13.518 1.00 12.38 155 MET C O 1
ATOM 4424 N N . GLN C 1 155 ? 15.500 -18.707 -14.048 1.00 13.83 156 GLN C N 1
ATOM 4425 C CA . GLN C 1 155 ? 16.182 -18.891 -12.746 1.00 13.45 156 GLN C CA 1
ATOM 4426 C C . GLN C 1 155 ? 17.234 -17.777 -12.561 1.00 13.12 156 GLN C C 1
ATOM 4427 O O . GLN C 1 155 ? 17.346 -17.227 -11.456 1.00 12.79 156 GLN C O 1
ATOM 4433 N N . GLY C 1 156 ? 18.032 -17.452 -13.582 1.00 13.22 157 GLY C N 1
ATOM 4434 C CA . GLY C 1 156 ? 19.040 -16.352 -13.487 1.00 13.03 157 GLY C CA 1
ATOM 4435 C C . GLY C 1 156 ? 18.395 -15.016 -13.123 1.00 12.82 157 GLY C C 1
ATOM 4436 O O . GLY C 1 156 ? 18.904 -14.236 -12.293 1.00 13.21 157 GLY C O 1
ATOM 4437 N N . PHE C 1 157 ? 17.198 -14.782 -13.653 1.00 11.93 158 PHE C N 1
ATOM 4438 C CA . PHE C 1 157 ? 16.396 -13.543 -13.441 1.00 11.99 158 PHE C CA 1
ATOM 4439 C C . PHE C 1 157 ? 15.886 -13.517 -12.009 1.00 11.39 158 PHE C C 1
ATOM 4440 O O . PHE C 1 157 ? 15.959 -12.483 -11.338 1.00 11.12 158 PHE C O 1
ATOM 4448 N N . LEU C 1 158 ? 15.357 -14.631 -11.545 1.00 12.12 159 LEU C N 1
ATOM 4449 C CA . LEU C 1 158 ? 14.818 -14.723 -10.173 1.00 12.14 159 LEU C CA 1
ATOM 4450 C C . LEU C 1 158 ? 15.982 -14.587 -9.191 1.00 12.63 159 LEU C C 1
ATOM 4451 O O . LEU C 1 158 ? 15.746 -14.080 -8.093 1.00 12.79 159 LEU C O 1
ATOM 4456 N N . ASP C 1 159 ? 17.178 -15.036 -9.550 1.00 12.49 160 ASP C N 1
ATOM 4457 C CA . ASP C 1 159 ? 18.363 -14.837 -8.691 1.00 12.61 160 ASP C CA 1
ATOM 4458 C C . ASP C 1 159 ? 18.694 -13.343 -8.621 1.00 12.54 160 ASP C C 1
ATOM 4459 O O . ASP C 1 159 ? 18.857 -12.775 -7.544 1.00 12.71 160 ASP C O 1
ATOM 4464 N N . VAL C 1 160 ? 18.851 -12.657 -9.768 1.00 12.92 161 VAL C N 1
ATOM 4465 C CA . VAL C 1 160 ? 19.220 -11.224 -9.737 1.00 13.17 161 VAL C CA 1
ATOM 4466 C C . VAL C 1 160 ? 18.118 -10.420 -9.042 1.00 12.89 161 VAL C C 1
ATOM 4467 O O . VAL C 1 160 ? 18.436 -9.461 -8.319 1.00 13.69 161 VAL C O 1
ATOM 4471 N N . CYS C 1 161 ? 16.836 -10.783 -9.234 1.00 12.26 162 CYS C N 1
ATOM 4472 C CA B CYS C 1 161 ? 15.733 -10.079 -8.515 0.97 12.19 162 CYS C CA 1
ATOM 4473 C C . CYS C 1 161 ? 16.001 -10.064 -6.999 1.00 11.83 162 CYS C C 1
ATOM 4474 O O . CYS C 1 161 ? 15.726 -9.057 -6.358 1.00 11.53 162 CYS C O 1
ATOM 4477 N N . ALA C 1 162 ? 16.484 -11.176 -6.453 1.00 11.88 163 ALA C N 1
ATOM 4478 C CA . ALA C 1 162 ? 16.937 -11.254 -5.054 1.00 12.15 163 ALA C CA 1
ATOM 4479 C C . ALA C 1 162 ? 15.819 -10.833 -4.100 1.00 12.18 163 ALA C C 1
ATOM 4480 O O . ALA C 1 162 ? 16.118 -10.191 -3.051 1.00 11.76 163 ALA C O 1
ATOM 4482 N N . GLY C 1 163 ? 14.581 -11.215 -4.432 1.00 12.59 164 GLY C N 1
ATOM 4483 C CA . GLY C 1 163 ? 13.369 -11.002 -3.609 1.00 14.41 164 GLY C CA 1
ATOM 4484 C C . GLY C 1 163 ? 12.723 -9.646 -3.824 1.00 14.49 164 GLY C C 1
ATOM 4485 O O . GLY C 1 163 ? 11.695 -9.291 -3.076 1.00 18.24 164 GLY C O 1
ATOM 4486 N N . ASN C 1 164 ? 13.259 -8.830 -4.749 1.00 14.42 165 ASN C N 1
ATOM 4487 C CA . ASN C 1 164 ? 12.828 -7.432 -4.951 1.00 14.65 165 ASN C CA 1
ATOM 4488 C C . ASN C 1 164 ? 11.818 -7.323 -6.112 1.00 13.28 165 ASN C C 1
ATOM 4489 O O . ASN C 1 164 ? 11.293 -6.233 -6.264 1.00 14.45 165 ASN C O 1
ATOM 4494 N N . CYS C 1 165 ? 11.652 -8.353 -6.946 1.00 13.01 166 CYS C N 1
ATOM 4495 C CA . CYS C 1 165 ? 10.689 -8.307 -8.058 1.00 12.98 166 CYS C CA 1
ATOM 4496 C C . CYS C 1 165 ? 9.351 -8.772 -7.508 1.00 12.61 166 CYS C C 1
ATOM 4497 O O . CYS C 1 165 ? 9.304 -9.874 -7.016 1.00 14.54 166 CYS C O 1
ATOM 4500 N N . LYS C 1 166 ? 8.287 -7.997 -7.728 1.00 11.79 167 LYS C N 1
ATOM 4501 C CA . LYS C 1 166 ? 6.921 -8.350 -7.277 1.00 12.44 167 LYS C CA 1
ATOM 4502 C C . LYS C 1 166 ? 6.285 -9.128 -8.424 1.00 11.39 167 LYS C C 1
ATOM 4503 O O . LYS C 1 166 ? 5.876 -8.506 -9.442 1.00 11.48 167 LYS C O 1
ATOM 4509 N N . ILE C 1 167 ? 6.267 -10.452 -8.291 1.00 11.05 168 ILE C N 1
ATOM 4510 C CA . ILE C 1 167 ? 5.843 -11.396 -9.346 1.00 10.90 168 ILE C CA 1
ATOM 4511 C C . ILE C 1 167 ? 4.719 -12.256 -8.782 1.00 11.09 168 ILE C C 1
ATOM 4512 O O . ILE C 1 167 ? 4.944 -13.010 -7.794 1.00 12.58 168 ILE C O 1
ATOM 4517 N N . ASP C 1 168 ? 3.556 -12.201 -9.402 1.00 11.36 169 ASP C N 1
ATOM 4518 C CA . ASP C 1 168 ? 2.396 -13.012 -8.999 1.00 11.39 169 ASP C CA 1
ATOM 4519 C C . ASP C 1 168 ? 2.405 -14.308 -9.794 1.00 11.52 169 ASP C C 1
ATOM 4520 O O . ASP C 1 168 ? 1.922 -15.308 -9.278 1.00 12.39 169 ASP C O 1
ATOM 4525 N N . PHE C 1 169 ? 3.032 -14.369 -10.960 1.00 10.73 170 PHE C N 1
ATOM 4526 C CA . PHE C 1 169 ? 2.986 -15.598 -11.766 1.00 10.94 170 PHE C CA 1
ATOM 4527 C C . PHE C 1 169 ? 4.136 -15.566 -12.768 1.00 10.19 170 PHE C C 1
ATOM 4528 O O . PHE C 1 169 ? 4.491 -14.493 -13.203 1.00 11.03 170 PHE C O 1
ATOM 4536 N N . LEU C 1 170 ? 4.697 -16.726 -13.055 1.00 10.47 171 LEU C N 1
ATOM 4537 C CA . LEU C 1 170 ? 5.653 -16.849 -14.173 1.00 11.01 171 LEU C CA 1
ATOM 4538 C C . LEU C 1 170 ? 4.871 -16.950 -15.478 1.00 10.33 171 LEU C C 1
ATOM 4539 O O . LEU C 1 170 ? 3.875 -17.699 -15.511 1.00 11.39 171 LEU C O 1
ATOM 4544 N N . ALA C 1 171 ? 5.396 -16.358 -16.527 1.00 9.29 172 ALA C N 1
ATOM 4545 C CA . ALA C 1 171 ? 4.921 -16.510 -17.912 1.00 9.50 172 ALA C CA 1
ATOM 4546 C C . ALA C 1 171 ? 5.938 -17.363 -18.696 1.00 9.83 172 ALA C C 1
ATOM 4547 O O . ALA C 1 171 ? 7.112 -17.117 -18.610 1.00 10.38 172 ALA C O 1
ATOM 4549 N N . VAL C 1 172 ? 5.454 -18.358 -19.412 1.00 10.15 173 VAL C N 1
ATOM 4550 C CA . VAL C 1 172 ? 6.342 -19.292 -20.170 1.00 10.05 173 VAL C CA 1
ATOM 4551 C C . VAL C 1 172 ? 5.725 -19.650 -21.518 1.00 10.26 173 VAL C C 1
ATOM 4552 O O . VAL C 1 172 ? 4.477 -19.456 -21.730 1.00 10.48 173 VAL C O 1
ATOM 4556 N N . HIS C 1 173 ? 6.616 -20.024 -22.393 1.00 10.64 174 HIS C N 1
ATOM 4557 C CA . HIS C 1 173 ? 6.268 -20.373 -23.782 1.00 10.81 174 HIS C CA 1
ATOM 4558 C C . HIS C 1 173 ? 6.751 -21.795 -24.065 1.00 11.20 174 HIS C C 1
ATOM 4559 O O . HIS C 1 173 ? 7.847 -22.167 -23.589 1.00 12.63 174 HIS C O 1
ATOM 4566 N N . TRP C 1 174 ? 6.048 -22.468 -24.948 1.00 12.13 175 TRP C N 1
ATOM 4567 C CA . TRP C 1 174 ? 6.526 -23.783 -25.471 1.00 12.67 175 TRP C CA 1
ATOM 4568 C C . TRP C 1 174 ? 6.101 -23.912 -26.931 1.00 13.34 175 TRP C C 1
ATOM 4569 O O . TRP C 1 174 ? 4.899 -23.796 -27.255 1.00 12.74 175 TRP C O 1
ATOM 4580 N N . HIS C 1 175 ? 7.055 -24.152 -27.810 1.00 14.17 176 HIS C N 1
ATOM 4581 C CA . HIS C 1 175 ? 6.783 -24.462 -29.227 1.00 15.22 176 HIS C CA 1
ATOM 4582 C C . HIS C 1 175 ? 7.555 -25.739 -29.547 1.00 16.03 176 HIS C C 1
ATOM 4583 O O . HIS C 1 175 ? 8.749 -25.795 -29.230 1.00 18.71 176 HIS C O 1
ATOM 4590 N N . GLY C 1 176 ? 6.909 -26.687 -30.200 1.00 17.12 177 GLY C N 1
ATOM 4591 C CA . GLY C 1 176 ? 7.629 -27.897 -30.631 1.00 17.80 177 GLY C CA 1
ATOM 4592 C C . GLY C 1 176 ? 6.687 -28.799 -31.390 1.00 18.75 177 GLY C C 1
ATOM 4593 O O . GLY C 1 176 ? 5.488 -28.608 -31.417 1.00 18.44 177 GLY C O 1
ATOM 4594 N N . PRO C 1 177 ? 7.201 -29.834 -32.058 1.00 19.36 178 PRO C N 1
ATOM 4595 C CA . PRO C 1 177 ? 6.321 -30.825 -32.666 1.00 19.76 178 PRO C C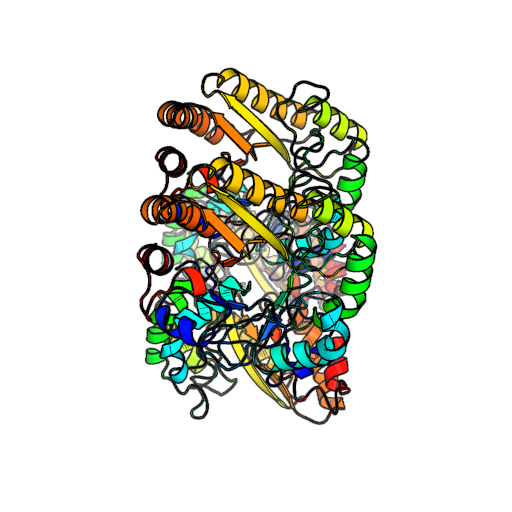A 1
ATOM 4596 C C . PRO C 1 177 ? 5.215 -31.399 -31.757 1.00 18.39 178 PRO C C 1
ATOM 4597 O O . PRO C 1 177 ? 5.458 -31.666 -30.591 1.00 18.99 178 PRO C O 1
ATOM 4601 N N . SER C 1 178 ? 4.027 -31.627 -32.311 1.00 18.54 179 SER C N 1
ATOM 4602 C CA . SER C 1 178 ? 2.860 -32.205 -31.600 1.00 18.19 179 SER C CA 1
ATOM 4603 C C . SER C 1 178 ? 3.211 -33.532 -30.912 1.00 17.95 179 SER C C 1
ATOM 4604 O O . SER C 1 178 ? 2.616 -33.803 -29.865 1.00 18.47 179 SER C O 1
ATOM 4607 N N . GLY C 1 179 ? 4.141 -34.338 -31.465 1.00 18.84 180 GLY C N 1
ATOM 4608 C CA . GLY C 1 179 ? 4.491 -35.627 -30.842 1.00 20.11 180 GLY C CA 1
ATOM 4609 C C . GLY C 1 179 ? 5.268 -35.472 -29.557 1.00 21.54 180 GLY C C 1
ATOM 4610 O O . GLY C 1 179 ? 5.389 -36.462 -28.839 1.00 20.82 180 GLY C O 1
ATOM 4611 N N . ASN C 1 180 ? 5.707 -34.221 -29.289 1.00 22.51 181 ASN C N 1
ATOM 4612 C CA . ASN C 1 180 ? 6.618 -33.813 -28.195 1.00 22.22 181 ASN C CA 1
ATOM 4613 C C . ASN C 1 180 ? 5.720 -33.343 -27.045 1.00 21.43 181 ASN C C 1
ATOM 4614 O O . ASN C 1 180 ? 6.192 -32.642 -26.143 1.00 20.09 181 ASN C O 1
ATOM 4619 N N . VAL C 1 181 ? 4.461 -33.755 -27.030 1.00 19.87 182 VAL C N 1
ATOM 4620 C CA . VAL C 1 181 ? 3.461 -33.350 -25.999 1.00 20.53 182 VAL C CA 1
ATOM 4621 C C . VAL C 1 181 ? 3.934 -33.724 -24.581 1.00 19.28 182 VAL C C 1
ATOM 4622 O O . VAL C 1 181 ? 3.645 -32.959 -23.646 1.00 18.78 182 VAL C O 1
ATOM 4626 N N . ASP C 1 182 ? 4.657 -34.838 -24.353 1.00 19.67 183 ASP C N 1
ATOM 4627 C CA . ASP C 1 182 ? 5.043 -35.181 -22.958 1.00 19.58 183 ASP C CA 1
ATOM 4628 C C . ASP C 1 182 ? 6.076 -34.150 -22.462 1.00 18.74 183 ASP C C 1
ATOM 4629 O O . ASP C 1 182 ? 6.065 -33.774 -21.249 1.00 19.50 183 ASP C O 1
ATOM 4634 N N . ASP C 1 183 ? 6.917 -33.684 -23.363 1.00 19.04 184 ASP C N 1
ATOM 4635 C CA . ASP C 1 183 ? 7.881 -32.600 -23.067 1.00 18.62 184 ASP C CA 1
ATOM 4636 C C . ASP C 1 183 ? 7.117 -31.306 -22.730 1.00 17.41 184 ASP C C 1
ATOM 4637 O O . ASP C 1 183 ? 7.626 -30.563 -21.951 1.00 18.01 184 ASP C O 1
ATOM 4642 N N . PHE C 1 184 ? 6.024 -31.028 -23.418 1.00 17.31 185 PHE C N 1
ATOM 4643 C CA . PHE C 1 184 ? 5.220 -29.821 -23.099 1.00 17.03 185 PHE C CA 1
ATOM 4644 C C . PHE C 1 184 ? 4.822 -29.912 -21.646 1.00 17.76 185 PHE C C 1
ATOM 4645 O O . PHE C 1 184 ? 5.034 -28.970 -20.849 1.00 17.32 185 PHE C O 1
ATOM 4653 N N . LYS C 1 185 ? 4.242 -31.030 -21.250 1.00 17.13 186 LYS C N 1
ATOM 4654 C CA . LYS C 1 185 ? 3.798 -31.229 -19.857 1.00 18.10 186 LYS C CA 1
ATOM 4655 C C . LYS C 1 185 ? 4.971 -31.103 -18.883 1.00 17.47 186 LYS C C 1
ATOM 4656 O O . LYS C 1 185 ? 4.831 -30.506 -17.787 1.00 17.08 186 LYS C O 1
ATOM 4662 N N . ARG C 1 186 ? 6.114 -31.699 -19.214 1.00 17.78 187 ARG C N 1
ATOM 4663 C CA . ARG C 1 186 ? 7.269 -31.692 -18.287 1.00 18.34 187 ARG C CA 1
ATOM 4664 C C . ARG C 1 186 ? 7.835 -30.274 -18.137 1.00 17.82 187 ARG C C 1
ATOM 4665 O O . ARG C 1 186 ? 8.195 -29.879 -17.020 1.00 17.48 187 ARG C O 1
ATOM 4673 N N . TYR C 1 187 ? 7.832 -29.532 -19.225 1.00 16.38 188 TYR C N 1
ATOM 4674 C CA . TYR C 1 187 ? 8.354 -28.140 -19.212 1.00 15.68 188 TYR C CA 1
ATOM 4675 C C . TYR C 1 187 ? 7.427 -27.293 -18.326 1.00 15.60 188 TYR C C 1
ATOM 4676 O O . TYR C 1 187 ? 7.892 -26.540 -17.489 1.00 14.09 188 TYR C O 1
ATOM 4685 N N . VAL C 1 188 ? 6.118 -27.436 -18.516 1.00 14.69 189 VAL C N 1
ATOM 4686 C CA . VAL C 1 188 ? 5.158 -26.621 -17.732 1.00 13.69 189 VAL C CA 1
ATOM 4687 C C . VAL C 1 188 ? 5.303 -26.993 -16.263 1.00 14.67 189 VAL C C 1
ATOM 4688 O O . VAL C 1 188 ? 5.341 -26.157 -15.371 1.00 14.06 189 VAL C O 1
ATOM 4692 N N . SER C 1 189 ? 5.454 -28.282 -16.003 1.00 15.11 190 SER C N 1
ATOM 4693 C CA . SER C 1 189 ? 5.616 -28.777 -14.623 1.00 15.40 190 SER C CA 1
ATOM 4694 C C . SER C 1 189 ? 6.893 -28.211 -14.011 1.00 15.52 190 SER C C 1
ATOM 4695 O O . SER C 1 189 ? 6.920 -27.847 -12.816 1.00 15.98 190 SER C O 1
ATOM 4698 N N . GLU C 1 190 ? 7.989 -28.223 -14.775 1.00 15.94 191 GLU C N 1
ATOM 4699 C CA . GLU C 1 190 ? 9.264 -27.655 -14.308 1.00 16.03 191 GLU C CA 1
ATOM 4700 C C . GLU C 1 190 ? 9.106 -26.169 -14.006 1.00 15.15 191 GLU C C 1
ATOM 4701 O O . GLU C 1 190 ? 9.631 -25.694 -12.965 1.00 14.97 191 GLU C O 1
ATOM 4707 N N . ALA C 1 191 ? 8.377 -25.456 -14.864 1.00 13.95 192 ALA C N 1
ATOM 4708 C CA . ALA C 1 191 ? 8.163 -24.009 -14.664 1.00 13.43 192 ALA C CA 1
ATOM 4709 C C . ALA C 1 191 ? 7.436 -23.806 -13.341 1.00 13.46 192 ALA C C 1
ATOM 4710 O O . ALA C 1 191 ? 7.785 -22.895 -12.585 1.00 13.95 192 ALA C O 1
ATOM 4712 N N . ILE C 1 192 ? 6.382 -24.566 -13.133 1.00 13.64 193 ILE C N 1
ATOM 4713 C CA . ILE C 1 192 ? 5.637 -24.484 -11.855 1.00 14.55 193 ILE C CA 1
ATOM 4714 C C . ILE C 1 192 ? 6.624 -24.727 -10.676 1.00 14.63 193 ILE C C 1
ATOM 4715 O O . ILE C 1 192 ? 6.610 -23.943 -9.654 1.00 15.41 193 ILE C O 1
ATOM 4720 N N . ALA C 1 193 ? 7.433 -25.798 -10.730 1.00 16.33 194 ALA C N 1
ATOM 4721 C CA . ALA C 1 193 ? 8.368 -26.084 -9.622 1.00 16.70 194 ALA C CA 1
ATOM 4722 C C . ALA C 1 193 ? 9.381 -24.951 -9.460 1.00 16.61 194 ALA C C 1
ATOM 4723 O O . ALA C 1 193 ? 9.726 -24.631 -8.280 1.00 16.45 194 ALA C O 1
ATOM 4725 N N . LEU C 1 194 ? 9.846 -24.336 -10.547 1.00 15.63 195 LEU C N 1
ATOM 4726 C CA . LEU C 1 194 ? 10.793 -23.208 -10.471 1.00 15.59 195 LEU C CA 1
ATOM 4727 C C . LEU C 1 194 ? 10.113 -22.067 -9.705 1.00 16.05 195 LEU C C 1
ATOM 4728 O O . LEU C 1 194 ? 10.731 -21.520 -8.778 1.00 14.87 195 LEU C O 1
ATOM 4733 N N . GLY C 1 195 ? 8.877 -21.735 -10.060 1.00 15.74 196 GLY C N 1
ATOM 4734 C CA . GLY C 1 195 ? 8.179 -20.629 -9.365 1.00 15.41 196 GLY C CA 1
ATOM 4735 C C . GLY C 1 195 ? 8.140 -20.904 -7.873 1.00 17.23 196 GLY C C 1
ATOM 4736 O O . GLY C 1 195 ? 8.422 -19.990 -7.054 1.00 17.09 196 GLY C O 1
ATOM 4737 N N . GLN C 1 196 ? 7.818 -22.141 -7.504 1.00 18.80 197 GLN C N 1
ATOM 4738 C CA . GLN C 1 196 ? 7.627 -22.514 -6.062 1.00 21.21 197 GLN C CA 1
ATOM 4739 C C . GLN C 1 196 ? 8.946 -22.362 -5.304 1.00 22.76 197 GLN C C 1
ATOM 4740 O O . GLN C 1 196 ? 8.985 -21.938 -4.137 1.00 21.10 197 GLN C O 1
ATOM 4746 N N . LYS C 1 197 ? 10.042 -22.629 -5.978 1.00 24.87 198 LYS C N 1
ATOM 4747 C CA . LYS C 1 197 ? 11.388 -22.438 -5.382 1.00 26.91 198 LYS C CA 1
ATOM 4748 C C . LYS C 1 197 ? 11.516 -20.974 -4.933 1.00 23.93 198 LYS C C 1
ATOM 4749 O O . LYS C 1 197 ? 12.203 -20.717 -3.999 1.00 24.33 198 LYS C O 1
ATOM 4755 N N . TYR C 1 198 ? 10.890 -20.031 -5.651 1.00 19.49 199 TYR C N 1
ATOM 4756 C CA . TYR C 1 198 ? 11.090 -18.573 -5.463 1.00 18.77 199 TYR C CA 1
ATOM 4757 C C . TYR C 1 198 ? 9.813 -17.901 -4.944 1.00 17.47 199 TYR C C 1
ATOM 4758 O O . TYR C 1 198 ? 9.786 -16.675 -4.979 1.00 17.05 199 TYR C O 1
ATOM 4767 N N . GLY C 1 199 ? 8.865 -18.668 -4.373 1.00 17.84 200 GLY C N 1
ATOM 4768 C CA . GLY C 1 199 ? 7.641 -18.144 -3.738 1.00 17.49 200 GLY C CA 1
ATOM 4769 C C . GLY C 1 199 ? 6.581 -17.635 -4.702 1.00 17.28 200 GLY C C 1
ATOM 4770 O O . GLY C 1 199 ? 5.772 -16.792 -4.319 1.00 20.31 200 GLY C O 1
ATOM 4771 N N . ILE C 1 200 ? 6.645 -18.092 -5.934 1.00 15.97 201 ILE C N 1
ATOM 4772 C CA . ILE C 1 200 ? 5.679 -17.754 -7.014 1.00 16.84 201 ILE C CA 1
ATOM 4773 C C . ILE C 1 200 ? 4.863 -19.026 -7.325 1.00 16.92 201 ILE C C 1
ATOM 4774 O O . ILE C 1 200 ? 5.425 -20.012 -7.873 1.00 18.42 201 ILE C O 1
ATOM 4779 N N . GLY C 1 201 ? 3.592 -19.002 -6.971 1.00 19.12 202 GLY C N 1
ATOM 4780 C CA . GLY C 1 201 ? 2.727 -20.184 -6.861 1.00 20.98 202 GLY C CA 1
ATOM 4781 C C . GLY C 1 201 ? 2.037 -20.584 -8.151 1.00 22.51 202 GLY C C 1
ATOM 4782 O O . GLY C 1 201 ? 1.272 -21.570 -8.092 1.00 29.52 202 GLY C O 1
ATOM 4783 N N . THR C 1 202 ? 2.276 -19.938 -9.303 1.00 19.26 203 THR C N 1
ATOM 4784 C CA . THR C 1 202 ? 1.434 -20.257 -10.471 1.00 18.10 203 THR C CA 1
ATOM 4785 C C . THR C 1 202 ? 2.100 -19.697 -11.717 1.00 15.03 203 THR C C 1
ATOM 4786 O O . THR C 1 202 ? 3.012 -18.854 -11.601 1.00 13.47 203 THR C O 1
ATOM 4790 N N . VAL C 1 203 ? 1.724 -20.265 -12.840 1.00 14.72 204 VAL C N 1
ATOM 4791 C CA . VAL C 1 203 ? 2.267 -19.887 -14.153 1.00 13.41 204 VAL C CA 1
ATOM 4792 C C . VAL C 1 203 ? 1.121 -19.617 -15.123 1.00 12.21 204 VAL C C 1
ATOM 4793 O O . VAL C 1 203 ? -0.016 -20.078 -14.956 1.00 11.62 204 VAL C O 1
ATOM 4797 N N . TRP C 1 204 ? 1.423 -18.773 -16.090 1.00 11.00 205 TRP C N 1
ATOM 4798 C CA . TRP C 1 204 ? 0.590 -18.668 -17.292 1.00 10.66 205 TRP C CA 1
ATOM 4799 C C . TRP C 1 204 ? 1.419 -19.203 -18.446 1.00 10.74 205 TRP C C 1
ATOM 4800 O O . TRP C 1 204 ? 2.543 -18.822 -18.583 1.00 11.37 205 TRP C O 1
ATOM 4811 N N . VAL C 1 205 ? 0.826 -20.028 -19.276 1.00 10.58 206 VAL C N 1
ATOM 4812 C CA . VAL C 1 205 ? 1.509 -20.487 -20.508 1.00 10.66 206 VAL C CA 1
ATOM 4813 C C . VAL C 1 205 ? 0.987 -19.564 -21.630 1.00 10.83 206 VAL C C 1
ATOM 4814 O O . VAL C 1 205 ? -0.049 -19.820 -22.270 1.00 10.40 206 VAL C O 1
ATOM 4818 N N . THR C 1 206 ? 1.677 -18.456 -21.855 1.00 9.90 207 THR C N 1
ATOM 4819 C CA . THR C 1 206 ? 1.144 -17.350 -22.692 1.00 9.93 207 THR C CA 1
ATOM 4820 C C . THR C 1 206 ? 1.362 -17.645 -24.173 1.00 10.25 207 THR C C 1
ATOM 4821 O O . THR C 1 206 ? 0.810 -16.922 -24.977 1.00 10.80 207 THR C O 1
ATOM 4825 N N . GLU C 1 207 ? 2.212 -18.603 -24.514 1.00 10.65 208 GLU C N 1
ATOM 4826 C CA . GLU C 1 207 ? 2.236 -19.171 -25.884 1.00 11.31 208 GLU C CA 1
ATOM 4827 C C . GLU C 1 207 ? 2.480 -20.666 -25.788 1.00 11.49 208 GLU C C 1
ATOM 4828 O O . GLU C 1 207 ? 3.398 -21.088 -25.082 1.00 11.62 208 GLU C O 1
ATOM 4834 N N . PHE C 1 208 ? 1.687 -21.470 -26.527 1.00 12.24 209 PHE C N 1
ATOM 4835 C CA . PHE C 1 208 ? 2.075 -22.875 -26.756 1.00 12.56 209 PHE C CA 1
ATOM 4836 C C . PHE C 1 208 ? 1.568 -23.212 -28.142 1.00 13.56 209 PHE C C 1
ATOM 4837 O O . PHE C 1 208 ? 0.566 -22.711 -28.643 1.00 12.50 209 PHE C O 1
ATOM 4845 N N . GLU C 1 209 ? 2.400 -24.007 -28.802 1.00 14.87 210 GLU C N 1
ATOM 4846 C CA . GLU C 1 209 ? 2.122 -24.415 -30.196 1.00 16.38 210 GLU C CA 1
ATOM 4847 C C . GLU C 1 209 ? 2.616 -25.853 -30.361 1.00 17.21 210 GLU C C 1
ATOM 4848 O O . GLU C 1 209 ? 3.840 -26.059 -30.378 1.00 17.46 210 GLU C O 1
ATOM 4854 N N . GLY C 1 210 ? 1.684 -26.790 -30.521 1.00 16.57 211 GLY C N 1
ATOM 4855 C CA . GLY C 1 210 ? 1.991 -28.154 -30.956 1.00 17.66 211 GLY C CA 1
ATOM 4856 C C . GLY C 1 210 ? 1.937 -28.166 -32.473 1.00 18.52 211 GLY C C 1
ATOM 4857 O O . GLY C 1 210 ? 0.827 -28.062 -33.027 1.00 19.67 211 GLY C O 1
ATOM 4858 N N . GLN C 1 211 ? 3.111 -28.300 -33.088 1.00 19.06 212 GLN C N 1
ATOM 4859 C CA . GLN C 1 211 ? 3.370 -28.105 -34.521 1.00 20.41 212 GLN C CA 1
ATOM 4860 C C . GLN C 1 211 ? 3.090 -29.393 -35.318 1.00 21.20 212 GLN C C 1
ATOM 4861 O O . GLN C 1 211 ? 3.363 -30.518 -34.846 1.00 22.49 212 GLN C O 1
ATOM 4867 N N . GLY C 1 212 ? 2.549 -29.186 -36.500 1.00 21.46 213 GLY C N 1
ATOM 4868 C CA . GLY C 1 212 ? 2.365 -30.263 -37.480 1.00 22.67 213 GLY C CA 1
ATOM 4869 C C . GLY C 1 212 ? 1.207 -29.936 -38.408 1.00 23.03 213 GLY C C 1
ATOM 4870 O O . GLY C 1 212 ? 0.849 -28.729 -38.526 1.00 22.95 213 GLY C O 1
ATOM 4871 N N . ASP C 1 213 ? 0.656 -30.940 -39.098 1.00 24.60 214 ASP C N 1
ATOM 4872 C CA . ASP C 1 213 ? -0.531 -30.683 -39.971 1.00 24.68 214 ASP C CA 1
ATOM 4873 C C . ASP C 1 213 ? -1.755 -30.301 -39.112 1.00 22.78 214 ASP C C 1
ATOM 4874 O O . ASP C 1 213 ? -1.689 -30.438 -37.860 1.00 20.82 214 ASP C O 1
ATOM 4879 N N . GLU C 1 214 ? -2.867 -29.889 -39.725 1.00 22.88 215 GLU C N 1
ATOM 4880 C CA . GLU C 1 214 ? -4.093 -29.486 -38.965 1.00 22.17 215 GLU C CA 1
ATOM 4881 C C . GLU C 1 214 ? -4.545 -30.653 -38.072 1.00 20.38 215 GLU C C 1
ATOM 4882 O O . GLU C 1 214 ? -4.927 -30.388 -36.926 1.00 18.49 215 GLU C O 1
ATOM 4888 N N . GLU C 1 215 ? -4.635 -31.907 -38.560 1.00 20.20 216 GLU C N 1
ATOM 4889 C CA . GLU C 1 215 ? -5.054 -33.034 -37.678 1.00 19.69 216 GLU C CA 1
ATOM 4890 C C . GLU C 1 215 ? -4.110 -33.173 -36.465 1.00 18.40 216 GLU C C 1
ATOM 4891 O O . GLU C 1 215 ? -4.576 -33.471 -35.350 1.00 18.97 216 GLU C O 1
ATOM 4897 N N . ALA C 1 216 ? -2.801 -33.034 -36.680 1.00 18.37 217 ALA C N 1
ATOM 4898 C CA . ALA C 1 216 ? -1.799 -33.230 -35.619 1.00 18.88 217 ALA C CA 1
ATOM 4899 C C . ALA C 1 216 ? -2.020 -32.106 -34.604 1.00 17.90 217 ALA C C 1
ATOM 4900 O O . ALA C 1 216 ? -1.925 -32.357 -33.383 1.00 19.49 217 ALA C O 1
ATOM 4902 N N . GLN C 1 217 ? -2.216 -30.883 -35.113 1.00 18.14 218 GLN C N 1
ATOM 4903 C CA . GLN C 1 217 ? -2.457 -29.678 -34.257 1.00 16.91 218 GLN C CA 1
ATOM 4904 C C . GLN C 1 217 ? -3.709 -29.913 -33.407 1.00 17.38 218 GLN C C 1
ATOM 4905 O O . GLN C 1 217 ? -3.721 -29.579 -32.217 1.00 19.16 218 GLN C O 1
ATOM 4911 N N . VAL C 1 218 ? -4.778 -30.373 -34.020 1.00 16.85 219 VAL C N 1
ATOM 4912 C CA . VAL C 1 218 ? -6.061 -30.608 -33.329 1.00 15.84 219 VAL C CA 1
ATOM 4913 C C . VAL C 1 218 ? -5.846 -31.694 -32.270 1.00 16.28 219 VAL C C 1
ATOM 4914 O O . VAL C 1 218 ? -6.366 -31.578 -31.117 1.00 15.88 219 VAL C O 1
ATOM 4918 N N . ASN C 1 219 ? -5.098 -32.763 -32.609 1.00 17.21 220 ASN C N 1
ATOM 4919 C CA . ASN C 1 219 ? -4.948 -33.867 -31.632 1.00 18.29 220 ASN C CA 1
ATOM 4920 C C . ASN C 1 219 ? -4.149 -33.364 -30.417 1.00 17.93 220 ASN C C 1
ATOM 4921 O O . ASN C 1 219 ? -4.405 -33.820 -29.245 1.00 17.71 220 ASN C O 1
ATOM 4926 N N . PHE C 1 220 ? -3.164 -32.509 -30.676 1.00 16.82 221 PHE C N 1
ATOM 4927 C CA . PHE C 1 220 ? -2.369 -31.883 -29.598 1.00 16.45 221 PHE C CA 1
ATOM 4928 C C . PHE C 1 220 ? -3.318 -31.135 -28.680 1.00 16.09 221 PHE C C 1
ATOM 4929 O O . PHE C 1 220 ? -3.214 -31.287 -27.439 1.00 16.18 221 PHE C O 1
ATOM 4937 N N . LEU C 1 221 ? -4.170 -30.284 -29.247 1.00 15.17 222 LEU C N 1
ATOM 4938 C CA . LEU C 1 221 ? -5.121 -29.495 -28.417 1.00 14.91 222 LEU C CA 1
ATOM 4939 C C . LEU C 1 221 ? -6.046 -30.442 -27.640 1.00 15.57 222 LEU C C 1
ATOM 4940 O O . LEU C 1 221 ? -6.372 -30.133 -26.494 1.00 17.12 222 LEU C O 1
ATOM 4945 N N . LYS C 1 222 ? -6.488 -31.568 -28.236 1.00 16.32 223 LYS C N 1
ATOM 4946 C CA . LYS C 1 222 ? -7.421 -32.476 -27.508 1.00 17.88 223 LYS C CA 1
ATOM 4947 C C . LYS C 1 222 ? -6.720 -33.052 -26.298 1.00 18.40 223 LYS C C 1
ATOM 4948 O O . LYS C 1 222 ? -7.407 -33.263 -25.317 1.00 18.87 223 LYS C O 1
ATOM 4954 N N . GLU C 1 223 ? -5.411 -33.242 -26.351 1.00 19.26 224 GLU C N 1
ATOM 4955 C CA . GLU C 1 223 ? -4.645 -33.736 -25.173 1.00 19.61 224 GLU C CA 1
ATOM 4956 C C . GLU C 1 223 ? -4.314 -32.598 -24.173 1.00 19.74 224 GLU C C 1
ATOM 4957 O O . GLU C 1 223 ? -4.470 -32.802 -22.912 1.00 21.17 224 GLU C O 1
ATOM 4963 N N . VAL C 1 224 ? -3.806 -31.455 -24.655 1.00 17.76 225 VAL C N 1
ATOM 4964 C CA . VAL C 1 224 ? -3.245 -30.479 -23.679 1.00 17.29 225 VAL C CA 1
ATOM 4965 C C . VAL C 1 224 ? -4.339 -29.564 -23.116 1.00 16.86 225 VAL C C 1
ATOM 4966 O O . VAL C 1 224 ? -4.137 -29.130 -21.983 1.00 16.62 225 VAL C O 1
ATOM 4970 N N . LEU C 1 225 ? -5.427 -29.273 -23.812 1.00 16.46 226 LEU C N 1
ATOM 4971 C CA . LEU C 1 225 ? -6.416 -28.330 -23.279 1.00 16.05 226 LEU C CA 1
ATOM 4972 C C . LEU C 1 225 ? -7.001 -28.886 -21.996 1.00 17.70 226 LEU C C 1
ATOM 4973 O O . LEU C 1 225 ? -7.036 -28.153 -21.004 1.00 17.96 226 LEU C O 1
ATOM 4978 N N . PRO C 1 226 ? -7.482 -30.152 -21.958 1.00 17.66 227 PRO C N 1
ATOM 4979 C CA . PRO C 1 226 ? -8.010 -30.695 -20.691 1.00 18.05 227 PRO C CA 1
ATOM 4980 C C . PRO C 1 226 ? -6.962 -30.736 -19.582 1.00 17.58 227 PRO C C 1
ATOM 4981 O O . PRO C 1 226 ? -7.284 -30.465 -18.413 1.00 17.27 227 PRO C O 1
ATOM 4985 N N . TRP C 1 227 ? -5.729 -31.064 -19.951 1.00 17.46 228 TRP C N 1
ATOM 4986 C CA . TRP C 1 227 ? -4.615 -31.175 -18.975 1.00 16.71 228 TRP C CA 1
ATOM 4987 C C . TRP C 1 227 ? -4.308 -29.793 -18.356 1.00 15.89 228 TRP C C 1
ATOM 4988 O O . TRP C 1 227 ? -4.150 -29.649 -17.144 1.00 17.56 228 TRP C O 1
ATOM 4999 N N . LEU C 1 228 ? -4.280 -28.772 -19.186 1.00 15.56 229 LEU C N 1
ATOM 5000 C CA . LEU C 1 228 ? -4.053 -27.390 -18.680 1.00 15.21 229 LEU C CA 1
ATOM 5001 C C . LEU C 1 228 ? -5.265 -26.974 -17.834 1.00 16.30 229 LEU C C 1
ATOM 5002 O O . LEU C 1 228 ? -5.090 -26.325 -16.779 1.00 16.41 229 LEU C O 1
ATOM 5007 N N . ASP C 1 229 ? -6.490 -27.292 -18.285 1.00 16.51 230 ASP C N 1
ATOM 5008 C CA . ASP C 1 229 ? -7.709 -26.821 -17.590 1.00 16.94 230 ASP C CA 1
ATOM 5009 C C . ASP C 1 229 ? -7.761 -27.429 -16.185 1.00 17.77 230 ASP C C 1
ATOM 5010 O O . ASP C 1 229 ? -8.285 -26.717 -15.266 1.00 18.63 230 ASP C O 1
ATOM 5015 N N . SER C 1 230 ? -7.236 -28.648 -16.029 1.00 19.31 231 SER C N 1
ATOM 5016 C CA . SER C 1 230 ? -7.263 -29.351 -14.712 1.00 20.06 231 SER C CA 1
ATOM 5017 C C . SER C 1 230 ? -5.973 -29.175 -13.903 1.00 19.55 231 SER C C 1
ATOM 5018 O O . SER C 1 230 ? -5.941 -29.625 -12.735 1.00 21.59 231 SER C O 1
ATOM 5021 N N . ASN C 1 231 ? -4.951 -28.456 -14.405 1.00 17.51 232 ASN C N 1
ATOM 5022 C CA . ASN C 1 231 ? -3.643 -28.247 -13.754 1.00 17.28 232 ASN C CA 1
ATOM 5023 C C . ASN C 1 231 ? -3.709 -27.051 -12.815 1.00 17.28 232 ASN C C 1
ATOM 5024 O O . ASN C 1 231 ? -3.783 -25.904 -13.289 1.00 16.96 232 ASN C O 1
ATOM 5029 N N . ALA C 1 232 ? -3.711 -27.291 -11.514 1.00 15.90 233 ALA C N 1
ATOM 5030 C CA . ALA C 1 232 ? -3.899 -26.225 -10.509 1.00 16.55 233 ALA C CA 1
ATOM 5031 C C . ALA C 1 232 ? -2.725 -25.237 -10.516 1.00 16.03 233 ALA C C 1
ATOM 5032 O O . ALA C 1 232 ? -2.819 -24.130 -10.001 1.00 17.56 233 ALA C O 1
ATOM 5034 N N . GLY C 1 233 ? -1.578 -25.611 -11.061 1.00 15.20 234 GLY C N 1
ATOM 5035 C CA . GLY C 1 233 ? -0.458 -24.676 -11.185 1.00 14.28 234 GLY C CA 1
ATOM 5036 C C . GLY C 1 233 ? -0.512 -23.761 -12.383 1.00 13.28 234 GLY C C 1
ATOM 5037 O O . GLY C 1 233 ? 0.361 -22.927 -12.497 1.00 13.66 234 GLY C O 1
ATOM 5038 N N . VAL C 1 234 ? -1.469 -23.965 -13.253 1.00 13.23 235 VAL C N 1
ATOM 5039 C CA . VAL C 1 234 ? -1.614 -23.106 -14.463 1.00 13.21 235 VAL C CA 1
ATOM 5040 C C . VAL C 1 234 ? -2.875 -22.268 -14.273 1.00 13.14 235 VAL C C 1
ATOM 5041 O O . VAL C 1 234 ? -3.946 -22.790 -14.226 1.00 13.67 235 VAL C O 1
ATOM 5045 N N A GLU C 1 235 ? -2.739 -20.950 -14.162 0.60 13.26 236 GLU C N 1
ATOM 5046 N N B GLU C 1 235 ? -2.735 -20.956 -14.164 0.40 12.91 236 GLU C N 1
ATOM 5047 C CA A GLU C 1 235 ? -3.881 -20.016 -13.955 0.60 13.02 236 GLU C CA 1
ATOM 5048 C CA B GLU C 1 235 ? -3.894 -20.048 -13.999 0.40 12.54 236 GLU C CA 1
ATOM 5049 C C A GLU C 1 235 ? -4.502 -19.698 -15.319 0.60 12.82 236 GLU C C 1
ATOM 5050 C C B GLU C 1 235 ? -4.523 -19.753 -15.353 0.40 12.51 236 GLU C C 1
ATOM 5051 O O A GLU C 1 235 ? -5.735 -19.597 -15.365 0.60 12.74 236 GLU C O 1
ATOM 5052 O O B GLU C 1 235 ? -5.758 -19.636 -15.412 0.40 12.54 236 GLU C O 1
ATOM 5063 N N . ARG C 1 236 ? -3.681 -19.575 -16.374 1.00 12.20 237 ARG C N 1
ATOM 5064 C CA . ARG C 1 236 ? -4.166 -19.052 -17.674 1.00 12.07 237 ARG C CA 1
ATOM 5065 C C . ARG C 1 236 ? -3.250 -19.590 -18.750 1.00 11.02 237 ARG C C 1
ATOM 5066 O O . ARG C 1 236 ? -2.092 -19.908 -18.480 1.00 10.85 237 ARG C O 1
ATOM 5074 N N . TYR C 1 237 ? -3.746 -19.634 -19.974 1.00 11.59 238 TYR C N 1
ATOM 5075 C CA . TYR C 1 237 ? -2.903 -20.042 -21.110 1.00 11.61 238 TYR C CA 1
ATOM 5076 C C . TYR C 1 237 ? -3.467 -19.533 -22.430 1.00 11.86 238 TYR C C 1
ATOM 5077 O O . TYR C 1 237 ? -4.654 -19.193 -22.473 1.00 12.11 238 TYR C O 1
ATOM 5086 N N . ALA C 1 238 ? -2.670 -19.492 -23.468 1.00 12.10 239 ALA C N 1
ATOM 5087 C CA . ALA C 1 238 ? -3.099 -19.088 -24.813 1.00 12.29 239 ALA C CA 1
ATOM 5088 C C . ALA C 1 238 ? -2.359 -19.904 -25.843 1.00 13.05 239 ALA C C 1
ATOM 5089 O O . ALA C 1 238 ? -1.150 -19.926 -25.859 1.00 13.88 239 ALA C O 1
ATOM 5091 N N . SER C 1 239 ? -3.102 -20.615 -26.681 1.00 13.01 240 SER C N 1
ATOM 5092 C CA . SER C 1 239 ? -2.500 -21.279 -27.860 1.00 12.89 240 SER C CA 1
ATOM 5093 C C . SER C 1 239 ? -2.070 -20.204 -28.860 1.00 13.51 240 SER C C 1
ATOM 5094 O O . SER C 1 239 ? -2.664 -19.103 -28.897 1.00 14.91 240 SER C O 1
ATOM 5097 N N . PHE C 1 240 ? -1.023 -20.513 -29.597 1.00 14.36 241 PHE C N 1
ATOM 5098 C CA . PHE C 1 240 ? -0.353 -19.601 -30.525 1.00 14.52 241 PHE C CA 1
ATOM 5099 C C . PHE C 1 240 ? -0.897 -19.895 -31.922 1.00 15.01 241 PHE C C 1
ATOM 5100 O O . PHE C 1 240 ? -0.602 -20.970 -32.444 1.00 16.90 241 PHE C O 1
ATOM 5108 N N . PHE C 1 241 ? -1.676 -18.981 -32.532 1.00 14.41 242 PHE C N 1
ATOM 5109 C CA . PHE C 1 241 ? -2.256 -17.757 -31.951 1.00 14.20 242 PHE C CA 1
ATOM 5110 C C . PHE C 1 241 ? -3.449 -17.399 -32.832 1.00 14.27 242 PHE C C 1
ATOM 5111 O O . PHE C 1 241 ? -3.608 -18.059 -33.892 1.00 13.07 242 PHE C O 1
ATOM 5119 N N . VAL C 1 242 ? -4.308 -16.534 -32.396 1.00 13.88 243 VAL C N 1
ATOM 5120 C CA . VAL C 1 242 ? -5.596 -16.252 -33.083 1.00 13.92 243 VAL C CA 1
ATOM 5121 C C . VAL C 1 242 ? -5.405 -16.125 -34.596 1.00 14.07 243 VAL C C 1
ATOM 5122 O O . VAL C 1 242 ? -6.231 -16.688 -35.317 1.00 13.53 243 VAL C O 1
ATOM 5126 N N . ASP C 1 243 ? -4.470 -15.305 -35.069 1.00 14.39 244 ASP C N 1
ATOM 5127 C CA . ASP C 1 243 ? -4.516 -14.877 -36.496 1.00 14.52 244 ASP C CA 1
ATOM 5128 C C . ASP C 1 243 ? -4.199 -16.085 -37.365 1.00 16.47 244 ASP C C 1
ATOM 5129 O O . ASP C 1 243 ? -4.478 -16.006 -38.589 1.00 18.62 244 ASP C O 1
ATOM 5134 N N . ASN C 1 244 ? -3.573 -17.116 -36.797 1.00 16.63 245 ASN C N 1
ATOM 5135 C CA . ASN C 1 244 ? -3.293 -18.385 -37.538 1.00 17.16 245 ASN C CA 1
ATOM 5136 C C . ASN C 1 244 ? -4.515 -19.306 -37.518 1.00 17.26 245 ASN C C 1
ATOM 5137 O O . ASN C 1 244 ? -4.540 -20.226 -38.351 1.00 19.77 245 ASN C O 1
ATOM 5142 N N . LEU C 1 245 ? -5.492 -19.091 -36.628 1.00 16.98 246 LEU C N 1
ATOM 5143 C CA . LEU C 1 245 ? -6.633 -20.007 -36.415 1.00 18.03 246 LEU C CA 1
ATOM 5144 C C . LEU C 1 245 ? -7.847 -19.514 -37.212 1.00 17.87 246 LEU C C 1
ATOM 5145 O O . LEU C 1 245 ? -8.904 -20.118 -37.100 1.00 17.55 246 LEU C O 1
ATOM 5150 N N . VAL C 1 246 ? -7.729 -18.370 -37.885 1.00 20.12 247 VAL C N 1
ATOM 5151 C CA . VAL C 1 246 ? -8.812 -17.765 -38.715 1.00 21.96 247 VAL C CA 1
ATOM 5152 C C . VAL C 1 246 ? -8.296 -17.522 -40.145 1.00 23.89 247 VAL C C 1
ATOM 5153 O O . VAL C 1 246 ? -7.192 -16.940 -40.347 1.00 25.54 247 VAL C O 1
ATOM 5157 N N . LYS C 1 247 ? -9.088 -17.960 -41.127 1.00 26.03 248 LYS C N 1
ATOM 5158 C CA . LYS C 1 247 ? -8.746 -17.820 -42.570 1.00 29.50 248 LYS C CA 1
ATOM 5159 C C . LYS C 1 247 ? -10.016 -17.435 -43.327 1.00 30.24 248 LYS C C 1
ATOM 5160 O O . LYS C 1 247 ? -11.015 -18.116 -43.104 1.00 31.32 248 LYS C O 1
ATOM 5166 N N . GLY C 1 248 ? -9.984 -16.346 -44.105 1.00 33.22 249 GLY C N 1
ATOM 5167 C CA . GLY C 1 248 ? -11.144 -15.865 -44.885 1.00 33.98 249 GLY C CA 1
ATOM 5168 C C . GLY C 1 248 ? -12.397 -15.715 -44.033 1.00 36.20 249 GLY C C 1
ATOM 5169 O O . GLY C 1 248 ? -13.493 -16.087 -44.500 1.00 38.83 249 GLY C O 1
ATOM 5170 N N . GLY C 1 249 ? -12.250 -15.206 -42.811 1.00 34.99 250 GLY C N 1
ATOM 5171 C CA . GLY C 1 249 ? -13.364 -14.902 -41.896 1.00 34.69 250 GLY C CA 1
ATOM 5172 C C . GLY C 1 249 ? -13.881 -16.105 -41.130 1.00 33.95 250 GLY C C 1
ATOM 5173 O O . GLY C 1 249 ? -14.756 -15.897 -40.296 1.00 37.38 250 GLY C O 1
ATOM 5174 N N . ALA C 1 250 ? -13.350 -17.313 -41.364 1.00 31.26 251 ALA C N 1
ATOM 5175 C CA . ALA C 1 250 ? -13.868 -18.570 -40.783 1.00 27.23 251 ALA C CA 1
ATOM 5176 C C . ALA C 1 250 ? -12.784 -19.217 -39.924 1.00 24.93 251 ALA C C 1
ATOM 5177 O O . ALA C 1 250 ? -11.599 -19.211 -40.328 1.00 23.86 251 ALA C O 1
ATOM 5179 N N . LEU C 1 251 ? -13.170 -19.755 -38.768 1.00 23.72 252 LEU C N 1
ATOM 5180 C CA . LEU C 1 251 ? -12.229 -20.571 -37.973 1.00 22.91 252 LEU C CA 1
ATOM 5181 C C . LEU C 1 251 ? -11.704 -21.675 -38.888 1.00 22.69 252 LEU C C 1
ATOM 5182 O O . LEU C 1 251 ? -12.524 -22.275 -39.618 1.00 24.85 252 LEU C O 1
ATOM 5187 N N . THR C 1 252 ? -10.407 -21.964 -38.827 1.00 20.50 253 THR C N 1
ATOM 5188 C CA . THR C 1 252 ? -9.848 -23.214 -39.401 1.00 19.95 253 THR C CA 1
ATOM 5189 C C . THR C 1 252 ? -10.320 -24.389 -38.523 1.00 19.41 253 THR C C 1
ATOM 5190 O O . THR C 1 252 ? -10.913 -24.159 -37.455 1.00 18.00 253 THR C O 1
ATOM 5194 N N . SER C 1 253 ? -10.002 -25.634 -38.890 1.00 19.24 254 SER C N 1
ATOM 5195 C CA . SER C 1 253 ? -10.351 -26.780 -38.015 1.00 19.33 254 SER C CA 1
ATOM 5196 C C . SER C 1 253 ? -9.630 -26.669 -36.664 1.00 19.04 254 SER C C 1
ATOM 5197 O O . SER C 1 253 ? -10.162 -27.082 -35.643 1.00 19.46 254 SER C O 1
ATOM 5200 N N . VAL C 1 254 ? -8.434 -26.094 -36.673 1.00 17.79 255 VAL C N 1
ATOM 5201 C CA . VAL C 1 254 ? -7.655 -25.921 -35.416 1.00 16.42 255 VAL C CA 1
ATOM 5202 C C . VAL C 1 254 ? -8.346 -24.844 -34.589 1.00 15.99 255 VAL C C 1
ATOM 5203 O O . VAL C 1 254 ? -8.434 -25.035 -33.356 1.00 15.63 255 VAL C O 1
ATOM 5207 N N . GLY C 1 255 ? -8.745 -23.738 -35.225 1.00 16.30 256 GLY C N 1
ATOM 5208 C CA . GLY C 1 255 ? -9.490 -22.694 -34.509 1.00 15.68 256 GLY C CA 1
ATOM 5209 C C . GLY C 1 255 ? -10.789 -23.241 -33.908 1.00 16.70 256 GLY C C 1
ATOM 5210 O O . GLY C 1 255 ? -11.117 -22.926 -32.720 1.00 16.98 256 GLY C O 1
ATOM 5211 N N . LYS C 1 256 ? -11.504 -24.114 -34.638 1.00 17.66 257 LYS C N 1
ATOM 5212 C CA . LYS C 1 256 ? -12.749 -24.707 -34.084 1.00 18.22 257 LYS C CA 1
ATOM 5213 C C . LYS C 1 256 ? -12.423 -25.532 -32.849 1.00 16.42 257 LYS C C 1
ATOM 5214 O O . LYS C 1 256 ? -13.166 -25.460 -31.882 1.00 17.42 257 LYS C O 1
ATOM 5220 N N . ALA C 1 257 ? -11.344 -26.323 -32.898 1.00 16.12 258 ALA C N 1
ATOM 5221 C CA . ALA C 1 257 ? -10.904 -27.154 -31.770 1.00 16.29 258 ALA C CA 1
ATOM 5222 C C . ALA C 1 257 ? -10.627 -26.242 -30.571 1.00 16.16 258 ALA C C 1
ATOM 5223 O O . ALA C 1 257 ? -11.012 -26.549 -29.440 1.00 16.17 258 ALA C O 1
ATOM 5225 N N . TYR C 1 258 ? -9.950 -25.129 -30.804 1.00 15.83 259 TYR C N 1
ATOM 5226 C CA . TYR C 1 258 ? -9.543 -24.285 -29.667 1.00 14.95 259 TYR C CA 1
ATOM 5227 C C . TYR C 1 258 ? -10.804 -23.660 -29.081 1.00 16.48 259 TYR C C 1
ATOM 5228 O O . TYR C 1 258 ? -10.805 -23.371 -27.871 1.00 16.84 259 TYR C O 1
ATOM 5237 N N . LYS C 1 259 ? -11.771 -23.307 -29.935 1.00 17.50 260 LYS C N 1
ATOM 5238 C CA . LYS C 1 259 ? -13.021 -22.646 -29.456 1.00 19.64 260 LYS C CA 1
ATOM 5239 C C . LYS C 1 259 ? -13.911 -23.611 -28.685 1.00 19.55 260 LYS C C 1
ATOM 5240 O O . LYS C 1 259 ? -14.768 -23.093 -27.929 1.00 21.91 260 LYS C O 1
ATOM 5246 N N . THR C 1 260 ? -13.808 -24.924 -28.902 1.00 19.69 261 THR C N 1
ATOM 5247 C CA . THR C 1 260 ? -14.876 -25.886 -28.540 1.00 21.18 261 THR C CA 1
ATOM 5248 C C . THR C 1 260 ? -14.412 -26.869 -27.472 1.00 20.00 261 THR C C 1
ATOM 5249 O O . THR C 1 260 ? -15.253 -27.223 -26.640 1.00 22.80 261 THR C O 1
ATOM 5253 N N . ILE C 1 261 ? -13.152 -27.311 -27.470 1.00 20.16 262 ILE C N 1
ATOM 5254 C CA . ILE C 1 261 ? -12.692 -28.442 -26.606 1.00 19.90 262 ILE C CA 1
ATOM 5255 C C . ILE C 1 261 ? -12.859 -28.065 -25.134 1.00 21.29 262 ILE C C 1
ATOM 5256 O O . ILE C 1 261 ? -13.224 -28.881 -24.278 1.00 21.70 262 ILE C O 1
ATOM 5262 N N . GLY D 1 32 ? -3.936 14.830 -16.022 1.00 27.96 33 GLY D N 1
ATOM 5263 C CA . GLY D 1 32 ? -5.084 14.917 -15.068 1.00 26.27 33 GLY D CA 1
ATOM 5264 C C . GLY D 1 32 ? -5.753 13.568 -14.814 1.00 28.29 33 GLY D C 1
ATOM 5265 O O . GLY D 1 32 ? -5.047 12.548 -14.830 1.00 29.23 33 GLY D O 1
ATOM 5266 N N . SER D 1 33 ? -7.076 13.582 -14.569 1.00 27.95 34 SER D N 1
ATOM 5267 C CA . SER D 1 33 ? -7.951 12.432 -14.194 1.00 27.19 34 SER D CA 1
ATOM 5268 C C . SER D 1 33 ? -8.110 11.466 -15.386 1.00 27.21 34 SER D C 1
ATOM 5269 O O . SER D 1 33 ? -8.376 10.273 -15.182 1.00 29.39 34 SER D O 1
ATOM 5272 N N . GLY D 1 34 ? -7.946 11.952 -16.623 1.00 25.08 35 GLY D N 1
ATOM 5273 C CA . GLY D 1 34 ? -8.292 11.124 -17.783 1.00 24.07 35 GLY D CA 1
ATOM 5274 C C . GLY D 1 34 ? -9.744 11.346 -18.183 1.00 22.08 35 GLY D C 1
ATOM 5275 O O . GLY D 1 34 ? -10.110 10.776 -19.208 1.00 22.45 35 GLY D O 1
ATOM 5276 N N . LYS D 1 35 ? -10.520 12.181 -17.475 1.00 18.90 36 LYS D N 1
ATOM 5277 C CA . LYS D 1 35 ? -11.972 12.303 -17.754 1.00 17.10 36 LYS D CA 1
ATOM 5278 C C . LYS D 1 35 ? -12.298 13.446 -18.717 1.00 16.55 36 LYS D C 1
ATOM 5279 O O . LYS D 1 35 ? -13.406 13.415 -19.296 1.00 14.65 36 LYS D O 1
ATOM 5285 N N . ARG D 1 36 ? -11.459 14.462 -18.859 1.00 15.81 37 ARG D N 1
ATOM 5286 C CA . ARG D 1 36 ? -11.864 15.745 -19.465 1.00 15.48 37 ARG D CA 1
ATOM 5287 C C . ARG D 1 36 ? -11.867 15.669 -21.011 1.00 15.07 37 ARG D C 1
ATOM 5288 O O . ARG D 1 36 ? -10.864 15.190 -21.586 1.00 15.65 37 ARG D O 1
ATOM 5296 N N . GLY D 1 37 ? -12.962 16.109 -21.636 1.00 14.58 38 GLY D N 1
ATOM 5297 C CA . GLY D 1 37 ? -13.114 16.040 -23.091 1.00 13.47 38 GLY D CA 1
ATOM 5298 C C . GLY D 1 37 ? -13.247 17.383 -23.790 1.00 13.57 38 GLY D C 1
ATOM 5299 O O . GLY D 1 37 ? -13.529 18.419 -23.167 1.00 13.29 38 GLY D O 1
ATOM 5300 N N . LEU D 1 38 ? -13.057 17.342 -25.091 1.00 13.24 39 LEU D N 1
ATOM 5301 C CA . LEU D 1 38 ? -13.142 18.551 -25.950 1.00 13.24 39 LEU D CA 1
ATOM 5302 C C . LEU D 1 38 ? -14.334 18.391 -26.905 1.00 13.01 39 LEU D C 1
ATOM 5303 O O . LEU D 1 38 ? -14.262 17.588 -27.865 1.00 13.45 39 LEU D O 1
ATOM 5308 N N . ALA D 1 39 ? -15.407 19.136 -26.640 1.00 12.10 40 ALA D N 1
ATOM 5309 C CA . ALA D 1 39 ? -16.641 19.145 -27.450 1.00 11.22 40 ALA D CA 1
ATOM 5310 C C . ALA D 1 39 ? -16.575 20.341 -28.413 1.00 11.59 40 ALA D C 1
ATOM 5311 O O . ALA D 1 39 ? -16.398 21.490 -27.985 1.00 12.55 40 ALA D O 1
ATOM 5313 N N . TYR D 1 40 ? -16.524 20.075 -29.699 1.00 12.06 41 TYR D N 1
ATOM 5314 C CA . TYR D 1 40 ? -16.095 21.087 -30.689 1.00 11.90 41 TYR D CA 1
ATOM 5315 C C . TYR D 1 40 ? -17.053 21.121 -31.860 1.00 12.15 41 TYR D C 1
ATOM 5316 O O . TYR D 1 40 ? -17.699 20.153 -32.169 1.00 12.56 41 TYR D O 1
ATOM 5325 N N . ASN D 1 41 ? -16.992 22.248 -32.570 1.00 13.19 42 ASN D N 1
ATOM 5326 C CA . ASN D 1 41 ? -17.485 22.358 -33.965 1.00 14.01 42 ASN D CA 1
ATOM 5327 C C . ASN D 1 41 ? -16.299 22.628 -34.903 1.00 14.70 42 ASN D C 1
ATOM 5328 O O . ASN D 1 41 ? -16.046 21.851 -35.827 1.00 15.18 42 ASN D O 1
ATOM 5333 N N . ASN D 1 42 ? -15.517 23.670 -34.631 1.00 13.87 43 ASN D N 1
ATOM 5334 C CA . ASN D 1 42 ? -14.328 23.964 -35.461 1.00 15.27 43 ASN D CA 1
ATOM 5335 C C . ASN D 1 42 ? -13.164 23.140 -34.938 1.00 15.28 43 ASN D C 1
ATOM 5336 O O . ASN D 1 42 ? -12.561 23.532 -33.957 1.00 14.71 43 ASN D O 1
ATOM 5341 N N . ILE D 1 43 ? -12.780 22.126 -35.679 1.00 15.18 44 ILE D N 1
ATOM 5342 C CA . ILE D 1 43 ? -11.643 21.245 -35.334 1.00 15.33 44 ILE D CA 1
ATOM 5343 C C . ILE D 1 43 ? -10.347 22.057 -35.168 1.00 15.22 44 ILE D C 1
ATOM 5344 O O . ILE D 1 43 ? -9.451 21.580 -34.436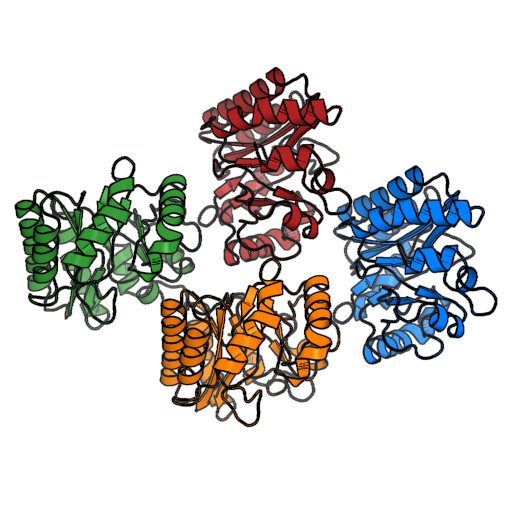 1.00 15.25 44 ILE D O 1
ATOM 5349 N N . ASN D 1 44 ? -10.221 23.223 -35.815 1.00 16.16 45 ASN D N 1
ATOM 5350 C CA . ASN D 1 44 ? -8.950 23.984 -35.810 1.00 17.65 45 ASN D CA 1
ATOM 5351 C C . ASN D 1 44 ? -8.769 24.607 -34.426 1.00 18.65 45 ASN D C 1
ATOM 5352 O O . ASN D 1 44 ? -7.654 25.062 -34.135 1.00 20.65 45 ASN D O 1
ATOM 5357 N N . LEU D 1 45 ? -9.811 24.692 -33.611 1.00 17.73 46 LEU D N 1
ATOM 5358 C CA . LEU D 1 45 ? -9.683 25.303 -32.261 1.00 18.24 46 LEU D CA 1
ATOM 5359 C C . LEU D 1 45 ? -9.131 24.314 -31.259 1.00 18.48 46 LEU D C 1
ATOM 5360 O O . LEU D 1 45 ? -8.655 24.764 -30.186 1.00 19.49 46 LEU D O 1
ATOM 5365 N N . LEU D 1 46 ? -9.094 23.012 -31.578 1.00 17.89 47 LEU D N 1
ATOM 5366 C CA . LEU D 1 46 ? -8.538 22.030 -30.599 1.00 16.57 47 LEU D CA 1
ATOM 5367 C C . LEU D 1 46 ? -7.054 22.275 -30.312 1.00 16.44 47 LEU D C 1
ATOM 5368 O O . LEU D 1 46 ? -6.645 21.906 -29.243 1.00 16.45 47 LEU D O 1
ATOM 5373 N N . THR D 1 47 ? -6.291 22.831 -31.265 1.00 18.72 48 THR D N 1
ATOM 5374 C CA . THR D 1 47 ? -4.835 23.084 -31.067 1.00 19.38 48 THR D CA 1
ATOM 5375 C C . THR D 1 47 ? -4.629 24.015 -29.847 1.00 20.21 48 THR D C 1
ATOM 5376 O O . THR D 1 47 ? -3.603 23.856 -29.166 1.00 21.21 48 THR D O 1
ATOM 5383 N N . ALA D 1 48 ? -5.561 24.926 -29.530 1.00 19.65 49 ALA D N 1
ATOM 5384 C CA . ALA D 1 48 ? -5.427 25.812 -28.352 1.00 20.16 49 ALA D CA 1
ATOM 5385 C C . ALA D 1 48 ? -5.351 24.970 -27.071 1.00 19.57 49 ALA D C 1
ATOM 5386 O O . ALA D 1 48 ? -4.796 25.467 -26.062 1.00 20.32 49 ALA D O 1
ATOM 5388 N N . PHE D 1 49 ? -5.826 23.712 -27.081 1.00 18.80 50 PHE D N 1
ATOM 5389 C CA . PHE D 1 49 ? -5.923 22.866 -25.859 1.00 18.95 50 PHE D CA 1
ATOM 5390 C C . PHE D 1 49 ? -4.832 21.791 -25.817 1.00 20.49 50 PHE D C 1
ATOM 5391 O O . PHE D 1 49 ? -4.772 21.020 -24.860 1.00 20.34 50 PHE D O 1
ATOM 5399 N N . GLU D 1 50 ? -4.000 21.707 -26.843 1.00 23.60 51 GLU D N 1
ATOM 5400 C CA . GLU D 1 50 ? -3.010 20.598 -27.011 1.00 27.26 51 GLU D CA 1
ATOM 5401 C C . GLU D 1 50 ? -2.055 20.630 -25.806 1.00 26.87 51 GLU D C 1
ATOM 5402 O O . GLU D 1 50 ? -1.690 21.743 -25.387 1.00 26.10 51 GLU D O 1
ATOM 5408 N N . GLY D 1 51 ? -1.750 19.463 -25.218 1.00 27.96 52 GLY D N 1
ATOM 5409 C CA . GLY D 1 51 ? -0.895 19.300 -24.025 1.00 27.46 52 GLY D CA 1
ATOM 5410 C C . GLY D 1 51 ? -1.697 19.323 -22.741 1.00 27.51 52 GLY D C 1
ATOM 5411 O O . GLY D 1 51 ? -1.165 19.005 -21.687 1.00 31.50 52 GLY D O 1
ATOM 5412 N N . GLY D 1 52 ? -2.945 19.762 -22.809 1.00 25.11 53 GLY D N 1
ATOM 5413 C CA . GLY D 1 52 ? -3.837 19.768 -21.655 1.00 23.91 53 GLY D CA 1
ATOM 5414 C C . GLY D 1 52 ? -4.234 18.351 -21.252 1.00 22.12 53 GLY D C 1
ATOM 5415 O O . GLY D 1 52 ? -3.915 17.365 -21.935 1.00 22.10 53 GLY D O 1
ATOM 5416 N N . PRO D 1 53 ? -4.985 18.248 -20.132 1.00 21.14 54 PRO D N 1
ATOM 5417 C CA . PRO D 1 53 ? -5.414 16.975 -19.558 1.00 20.53 54 PRO D CA 1
ATOM 5418 C C . PRO D 1 53 ? -6.680 16.475 -20.265 1.00 18.94 54 PRO D C 1
ATOM 5419 O O . PRO D 1 53 ? -7.744 16.308 -19.624 1.00 18.90 54 PRO D O 1
ATOM 5423 N N . PHE D 1 54 ? -6.567 16.279 -21.580 1.00 18.56 55 PHE D N 1
ATOM 5424 C CA . PHE D 1 54 ? -7.693 15.898 -22.468 1.00 17.19 55 PHE D CA 1
ATOM 5425 C C . PHE D 1 54 ? -7.447 14.509 -23.086 1.00 18.55 55 PHE D C 1
ATOM 5426 O O . PHE D 1 54 ? -6.390 14.238 -23.598 1.00 19.26 55 PHE D O 1
ATOM 5434 N N . SER D 1 55 ? -8.417 13.602 -22.970 1.00 19.01 56 SER D N 1
ATOM 5435 C CA . SER D 1 55 ? -8.275 12.215 -23.467 1.00 18.69 56 SER D CA 1
ATOM 5436 C C . SER D 1 55 ? -9.195 11.988 -24.652 1.00 16.30 56 SER D C 1
ATOM 5437 O O . SER D 1 55 ? -8.970 10.987 -25.400 1.00 14.85 56 SER D O 1
ATOM 5440 N N . TRP D 1 56 ? -10.171 12.898 -24.877 1.00 15.02 57 TRP D N 1
ATOM 5441 C CA . TRP D 1 56 ? -11.249 12.537 -25.812 1.00 13.60 57 TRP D CA 1
ATOM 5442 C C . TRP D 1 56 ? -11.953 13.771 -26.361 1.00 12.97 57 TRP D C 1
ATOM 5443 O O . TRP D 1 56 ? -11.852 14.821 -25.783 1.00 11.80 57 TRP D O 1
ATOM 5454 N N . SER D 1 57 ? -12.580 13.604 -27.511 1.00 13.16 58 SER D N 1
ATOM 5455 C CA . SER D 1 57 ? -13.312 14.699 -28.165 1.00 12.69 58 SER D CA 1
ATOM 5456 C C . SER D 1 57 ? -14.639 14.180 -28.736 1.00 12.67 58 SER D C 1
ATOM 5457 O O . SER D 1 57 ? -14.763 12.971 -28.996 1.00 12.38 58 SER D O 1
ATOM 5460 N N . TYR D 1 58 ? -15.576 15.088 -29.010 1.00 12.09 59 TYR D N 1
ATOM 5461 C CA . TYR D 1 58 ? -16.744 14.764 -29.863 1.00 11.55 59 TYR D CA 1
ATOM 5462 C C . TYR D 1 58 ? -17.238 16.068 -30.475 1.00 11.50 59 TYR D C 1
ATOM 5463 O O . TYR D 1 58 ? -16.816 17.170 -30.027 1.00 11.57 59 TYR D O 1
ATOM 5472 N N . ASN D 1 59 ? -18.050 15.973 -31.521 1.00 11.06 60 ASN D N 1
ATOM 5473 C CA . ASN D 1 59 ? -18.506 17.176 -32.238 1.00 11.06 60 ASN D CA 1
ATOM 5474 C C . ASN D 1 59 ? -19.991 17.089 -32.629 1.00 11.18 60 ASN D C 1
ATOM 5475 O O . ASN D 1 59 ? -20.393 17.836 -33.558 1.00 11.32 60 ASN D O 1
ATOM 5480 N N . TRP D 1 60 ? -20.798 16.247 -31.952 1.00 10.84 61 TRP D N 1
ATOM 5481 C CA . TRP D 1 60 ? -22.248 16.153 -32.193 1.00 11.17 61 TRP D CA 1
ATOM 5482 C C . TRP D 1 60 ? -22.473 15.621 -33.596 1.00 11.90 61 TRP D C 1
ATOM 5483 O O . TRP D 1 60 ? -23.590 15.799 -34.098 1.00 12.89 61 TRP D O 1
ATOM 5494 N N . GLU D 1 61 ? -21.426 15.076 -34.253 1.00 11.63 62 GLU D N 1
ATOM 5495 C CA . GLU D 1 61 ? -21.537 14.522 -35.615 1.00 12.92 62 GLU D CA 1
ATOM 5496 C C . GLU D 1 61 ? -21.015 13.095 -35.595 1.00 12.38 62 GLU D C 1
ATOM 5497 O O . GLU D 1 61 ? -20.372 12.642 -34.650 1.00 11.35 62 GLU D O 1
ATOM 5503 N N . PRO D 1 62 ? -21.311 12.315 -36.638 1.00 13.07 63 PRO D N 1
ATOM 5504 C CA . PRO D 1 62 ? -20.738 10.978 -36.738 1.00 12.94 63 PRO D CA 1
ATOM 5505 C C . PRO D 1 62 ? -19.274 10.897 -37.207 1.00 12.90 63 PRO D C 1
ATOM 5506 O O . PRO D 1 62 ? -18.659 9.874 -37.124 1.00 14.06 63 PRO D O 1
ATOM 5510 N N . ARG D 1 63 ? -18.793 11.968 -37.822 1.00 13.67 64 ARG D N 1
ATOM 5511 C CA . ARG D 1 63 ? -17.445 12.041 -38.413 1.00 15.31 64 ARG D CA 1
ATOM 5512 C C . ARG D 1 63 ? -16.718 13.259 -37.862 1.00 13.90 64 ARG D C 1
ATOM 5513 O O . ARG D 1 63 ? -17.307 14.300 -37.595 1.00 13.04 64 ARG D O 1
ATOM 5521 N N . PRO D 1 64 ? -15.399 13.139 -37.652 1.00 13.72 65 PRO D N 1
ATOM 5522 C CA . PRO D 1 64 ? -14.653 14.172 -36.921 1.00 13.43 65 PRO D CA 1
ATOM 5523 C C . PRO D 1 64 ? -14.390 15.480 -37.688 1.00 13.21 65 PRO D C 1
ATOM 5524 O O . PRO D 1 64 ? -14.054 16.458 -37.053 1.00 14.62 65 PRO D O 1
ATOM 5528 N N . GLY D 1 65 ? -14.501 15.468 -39.033 1.00 14.49 66 GLY D N 1
ATOM 5529 C CA . GLY D 1 65 ? -14.223 16.673 -39.843 1.00 14.26 66 GLY D CA 1
ATOM 5530 C C . GLY D 1 65 ? -12.733 16.927 -39.977 1.00 14.74 66 GLY D C 1
ATOM 5531 O O . GLY D 1 65 ? -12.354 18.074 -40.208 1.00 16.47 66 GLY D O 1
ATOM 5532 N N . GLY D 1 66 ? -11.947 15.879 -39.778 1.00 14.99 67 GLY D N 1
ATOM 5533 C CA . GLY D 1 66 ? -10.494 15.878 -39.946 1.00 15.49 67 GLY D CA 1
ATOM 5534 C C . GLY D 1 66 ? -9.861 14.883 -39.014 1.00 15.67 67 GLY D C 1
ATOM 5535 O O . GLY D 1 66 ? -10.491 13.916 -38.635 1.00 17.59 67 GLY D O 1
ATOM 5536 N N . TYR D 1 67 ? -8.627 15.159 -38.618 1.00 14.64 68 TYR D N 1
ATOM 5537 C CA . TYR D 1 67 ? -7.856 14.316 -37.699 1.00 13.91 68 TYR D CA 1
ATOM 5538 C C . TYR D 1 67 ? -7.194 15.192 -36.657 1.00 13.79 68 TYR D C 1
ATOM 5539 O O . TYR D 1 67 ? -6.606 16.227 -36.997 1.00 12.49 68 TYR D O 1
ATOM 5548 N N . THR D 1 68 ? -7.261 14.743 -35.412 1.00 13.00 69 THR D N 1
ATOM 5549 C CA . THR D 1 68 ? -6.523 15.377 -34.327 1.00 13.77 69 THR D CA 1
ATOM 5550 C C . THR D 1 68 ? -5.661 14.311 -33.635 1.00 13.57 69 THR D C 1
ATOM 5551 O O . THR D 1 68 ? -6.221 13.334 -33.056 1.00 15.80 69 THR D O 1
ATOM 5555 N N . ALA D 1 69 ? -4.350 14.489 -33.628 1.00 12.80 70 ALA D N 1
ATOM 5556 C CA . ALA D 1 69 ? -3.427 13.512 -33.026 1.00 14.08 70 ALA D CA 1
ATOM 5557 C C . ALA D 1 69 ? -3.599 13.478 -31.498 1.00 14.50 70 ALA D C 1
ATOM 5558 O O . ALA D 1 69 ? -3.802 14.524 -30.889 1.00 15.72 70 ALA D O 1
ATOM 5560 N N . GLY D 1 70 ? -3.582 12.273 -30.932 1.00 16.40 71 GLY D N 1
ATOM 5561 C CA . GLY D 1 70 ? -3.388 12.022 -29.482 1.00 17.53 71 GLY D CA 1
ATOM 5562 C C . GLY D 1 70 ? -4.662 12.110 -28.622 1.00 18.40 71 GLY D C 1
ATOM 5563 O O . GLY D 1 70 ? -4.571 12.191 -27.357 1.00 19.49 71 GLY D O 1
ATOM 5564 N N . ILE D 1 71 ? -5.826 12.124 -29.258 1.00 18.13 72 ILE D N 1
ATOM 5565 C CA . ILE D 1 71 ? -7.158 12.378 -28.645 1.00 19.16 72 ILE D CA 1
ATOM 5566 C C . ILE D 1 71 ? -8.072 11.279 -29.199 1.00 17.24 72 ILE D C 1
ATOM 5567 O O . ILE D 1 71 ? -8.016 11.034 -30.432 1.00 16.68 72 ILE D O 1
ATOM 5572 N N . GLU D 1 72 ? -8.849 10.631 -28.357 1.00 15.37 73 GLU D N 1
ATOM 5573 C CA . GLU D 1 72 ? -9.868 9.681 -28.870 1.00 15.35 73 GLU D CA 1
ATOM 5574 C C . GLU D 1 72 ? -11.084 10.459 -29.380 1.00 14.63 73 GLU D C 1
ATOM 5575 O O . GLU D 1 72 ? -11.775 11.084 -28.548 1.00 14.91 73 GLU D O 1
ATOM 5581 N N . TYR D 1 73 ? -11.336 10.384 -30.690 1.00 13.14 74 TYR D N 1
ATOM 5582 C CA . TYR D 1 73 ? -12.612 10.949 -31.192 1.00 13.01 74 TYR D CA 1
ATOM 5583 C C . TYR D 1 73 ? -13.761 9.971 -30.916 1.00 12.40 74 TYR D C 1
ATOM 5584 O O . TYR D 1 73 ? -13.627 8.783 -31.252 1.00 13.28 74 TYR D O 1
ATOM 5593 N N . VAL D 1 74 ? -14.902 10.481 -30.427 1.00 11.34 75 VAL D N 1
ATOM 5594 C CA . VAL D 1 74 ? -16.105 9.642 -30.145 1.00 10.97 75 VAL D CA 1
ATOM 5595 C C . VAL D 1 74 ? -17.213 10.060 -31.106 1.00 10.36 75 VAL D C 1
ATOM 5596 O O . VAL D 1 74 ? -17.792 11.115 -30.950 1.00 10.52 75 VAL D O 1
ATOM 5600 N N . PRO D 1 75 ? -17.540 9.231 -32.126 1.00 9.99 76 PRO D N 1
ATOM 5601 C CA . PRO D 1 75 ? -18.680 9.432 -33.010 1.00 10.43 76 PRO D CA 1
ATOM 5602 C C . PRO D 1 75 ? -20.039 9.494 -32.305 1.00 10.65 76 PRO D C 1
ATOM 5603 O O . PRO D 1 75 ? -20.199 8.758 -31.367 1.00 10.81 76 PRO D O 1
ATOM 5607 N N . MET D 1 76 ? -20.955 10.324 -32.799 1.00 10.40 77 MET D N 1
ATOM 5608 C CA . MET D 1 76 ? -22.300 10.476 -32.252 1.00 10.40 77 MET D CA 1
ATOM 5609 C C . MET D 1 76 ? -23.274 10.168 -33.371 1.00 10.23 77 MET D C 1
ATOM 5610 O O . MET D 1 76 ? -23.128 10.720 -34.522 1.00 10.15 77 MET D O 1
ATOM 5615 N N . LEU D 1 77 ? -24.260 9.353 -33.040 1.00 9.86 78 LEU D N 1
ATOM 5616 C CA . LEU D 1 77 ? -25.494 9.170 -33.829 1.00 10.02 78 LEU D CA 1
ATOM 5617 C C . LEU D 1 77 ? -26.485 10.210 -33.290 1.00 9.66 78 LEU D C 1
ATOM 5618 O O . LEU D 1 77 ? -27.090 10.032 -32.262 1.00 10.54 78 LEU D O 1
ATOM 5623 N N . TRP D 1 78 ? -26.566 11.363 -33.955 1.00 10.09 79 TRP D N 1
ATOM 5624 C CA . TRP D 1 78 ? -27.206 12.567 -33.345 1.00 10.32 79 TRP D CA 1
ATOM 5625 C C . TRP D 1 78 ? -28.710 12.411 -33.249 1.00 10.22 79 TRP D C 1
ATOM 5626 O O . TRP D 1 78 ? -29.295 12.814 -32.286 1.00 10.18 79 TRP D O 1
ATOM 5637 N N . GLY D 1 79 ? -29.301 11.716 -34.209 1.00 10.41 80 GLY D N 1
ATOM 5638 C CA . GLY D 1 79 ? -30.760 11.608 -34.351 1.00 11.54 80 GLY D CA 1
ATOM 5639 C C . GLY D 1 79 ? -31.096 10.983 -35.671 1.00 12.80 80 GLY D C 1
ATOM 5640 O O . GLY D 1 79 ? -30.224 10.469 -36.344 1.00 12.64 80 GLY D O 1
ATOM 5641 N N . PRO D 1 80 ? -32.389 10.968 -36.023 1.00 13.48 81 PRO D N 1
ATOM 5642 C CA . PRO D 1 80 ? -32.837 10.360 -37.273 1.00 15.72 81 PRO D CA 1
ATOM 5643 C C . PRO D 1 80 ? -32.120 10.767 -38.566 1.00 16.39 81 PRO D C 1
ATOM 5644 O O . PRO D 1 80 ? -31.909 9.863 -39.436 1.00 17.65 81 PRO D O 1
ATOM 5648 N N . ARG D 1 81 ? -31.720 12.027 -38.712 1.00 18.12 82 ARG D N 1
ATOM 5649 C CA . ARG D 1 81 ? -30.934 12.519 -39.893 1.00 18.87 82 ARG D CA 1
ATOM 5650 C C . ARG D 1 81 ? -29.699 11.640 -40.097 1.00 18.29 82 ARG D C 1
ATOM 5651 O O . ARG D 1 81 ? -29.174 11.540 -41.239 1.00 21.07 82 ARG D O 1
ATOM 5659 N N . GLY D 1 82 ? -29.163 10.997 -39.048 1.00 15.71 83 GLY D N 1
ATOM 5660 C CA . GLY D 1 82 ? -27.909 10.222 -39.103 1.00 15.19 83 GLY D CA 1
ATOM 5661 C C . GLY D 1 82 ? -28.068 8.776 -39.557 1.00 14.66 83 GLY D C 1
ATOM 5662 O O . GLY D 1 82 ? -27.030 8.080 -39.689 1.00 14.40 83 GLY D O 1
ATOM 5663 N N . TYR D 1 83 ? -29.273 8.208 -39.614 1.00 14.57 84 TYR D N 1
ATOM 5664 C CA . TYR D 1 83 ? -29.436 6.746 -39.762 1.00 14.44 84 TYR D CA 1
ATOM 5665 C C . TYR D 1 83 ? -28.888 6.249 -41.109 1.00 15.32 84 TYR D C 1
ATOM 5666 O O . TYR D 1 83 ? -28.291 5.156 -41.123 1.00 15.84 84 TYR D O 1
ATOM 5675 N N . GLY D 1 84 ? -29.073 7.025 -42.174 1.00 16.33 85 GLY D N 1
ATOM 5676 C CA . GLY D 1 84 ? -28.600 6.647 -43.521 1.00 17.11 85 GLY D CA 1
ATOM 5677 C C . GLY D 1 84 ? -27.110 6.313 -43.564 1.00 17.71 85 GLY D C 1
ATOM 5678 O O . GLY D 1 84 ? -26.743 5.349 -44.256 1.00 18.66 85 GLY D O 1
ATOM 5679 N N . SER D 1 85 ? -26.252 7.024 -42.840 1.00 15.93 86 SER D N 1
ATOM 5680 C CA . SER D 1 85 ? -24.791 6.867 -42.979 1.00 15.90 86 SER D CA 1
ATOM 5681 C C . SER D 1 85 ? -24.188 6.156 -41.760 1.00 15.30 86 SER D C 1
ATOM 5682 O O . SER D 1 85 ? -22.978 5.986 -41.726 1.00 14.37 86 SER D O 1
ATOM 5685 N N . TRP D 1 86 ? -25.013 5.872 -40.740 1.00 14.28 87 TRP D N 1
ATOM 5686 C CA . TRP D 1 86 ? -24.476 5.534 -39.400 1.00 14.18 87 TRP D CA 1
ATOM 5687 C C . TRP D 1 86 ? -23.638 4.259 -39.444 1.00 14.44 87 TRP D C 1
ATOM 5688 O O . TRP D 1 86 ? -22.566 4.319 -38.843 1.00 15.01 87 TRP D O 1
ATOM 5699 N N . ASN D 1 87 ? -24.085 3.188 -40.081 1.00 16.21 88 ASN D N 1
ATOM 5700 C CA . ASN D 1 87 ? -23.285 1.919 -40.082 1.00 17.06 88 ASN D CA 1
ATOM 5701 C C . ASN D 1 87 ? -21.872 2.245 -40.595 1.00 17.34 88 ASN D C 1
ATOM 5702 O O . ASN D 1 87 ? -20.903 1.804 -39.943 1.00 16.67 88 ASN D O 1
ATOM 5707 N N . ALA D 1 88 ? -21.762 2.916 -41.738 1.00 16.48 89 ALA D N 1
ATOM 5708 C CA . ALA D 1 88 ? -20.486 3.305 -42.367 1.00 17.14 89 ALA D CA 1
ATOM 5709 C C . ALA D 1 88 ? -19.661 4.148 -41.392 1.00 16.77 89 ALA D C 1
ATOM 5710 O O . ALA D 1 88 ? -18.454 3.965 -41.315 1.00 18.18 89 ALA D O 1
ATOM 5712 N N . ASP D 1 89 ? -20.323 5.126 -40.759 1.00 15.47 90 ASP D N 1
ATOM 5713 C CA . ASP D 1 89 ? -19.679 6.108 -39.874 1.00 16.21 90 ASP D CA 1
ATOM 5714 C C . ASP D 1 89 ? -19.107 5.363 -38.668 1.00 16.06 90 ASP D C 1
ATOM 5715 O O . ASP D 1 89 ? -18.000 5.631 -38.256 1.00 16.65 90 ASP D O 1
ATOM 5720 N N . ALA D 1 90 ? -19.885 4.472 -38.087 1.00 16.33 91 ALA D N 1
ATOM 5721 C CA . ALA D 1 90 ? -19.478 3.737 -36.878 1.00 15.69 91 ALA D CA 1
ATOM 5722 C C . ALA D 1 90 ? -18.286 2.865 -37.245 1.00 17.36 91 ALA D C 1
ATOM 5723 O O . ALA D 1 90 ? -17.281 2.869 -36.470 1.00 17.93 91 ALA D O 1
ATOM 5725 N N . GLU D 1 91 ? -18.411 2.106 -38.331 1.00 18.19 92 GLU D N 1
ATOM 5726 C CA . GLU D 1 91 ? -17.307 1.209 -38.765 1.00 19.52 92 GLU D CA 1
ATOM 5727 C C . GLU D 1 91 ? -16.045 2.048 -38.967 1.00 18.45 92 GLU D C 1
ATOM 5728 O O . GLU D 1 91 ? -14.956 1.554 -38.638 1.00 19.48 92 GLU D O 1
ATOM 5734 N N . ALA D 1 92 ? -16.136 3.230 -39.564 1.00 18.40 93 ALA D N 1
ATOM 5735 C CA . ALA D 1 92 ? -14.934 4.038 -39.852 1.00 19.37 93 ALA D CA 1
ATOM 5736 C C . ALA D 1 92 ? -14.318 4.486 -38.537 1.00 19.41 93 ALA D C 1
ATOM 5737 O O . ALA D 1 92 ? -13.059 4.541 -38.472 1.00 20.77 93 ALA D O 1
ATOM 5739 N N . GLY D 1 93 ? -15.159 4.994 -37.626 1.00 17.28 94 GLY D N 1
ATOM 5740 C CA . GLY D 1 93 ? -14.688 5.425 -36.301 1.00 17.18 94 GLY D CA 1
ATOM 5741 C C . GLY D 1 93 ? -13.970 4.285 -35.596 1.00 17.80 94 GLY D C 1
ATOM 5742 O O . GLY D 1 93 ? -12.856 4.501 -35.085 1.00 18.89 94 GLY D O 1
ATOM 5743 N N . ILE D 1 94 ? -14.541 3.088 -35.619 1.00 17.53 95 ILE D N 1
ATOM 5744 C CA . ILE D 1 94 ? -13.947 1.917 -34.920 1.00 18.94 95 ILE D CA 1
ATOM 5745 C C . ILE D 1 94 ? -12.592 1.579 -35.560 1.00 20.32 95 ILE D C 1
ATOM 5746 O O . ILE D 1 94 ? -11.647 1.339 -34.822 1.00 22.49 95 ILE D O 1
ATOM 5751 N N . ALA D 1 95 ? -12.530 1.555 -36.888 1.00 21.85 96 ALA D N 1
ATOM 5752 C CA . ALA D 1 95 ? -11.273 1.308 -37.624 1.00 21.86 96 ALA D CA 1
ATOM 5753 C C . ALA D 1 95 ? -10.216 2.379 -37.314 1.00 23.07 96 ALA D C 1
ATOM 5754 O O . ALA D 1 95 ? -9.055 2.040 -37.435 1.00 26.85 96 ALA D O 1
ATOM 5756 N N . ALA D 1 96 ? -10.570 3.626 -36.985 1.00 23.70 97 ALA D N 1
ATOM 5757 C CA . ALA D 1 96 ? -9.613 4.716 -36.706 1.00 25.73 97 ALA D CA 1
ATOM 5758 C C . ALA D 1 96 ? -9.313 4.834 -35.198 1.00 25.84 97 ALA D C 1
ATOM 5759 O O . ALA D 1 96 ? -8.727 5.832 -34.836 1.00 28.95 97 ALA D O 1
ATOM 5761 N N . GLY D 1 97 ? -9.758 3.883 -34.368 1.00 25.55 98 GLY D N 1
ATOM 5762 C CA . GLY D 1 97 ? -9.352 3.727 -32.961 1.00 23.54 98 GLY D CA 1
ATOM 5763 C C . GLY D 1 97 ? -10.420 4.209 -31.985 1.00 22.32 98 GLY D C 1
ATOM 5764 O O . GLY D 1 97 ? -10.151 4.209 -30.804 1.00 23.58 98 GLY D O 1
ATOM 5765 N N . SER D 1 98 ? -11.568 4.722 -32.443 1.00 22.15 99 SER D N 1
ATOM 5766 C CA . SER D 1 98 ? -12.679 5.092 -31.523 1.00 19.96 99 SER D CA 1
ATOM 5767 C C . SER D 1 98 ? -13.084 3.797 -30.784 1.00 19.51 99 SER D C 1
ATOM 5768 O O . SER D 1 98 ? -13.316 2.776 -31.478 1.00 19.78 99 SER D O 1
ATOM 5771 N N . LYS D 1 99 ? -13.270 3.885 -29.450 1.00 16.92 100 LYS D N 1
ATOM 5772 C CA . LYS D 1 99 ? -13.630 2.760 -28.540 1.00 19.00 100 LYS D CA 1
ATOM 5773 C C . LYS D 1 99 ? -14.968 3.019 -27.853 1.00 15.83 100 LYS D C 1
ATOM 5774 O O . LYS D 1 99 ? -15.418 2.179 -27.074 1.00 15.29 100 LYS D O 1
ATOM 5780 N N . ASN D 1 100 ? -15.610 4.113 -28.231 1.00 14.13 101 ASN D N 1
ATOM 5781 C CA . ASN D 1 100 ? -16.911 4.483 -27.665 1.00 13.37 101 ASN D CA 1
ATOM 5782 C C . ASN D 1 100 ? -17.745 5.131 -28.773 1.00 12.16 101 ASN D C 1
ATOM 5783 O O . ASN D 1 100 ? -17.178 5.656 -29.738 1.00 12.22 101 ASN D O 1
ATOM 5788 N N . LEU D 1 101 ? -19.055 5.017 -28.648 1.00 11.17 102 LEU D N 1
ATOM 5789 C CA . LEU D 1 101 ? -20.037 5.599 -29.565 1.00 10.92 102 LEU D CA 1
ATOM 5790 C C . LEU D 1 101 ? -21.137 6.242 -28.724 1.00 10.56 102 LEU D C 1
ATOM 5791 O O . LEU D 1 101 ? -21.518 5.655 -27.705 1.00 11.41 102 LEU D O 1
ATOM 5796 N N . LEU D 1 102 ? -21.610 7.394 -29.117 1.00 10.56 103 LEU D N 1
ATOM 5797 C CA . LEU D 1 102 ? -22.672 8.119 -28.392 1.00 10.55 103 LEU D CA 1
ATOM 5798 C C . LEU D 1 102 ? -23.985 8.100 -29.206 1.00 10.53 103 LEU D C 1
ATOM 5799 O O . LEU D 1 102 ? -23.953 8.276 -30.455 1.00 10.91 103 LEU D O 1
ATOM 5804 N N . ALA D 1 103 ? -25.123 7.932 -28.558 1.00 10.72 104 ALA D N 1
ATOM 5805 C CA . ALA D 1 103 ? -26.438 7.986 -29.232 1.00 10.49 104 ALA D CA 1
ATOM 5806 C C . ALA D 1 103 ? -27.046 9.401 -29.163 1.00 10.35 104 ALA D C 1
ATOM 5807 O O . ALA D 1 103 ? -26.333 10.406 -28.980 1.00 10.74 104 ALA D O 1
ATOM 5809 N N . PHE D 1 104 ? -28.345 9.502 -29.342 1.00 9.86 105 PHE D N 1
ATOM 5810 C CA . PHE D 1 104 ? -29.017 10.718 -29.837 1.00 10.24 105 PHE D CA 1
ATOM 5811 C C . PHE D 1 104 ? -28.848 11.901 -28.890 1.00 10.14 105 PHE D C 1
ATOM 5812 O O . PHE D 1 104 ? -28.829 11.766 -27.640 1.00 10.53 105 PHE D O 1
ATOM 5820 N N . ASN D 1 105 ? -28.740 13.074 -29.494 1.00 10.43 106 ASN D N 1
ATOM 5821 C CA . ASN D 1 105 ? -28.539 14.346 -28.755 1.00 10.47 106 ASN D CA 1
ATOM 5822 C C . ASN D 1 105 ? -29.893 14.918 -28.364 1.00 10.65 106 ASN D C 1
ATOM 5823 O O . ASN D 1 105 ? -30.538 15.477 -29.205 1.00 10.92 106 ASN D O 1
ATOM 5828 N N . GLU D 1 106 ? -30.219 14.954 -27.076 1.00 10.77 107 GLU D N 1
ATOM 5829 C CA . GLU D 1 106 ? -31.386 15.633 -26.482 1.00 10.90 107 GLU D CA 1
ATOM 5830 C C . GLU D 1 106 ? -32.657 15.211 -27.233 1.00 10.18 107 GLU D C 1
ATOM 5831 O O . GLU D 1 106 ? -33.436 16.002 -27.779 1.00 8.99 107 GLU D O 1
ATOM 5837 N N . PRO D 1 107 ? -32.950 13.913 -27.269 1.00 10.01 108 PRO D N 1
ATOM 5838 C CA . PRO D 1 107 ? -34.201 13.453 -27.878 1.00 10.67 108 PRO D CA 1
ATOM 5839 C C . PRO D 1 107 ? -35.416 13.968 -27.107 1.00 10.97 108 PRO D C 1
ATOM 5840 O O . PRO D 1 107 ? -36.510 14.005 -27.672 1.00 11.23 108 PRO D O 1
ATOM 5844 N N . ASP D 1 108 ? -35.219 14.406 -25.856 1.00 10.94 109 ASP D N 1
ATOM 5845 C CA . ASP D 1 108 ? -36.259 15.053 -25.041 1.00 11.60 109 ASP D CA 1
ATOM 5846 C C . ASP D 1 108 ? -36.552 16.474 -25.508 1.00 12.24 109 ASP D C 1
ATOM 5847 O O . ASP D 1 108 ? -37.568 17.032 -25.016 1.00 13.41 109 ASP D O 1
ATOM 5852 N N . ILE D 1 109 ? -35.796 17.057 -26.431 1.00 11.31 110 ILE D N 1
ATOM 5853 C CA . ILE D 1 109 ? -35.955 18.490 -26.813 1.00 11.54 110 ILE D CA 1
ATOM 5854 C C . ILE D 1 109 ? -36.413 18.555 -28.252 1.00 12.29 110 ILE D C 1
ATOM 5855 O O . ILE D 1 109 ? -35.756 17.949 -29.105 1.00 12.05 110 ILE D O 1
ATOM 5860 N N . ALA D 1 110 ? -37.497 19.274 -28.531 1.00 11.92 111 ALA D N 1
ATOM 5861 C CA . ALA D 1 110 ? -38.106 19.262 -29.875 1.00 12.88 111 ALA D CA 1
ATOM 5862 C C . ALA D 1 110 ? -37.203 19.924 -30.911 1.00 12.54 111 ALA D C 1
ATOM 5863 O O . ALA D 1 110 ? -37.377 19.643 -32.109 1.00 14.14 111 ALA D O 1
ATOM 5865 N N . SER D 1 111 ? -36.326 20.829 -30.496 1.00 13.58 112 SER D N 1
ATOM 5866 C CA . SER D 1 111 ? -35.387 21.517 -31.426 1.00 14.99 112 SER D CA 1
ATOM 5867 C C . SER D 1 111 ? -34.097 20.722 -31.606 1.00 15.76 112 SER D C 1
ATOM 5868 O O . SER D 1 111 ? -33.180 21.207 -32.318 1.00 18.37 112 SER D O 1
ATOM 5871 N N . GLN D 1 112 ? -33.970 19.568 -30.917 1.00 13.86 113 GLN D N 1
ATOM 5872 C CA . GLN D 1 112 ? -32.785 18.697 -31.027 1.00 13.57 113 GLN D CA 1
ATOM 5873 C C . GLN D 1 112 ? -33.295 17.373 -31.596 1.00 13.11 113 GLN D C 1
ATOM 5874 O O . GLN D 1 112 ? -33.997 17.389 -32.622 1.00 11.90 113 GLN D O 1
ATOM 5880 N N . ALA D 1 113 ? -32.847 16.225 -31.085 1.00 12.31 114 ALA D N 1
ATOM 5881 C CA . ALA D 1 113 ? -33.112 14.973 -31.793 1.00 11.86 114 ALA D CA 1
ATOM 5882 C C . ALA D 1 113 ? -34.627 14.702 -31.792 1.00 11.24 114 ALA D C 1
ATOM 5883 O O . ALA D 1 113 ? -35.065 14.090 -32.717 1.00 12.30 114 ALA D O 1
ATOM 5885 N N . ASN D 1 114 ? -35.403 15.154 -30.798 1.00 11.18 115 ASN D N 1
ATOM 5886 C CA . ASN D 1 114 ? -36.894 15.154 -30.867 1.00 11.28 115 ASN D CA 1
ATOM 5887 C C . ASN D 1 114 ? -37.439 13.739 -31.153 1.00 11.48 115 ASN D C 1
ATOM 5888 O O . ASN D 1 114 ? -38.027 13.497 -32.231 1.00 12.33 115 ASN D O 1
ATOM 5893 N N . MET D 1 115 ? -37.234 12.851 -30.181 1.00 11.84 116 MET D N 1
ATOM 5894 C CA . MET D 1 115 ? -37.632 11.432 -30.345 1.00 11.61 116 MET D CA 1
ATOM 5895 C C . MET D 1 115 ? -38.392 11.004 -29.105 1.00 11.25 116 MET D C 1
ATOM 5896 O O . MET D 1 115 ? -37.953 11.319 -28.001 1.00 11.04 116 MET D O 1
ATOM 5901 N N . SER D 1 116 ? -39.446 10.245 -29.310 1.00 11.44 117 SER D N 1
ATOM 5902 C CA . SER D 1 116 ? -40.163 9.584 -28.191 1.00 12.33 117 SER D CA 1
ATOM 5903 C C . SER D 1 116 ? -39.247 8.552 -27.551 1.00 12.19 117 SER D C 1
ATOM 5904 O O . SER D 1 116 ? -38.337 8.001 -28.189 1.00 11.61 117 SER D O 1
ATOM 5907 N N . PRO D 1 117 ? -39.432 8.277 -26.257 1.00 12.97 118 PRO D N 1
ATOM 5908 C CA . PRO D 1 117 ? -38.702 7.157 -25.640 1.00 12.96 118 PRO D CA 1
ATOM 5909 C C . PRO D 1 117 ? -38.837 5.833 -26.409 1.00 13.65 118 PRO D C 1
ATOM 5910 O O . PRO D 1 117 ? -37.825 5.153 -26.604 1.00 13.50 118 PRO D O 1
ATOM 5914 N N A GLU D 1 118 ? -40.034 5.515 -26.898 0.60 14.48 119 GLU D N 1
ATOM 5915 N N B GLU D 1 118 ? -40.023 5.499 -26.930 0.40 14.29 119 GLU D N 1
ATOM 5916 C CA A GLU D 1 118 ? -40.291 4.294 -27.682 0.60 15.05 119 GLU D CA 1
ATOM 5917 C CA B GLU D 1 118 ? -40.217 4.209 -27.632 0.40 14.82 119 GLU D CA 1
ATOM 5918 C C A GLU D 1 118 ? -39.446 4.355 -28.945 0.60 14.60 119 GLU D C 1
ATOM 5919 C C B GLU D 1 118 ? -39.563 4.295 -29.025 0.40 14.46 119 GLU D C 1
ATOM 5920 O O A GLU D 1 118 ? -38.776 3.369 -29.266 0.60 13.88 119 GLU D O 1
ATOM 5921 O O B GLU D 1 118 ? -39.028 3.262 -29.479 0.40 14.05 119 GLU D O 1
ATOM 5932 N N . ALA D 1 119 ? -39.511 5.453 -29.682 1.00 13.53 120 ALA D N 1
ATOM 5933 C CA . ALA D 1 119 ? -38.765 5.578 -30.946 1.00 13.65 120 ALA D CA 1
ATOM 5934 C C . ALA D 1 119 ? -37.268 5.354 -30.654 1.00 13.22 120 ALA D C 1
ATOM 5935 O O . ALA D 1 119 ? -36.590 4.593 -31.367 1.00 12.87 120 ALA D O 1
ATOM 5937 N N . ALA D 1 120 ? -36.733 5.991 -29.612 1.00 11.54 121 ALA D N 1
ATOM 5938 C CA . ALA D 1 120 ? -35.284 5.946 -29.347 1.00 11.23 121 ALA D CA 1
ATOM 5939 C C . ALA D 1 120 ? -34.897 4.523 -28.937 1.00 11.41 121 ALA D C 1
ATOM 5940 O O . ALA D 1 120 ? -33.807 4.082 -29.273 1.00 11.57 121 ALA D O 1
ATOM 5942 N N . ALA D 1 121 ? -35.724 3.836 -28.149 1.00 11.78 122 ALA D N 1
ATOM 5943 C CA . ALA D 1 121 ? -35.391 2.456 -27.713 1.00 11.79 122 ALA D CA 1
ATOM 5944 C C . ALA D 1 121 ? -35.305 1.561 -28.942 1.00 12.23 122 ALA D C 1
ATOM 5945 O O . ALA D 1 121 ? -34.323 0.824 -29.074 1.00 11.66 122 ALA D O 1
ATOM 5947 N N . ALA D 1 122 ? -36.223 1.677 -29.906 1.00 11.92 123 ALA D N 1
ATOM 5948 C CA . ALA D 1 122 ? -36.159 0.829 -31.099 1.00 12.18 123 ALA D CA 1
ATOM 5949 C C . ALA D 1 122 ? -34.925 1.212 -31.925 1.00 12.06 123 ALA D C 1
ATOM 5950 O O . ALA D 1 122 ? -34.236 0.343 -32.425 1.00 13.29 123 ALA D O 1
ATOM 5952 N N . ALA D 1 123 ? -34.714 2.501 -32.158 1.00 12.19 124 ALA D N 1
ATOM 5953 C CA . ALA D 1 123 ? -33.570 2.965 -32.984 1.00 12.02 124 ALA D CA 1
ATOM 5954 C C . ALA D 1 123 ? -32.220 2.637 -32.323 1.00 11.84 124 ALA D C 1
ATOM 5955 O O . ALA D 1 123 ? -31.291 2.260 -33.014 1.00 11.54 124 ALA D O 1
ATOM 5957 N N . TYR D 1 124 ? -32.163 2.671 -30.990 1.00 11.50 125 TYR D N 1
ATOM 5958 C CA . TYR D 1 124 ? -30.917 2.304 -30.273 1.00 11.03 125 TYR D CA 1
ATOM 5959 C C . TYR D 1 124 ? -30.611 0.821 -30.565 1.00 11.66 125 TYR D C 1
ATOM 5960 O O . TYR D 1 124 ? -29.439 0.503 -30.808 1.00 12.15 125 TYR D O 1
ATOM 5969 N N . GLN D 1 125 ? -31.611 -0.042 -30.450 1.00 12.70 126 GLN D N 1
ATOM 5970 C CA . GLN D 1 125 ? -31.450 -1.510 -30.641 1.00 12.92 126 GLN D CA 1
ATOM 5971 C C . GLN D 1 125 ? -31.051 -1.757 -32.093 1.00 13.40 126 GLN D C 1
ATOM 5972 O O . GLN D 1 125 ? -30.162 -2.550 -32.316 1.00 13.98 126 GLN D O 1
ATOM 5978 N N . LYS D 1 126 ? -31.570 -0.978 -33.048 1.00 13.90 127 LYS D N 1
ATOM 5979 C CA . LYS D 1 126 ? -31.201 -1.187 -34.468 1.00 14.39 127 LYS D CA 1
ATOM 5980 C C . LYS D 1 126 ? -29.788 -0.686 -34.780 1.00 14.01 127 LYS D C 1
ATOM 5981 O O . LYS D 1 126 ? -29.045 -1.366 -35.533 1.00 15.07 127 LYS D O 1
ATOM 5987 N N . TYR D 1 127 ? -29.420 0.483 -34.296 1.00 13.00 128 TYR D N 1
ATOM 5988 C CA . TYR D 1 127 ? -28.235 1.203 -34.800 1.00 11.97 128 TYR D CA 1
ATOM 5989 C C . TYR D 1 127 ? -27.059 1.192 -33.813 1.00 12.04 128 TYR D C 1
ATOM 5990 O O . TYR D 1 127 ? -25.924 1.335 -34.280 1.00 12.82 128 TYR D O 1
ATOM 5999 N N . MET D 1 128 ? -27.295 1.066 -32.501 1.00 11.71 129 MET D N 1
ATOM 6000 C CA . MET D 1 128 ? -26.210 1.133 -31.508 1.00 11.17 129 MET D CA 1
ATOM 6001 C C . MET D 1 128 ? -25.803 -0.279 -31.081 1.00 11.71 129 MET D C 1
ATOM 6002 O O . MET D 1 128 ? -24.611 -0.605 -31.172 1.00 11.11 129 MET D O 1
ATOM 6007 N N . ASN D 1 129 ? -26.779 -1.108 -30.710 1.00 12.15 130 ASN D N 1
ATOM 6008 C CA . ASN D 1 129 ? -26.517 -2.503 -30.234 1.00 12.59 130 ASN D CA 1
ATOM 6009 C C . ASN D 1 129 ? -25.533 -3.292 -31.083 1.00 13.51 130 ASN D C 1
ATOM 6010 O O . ASN D 1 129 ? -24.664 -3.980 -30.516 1.00 15.19 130 ASN D O 1
ATOM 6015 N N . PRO D 1 130 ? -25.580 -3.243 -32.434 1.00 13.12 131 PRO D N 1
ATOM 6016 C CA . PRO D 1 130 ? -24.645 -4.048 -33.211 1.00 13.50 131 PRO D CA 1
ATOM 6017 C C . PRO D 1 130 ? -23.156 -3.801 -32.937 1.00 14.08 131 PRO D C 1
ATOM 6018 O O . PRO D 1 130 ? -22.364 -4.657 -33.381 1.00 15.88 131 PRO D O 1
ATOM 6022 N N . TYR D 1 131 ? -22.792 -2.659 -32.366 1.00 13.28 132 TYR D N 1
ATOM 6023 C CA . TYR D 1 131 ? -21.407 -2.209 -32.146 1.00 14.29 132 TYR D CA 1
ATOM 6024 C C . TYR D 1 131 ? -20.964 -2.526 -30.717 1.00 13.65 132 TYR D C 1
ATOM 6025 O O . TYR D 1 131 ? -19.787 -2.280 -30.390 1.00 14.37 132 TYR D O 1
ATOM 6034 N N . ALA D 1 132 ? -21.808 -3.107 -29.861 1.00 14.55 133 ALA D N 1
ATOM 6035 C CA . ALA D 1 132 ? -21.433 -3.322 -28.432 1.00 15.21 133 ALA D CA 1
ATOM 6036 C C . ALA D 1 132 ? -20.206 -4.242 -28.301 1.00 16.67 133 ALA D C 1
ATOM 6037 O O . ALA D 1 132 ? -19.479 -4.067 -27.331 1.00 16.00 133 ALA D O 1
ATOM 6039 N N . ALA D 1 133 ? -20.001 -5.182 -29.198 1.00 17.22 134 ALA D N 1
ATOM 6040 C CA . ALA D 1 133 ? -18.852 -6.094 -29.069 1.00 17.70 134 ALA D CA 1
ATOM 6041 C C . ALA D 1 133 ? -17.526 -5.317 -29.241 1.00 16.84 134 ALA D C 1
ATOM 6042 O O . ALA D 1 133 ? -16.464 -5.815 -28.760 1.00 16.74 134 ALA D O 1
ATOM 6044 N N . ARG D 1 134 ? -17.538 -4.185 -29.976 1.00 16.60 135 ARG D N 1
ATOM 6045 C CA . ARG D 1 134 ? -16.311 -3.462 -30.366 1.00 16.81 135 ARG D CA 1
ATOM 6046 C C . ARG D 1 134 ? -16.259 -2.027 -29.872 1.00 15.18 135 ARG D C 1
ATOM 6047 O O . ARG D 1 134 ? -15.217 -1.362 -30.119 1.00 16.32 135 ARG D O 1
ATOM 6055 N N . ALA D 1 135 ? -17.235 -1.565 -29.101 1.00 14.56 136 ALA D N 1
ATOM 6056 C CA . ALA D 1 135 ? -17.244 -0.190 -28.599 1.00 14.17 136 ALA D CA 1
ATOM 6057 C C . ALA D 1 135 ? -18.135 -0.160 -27.388 1.00 12.44 136 ALA D C 1
ATOM 6058 O O . ALA D 1 135 ? -19.102 -0.919 -27.388 1.00 13.48 136 ALA D O 1
ATOM 6060 N N . ARG D 1 136 ? -17.792 0.682 -26.428 1.00 13.27 137 ARG D N 1
ATOM 6061 C CA . ARG D 1 136 ? -18.669 0.978 -25.287 1.00 13.25 137 ARG D CA 1
ATOM 6062 C C . ARG D 1 136 ? -19.706 1.980 -25.778 1.00 13.19 137 ARG D C 1
ATOM 6063 O O . ARG D 1 136 ? -19.339 2.866 -26.564 1.00 14.36 137 ARG D O 1
ATOM 6071 N N . LEU D 1 137 ? -20.947 1.786 -25.384 1.00 12.26 138 LEU D N 1
ATOM 6072 C CA . LEU D 1 137 ? -22.079 2.523 -25.969 1.00 11.49 138 LEU D CA 1
ATOM 6073 C C . LEU D 1 137 ? -22.744 3.432 -24.959 1.00 11.22 138 LEU D C 1
ATOM 6074 O O . LEU D 1 137 ? -23.106 3.024 -23.869 1.00 12.35 138 LEU D O 1
ATOM 6079 N N . GLY D 1 138 ? -22.879 4.693 -25.328 1.00 10.75 139 GLY D N 1
ATOM 6080 C CA . GLY D 1 138 ? -23.546 5.726 -24.538 1.00 10.50 139 GLY D CA 1
ATOM 6081 C C . GLY D 1 138 ? -25.010 5.875 -24.865 1.00 10.16 139 GLY D C 1
ATOM 6082 O O . GLY D 1 138 ? -25.418 5.838 -26.036 1.00 10.08 139 GLY D O 1
ATOM 6083 N N . SER D 1 139 ? -25.783 6.086 -23.828 1.00 10.38 140 SER D N 1
ATOM 6084 C CA . SER D 1 139 ? -27.227 6.328 -23.994 1.00 10.32 140 SER D CA 1
ATOM 6085 C C . SER D 1 139 ? -27.427 7.602 -24.817 1.00 10.05 140 SER D C 1
ATOM 6086 O O . SER D 1 139 ? -26.577 8.461 -24.953 1.00 10.20 140 SER D O 1
ATOM 6089 N N . PRO D 1 140 ? -28.648 7.830 -25.266 1.00 10.46 141 PRO D N 1
ATOM 6090 C CA . PRO D 1 140 ? -29.023 9.161 -25.728 1.00 10.22 141 PRO D CA 1
ATOM 6091 C C . PRO D 1 140 ? -28.784 10.119 -24.575 1.00 9.91 141 PRO D C 1
ATOM 6092 O O . PRO D 1 140 ? -28.940 9.775 -23.434 1.00 10.49 141 PRO D O 1
ATOM 6096 N N . ALA D 1 141 ? -28.370 11.328 -24.903 1.00 10.37 142 ALA D N 1
ATOM 6097 C CA . ALA D 1 141 ? -28.040 12.399 -23.926 1.00 10.63 142 ALA D CA 1
ATOM 6098 C C . ALA D 1 141 ? -29.257 13.268 -23.705 1.00 11.72 142 ALA D C 1
ATOM 6099 O O . ALA D 1 141 ? -29.696 13.948 -24.635 1.00 13.05 142 ALA D O 1
ATOM 6101 N N . VAL D 1 142 ? -29.776 13.296 -22.495 1.00 11.39 143 VAL D N 1
ATOM 6102 C CA . VAL D 1 142 ? -30.940 14.150 -22.138 1.00 11.63 143 VAL D CA 1
ATOM 6103 C C . VAL D 1 142 ? -30.491 15.510 -21.589 1.00 11.88 143 VAL D C 1
ATOM 6104 O O . VAL D 1 142 ? -29.356 15.675 -21.054 1.00 10.98 143 VAL D O 1
ATOM 6108 N N . SER D 1 143 ? -31.399 16.463 -21.723 1.00 11.49 144 SER D N 1
ATOM 6109 C CA . SER D 1 143 ? -31.254 17.809 -21.102 1.00 12.09 144 SER D CA 1
ATOM 6110 C C . SER D 1 143 ? -31.386 17.702 -19.595 1.00 12.64 144 SER D C 1
ATOM 6111 O O . SER D 1 143 ? -31.610 16.596 -19.043 1.00 12.65 144 SER D O 1
ATOM 6114 N N . ASN D 1 144 ? -31.269 18.850 -18.913 1.00 12.62 145 ASN D N 1
ATOM 6115 C CA . ASN D 1 144 ? -31.570 18.898 -17.472 1.00 13.92 145 ASN D CA 1
ATOM 6116 C C . ASN D 1 144 ? -32.963 19.485 -17.248 1.00 15.91 145 ASN D C 1
ATOM 6117 O O . ASN D 1 144 ? -33.225 20.047 -16.177 1.00 16.63 145 ASN D O 1
ATOM 6122 N N . GLY D 1 145 ? -33.872 19.358 -18.207 1.00 17.04 146 GLY D N 1
ATOM 6123 C CA . GLY D 1 145 ? -35.274 19.761 -17.990 1.00 17.59 146 GLY D CA 1
ATOM 6124 C C . GLY D 1 145 ? -35.977 18.906 -16.963 1.00 18.34 146 GLY D C 1
ATOM 6125 O O . GLY D 1 145 ? -35.618 17.724 -16.773 1.00 16.98 146 GLY D O 1
ATOM 6126 N N . ALA D 1 146 ? -37.020 19.443 -16.319 1.00 19.22 147 ALA D N 1
ATOM 6127 C CA . ALA D 1 146 ? -37.822 18.611 -15.404 1.00 21.05 147 ALA D CA 1
ATOM 6128 C C . ALA D 1 146 ? -38.596 17.537 -16.175 1.00 20.27 147 ALA D C 1
ATOM 6129 O O . ALA D 1 146 ? -38.970 17.676 -17.351 1.00 19.67 147 ALA D O 1
ATOM 6131 N N . PRO D 1 147 ? -38.845 16.395 -15.514 1.00 21.83 148 PRO D N 1
ATOM 6132 C CA . PRO D 1 147 ? -39.724 15.373 -16.049 1.00 21.39 148 PRO D CA 1
ATOM 6133 C C . PRO D 1 147 ? -41.003 16.010 -16.562 1.00 22.81 148 PRO D C 1
ATOM 6134 O O . PRO D 1 147 ? -41.513 16.952 -15.931 1.00 25.31 148 PRO D O 1
ATOM 6138 N N . PRO D 1 148 ? -41.603 15.553 -17.690 1.00 23.31 149 PRO D N 1
ATOM 6139 C CA . PRO D 1 148 ? -41.218 14.335 -18.405 1.00 22.96 149 PRO D CA 1
ATOM 6140 C C . PRO D 1 148 ? -40.015 14.449 -19.357 1.00 20.60 149 PRO D C 1
ATOM 6141 O O . PRO D 1 148 ? -39.722 13.506 -20.074 1.00 20.08 149 PRO D O 1
ATOM 6145 N N . LYS D 1 149 ? -39.341 15.600 -19.371 1.00 19.86 150 LYS D N 1
ATOM 6146 C CA . LYS D 1 149 ? -38.093 15.757 -20.159 1.00 18.65 150 LYS D CA 1
ATOM 6147 C C . LYS D 1 149 ? -36.943 15.342 -19.251 1.00 16.87 150 LYS D C 1
ATOM 6148 O O . LYS D 1 149 ? -37.227 14.723 -18.207 1.00 17.10 150 LYS D O 1
ATOM 6154 N N . GLY D 1 150 ? -35.705 15.497 -19.717 1.00 14.95 151 GLY D N 1
ATOM 6155 C CA . GLY D 1 150 ? -34.505 15.238 -18.928 1.00 14.38 151 GLY D CA 1
ATOM 6156 C C . GLY D 1 150 ? -34.435 13.804 -18.404 1.00 13.83 151 GLY D C 1
ATOM 6157 O O . GLY D 1 150 ? -34.601 12.794 -19.184 1.00 13.03 151 GLY D O 1
ATOM 6158 N N . LEU D 1 151 ? -34.147 13.597 -17.115 1.00 13.85 152 LEU D N 1
ATOM 6159 C CA . LEU D 1 151 ? -34.103 12.222 -16.542 1.00 13.93 152 LEU D CA 1
ATOM 6160 C C . LEU D 1 151 ? -35.481 11.518 -16.520 1.00 14.30 152 LEU D C 1
ATOM 6161 O O . LEU D 1 151 ? -35.487 10.309 -16.446 1.00 14.95 152 LEU D O 1
ATOM 6166 N N . GLY D 1 152 ? -36.602 12.225 -16.629 1.00 14.09 153 GLY D N 1
ATOM 6167 C CA . GLY D 1 152 ? -37.936 11.623 -16.841 1.00 13.75 153 GLY D CA 1
ATOM 6168 C C . GLY D 1 152 ? -37.958 10.896 -18.166 1.00 13.74 153 GLY D C 1
ATOM 6169 O O . GLY D 1 152 ? -38.319 9.683 -18.223 1.00 13.95 153 GLY D O 1
ATOM 6170 N N . TRP D 1 153 ? -37.470 11.570 -19.179 1.00 12.33 154 TRP D N 1
ATOM 6171 C CA . TRP D 1 153 ? -37.377 10.947 -20.536 1.00 12.42 154 TRP D CA 1
ATOM 6172 C C . TRP D 1 153 ? -36.452 9.744 -20.464 1.00 12.42 154 TRP D C 1
ATOM 6173 O O . TRP D 1 153 ? -36.774 8.678 -21.001 1.00 11.32 154 TRP D O 1
ATOM 6184 N N . MET D 1 154 ? -35.291 9.932 -19.850 1.00 12.19 155 MET D N 1
ATOM 6185 C CA . MET D 1 154 ? -34.298 8.824 -19.720 1.00 12.87 155 MET D CA 1
ATOM 6186 C C . MET D 1 154 ? -34.960 7.598 -19.074 1.00 13.52 155 MET D C 1
ATOM 6187 O O . MET D 1 154 ? -34.754 6.454 -19.551 1.00 12.93 155 MET D O 1
ATOM 6192 N N . GLN D 1 155 ? -35.721 7.799 -18.010 1.00 14.87 156 GLN D N 1
ATOM 6193 C CA . GLN D 1 155 ? -36.297 6.640 -17.313 1.00 15.61 156 GLN D CA 1
ATOM 6194 C C . GLN D 1 155 ? -37.336 6.008 -18.240 1.00 14.18 156 GLN D C 1
ATOM 6195 O O . GLN D 1 155 ? -37.391 4.783 -18.360 1.00 14.22 156 GLN D O 1
ATOM 6201 N N . GLY D 1 156 ? -38.114 6.825 -18.953 1.00 13.67 157 GLY D N 1
ATOM 6202 C CA . GLY D 1 156 ? -39.062 6.322 -19.937 1.00 13.82 157 GLY D CA 1
ATOM 6203 C C . GLY D 1 156 ? -38.357 5.435 -20.981 1.00 13.74 157 GLY D C 1
ATOM 6204 O O . GLY D 1 156 ? -38.884 4.359 -21.358 1.00 13.91 157 GLY D O 1
ATOM 6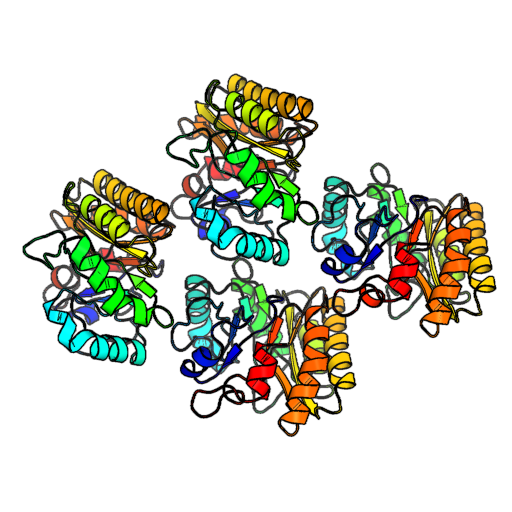205 N N . PHE D 1 157 ? -37.216 5.901 -21.482 1.00 13.08 158 PHE D N 1
ATOM 6206 C CA . PHE D 1 157 ? -36.440 5.223 -22.541 1.00 12.61 158 PHE D CA 1
ATOM 6207 C C . PHE D 1 157 ? -35.923 3.881 -21.977 1.00 12.52 158 PHE D C 1
ATOM 6208 O O . PHE D 1 157 ? -35.889 2.820 -22.650 1.00 13.02 158 PHE D O 1
ATOM 6216 N N . LEU D 1 158 ? -35.418 3.928 -20.735 1.00 12.95 159 LEU D N 1
ATOM 6217 C CA . LEU D 1 158 ? -34.842 2.709 -20.111 1.00 13.19 159 LEU D CA 1
ATOM 6218 C C . LEU D 1 158 ? -35.955 1.684 -19.827 1.00 13.01 159 LEU D C 1
ATOM 6219 O O . LEU D 1 158 ? -35.705 0.479 -19.974 1.00 13.47 159 LEU D O 1
ATOM 6224 N N . ASP D 1 159 ? -37.174 2.126 -19.569 1.00 13.91 160 ASP D N 1
ATOM 6225 C CA . ASP D 1 159 ? -38.325 1.202 -19.445 1.00 14.33 160 ASP D CA 1
ATOM 6226 C C . ASP D 1 159 ? -38.647 0.603 -20.827 1.00 14.08 160 ASP D C 1
ATOM 6227 O O . ASP D 1 159 ? -38.761 -0.617 -20.910 1.00 13.13 160 ASP D O 1
ATOM 6232 N N . VAL D 1 160 ? -38.765 1.394 -21.901 1.00 13.37 161 VAL D N 1
ATOM 6233 C CA . VAL D 1 160 ? -39.145 0.801 -23.230 1.00 13.91 161 VAL D CA 1
ATOM 6234 C C . VAL D 1 160 ? -38.047 -0.148 -23.704 1.00 13.32 161 VAL D C 1
ATOM 6235 O O . VAL D 1 160 ? -38.324 -1.130 -24.403 1.00 14.12 161 VAL D O 1
ATOM 6239 N N . CYS D 1 161 ? -36.789 0.169 -23.405 1.00 13.43 162 CYS D N 1
ATOM 6240 C CA B CYS D 1 161 ? -35.665 -0.729 -23.739 0.97 13.55 162 CYS D CA 1
ATOM 6241 C C . CYS D 1 161 ? -35.938 -2.136 -23.205 1.00 13.98 162 CYS D C 1
ATOM 6242 O O . CYS D 1 161 ? -35.595 -3.121 -23.892 1.00 13.74 162 CYS D O 1
ATOM 6245 N N . ALA D 1 162 ? -36.500 -2.223 -22.008 1.00 13.96 163 ALA D N 1
ATOM 6246 C CA . ALA D 1 162 ? -36.880 -3.503 -21.361 1.00 14.31 163 ALA D CA 1
ATOM 6247 C C . ALA D 1 162 ? -35.731 -4.515 -21.393 1.00 14.47 163 ALA D C 1
ATOM 6248 O O . ALA D 1 162 ? -35.945 -5.686 -21.695 1.00 14.40 163 ALA D O 1
ATOM 6250 N N . GLY D 1 163 ? -34.515 -4.049 -21.082 1.00 14.93 164 GLY D N 1
ATOM 6251 C CA . GLY D 1 163 ? -33.331 -4.929 -21.013 1.00 15.75 164 GLY D CA 1
ATOM 6252 C C . GLY D 1 163 ? -32.664 -5.186 -22.330 1.00 15.85 164 GLY D C 1
ATOM 6253 O O . GLY D 1 163 ? -31.603 -5.797 -22.284 1.00 17.81 164 GLY D O 1
ATOM 6254 N N . ASN D 1 164 ? -33.215 -4.711 -23.459 1.00 14.88 165 ASN D N 1
ATOM 6255 C CA . ASN D 1 164 ? -32.695 -5.061 -24.784 1.00 14.45 165 ASN D CA 1
ATOM 6256 C C . ASN D 1 164 ? -31.683 -4.026 -25.301 1.00 14.72 165 ASN D C 1
ATOM 6257 O O . ASN D 1 164 ? -31.163 -4.251 -26.365 1.00 16.66 165 ASN D O 1
ATOM 6262 N N . CYS D 1 165 ? -31.540 -2.890 -24.671 1.00 15.18 166 CYS D N 1
ATOM 6263 C CA . CYS D 1 165 ? -30.574 -1.852 -25.146 1.00 14.29 166 CYS D CA 1
ATOM 6264 C C . CYS D 1 165 ? -29.214 -2.092 -24.474 1.00 14.20 166 CYS D C 1
ATOM 6265 O O . CYS D 1 165 ? -29.159 -2.185 -23.250 1.00 15.14 166 CYS D O 1
ATOM 6268 N N . LYS D 1 166 ? -28.161 -2.273 -25.258 1.00 14.03 167 LYS D N 1
ATOM 6269 C CA . LYS D 1 166 ? -26.803 -2.512 -24.694 1.00 14.06 167 LYS D CA 1
ATOM 6270 C C . LYS D 1 166 ? -26.222 -1.135 -24.388 1.00 12.67 167 LYS D C 1
ATOM 6271 O O . LYS D 1 166 ? -25.820 -0.398 -25.322 1.00 12.54 167 LYS D O 1
ATOM 6277 N N . ILE D 1 167 ? -26.241 -0.739 -23.121 1.00 13.46 168 ILE D N 1
ATOM 6278 C CA . ILE D 1 167 ? -25.794 0.604 -22.683 1.00 13.26 168 ILE D CA 1
ATOM 6279 C C . ILE D 1 167 ? -24.701 0.426 -21.642 1.00 14.22 168 ILE D C 1
ATOM 6280 O O . ILE D 1 167 ? -24.972 -0.176 -20.536 1.00 15.10 168 ILE D O 1
ATOM 6285 N N . ASP D 1 168 ? -23.547 0.986 -21.929 1.00 13.60 169 ASP D N 1
ATOM 6286 C CA . ASP D 1 168 ? -22.394 0.956 -21.006 1.00 13.81 169 ASP D CA 1
ATOM 6287 C C . ASP D 1 168 ? -22.419 2.146 -20.065 1.00 12.79 169 ASP D C 1
ATOM 6288 O O . ASP D 1 168 ? -21.964 2.008 -18.911 1.00 14.84 169 ASP D O 1
ATOM 6293 N N . PHE D 1 169 ? -22.951 3.294 -20.477 1.00 12.17 170 PHE D N 1
ATOM 6294 C CA . PHE D 1 169 ? -22.950 4.528 -19.654 1.00 12.11 170 PHE D CA 1
ATOM 6295 C C . PHE D 1 169 ? -24.112 5.406 -20.109 1.00 11.65 170 PHE D C 1
ATOM 6296 O O . PHE D 1 169 ? -24.482 5.368 -21.292 1.00 11.20 170 PHE D O 1
ATOM 6304 N N . LEU D 1 170 ? -24.720 6.152 -19.185 1.00 11.50 171 LEU D N 1
ATOM 6305 C CA . LEU D 1 170 ? -25.671 7.225 -19.514 1.00 11.95 171 LEU D CA 1
ATOM 6306 C C . LEU D 1 170 ? -24.881 8.456 -19.953 1.00 11.44 171 LEU D C 1
ATOM 6307 O O . LEU D 1 170 ? -23.888 8.805 -19.272 1.00 12.46 171 LEU D O 1
ATOM 6312 N N . ALA D 1 171 ? -25.444 9.221 -20.875 1.00 10.82 172 ALA D N 1
ATOM 6313 C CA . ALA D 1 171 ? -24.949 10.544 -21.271 1.00 10.60 172 ALA D CA 1
ATOM 6314 C C . ALA D 1 171 ? -25.964 11.568 -20.788 1.00 10.12 172 ALA D C 1
ATOM 6315 O O . ALA D 1 171 ? -27.132 11.400 -21.060 1.00 10.12 172 ALA D O 1
ATOM 6317 N N . VAL D 1 172 ? -25.496 12.621 -20.147 1.00 10.83 173 VAL D N 1
ATOM 6318 C CA . VAL D 1 172 ? -26.388 13.669 -19.602 1.00 11.27 173 VAL D CA 1
ATOM 6319 C C . VAL D 1 172 ? -25.817 15.059 -19.805 1.00 11.21 173 VAL D C 1
ATOM 6320 O O . VAL D 1 172 ? -24.564 15.234 -19.991 1.00 10.81 173 VAL D O 1
ATOM 6324 N N . HIS D 1 173 ? -26.702 16.046 -19.767 1.00 11.72 174 HIS D N 1
ATOM 6325 C CA . HIS D 1 173 ? -26.335 17.463 -20.008 1.00 11.28 174 HIS D CA 1
ATOM 6326 C C . HIS D 1 173 ? -26.851 18.305 -18.826 1.00 11.94 174 HIS D C 1
ATOM 6327 O O . HIS D 1 173 ? -27.986 18.080 -18.397 1.00 12.59 174 HIS D O 1
ATOM 6334 N N . TRP D 1 174 ? -26.106 19.332 -18.390 1.00 12.03 175 TRP D N 1
ATOM 6335 C CA . TRP D 1 174 ? -26.633 20.337 -17.421 1.00 12.39 175 TRP D CA 1
ATOM 6336 C C . TRP D 1 174 ? -26.171 21.721 -17.816 1.00 12.39 175 TRP D C 1
ATOM 6337 O O . TRP D 1 174 ? -24.926 21.973 -17.966 1.00 13.06 175 TRP D O 1
ATOM 6348 N N . HIS D 1 175 ? -27.097 22.640 -18.007 1.00 12.34 176 HIS D N 1
ATOM 6349 C CA . HIS D 1 175 ? -26.757 24.060 -18.261 1.00 12.78 176 HIS D CA 1
ATOM 6350 C C . HIS D 1 175 ? -27.507 24.864 -17.208 1.00 12.68 176 HIS D C 1
ATOM 6351 O O . HIS D 1 175 ? -28.712 24.569 -16.975 1.00 12.93 176 HIS D O 1
ATOM 6358 N N . GLY D 1 176 ? -26.857 25.881 -16.652 1.00 12.55 177 GLY D N 1
ATOM 6359 C CA . GLY D 1 176 ? -27.532 26.678 -15.625 1.00 12.81 177 GLY D CA 1
ATOM 6360 C C . GLY D 1 176 ? -26.617 27.827 -15.269 1.00 13.30 177 GLY D C 1
ATOM 6361 O O . GLY D 1 176 ? -25.482 27.926 -15.719 1.00 15.12 177 GLY D O 1
ATOM 6362 N N . PRO D 1 177 ? -27.071 28.711 -14.380 1.00 14.56 178 PRO D N 1
ATOM 6363 C CA . PRO D 1 177 ? -26.223 29.751 -13.840 1.00 15.58 178 PRO D CA 1
ATOM 6364 C C . PRO D 1 177 ? -25.171 29.184 -12.897 1.00 14.90 178 PRO D C 1
ATOM 6365 O O . PRO D 1 177 ? -25.363 28.180 -12.239 1.00 15.40 178 PRO D O 1
ATOM 6369 N N . SER D 1 178 ? -24.055 29.879 -12.875 1.00 14.66 179 SER D N 1
ATOM 6370 C CA . SER D 1 178 ? -22.870 29.482 -12.091 1.00 15.46 179 SER D CA 1
ATOM 6371 C C . SER D 1 178 ? -23.175 29.346 -10.587 1.00 16.58 179 SER D C 1
ATOM 6372 O O . SER D 1 178 ? -22.475 28.538 -9.943 1.00 18.25 179 SER D O 1
ATOM 6375 N N . GLY D 1 179 ? -24.169 30.057 -10.080 1.00 16.69 180 GLY D N 1
ATOM 6376 C CA . GLY D 1 179 ? -24.647 29.964 -8.690 1.00 17.84 180 GLY D CA 1
ATOM 6377 C C . GLY D 1 179 ? -25.332 28.666 -8.347 1.00 17.41 180 GLY D C 1
ATOM 6378 O O . GLY D 1 179 ? -25.536 28.422 -7.125 1.00 18.24 180 GLY D O 1
ATOM 6379 N N . ASN D 1 180 ? -25.681 27.857 -9.360 1.00 16.50 181 ASN D N 1
ATOM 6380 C CA . ASN D 1 180 ? -26.503 26.641 -9.125 1.00 16.39 181 ASN D CA 1
ATOM 6381 C C . ASN D 1 180 ? -25.641 25.374 -9.137 1.00 16.13 181 ASN D C 1
ATOM 6382 O O . ASN D 1 180 ? -26.078 24.293 -9.637 1.00 15.42 181 ASN D O 1
ATOM 6387 N N . VAL D 1 181 ? -24.520 25.440 -8.427 1.00 16.45 182 VAL D N 1
ATOM 6388 C CA . VAL D 1 181 ? -23.625 24.268 -8.222 1.00 16.14 182 VAL D CA 1
ATOM 6389 C C . VAL D 1 181 ? -24.373 23.157 -7.512 1.00 15.71 182 VAL D C 1
ATOM 6390 O O . VAL D 1 181 ? -24.241 21.999 -7.902 1.00 15.72 182 VAL D O 1
ATOM 6394 N N . ASP D 1 182 ? -25.187 23.480 -6.518 1.00 15.41 183 ASP D N 1
ATOM 6395 C CA . ASP D 1 182 ? -25.928 22.405 -5.826 1.00 14.92 183 ASP D CA 1
ATOM 6396 C C . ASP D 1 182 ? -26.869 21.686 -6.810 1.00 14.59 183 ASP D C 1
ATOM 6397 O O . ASP D 1 182 ? -27.067 20.497 -6.689 1.00 13.91 183 ASP D O 1
ATOM 6402 N N . ASP D 1 183 ? -27.507 22.418 -7.703 1.00 13.52 184 ASP D N 1
ATOM 6403 C CA . ASP D 1 183 ? -28.469 21.789 -8.654 1.00 14.35 184 ASP D CA 1
ATOM 6404 C C . ASP D 1 183 ? -27.656 20.903 -9.601 1.00 14.03 184 ASP D C 1
ATOM 6405 O O . ASP D 1 183 ? -28.155 19.861 -10.001 1.00 13.65 184 ASP D O 1
ATOM 6410 N N . PHE D 1 184 ? -26.513 21.378 -10.042 1.00 14.88 185 PHE D N 1
ATOM 6411 C CA . PHE D 1 184 ? -25.674 20.572 -10.969 1.00 15.01 185 PHE D CA 1
ATOM 6412 C C . PHE D 1 184 ? -25.299 19.273 -10.270 1.00 14.63 185 PHE D C 1
ATOM 6413 O O . PHE D 1 184 ? -25.433 18.184 -10.866 1.00 14.51 185 PHE D O 1
ATOM 6421 N N . LYS D 1 185 ? -24.894 19.349 -9.007 1.00 15.25 186 LYS D N 1
ATOM 6422 C CA . LYS D 1 185 ? -24.489 18.096 -8.314 1.00 15.39 186 LYS D CA 1
ATOM 6423 C C . LYS D 1 185 ? -25.687 17.188 -8.092 1.00 15.77 186 LYS D C 1
ATOM 6424 O O . LYS D 1 185 ? -25.574 15.953 -8.238 1.00 15.31 186 LYS D O 1
ATOM 6430 N N . ARG D 1 186 ? -26.822 17.765 -7.792 1.00 16.18 187 ARG D N 1
ATOM 6431 C CA . ARG D 1 186 ? -28.069 16.996 -7.594 1.00 16.71 187 ARG D CA 1
ATOM 6432 C C . ARG D 1 186 ? -28.401 16.247 -8.888 1.00 15.00 187 ARG D C 1
ATOM 6433 O O . ARG D 1 186 ? -28.644 15.040 -8.854 1.00 14.54 187 ARG D O 1
ATOM 6441 N N . TYR D 1 187 ? -28.323 16.946 -10.012 1.00 14.62 188 TYR D N 1
ATOM 6442 C CA . TYR D 1 187 ? -28.682 16.360 -11.312 1.00 13.90 188 TYR D CA 1
ATOM 6443 C C . TYR D 1 187 ? -27.763 15.197 -11.650 1.00 13.52 188 TYR D C 1
ATOM 6444 O O . TYR D 1 187 ? -28.267 14.086 -12.008 1.00 13.02 188 TYR D O 1
ATOM 6453 N N . VAL D 1 188 ? -26.450 15.416 -11.534 1.00 13.71 189 VAL D N 1
ATOM 6454 C CA . VAL D 1 188 ? -25.449 14.363 -11.867 1.00 13.76 189 VAL D CA 1
ATOM 6455 C C . VAL D 1 188 ? -25.707 13.184 -10.932 1.00 14.14 189 VAL D C 1
ATOM 6456 O O . VAL D 1 188 ? -25.754 12.034 -11.350 1.00 13.52 189 VAL D O 1
ATOM 6460 N N . SER D 1 189 ? -25.881 13.447 -9.638 1.00 14.48 190 SER D N 1
ATOM 6461 C CA . SER D 1 189 ? -26.094 12.302 -8.716 1.00 14.81 190 SER D CA 1
ATOM 6462 C C . SER D 1 189 ? -27.368 11.524 -9.056 1.00 14.70 190 SER D C 1
ATOM 6463 O O . SER D 1 189 ? -27.397 10.281 -8.901 1.00 14.29 190 SER D O 1
ATOM 6466 N N . GLU D 1 190 ? -28.420 12.224 -9.443 1.00 14.75 191 GLU D N 1
ATOM 6467 C CA . GLU D 1 190 ? -29.715 11.617 -9.825 1.00 16.08 191 GLU D CA 1
ATOM 6468 C C . GLU D 1 190 ? -29.472 10.733 -11.056 1.00 14.77 191 GLU D C 1
ATOM 6469 O O . GLU D 1 190 ? -30.004 9.652 -11.105 1.00 14.74 191 GLU D O 1
ATOM 6475 N N . ALA D 1 191 ? -28.668 11.219 -12.009 1.00 14.01 192 ALA D N 1
ATOM 6476 C CA . ALA D 1 191 ? -28.384 10.422 -13.220 1.00 13.45 192 ALA D CA 1
ATOM 6477 C C . ALA D 1 191 ? -27.655 9.139 -12.880 1.00 14.93 192 ALA D C 1
ATOM 6478 O O . ALA D 1 191 ? -28.010 8.068 -13.408 1.00 14.28 192 ALA D O 1
ATOM 6480 N N . ILE D 1 192 ? -26.677 9.246 -11.983 1.00 15.44 193 ILE D N 1
ATOM 6481 C CA . ILE D 1 192 ? -25.911 8.036 -11.559 1.00 15.33 193 ILE D CA 1
ATOM 6482 C C . ILE D 1 192 ? -26.870 7.048 -10.859 1.00 15.30 193 ILE D C 1
ATOM 6483 O O . ILE D 1 192 ? -26.859 5.881 -11.217 1.00 14.67 193 ILE D O 1
ATOM 6488 N N . ALA D 1 193 ? -27.780 7.548 -10.021 1.00 15.60 194 ALA D N 1
ATOM 6489 C CA . ALA D 1 193 ? -28.713 6.645 -9.308 1.00 15.85 194 ALA D CA 1
ATOM 6490 C C . ALA D 1 193 ? -29.643 5.969 -10.304 1.00 15.90 194 ALA D C 1
ATOM 6491 O O . ALA D 1 193 ? -29.941 4.768 -10.144 1.00 16.13 194 ALA D O 1
ATOM 6493 N N . LEU D 1 194 ? -30.053 6.696 -11.338 1.00 14.96 195 LEU D N 1
ATOM 6494 C CA . LEU D 1 194 ? -30.991 6.159 -12.339 1.00 14.57 195 LEU D CA 1
ATOM 6495 C C . LEU D 1 194 ? -30.292 5.041 -13.089 1.00 15.94 195 LEU D C 1
ATOM 6496 O O . LEU D 1 194 ? -30.912 4.016 -13.269 1.00 15.42 195 LEU D O 1
ATOM 6501 N N . GLY D 1 195 ? -29.058 5.266 -13.520 1.00 16.27 196 GLY D N 1
ATOM 6502 C CA . GLY D 1 195 ? -28.326 4.247 -14.275 1.00 16.35 196 GLY D CA 1
ATOM 6503 C C . GLY D 1 195 ? -28.294 2.984 -13.437 1.00 17.26 196 GLY D C 1
ATOM 6504 O O . GLY D 1 195 ? -28.582 1.889 -13.957 1.00 15.68 196 GLY D O 1
ATOM 6505 N N . GLN D 1 196 ? -28.014 3.147 -12.138 1.00 18.69 197 GLN D N 1
ATOM 6506 C CA . GLN D 1 196 ? -27.817 1.990 -11.232 1.00 20.14 197 GLN D CA 1
ATOM 6507 C C . GLN D 1 196 ? -29.072 1.115 -11.191 1.00 20.99 197 GLN D C 1
ATOM 6508 O O . GLN D 1 196 ? -28.938 -0.099 -11.122 1.00 18.80 197 GLN D O 1
ATOM 6514 N N . LYS D 1 197 ? -30.240 1.729 -11.276 1.00 20.20 198 LYS D N 1
ATOM 6515 C CA . LYS D 1 197 ? -31.555 1.039 -11.236 1.00 22.92 198 LYS D CA 1
ATOM 6516 C C . LYS D 1 197 ? -31.669 0.097 -12.447 1.00 21.58 198 LYS D C 1
ATOM 6517 O O . LYS D 1 197 ? -32.475 -0.870 -12.439 1.00 19.87 198 LYS D O 1
ATOM 6523 N N . TYR D 1 198 ? -30.937 0.390 -13.532 1.00 19.57 199 TYR D N 1
ATOM 6524 C CA . TYR D 1 198 ? -31.038 -0.353 -14.818 1.00 18.60 199 TYR D CA 1
ATOM 6525 C C . TYR D 1 198 ? -29.701 -1.016 -15.144 1.00 17.64 199 TYR D C 1
ATOM 6526 O O . TYR D 1 198 ? -29.522 -1.487 -16.298 1.00 16.96 199 TYR D O 1
ATOM 6535 N N . GLY D 1 199 ? -28.855 -1.164 -14.117 1.00 17.64 200 GLY D N 1
ATOM 6536 C CA . GLY D 1 199 ? -27.565 -1.878 -14.175 1.00 18.15 200 GLY D CA 1
ATOM 6537 C C . GLY D 1 199 ? -26.529 -1.172 -15.024 1.00 18.55 200 GLY D C 1
ATOM 6538 O O . GLY D 1 199 ? -25.640 -1.830 -15.559 1.00 18.99 200 GLY D O 1
ATOM 6539 N N . ILE D 1 200 ? -26.639 0.136 -15.129 1.00 17.78 201 ILE D N 1
ATOM 6540 C CA . ILE D 1 200 ? -25.664 1.004 -15.870 1.00 17.56 201 ILE D CA 1
ATOM 6541 C C . ILE D 1 200 ? -24.868 1.805 -14.832 1.00 18.59 201 ILE D C 1
ATOM 6542 O O . ILE D 1 200 ? -25.491 2.689 -14.115 1.00 17.77 201 ILE D O 1
ATOM 6547 N N . GLY D 1 201 ? -23.542 1.539 -14.723 1.00 20.17 202 GLY D N 1
ATOM 6548 C CA . GLY D 1 201 ? -22.770 1.911 -13.508 1.00 22.42 202 GLY D CA 1
ATOM 6549 C C . GLY D 1 201 ? -22.454 3.380 -13.474 1.00 24.37 202 GLY D C 1
ATOM 6550 O O . GLY D 1 201 ? -22.420 4.005 -12.345 1.00 29.72 202 GLY D O 1
ATOM 6551 N N . THR D 1 202 ? -22.199 3.934 -14.663 1.00 20.88 203 THR D N 1
ATOM 6552 C CA . THR D 1 202 ? -21.536 5.246 -14.769 1.00 20.81 203 THR D CA 1
ATOM 6553 C C . THR D 1 202 ? -22.179 6.129 -15.828 1.00 17.84 203 THR D C 1
ATOM 6554 O O . THR D 1 202 ? -23.069 5.675 -16.552 1.00 16.31 203 THR D O 1
ATOM 6558 N N . VAL D 1 203 ? -21.818 7.391 -15.744 1.00 16.34 204 VAL D N 1
ATOM 6559 C CA . VAL D 1 203 ? -22.324 8.436 -16.664 1.00 15.07 204 VAL D CA 1
ATOM 6560 C C . VAL D 1 203 ? -21.139 9.200 -17.276 1.00 14.19 204 VAL D C 1
ATOM 6561 O O . VAL D 1 203 ? -20.023 9.286 -16.710 1.00 13.89 204 VAL D O 1
ATOM 6565 N N . TRP D 1 204 ? -21.423 9.804 -18.419 1.00 12.61 205 TRP D N 1
ATOM 6566 C CA . TRP D 1 204 ? -20.627 10.895 -18.983 1.00 12.39 205 TRP D CA 1
ATOM 6567 C C . TRP D 1 204 ? -21.485 12.150 -18.959 1.00 12.02 205 TRP D C 1
ATOM 6568 O O . TRP D 1 204 ? -22.683 12.114 -19.369 1.00 12.10 205 TRP D O 1
ATOM 6579 N N . VAL D 1 205 ? -20.906 13.267 -18.540 1.00 11.85 206 VAL D N 1
ATOM 6580 C CA . VAL D 1 205 ? -21.626 14.546 -18.570 1.00 11.48 206 VAL D CA 1
ATOM 6581 C C . VAL D 1 205 ? -21.138 15.209 -19.826 1.00 11.03 206 VAL D C 1
ATOM 6582 O O . VAL D 1 205 ? -20.074 15.895 -19.798 1.00 11.55 206 VAL D O 1
ATOM 6586 N N . THR D 1 206 ? -21.753 14.907 -20.942 1.00 10.24 207 THR D N 1
ATOM 6587 C CA . THR D 1 206 ? -21.196 15.285 -22.246 1.00 10.40 207 THR D CA 1
ATOM 6588 C C . THR D 1 206 ? -21.436 16.754 -22.572 1.00 10.84 207 THR D C 1
ATOM 6589 O O . THR D 1 206 ? -20.812 17.234 -23.532 1.00 11.02 207 THR D O 1
ATOM 6593 N N . GLU D 1 207 ? -22.254 17.468 -21.805 1.00 10.87 208 GLU D N 1
ATOM 6594 C CA . GLU D 1 207 ? -22.285 18.943 -21.863 1.00 11.45 208 GLU D CA 1
ATOM 6595 C C . GLU D 1 207 ? -22.521 19.455 -20.451 1.00 12.02 208 GLU D C 1
ATOM 6596 O O . GLU D 1 207 ? -23.425 18.967 -19.786 1.00 11.93 208 GLU D O 1
ATOM 6602 N N . PHE D 1 208 ? -21.695 20.353 -19.966 1.00 12.69 209 PHE D N 1
ATOM 6603 C CA . PHE D 1 208 ? -22.142 21.102 -18.764 1.00 13.19 209 PHE D CA 1
ATOM 6604 C C . PHE D 1 208 ? -21.662 22.533 -18.949 1.00 13.45 209 PHE D C 1
ATOM 6605 O O . PHE D 1 208 ? -20.613 22.786 -19.557 1.00 14.39 209 PHE D O 1
ATOM 6613 N N . GLU D 1 209 ? -22.410 23.492 -18.396 1.00 13.43 210 GLU D N 1
ATOM 6614 C CA . GLU D 1 209 ? -22.127 24.924 -18.566 1.00 15.11 210 GLU D CA 1
ATOM 6615 C C . GLU D 1 209 ? -22.670 25.670 -17.334 1.00 14.57 210 GLU D C 1
ATOM 6616 O O . GLU D 1 209 ? -23.858 25.668 -17.145 1.00 13.70 210 GLU D O 1
ATOM 6622 N N . GLY D 1 210 ? -21.801 26.330 -16.570 1.00 15.18 211 GLY D N 1
ATOM 6623 C CA . GLY D 1 210 ? -22.192 27.220 -15.464 1.00 15.48 211 GLY D CA 1
ATOM 6624 C C . GLY D 1 210 ? -22.039 28.650 -15.963 1.00 16.61 211 GLY D C 1
ATOM 6625 O O . GLY D 1 210 ? -20.886 29.127 -16.119 1.00 17.09 211 GLY D O 1
ATOM 6626 N N . GLN D 1 211 ? -23.151 29.253 -16.322 1.00 15.89 212 GLN D N 1
ATOM 6627 C CA . GLN D 1 211 ? -23.171 30.529 -17.051 1.00 17.32 212 GLN D CA 1
ATOM 6628 C C . GLN D 1 211 ? -22.854 31.687 -16.088 1.00 16.88 212 GLN D C 1
ATOM 6629 O O . GLN D 1 211 ? -23.268 31.657 -14.920 1.00 16.63 212 GLN D O 1
ATOM 6635 N N . GLY D 1 212 ? -22.287 32.743 -16.634 1.00 16.99 213 GLY D N 1
ATOM 6636 C CA . GLY D 1 212 ? -22.158 33.990 -15.868 1.00 17.39 213 GLY D CA 1
ATOM 6637 C C . GLY D 1 212 ? -21.121 34.885 -16.503 1.00 18.31 213 GLY D C 1
ATOM 6638 O O . GLY D 1 212 ? -20.769 34.657 -17.650 1.00 17.89 213 GLY D O 1
ATOM 6639 N N . ASP D 1 213 ? -20.663 35.897 -15.770 1.00 18.17 214 ASP D N 1
ATOM 6640 C CA . ASP D 1 213 ? -19.503 36.711 -16.254 1.00 19.42 214 ASP D CA 1
ATOM 6641 C C . ASP D 1 213 ? -18.285 35.770 -16.263 1.00 19.82 214 ASP D C 1
ATOM 6642 O O . ASP D 1 213 ? -18.370 34.681 -15.697 1.00 19.18 214 ASP D O 1
ATOM 6647 N N . GLU D 1 214 ? -17.169 36.179 -16.877 1.00 20.85 215 GLU D N 1
ATOM 6648 C CA . GLU D 1 214 ? -15.990 35.302 -17.039 1.00 21.83 215 GLU D CA 1
ATOM 6649 C C . GLU D 1 214 ? -15.522 34.787 -15.660 1.00 19.61 215 GLU D C 1
ATOM 6650 O O . GLU D 1 214 ? -15.165 33.660 -15.542 1.00 18.85 215 GLU D O 1
ATOM 6656 N N . GLU D 1 215 ? -15.398 35.663 -14.666 1.00 19.46 216 GLU D N 1
ATOM 6657 C CA . GLU D 1 215 ? -14.968 35.246 -13.314 1.00 19.33 216 GLU D CA 1
ATOM 6658 C C . GLU D 1 215 ? -15.962 34.246 -12.728 1.00 18.58 216 GLU D C 1
ATOM 6659 O O . GLU D 1 215 ? -15.512 33.267 -12.062 1.00 17.30 216 GLU D O 1
ATOM 6665 N N . ALA D 1 216 ? -17.264 34.475 -12.907 1.00 18.75 217 ALA D N 1
ATOM 6666 C CA . ALA D 1 216 ? -18.256 33.525 -12.357 1.00 17.55 217 ALA D CA 1
ATOM 6667 C C . ALA D 1 216 ? -18.083 32.171 -13.051 1.00 17.36 217 ALA D C 1
ATOM 6668 O O . ALA D 1 216 ? -18.137 31.134 -12.394 1.00 17.80 217 ALA D O 1
ATOM 6670 N N . GLN D 1 217 ? -17.812 32.176 -14.352 1.00 17.42 218 GLN D N 1
ATOM 6671 C CA . GLN D 1 217 ? -17.603 30.939 -15.131 1.00 16.39 218 GLN D CA 1
ATOM 6672 C C . GLN D 1 217 ? -16.363 30.221 -14.613 1.00 16.65 218 GLN D C 1
ATOM 6673 O O . GLN D 1 217 ? -16.407 29.021 -14.421 1.00 17.30 218 GLN D O 1
ATOM 6679 N N . VAL D 1 218 ? -15.247 30.918 -14.419 1.00 16.45 219 VAL D N 1
ATOM 6680 C CA . VAL D 1 218 ? -13.996 30.292 -13.924 1.00 16.46 219 VAL D CA 1
ATOM 6681 C C . VAL D 1 218 ? -14.222 29.764 -12.521 1.00 16.20 219 VAL D C 1
ATOM 6682 O O . VAL D 1 218 ? -13.753 28.678 -12.281 1.00 16.26 219 VAL D O 1
ATOM 6686 N N . ASN D 1 219 ? -14.900 30.497 -11.642 1.00 16.56 220 ASN D N 1
ATOM 6687 C CA . ASN D 1 219 ? -15.047 30.002 -10.246 1.00 17.45 220 ASN D CA 1
ATOM 6688 C C . ASN D 1 219 ? -16.011 28.815 -10.181 1.00 17.43 220 ASN D C 1
ATOM 6689 O O . ASN D 1 219 ? -15.806 27.931 -9.335 1.00 17.96 220 ASN D O 1
ATOM 6694 N N . PHE D 1 220 ? -16.928 28.698 -11.161 1.00 17.26 221 PHE D N 1
ATOM 6695 C CA . PHE D 1 220 ? -17.775 27.485 -11.256 1.00 16.60 221 PHE D CA 1
ATOM 6696 C C . PHE D 1 220 ? -16.885 26.280 -11.611 1.00 17.04 221 PHE D C 1
ATOM 6697 O O . PHE D 1 220 ? -16.975 25.229 -10.985 1.00 17.84 221 PHE D O 1
ATOM 6705 N N . LEU D 1 221 ? -15.959 26.410 -12.562 1.00 16.43 222 LEU D N 1
ATOM 6706 C CA . LEU D 1 221 ? -15.066 25.309 -12.976 1.00 17.19 222 LEU D CA 1
ATOM 6707 C C . LEU D 1 221 ? -14.178 24.944 -11.779 1.00 17.34 222 LEU D C 1
ATOM 6708 O O . LEU D 1 221 ? -13.930 23.752 -11.569 1.00 18.35 222 LEU D O 1
ATOM 6713 N N . LYS D 1 222 ? -13.827 25.930 -10.938 1.00 17.88 223 LYS D N 1
ATOM 6714 C CA . LYS D 1 222 ? -12.962 25.618 -9.769 1.00 20.15 223 LYS D CA 1
ATOM 6715 C C . LYS D 1 222 ? -13.754 24.817 -8.728 1.00 20.48 223 LYS D C 1
ATOM 6716 O O . LYS D 1 222 ? -13.160 23.966 -8.000 1.00 21.63 223 LYS D O 1
ATOM 6722 N N . GLU D 1 223 ? -15.061 25.013 -8.642 1.00 20.92 224 GLU D N 1
ATOM 6723 C CA . GLU D 1 223 ? -15.903 24.186 -7.738 1.00 20.83 224 GLU D CA 1
ATOM 6724 C C . GLU D 1 223 ? -16.162 22.788 -8.322 1.00 20.96 224 GLU D C 1
ATOM 6725 O O . GLU D 1 223 ? -16.063 21.791 -7.592 1.00 20.42 224 GLU D O 1
ATOM 6731 N N . VAL D 1 224 ? -16.583 22.712 -9.581 1.00 19.73 225 VAL D N 1
ATOM 6732 C CA . VAL D 1 224 ? -17.147 21.441 -10.123 1.00 19.51 225 VAL D CA 1
ATOM 6733 C C . VAL D 1 224 ? -16.054 20.534 -10.712 1.00 18.51 225 VAL D C 1
ATOM 6734 O O . VAL D 1 224 ? -16.229 19.314 -10.632 1.00 19.33 225 VAL D O 1
ATOM 6738 N N . LEU D 1 225 ? -14.937 21.048 -11.244 1.00 17.48 226 LEU D N 1
ATOM 6739 C CA . LEU D 1 225 ? -13.967 20.150 -11.938 1.00 17.16 226 LEU D CA 1
ATOM 6740 C C . LEU D 1 225 ? -13.376 19.167 -10.903 1.00 17.67 226 LEU D C 1
ATOM 6741 O O . LEU D 1 225 ? -13.324 17.963 -11.140 1.00 17.66 226 LEU D O 1
ATOM 6746 N N . PRO D 1 226 ? -12.905 19.604 -9.717 1.00 17.38 227 PRO D N 1
ATOM 6747 C CA . PRO D 1 226 ? -12.406 18.617 -8.755 1.00 18.01 227 PRO D CA 1
ATOM 6748 C C . PRO D 1 226 ? -13.442 17.586 -8.294 1.00 17.75 227 PRO D C 1
ATOM 6749 O O . PRO D 1 226 ? -13.119 16.436 -8.056 1.00 18.53 227 PRO D O 1
ATOM 6753 N N . TRP D 1 227 ? -14.682 18.032 -8.208 1.00 18.40 228 TRP D N 1
ATOM 6754 C CA . TRP D 1 227 ? -15.813 17.176 -7.768 1.00 17.42 228 TRP D CA 1
ATOM 6755 C C . TRP D 1 227 ? -16.076 16.125 -8.845 1.00 17.27 228 TRP D C 1
ATOM 6756 O O . TRP D 1 227 ? -16.236 14.925 -8.488 1.00 17.98 228 TRP D O 1
ATOM 6767 N N . LEU D 1 228 ? -16.088 16.547 -10.109 1.00 16.00 229 LEU D N 1
ATOM 6768 C CA . LEU D 1 228 ? -16.233 15.557 -11.204 1.00 15.85 229 LEU D CA 1
ATOM 6769 C C . LEU D 1 228 ? -15.038 14.587 -11.266 1.00 17.39 229 LEU D C 1
ATOM 6770 O O . LEU D 1 228 ? -15.232 13.372 -11.469 1.00 17.36 229 LEU D O 1
ATOM 6775 N N . ASP D 1 229 ? -13.813 15.079 -11.083 1.00 17.05 230 ASP D N 1
ATOM 6776 C CA . ASP D 1 229 ? -12.583 14.259 -11.207 1.00 18.72 230 ASP D CA 1
ATOM 6777 C C . ASP D 1 229 ? -12.562 13.162 -10.113 1.00 18.47 230 ASP D C 1
ATOM 6778 O O . ASP D 1 229 ? -11.998 12.100 -10.389 1.00 20.53 230 ASP D O 1
ATOM 6783 N N . SER D 1 230 ? -13.126 13.393 -8.925 1.00 20.61 231 SER D N 1
ATOM 6784 C CA . SER D 1 230 ? -13.105 12.337 -7.883 1.00 22.19 231 SER D CA 1
ATOM 6785 C C . SER D 1 230 ? -14.440 11.585 -7.806 1.00 23.02 231 SER D C 1
ATOM 6786 O O . SER D 1 230 ? -14.552 10.662 -6.940 1.00 23.25 231 SER D O 1
ATOM 6789 N N . ASN D 1 231 ? -15.446 11.943 -8.627 1.00 19.78 232 ASN D N 1
ATOM 6790 C CA . ASN D 1 231 ? -16.758 11.254 -8.566 1.00 19.23 232 ASN D CA 1
ATOM 6791 C C . ASN D 1 231 ? -16.620 9.955 -9.387 1.00 19.63 232 ASN D C 1
ATOM 6792 O O . ASN D 1 231 ? -16.567 10.019 -10.607 1.00 20.24 232 ASN D O 1
ATOM 6797 N N . ALA D 1 232 ? -16.599 8.773 -8.802 1.00 17.89 233 ALA D N 1
ATOM 6798 C CA . ALA D 1 232 ? -16.325 7.504 -9.509 1.00 18.73 233 ALA D CA 1
ATOM 6799 C C . ALA D 1 232 ? -17.561 7.076 -10.316 1.00 18.13 233 ALA D C 1
ATOM 6800 O O . ALA D 1 232 ? -17.433 6.162 -11.179 1.00 20.17 233 ALA D O 1
ATOM 6802 N N . GLY D 1 233 ? -18.678 7.791 -10.151 1.00 17.85 234 GLY D N 1
ATOM 6803 C CA . GLY D 1 233 ? -19.859 7.581 -10.998 1.00 17.07 234 GLY D CA 1
ATOM 6804 C C . GLY D 1 233 ? -19.711 8.306 -12.337 1.00 16.59 234 GLY D C 1
ATOM 6805 O O . GLY D 1 233 ? -20.538 8.098 -13.189 1.00 15.76 234 GLY D O 1
ATOM 6806 N N . VAL D 1 234 ? -18.753 9.190 -12.472 1.00 15.68 235 VAL D N 1
ATOM 6807 C CA . VAL D 1 234 ? -18.543 9.983 -13.710 1.00 15.42 235 VAL D CA 1
ATOM 6808 C C . VAL D 1 234 ? -17.264 9.521 -14.407 1.00 15.95 235 VAL D C 1
ATOM 6809 O O . VAL D 1 234 ? -16.177 9.763 -13.859 1.00 15.67 235 VAL D O 1
ATOM 6813 N N . GLU D 1 235 ? -17.386 8.871 -15.565 1.00 14.66 236 GLU D N 1
ATOM 6814 C CA . GLU D 1 235 ? -16.198 8.361 -16.318 1.00 15.88 236 GLU D CA 1
ATOM 6815 C C . GLU D 1 235 ? -15.565 9.506 -17.105 1.00 15.42 236 GLU D C 1
ATOM 6816 O O . GLU D 1 235 ? -14.330 9.635 -17.127 1.00 16.21 236 GLU D O 1
ATOM 6822 N N . ARG D 1 236 ? -16.396 10.385 -17.657 1.00 14.93 237 ARG D N 1
ATOM 6823 C CA . ARG D 1 236 ? -15.913 11.415 -18.605 1.00 14.39 237 ARG D CA 1
ATOM 6824 C C . ARG D 1 236 ? -16.845 12.616 -18.552 1.00 13.15 237 ARG D C 1
ATOM 6825 O O . ARG D 1 236 ? -18.050 12.443 -18.238 1.00 12.22 237 ARG D O 1
ATOM 6833 N N . TYR D 1 237 ? -16.379 13.776 -18.958 1.00 12.87 238 TYR D N 1
ATOM 6834 C CA . TYR D 1 237 ? -17.220 15.001 -19.028 1.00 12.12 238 TYR D CA 1
ATOM 6835 C C . TYR D 1 237 ? -16.608 15.980 -20.019 1.00 12.03 238 TYR D C 1
ATOM 6836 O O . TYR D 1 237 ? -15.401 15.887 -20.323 1.00 13.05 238 TYR D O 1
ATOM 6845 N N . ALA D 1 238 ? -17.385 16.939 -20.465 1.00 12.28 239 ALA D N 1
ATOM 6846 C CA . ALA D 1 238 ? -16.929 17.971 -21.410 1.00 12.43 239 ALA D CA 1
ATOM 6847 C C . ALA D 1 238 ? -17.662 19.254 -21.076 1.00 12.66 239 ALA D C 1
ATOM 6848 O O . ALA D 1 238 ? -18.927 19.309 -21.086 1.00 12.69 239 ALA D O 1
ATOM 6850 N N . SER D 1 239 ? -16.937 20.300 -20.723 1.00 14.26 240 SER D N 1
ATOM 6851 C CA . SER D 1 239 ? -17.568 21.634 -20.561 1.00 16.41 240 SER D CA 1
ATOM 6852 C C . SER D 1 239 ? -18.024 22.116 -21.947 1.00 15.98 240 SER D C 1
ATOM 6853 O O . SER D 1 239 ? -17.458 21.777 -23.005 1.00 18.22 240 SER D O 1
ATOM 6856 N N . PHE D 1 240 ? -19.115 22.845 -21.986 1.00 14.84 241 PHE D N 1
ATOM 6857 C CA . PHE D 1 240 ? -19.745 23.352 -23.216 1.00 15.13 241 PHE D CA 1
ATOM 6858 C C . PHE D 1 240 ? -19.283 24.785 -23.510 1.00 16.30 241 PHE D C 1
ATOM 6859 O O . PHE D 1 240 ? -19.636 25.705 -22.769 1.00 17.11 241 PHE D O 1
ATOM 6867 N N . PHE D 1 241 ? -18.504 25.006 -24.585 1.00 15.51 242 PHE D N 1
ATOM 6868 C CA . PHE D 1 241 ? -17.846 24.018 -25.432 1.00 14.60 242 PHE D CA 1
ATOM 6869 C C . PHE D 1 241 ? -16.646 24.737 -26.068 1.00 14.83 242 PHE D C 1
ATOM 6870 O O . PHE D 1 241 ? -16.517 25.969 -25.950 1.00 15.16 242 PHE D O 1
ATOM 6878 N N . VAL D 1 242 ? -15.785 23.997 -26.761 1.00 13.89 243 VAL D N 1
ATOM 6879 C CA . VAL D 1 242 ? -14.497 24.529 -27.297 1.00 13.52 243 VAL D CA 1
ATOM 6880 C C . VAL D 1 242 ? -14.702 25.877 -27.981 1.00 13.85 243 VAL D C 1
ATOM 6881 O O . VAL D 1 242 ? -13.845 26.768 -27.734 1.00 13.34 243 VAL D O 1
ATOM 6885 N N . ASP D 1 243 ? -15.649 26.015 -28.881 1.00 14.22 244 ASP D N 1
ATOM 6886 C CA . ASP D 1 243 ? -15.632 27.166 -29.814 1.00 14.62 244 ASP D CA 1
ATOM 6887 C C . ASP D 1 243 ? -15.953 28.428 -29.003 1.00 15.21 244 ASP D C 1
ATOM 6888 O O . ASP D 1 243 ? -15.718 29.492 -29.553 1.00 17.97 244 ASP D O 1
ATOM 6893 N N . ASN D 1 244 ? -16.489 28.312 -27.796 1.00 15.92 245 ASN D N 1
ATOM 6894 C CA . ASN D 1 244 ? -16.830 29.482 -26.944 1.00 17.57 245 ASN D CA 1
ATOM 6895 C C . ASN D 1 244 ? -15.682 29.739 -25.970 1.00 17.82 245 ASN D C 1
ATOM 6896 O O . ASN D 1 244 ? -15.643 30.841 -25.376 1.00 18.51 245 ASN D O 1
ATOM 6901 N N . LEU D 1 245 ? -14.719 28.813 -25.876 1.00 16.79 246 LEU D N 1
ATOM 6902 C CA . LEU D 1 245 ? -13.569 28.837 -24.942 1.00 17.76 246 LEU D CA 1
ATOM 6903 C C . LEU D 1 245 ? -12.294 29.321 -25.673 1.00 16.98 246 LEU D C 1
ATOM 6904 O O . LEU D 1 245 ? -11.301 29.464 -25.034 1.00 16.90 246 LEU D O 1
ATOM 6909 N N . VAL D 1 246 ? -12.381 29.569 -26.988 1.00 18.90 247 VAL D N 1
ATOM 6910 C CA . VAL D 1 246 ? -11.283 30.034 -27.853 1.00 20.01 247 VAL D CA 1
ATOM 6911 C C . VAL D 1 246 ? -11.785 31.278 -28.596 1.00 22.09 247 VAL D C 1
ATOM 6912 O O . VAL D 1 246 ? -12.776 31.177 -29.318 1.00 24.10 247 VAL D O 1
ATOM 6916 N N . LYS D 1 247 ? -11.047 32.373 -28.516 1.00 23.34 248 LYS D N 1
ATOM 6917 C CA . LYS D 1 247 ? -11.400 33.636 -29.218 1.00 26.13 248 LYS D CA 1
ATOM 6918 C C . LYS D 1 247 ? -10.121 34.195 -29.849 1.00 25.29 248 LYS D C 1
ATOM 6919 O O . LYS D 1 247 ? -9.120 34.346 -29.124 1.00 25.23 248 LYS D O 1
ATOM 6925 N N . GLY D 1 248 ? -10.163 34.512 -31.146 1.00 25.12 249 GLY D N 1
ATOM 6926 C CA . GLY D 1 248 ? -8.997 35.001 -31.914 1.00 26.33 249 GLY D CA 1
ATOM 6927 C C . GLY D 1 248 ? -7.796 34.096 -31.720 1.00 25.83 249 GLY D C 1
ATOM 6928 O O . GLY D 1 248 ? -6.664 34.613 -31.640 1.00 26.19 249 GLY D O 1
ATOM 6929 N N . GLY D 1 249 ? -8.048 32.787 -31.649 1.00 24.17 250 GLY D N 1
ATOM 6930 C CA . GLY D 1 249 ? -7.038 31.724 -31.567 1.00 22.76 250 GLY D CA 1
ATOM 6931 C C . GLY D 1 249 ? -6.476 31.520 -30.188 1.00 20.63 250 GLY D C 1
ATOM 6932 O O . GLY D 1 249 ? -5.680 30.591 -30.043 1.00 21.09 250 GLY D O 1
ATOM 6933 N N . ALA D 1 250 ? -6.883 32.306 -29.199 1.00 20.37 251 ALA D N 1
ATOM 6934 C CA . ALA D 1 250 ? -6.343 32.210 -27.833 1.00 20.35 251 ALA D CA 1
ATOM 6935 C C . ALA D 1 250 ? -7.404 31.644 -26.899 1.00 20.11 251 ALA D C 1
ATOM 6936 O O . ALA D 1 250 ? -8.579 31.983 -27.068 1.00 20.61 251 ALA D O 1
ATOM 6938 N N . LEU D 1 251 ? -6.993 30.852 -25.913 1.00 19.94 252 LEU D N 1
ATOM 6939 C CA . LEU D 1 251 ? -7.890 30.427 -24.820 1.00 19.68 252 LEU D CA 1
ATOM 6940 C C . LEU D 1 251 ? -8.385 31.682 -24.148 1.00 19.85 252 LEU D C 1
ATOM 6941 O O . LEU D 1 251 ? -7.562 32.550 -23.811 1.00 20.28 252 LEU D O 1
ATOM 6946 N N . THR D 1 252 ? -9.666 31.761 -23.930 1.00 18.86 253 THR D N 1
ATOM 6947 C CA . THR D 1 252 ? -10.233 32.786 -23.019 1.00 18.72 253 THR D CA 1
ATOM 6948 C C . THR D 1 252 ? -9.780 32.424 -21.598 1.00 18.41 253 THR D C 1
ATOM 6949 O O . THR D 1 252 ? -9.240 31.339 -21.391 1.00 18.05 253 THR D O 1
ATOM 6953 N N . SER D 1 253 ? -10.033 33.271 -20.600 1.00 19.57 254 SER D N 1
ATOM 6954 C CA . SER D 1 253 ? -9.663 32.914 -19.209 1.00 19.90 254 SER D CA 1
ATOM 6955 C C . SER D 1 253 ? -10.409 31.655 -18.756 1.00 18.68 254 SER D C 1
ATOM 6956 O O . SER D 1 253 ? -9.892 30.897 -17.899 1.00 19.46 254 SER D O 1
ATOM 6959 N N . VAL D 1 254 ? -11.619 31.460 -19.278 1.00 18.74 255 VAL D N 1
ATOM 6960 C CA . VAL D 1 254 ? -12.409 30.244 -18.973 1.00 16.63 255 VAL D CA 1
ATOM 6961 C C . VAL D 1 254 ? -11.763 29.041 -19.668 1.00 16.64 255 VAL D C 1
ATOM 6962 O O . VAL D 1 254 ? -11.656 27.958 -19.018 1.00 16.48 255 VAL D O 1
ATOM 6966 N N . GLY D 1 255 ? -11.393 29.199 -20.941 1.00 16.27 256 GLY D N 1
ATOM 6967 C CA . GLY D 1 255 ? -10.667 28.107 -21.613 1.00 16.63 256 GLY D CA 1
ATOM 6968 C C . GLY D 1 255 ? -9.375 27.743 -20.882 1.00 17.77 256 GLY D C 1
ATOM 6969 O O . GLY D 1 255 ? -9.078 26.532 -20.670 1.00 16.36 256 GLY D O 1
ATOM 6970 N N . LYS D 1 256 ? -8.618 28.755 -20.438 1.00 18.02 257 LYS D N 1
ATOM 6971 C CA . LYS D 1 256 ? -7.366 28.470 -19.696 1.00 20.08 257 LYS D CA 1
ATOM 6972 C C . LYS D 1 256 ? -7.699 27.714 -18.397 1.00 18.18 257 LYS D C 1
ATOM 6973 O O . LYS D 1 256 ? -6.953 26.777 -18.046 1.00 18.19 257 LYS D O 1
ATOM 6979 N N . ALA D 1 257 ? -8.750 28.108 -17.674 1.00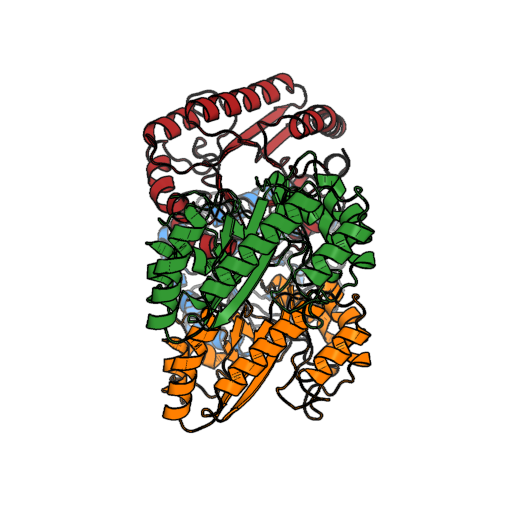 18.05 258 ALA D N 1
ATOM 6980 C CA . ALA D 1 257 ? -9.164 27.451 -16.425 1.00 17.50 258 ALA D CA 1
ATOM 6981 C C . ALA D 1 257 ? -9.486 25.983 -16.733 1.00 17.99 258 ALA D C 1
ATOM 6982 O O . ALA D 1 257 ? -9.078 25.075 -16.016 1.00 18.74 258 ALA D O 1
ATOM 6984 N N . TYR D 1 258 ? -10.240 25.756 -17.804 1.00 16.99 259 TYR D N 1
ATOM 6985 C CA . TYR D 1 258 ? -10.591 24.376 -18.197 1.00 17.65 259 TYR D CA 1
ATOM 6986 C C . TYR D 1 258 ? -9.327 23.556 -18.512 1.00 18.34 259 TYR D C 1
ATOM 6987 O O . TYR D 1 258 ? -9.349 22.357 -18.283 1.00 19.64 259 TYR D O 1
ATOM 6996 N N . LYS D 1 259 ? -8.270 24.156 -19.048 1.00 20.24 260 LYS D N 1
ATOM 6997 C CA . LYS D 1 259 ? -6.996 23.434 -19.377 1.00 21.56 260 LYS D CA 1
ATOM 6998 C C . LYS D 1 259 ? -6.148 23.207 -18.112 1.00 23.65 260 LYS D C 1
ATOM 6999 O O . LYS D 1 259 ? -5.480 22.181 -18.056 1.00 26.53 260 LYS D O 1
ATOM 7005 N N . THR D 1 260 ? -6.240 24.047 -17.073 1.00 24.58 261 THR D N 1
ATOM 7006 C CA . THR D 1 260 ? -5.226 24.099 -15.986 1.00 26.53 261 THR D CA 1
ATOM 7007 C C . THR D 1 260 ? -5.757 23.591 -14.646 1.00 26.49 261 THR D C 1
ATOM 7008 O O . THR D 1 260 ? -4.942 23.089 -13.842 1.00 27.18 261 THR D O 1
ATOM 7012 N N . ILE D 1 261 ? -7.049 23.710 -14.357 1.00 24.32 262 ILE D N 1
ATOM 7013 C CA . ILE D 1 261 ? -7.587 23.260 -13.037 1.00 24.19 262 ILE D CA 1
ATOM 7014 C C . ILE D 1 261 ? -7.381 21.745 -12.852 1.00 25.90 262 ILE D C 1
ATOM 7015 O O . ILE D 1 261 ? -7.053 21.354 -11.708 1.00 30.38 262 ILE D O 1
#

B-factor: mean 18.07, std 6.84, range [7.97, 56.63]

Solvent-accessible surface area: 36575 Å² total; per-residue (Å²): 103,58,39,28,7,0,6,1,3,90,65,36,115,36,8,102,20,2,140,83,19,34,16,37,0,4,0,7,33,93,36,114,40,64,47,186,45,74,78,41,28,29,0,1,2,1,39,0,62,208,13,50,82,57,0,71,64,5,0,75,36,10,32,94,93,42,8,69,11,0,1,0,0,4,21,4,11,40,74,96,60,6,93,14,51,28,100,48,0,1,64,11,0,63,134,28,0,21,82,10,16,44,75,0,61,0,0,0,0,1,0,13,50,33,78,101,116,98,0,11,25,11,0,70,24,0,8,79,67,4,74,81,80,16,118,24,47,0,0,0,0,0,2,57,14,78,22,68,62,18,110,45,0,60,153,14,0,56,96,0,20,41,7,0,83,111,73,67,12,46,29,1,2,0,1,11,0,34,6,101,43,97,67,133,28,48,22,84,4,4,125,103,0,0,64,63,0,36,52,28,46,10,1,47,37,0,0,10,52,26,2,35,87,8,12,148,90,58,57,42,16,62,9,0,132,9,1,50,94,76,93,66,32,28,9,0,1,1,2,89,65,36,98,38,8,80,22,3,106,88,20,30,21,36,0,2,0,6,34,94,35,96,33,66,22,61,34,42,79,42,29,27,0,0,2,1,40,0,65,197,12,51,85,57,0,72,60,6,0,72,36,8,31,92,88,42,8,59,5,0,2,0,0,4,20,4,14,38,85,95,64,7,95,16,51,37,121,49,0,0,65,12,0,62,140,32,0,24,81,10,19,46,62,0,51,0,0,0,0,2,0,13,46,27,77,104,119,97,0,16,23,12,0,79,24,0,7,82,71,4,74,80,82,15,116,24,47,0,0,1,0,0,0,50,8,80,19,79,66,16,100,51,0,47,160,19,0,53,98,0,20,49,13,0,79,133,75,69,10,57,18,0,0,0,0,9,0,33,4,83,46,106,90,116,30,42,17,78,6,4,118,81,0,0,60,65,0,40,48,28,49,8,2,57,31,0,0,9,52,32,1,35,74,6,13,167,88,55,58,47,26,59,12,0,128,7,2,50,85,74,98,60,37,27,6,0,2,1,2,68,11,37,91,20,8,77,24,3,106,84,20,35,25,33,0,2,0,5,34,85,36,97,30,63,14,64,32,42,79,37,31,28,0,0,1,1,39,0,67,123,11,53,86,57,0,71,62,5,0,75,35,9,32,93,90,50,8,130,4,0,1,0,0,5,21,4,13,37,82,95,65,6,95,16,55,38,117,49,0,1,65,12,0,64,137,32,0,21,81,10,35,104,119,8,81,0,0,0,0,1,0,13,47,27,78,95,120,93,0,16,20,12,0,77,24,0,9,79,72,3,74,82,80,16,116,23,55,0,0,1,0,0,2,48,8,73,24,72,69,25,90,71,0,44,170,20,0,52,105,0,22,54,16,0,110,158,72,75,11,57,21,0,0,0,0,9,0,43,6,75,46,101,84,117,27,54,22,73,8,5,111,75,0,0,68,61,0,40,97,29,106,12,1,56,29,0,0,10,53,30,1,31,88,7,15,154,79,67,58,27,19,51,9,0,116,7,1,47,103,67,104,58,41,26,8,0,5,1,3,69,11,34,88,20,5,71,20,1,127,89,19,33,19,36,0,2,0,5,34,91,33,110,31,63,19,54,36,43,78,40,25,30,0,0,1,0,33,0,66,125,11,52,86,55,0,72,60,6,0,75,36,10,27,91,80,36,8,68,10,0,2,0,0,5,22,3,6,44,77,94,62,6,95,14,49,29,103,47,0,1,66,12,0,62,135,31,0,24,77,11,17,37,66,0,58,0,0,1,0,1,0,13,45,31,80,94,118,95,0,11,23,13,0,77,25,0,8,80,68,4,73,78,85,16,119,25,49,0,0,0,0,0,1,56,12,74,22,72,64,11,118,45,0,65,155,18,0,55,88,0,19,56,19,0,114,159,69,73,10,52,14,1,1,0,0,10,0,38,8,100,42,106,89,122,31,54,19,76,4,5,118,102,0,0,70,65,0,41,95,29,102,13,1,54,37,0,0,11,57,27,2,32,95,10,12,167,82,59,60,42,26,57,10,0,122,8,1,52,81,69

InterPro domains:
  IPR017853 Glycoside hydrolase superfamily [SSF51445] (54-241)
  IPR024655 Asl1-like, glycosyl hydrolase catalytic domain [PF11790] (38-259)
  IPR053183 Alkali-sensitive linkage protein [PTHR34154] (14-259)

Organism: Blastomyces gilchristii (strain SLH14081) (NCBI:txid559298)

Nearest PDB structures (foldseek):
  6uaz-assembly2_B  TM=1.002E+00  e=5.213E-49  Blastomyces gilchristii
  6nbo-assembly1_A  TM=5.446E-01  e=2.002E-02  Burkholderia multivorans ATCC 17616
  8hzv-assembly1_D  TM=4.141E-01  e=1.700E-01  Homo sapiens
  2x0h-assembly1_A  TM=3.802E-01  e=1.355E+00  Bacteroides thetaiotaomicron VPI-5482
  4p5f-assembly2_B  TM=2.892E-01  e=2.883E+00  Xanthomonas oryzae pv. oryzae KACC 10331